Protein AF-A0ABD3MNB7-F1 (afdb_monomer_lite)

Foldseek 3Di:
DDDDDDDPDPDPDDDDPVVVVVVVVVVVVVVVVVVVVVVVVVVVVVVPDDLVLLVLLLVQVLLVVVVQLVVCVPRVVQFQPVLNVQLVVLVVVQQVDADPVRHRDPPSFSSSLSLFPLQLPQDQPDPSSPGGNCVPVALVSVVVVLVPQWDKDAAPDDDDDPDDDDPVPPDPCPPRIDIAGDDLCSLVSNVVLLQFQQQRHFAACPNDVRSVNNVVVSVVVSVVSLVVRLVVCVVRVHDPDDAFAAQAPVNLLVLLLCLQLDLAQVSLVLNLLLLCCLLLLEFSVVSQQFAPVQWFDAFQWIWGADAQDPLRNVRPARRVPIFTAHADLVRLSNGNLLSLLLQCLLPLVSLLTPDGSNDDPPVSVSSQVVSLCQCVPPVCQVVSVVSPGHSVSDTSNNSSSNSLCCQVPVDPPHADVLLVCVSNVHQDPDPCNVPPDDDQLRSLLSNLRSSPQPLVDLRSQKGQWAFAPQVDDPVVVVVVVVVLLVVQLLQHFPSNSPPVRSSNSNNSSLSNCLSCVVVCVVRHHLQALSCLRQSNQDDRPRSVRIDMDGPLPDGPRTGHTGNDDPVSVVVSVVVNVVVVVVVVVVVVVVVVVVVVVVVCVVVVVPPDPPCCPVVVVVVVVVVVVVCVVCVVDDDDDDDDDDDDDDDDDDDDDDDPDDDDDDDDDDDPPDDDPVVVVVVVVVVVVVVQVPDLAHWAADPNDTAQAHLPHDHRDPNDLLSLLSCQLQNRSVNRGGRLVVDDLVRCCSPPVRSVVVVVSVVVVVVLQVQCVVQVLDDPDSVPDHSSSSSVSCSSCVVVCVVVVDDPPDPDPDDPPDDDPRDPSSSCSSSNNNVSSHDVVPPDDDDDDDDDDDDDDDDDDDPPQDDDPPPPDDDDDPPDDPVVVVVVVVVVVVVVCVPHQFDWAADPNDTAQAHLPDDPDDQAFLLNLLCCQLANDVVNSGGHLVSDDLVRCCSPVVVCVVVVLSVLLVVVLQVQCVVQVLDDPDSVPDDPVSSVVSCVRCVVVLQVLVWDKDWDWDADPVGRVRTDTDIDTDRDDPRSHHSSSSSVSCVVVVNGPPPPPPPCDDD

pLDDT: mean 72.37, std 21.49, range [24.59, 98.25]

Radius of gyration: 41.71 Å; chains: 1; bounding box: 111×112×128 Å

Sequence (1063 aa):
MTTPLVDINDLDDPMDDEEEYDAFTAWLTLDEEAQRLDNDTAGVMEMRVAPSTRSGYLGRNITFMVWLFDRRLKYGAILEPTLLPKLEDAYNLDRTIRTKKGKPSKKREHLRNVCRESLVSIVQSEESTVPVKLERLSFEIFTRYLGSFKKTVKTKKPTPTDGEDADAAVTIAVQGEAEVRLAPSSYDGACSALAHLFIESFISRDENEVTKDLWTRLSRYKKGMRRKGAQQKGELGLSLAEGKKPLPFAAYKLLARILFESDKPEHVAAHTFLILEWNLIARAEFVVDVKIDAIYFQNDAIMIDMGKTKTDQDGTKNIDHPWHLYANNHCPYICPVLAIARLLINNPIILAGQCDLFEGSGQYDRLNKILGEVVSHDDHIESFAALGIPSTDFGTHSIRKGAVTHISTGTTSCPPISSICLRANWALPGVTGRYIKYENAGDQFVGRCVSGLPRLDKEFAASPAYFDFSSLSRSEREQKDHQINGWIKDRMPEEAQSNDKVFLLFKMCIASIGYHRQFLEENLHSMSNLRSSIFMLETMPLQDCVTVKYPWNSTVDTPDFTGIPADILIIAKFESVMQKMEEMEAKLCARFEDTLRRELDERKVGGNPSDNSHMADITNMWKSVMETLKSNNNNVNKSGSGDDDDDGGNYAVTELFHDESEDAIEIPDSIDDGTSDQLVRAHTKRQLKRRKFTVGFHHNKFNILPAMWRYPKGMTLIHLINLWLIGAVDDNVPPLGELEPLHFKHFDSGGRKYSQYMQVMTLVEKFGRERNVWLESSRNWDGKSVTVLWSAIWQDMYPYMRTKTTKEIADPNKSDNSHMADITNMWKSVMETLKSNNNNVNKSGSGDDDDDGGNYAVTELFHDESEDAIEIPDSIDDGTSDQLVRAHTKRQLKRRKFTVGFHHNKFNILPAMWRYPKGMTLIHLINLWLIGAVDDNVPPLGELEPLHFKHFDSGGRKYSQYMQVMTLVEKFGRERNVWLESSRNWDGKSVTVLWSAIWQDMYPYMRTKTTKEIADPNNPEQVVQSVSYRKSRSGQISARTVYNKLGEAGVLEGNKARKRQKR

Organism: NCBI:txid259834

Secondary structure (DSSP, 8-state):
---PPPPTTS------HHHHHHHHHHHHHHHHHHHHHHHHHHHHHHTTS-HHHHHHHHHHHHHHHHHHHTTHHHHGGGB-TTTHHHHHHHHHHHHH-B-TTSSBPSS-HHHHHHHTTTTTT--TT-GGG-SB-GGG--HHHHHHHHHT-EEEEEPPPPPPPTTS-GGGGTTS-STTEEEEEPPHHHHHHHHHHTTTGGGGT---TTSSHHHHHHHHHHHHHHHHHHHHHHHHHHHTT-----SPPPPPHHHHHHHHHHHHS-S-THHHHHHHHHHHHHHS---HHHHHS-BGGGEEEETTEEEE---S-SS-TTS-SSTT--EEE---TT-GGG-HHHHHHHHHHH-GGGGGSSSBSS-STTHHHHHHHHHHHHHT-HHHHHHHHHTT--GGG-SHHHHHHHHHHHHHHS-SSPPPHHHHHHHTT----TTHHHH----HHHHHHHHHHHTT--TTSGGGGPPPPEE--TTS-HHHHHHHHHHHHHHHHTTS-HHHHT-HHHHHHHHHHHHHHHHTHHHHHHHS-TT-GGGGSHHHHSPPTTGGGEE---TTS--TTSPPP-S--HHHHHHHHHHHHHHHHHHHHHHHHHHHHHHHHHHHHHTT----TT--HHHHHHHHHHHHHHHHHHTTS----------------------S---------PPPTTS-HHHHHHHHHHHHHHHHTT-SSPPEEETTEEESS-TT--PPTT--HHHHHHHHHT-BTTTTB--GGG--TTTTTTTSTTSHHHHHHHHHHHHHHHHHHHTT---S-GGG--HHHHHHHHHHHHHHHHHHHS---------SS-----SSTHHHHTTSSSSTTSSTT---------------------GGGS----S------TTS-HHHHHHHHHHHHHHHGGG-SSPPEEETTEEESS-TT--PPTT-BHHHHHHHHHT-BTTTTB--GGGS-GGGGTTTSTTSTTHHHHHHHHHHHHHHHHHTT---SSGGG--HHHHHHHHHHHHHHHHHHHSEEEEEEEEETTEEEEEEEEEEEEPPPSS-SBHHHHHHHHHHTT-STT---------

Structure (mmCIF, N/CA/C/O backbone):
data_AF-A0ABD3MNB7-F1
#
_entry.id   AF-A0ABD3MNB7-F1
#
loop_
_atom_site.group_PDB
_atom_site.id
_atom_site.type_symbol
_atom_site.label_atom_id
_atom_site.label_alt_id
_atom_site.label_comp_id
_atom_site.label_asym_id
_atom_site.label_entity_id
_atom_site.label_seq_id
_atom_site.pdbx_PDB_ins_code
_atom_site.Cartn_x
_atom_site.Cartn_y
_atom_site.Cartn_z
_atom_site.occupancy
_atom_site.B_iso_or_equiv
_atom_site.auth_seq_id
_atom_site.auth_comp_id
_atom_site.auth_asym_id
_atom_site.auth_atom_id
_atom_site.pdbx_PDB_model_num
ATOM 1 N N . MET A 1 1 ? 19.802 50.550 -29.009 1.00 34.59 1 MET A N 1
ATOM 2 C CA . MET A 1 1 ? 19.535 52.001 -29.163 1.00 34.59 1 MET A CA 1
ATOM 3 C C . MET A 1 1 ? 20.465 52.755 -28.221 1.00 34.59 1 MET A C 1
ATOM 5 O O . MET A 1 1 ? 21.147 52.103 -27.444 1.00 34.59 1 MET A O 1
ATOM 9 N N . THR A 1 2 ? 20.573 54.073 -28.355 1.00 44.47 2 THR A N 1
ATOM 10 C CA . THR A 1 2 ? 21.607 54.899 -27.709 1.00 44.47 2 THR A CA 1
ATOM 11 C C . THR A 1 2 ? 21.355 55.184 -26.229 1.00 44.47 2 THR A C 1
ATOM 13 O O . THR A 1 2 ? 20.282 55.667 -25.874 1.00 44.47 2 THR A O 1
ATOM 16 N N . THR A 1 3 ? 22.401 55.037 -25.422 1.00 32.81 3 THR A N 1
ATOM 17 C CA . THR A 1 3 ? 22.670 55.832 -24.211 1.00 32.81 3 THR A CA 1
ATOM 18 C C . THR A 1 3 ? 24.032 56.528 -24.388 1.00 32.81 3 THR A C 1
ATOM 20 O O . THR A 1 3 ? 24.847 56.041 -25.178 1.00 32.81 3 THR A O 1
ATOM 23 N N . PRO A 1 4 ? 24.258 57.707 -23.780 1.00 50.03 4 PRO A N 1
ATOM 24 C CA . PRO A 1 4 ? 25.402 58.557 -24.110 1.00 50.03 4 PRO A CA 1
ATOM 25 C C . PRO A 1 4 ? 26.691 58.154 -23.382 1.00 50.03 4 PRO A C 1
ATOM 27 O O . PRO A 1 4 ? 26.654 57.589 -22.291 1.00 50.03 4 PRO A O 1
ATOM 30 N N . LEU A 1 5 ? 27.828 58.532 -23.971 1.00 43.91 5 LEU A N 1
ATOM 31 C CA . LEU A 1 5 ? 29.084 58.699 -23.239 1.00 43.91 5 LEU A CA 1
ATOM 32 C C . LEU A 1 5 ? 28.933 59.875 -22.265 1.00 43.91 5 LEU A C 1
ATOM 34 O O . LEU A 1 5 ? 28.490 60.950 -22.672 1.00 43.91 5 LEU A O 1
ATOM 38 N N . VAL A 1 6 ? 29.318 59.666 -21.008 1.00 36.81 6 VAL A N 1
ATOM 39 C CA . VAL A 1 6 ? 29.594 60.740 -20.043 1.00 36.81 6 VAL A CA 1
ATOM 40 C C . VAL A 1 6 ? 31.102 60.983 -20.063 1.00 36.81 6 VAL A C 1
ATOM 42 O O . VAL A 1 6 ? 31.874 60.028 -20.156 1.00 36.81 6 VAL A O 1
ATOM 45 N N . ASP A 1 7 ? 31.510 62.248 -20.036 1.00 41.56 7 ASP A N 1
ATOM 46 C CA . ASP A 1 7 ? 32.919 62.644 -20.057 1.00 41.56 7 ASP A CA 1
ATOM 47 C C . ASP A 1 7 ? 33.514 62.524 -18.643 1.00 41.56 7 ASP A C 1
ATOM 49 O O . ASP A 1 7 ? 32.938 63.032 -17.681 1.00 41.56 7 ASP A O 1
ATOM 53 N N . ILE A 1 8 ? 34.632 61.810 -18.495 1.00 43.19 8 ILE A N 1
ATOM 54 C CA . ILE A 1 8 ? 35.207 61.444 -17.187 1.00 43.19 8 ILE A CA 1
ATOM 55 C C . ILE A 1 8 ? 36.346 62.418 -16.853 1.00 43.19 8 ILE A C 1
ATOM 57 O O . ILE A 1 8 ? 37.511 62.033 -16.810 1.00 43.19 8 ILE A O 1
ATOM 61 N N . ASN A 1 9 ? 36.000 63.701 -16.699 1.00 43.59 9 ASN A N 1
ATOM 62 C CA . ASN A 1 9 ? 36.959 64.788 -16.449 1.00 43.59 9 ASN A CA 1
ATOM 63 C C . ASN A 1 9 ? 36.483 65.864 -15.439 1.00 43.59 9 ASN A C 1
ATOM 65 O O . ASN A 1 9 ? 37.252 66.772 -15.151 1.00 43.59 9 ASN A O 1
ATOM 69 N N . ASP A 1 10 ? 35.263 65.772 -14.887 1.00 46.66 10 ASP A N 1
ATOM 70 C CA . ASP A 1 10 ? 34.660 66.785 -13.986 1.00 46.66 10 ASP A CA 1
ATOM 71 C C . ASP A 1 10 ? 34.239 66.200 -12.609 1.00 46.66 10 ASP A C 1
ATOM 73 O O . ASP A 1 10 ? 33.175 66.518 -12.077 1.00 46.66 10 ASP A O 1
ATOM 77 N N . LEU A 1 11 ? 35.057 65.314 -12.021 1.00 43.19 11 LEU A N 1
ATOM 78 C CA . LEU A 1 11 ? 34.882 64.800 -10.648 1.00 43.19 11 LEU A CA 1
ATOM 79 C C . LEU A 1 11 ? 36.220 64.773 -9.879 1.00 43.19 11 LEU A C 1
ATOM 81 O O . LEU A 1 11 ? 36.715 63.715 -9.498 1.00 43.19 11 LEU A O 1
ATOM 85 N N . ASP A 1 12 ? 36.792 65.958 -9.648 1.00 47.75 12 ASP A N 1
ATOM 86 C CA . ASP A 1 12 ? 37.865 66.174 -8.663 1.00 47.75 12 ASP A CA 1
ATOM 87 C C . ASP A 1 12 ? 37.271 66.217 -7.237 1.00 47.75 12 ASP A C 1
ATOM 89 O O . ASP A 1 12 ? 37.147 67.280 -6.628 1.00 47.75 12 ASP A O 1
ATOM 93 N N . ASP A 1 13 ? 36.894 65.055 -6.702 1.00 55.47 13 ASP A N 1
ATOM 94 C CA . ASP A 1 13 ? 36.658 64.860 -5.265 1.00 55.47 13 ASP A CA 1
ATOM 95 C C . ASP A 1 13 ? 37.159 63.449 -4.890 1.00 55.47 13 ASP A C 1
ATOM 97 O O . ASP A 1 13 ? 36.714 62.472 -5.503 1.00 55.47 13 ASP A O 1
ATOM 101 N N . PRO A 1 14 ? 38.131 63.295 -3.969 1.00 49.88 14 PRO A N 1
ATOM 102 C CA . PRO A 1 14 ? 38.629 61.980 -3.589 1.00 49.88 14 PRO A CA 1
ATOM 103 C C . PRO A 1 14 ? 37.577 61.263 -2.734 1.00 49.88 14 PRO A C 1
ATOM 105 O O . PRO A 1 14 ? 37.396 61.600 -1.564 1.00 49.88 14 PRO A O 1
ATOM 108 N N . MET A 1 15 ? 36.899 60.268 -3.316 1.00 50.41 15 MET A N 1
ATOM 109 C CA . MET A 1 15 ? 36.130 59.287 -2.539 1.00 50.41 15 MET A CA 1
ATOM 110 C C . MET A 1 15 ? 37.048 58.638 -1.500 1.00 50.41 15 MET A C 1
ATOM 112 O O . MET A 1 15 ? 38.225 58.397 -1.774 1.00 50.41 15 MET A O 1
ATOM 116 N N . ASP A 1 16 ? 36.511 58.401 -0.305 1.00 60.00 16 ASP A N 1
ATOM 117 C CA . ASP A 1 16 ? 37.287 57.890 0.824 1.00 60.00 16 ASP A CA 1
ATOM 118 C C . ASP A 1 16 ? 37.789 56.464 0.531 1.00 60.00 16 ASP A C 1
ATOM 120 O O . ASP A 1 16 ? 37.085 55.678 -0.112 1.00 60.00 16 ASP A O 1
ATOM 124 N N . ASP A 1 17 ? 38.975 56.096 1.031 1.00 58.22 17 ASP A N 1
ATOM 125 C CA . ASP A 1 17 ? 39.568 54.764 0.784 1.00 58.22 17 ASP A CA 1
ATOM 126 C C . ASP A 1 17 ? 38.644 53.628 1.301 1.00 58.22 17 ASP A C 1
ATOM 128 O O . ASP A 1 17 ? 38.694 52.495 0.814 1.00 58.22 17 ASP A O 1
ATOM 132 N N . GLU A 1 18 ? 37.767 53.930 2.272 1.00 55.44 18 GLU A N 1
ATOM 133 C CA . GLU A 1 18 ? 36.720 53.019 2.755 1.00 55.44 18 GLU A CA 1
ATOM 134 C C . GLU A 1 18 ? 35.567 52.830 1.746 1.00 55.44 18 GLU A C 1
ATOM 136 O O . GLU A 1 18 ? 35.074 51.709 1.625 1.00 55.44 18 GLU A O 1
ATOM 141 N N . GLU A 1 19 ? 35.159 53.847 0.970 1.00 55.75 19 GLU A N 1
ATOM 142 C CA . GLU A 1 19 ? 34.077 53.698 -0.024 1.00 55.75 19 GLU A CA 1
ATOM 143 C C . GLU A 1 19 ? 34.505 52.838 -1.224 1.00 55.75 19 GLU A C 1
ATOM 145 O O . GLU A 1 19 ? 33.710 52.020 -1.692 1.00 55.75 19 GLU A O 1
ATOM 150 N N . GLU A 1 20 ? 35.752 52.946 -1.705 1.00 55.88 20 GLU A N 1
ATOM 151 C CA . GLU A 1 20 ? 36.242 52.052 -2.770 1.00 55.88 20 GLU A CA 1
ATOM 152 C C . GLU A 1 20 ? 36.402 50.606 -2.257 1.00 55.88 20 GLU A C 1
ATOM 154 O O . GLU A 1 20 ? 36.060 49.652 -2.965 1.00 55.88 20 GLU A O 1
ATOM 159 N N . TYR A 1 21 ? 36.835 50.421 -1.003 1.00 60.91 21 TYR A N 1
ATOM 160 C CA . TYR A 1 21 ? 36.940 49.098 -0.380 1.00 60.91 21 TYR A CA 1
ATOM 161 C C . TYR A 1 21 ? 35.570 48.436 -0.146 1.00 60.91 21 TYR A C 1
ATOM 163 O O . TYR A 1 21 ? 35.398 47.251 -0.460 1.00 60.91 21 TYR A O 1
ATOM 171 N N . ASP A 1 22 ? 34.578 49.178 0.354 1.00 57.34 22 ASP A N 1
ATOM 172 C CA . ASP A 1 22 ? 33.216 48.668 0.539 1.00 57.34 22 ASP A CA 1
ATOM 173 C C . ASP A 1 22 ? 32.518 48.436 -0.808 1.00 57.34 22 ASP A C 1
ATOM 175 O O . ASP A 1 22 ? 31.841 47.420 -0.968 1.00 57.34 22 ASP A O 1
ATOM 179 N N . ALA A 1 23 ? 32.743 49.280 -1.823 1.00 58.19 23 ALA A N 1
ATOM 180 C CA . ALA A 1 23 ? 32.249 49.038 -3.180 1.00 58.19 23 ALA A CA 1
ATOM 181 C C . ALA A 1 23 ? 32.863 47.773 -3.807 1.00 58.19 23 ALA A C 1
ATOM 183 O O . ALA A 1 23 ? 32.147 46.975 -4.419 1.00 58.19 23 ALA A O 1
ATOM 184 N N . PHE A 1 24 ? 34.166 47.537 -3.619 1.00 59.97 24 PHE A N 1
ATOM 185 C CA . PHE A 1 24 ? 34.838 46.319 -4.079 1.00 59.97 24 PHE A CA 1
ATOM 186 C C . PHE A 1 24 ? 34.353 45.071 -3.324 1.00 59.97 24 PHE A C 1
ATOM 188 O O . PHE A 1 24 ? 34.126 44.025 -3.935 1.00 59.97 24 PHE A O 1
ATOM 195 N N . THR A 1 25 ? 34.114 45.184 -2.015 1.00 60.81 25 THR A N 1
ATOM 196 C CA . THR A 1 25 ? 33.586 44.095 -1.176 1.00 60.81 25 THR A CA 1
ATOM 197 C C . THR A 1 25 ? 32.117 43.785 -1.502 1.00 60.81 25 THR A C 1
ATOM 199 O O . THR A 1 25 ? 31.728 42.615 -1.582 1.00 60.81 25 THR A O 1
ATOM 202 N N . ALA A 1 26 ? 31.305 44.807 -1.779 1.00 58.28 26 ALA A N 1
ATOM 203 C CA . ALA A 1 26 ? 29.943 44.665 -2.290 1.00 58.28 26 ALA A CA 1
ATOM 204 C C . ALA A 1 26 ? 29.929 44.016 -3.684 1.00 58.28 26 ALA A C 1
ATOM 206 O O . ALA A 1 26 ? 29.110 43.140 -3.947 1.00 58.28 26 ALA A O 1
ATOM 207 N N . TRP A 1 27 ? 30.864 44.379 -4.568 1.00 63.03 27 TRP A N 1
ATOM 208 C CA . TRP A 1 27 ? 30.996 43.748 -5.882 1.00 63.03 27 TRP A CA 1
ATOM 209 C C . TRP A 1 27 ? 31.392 42.266 -5.781 1.00 63.03 27 TRP A C 1
ATOM 211 O O . TRP A 1 27 ? 30.767 41.425 -6.424 1.00 63.03 27 TRP A O 1
ATOM 221 N N . LEU A 1 28 ? 32.361 41.924 -4.925 1.00 56.31 28 LEU A N 1
ATOM 222 C CA . LEU A 1 28 ? 32.777 40.537 -4.675 1.00 56.31 28 LEU A CA 1
ATOM 223 C C . LEU A 1 28 ? 31.649 39.680 -4.088 1.00 56.31 28 LEU A C 1
ATOM 225 O O . LEU A 1 28 ? 31.445 38.551 -4.524 1.00 56.31 28 LEU A O 1
ATOM 229 N N . THR A 1 29 ? 30.890 40.216 -3.130 1.00 60.94 29 THR A N 1
ATOM 230 C CA . THR A 1 29 ? 29.742 39.503 -2.544 1.00 60.94 29 THR A CA 1
ATOM 231 C C . THR A 1 29 ? 28.570 39.369 -3.520 1.00 60.94 29 THR A C 1
ATOM 233 O O . THR A 1 29 ? 27.900 38.337 -3.507 1.00 60.94 29 THR A O 1
ATOM 236 N N . LEU A 1 30 ? 28.366 40.334 -4.425 1.00 62.56 30 LEU A N 1
ATOM 237 C CA . LEU A 1 30 ? 27.425 40.209 -5.544 1.00 62.56 30 LEU A CA 1
ATOM 238 C C . LEU A 1 30 ? 27.872 39.170 -6.585 1.00 62.56 30 LEU A C 1
ATOM 240 O O . LEU A 1 30 ? 27.015 38.470 -7.118 1.00 62.56 30 LEU A O 1
ATOM 244 N N . ASP A 1 31 ? 29.172 39.027 -6.866 1.00 66.19 31 ASP A N 1
ATOM 245 C CA . ASP A 1 31 ? 29.686 37.997 -7.786 1.00 66.19 31 ASP A CA 1
ATOM 246 C C . ASP A 1 31 ? 29.641 36.592 -7.150 1.00 66.19 31 ASP A C 1
ATOM 248 O O . ASP A 1 31 ? 29.249 35.627 -7.807 1.00 66.19 31 ASP A O 1
ATOM 252 N N . GLU A 1 32 ? 29.910 36.465 -5.842 1.00 65.94 32 GLU A N 1
ATOM 253 C CA . GLU A 1 32 ? 29.663 35.226 -5.087 1.00 65.94 32 GLU A CA 1
ATOM 254 C C . GLU A 1 32 ? 28.166 34.864 -5.036 1.00 65.94 32 GLU A C 1
ATOM 256 O O . GLU A 1 32 ? 27.808 33.693 -5.205 1.00 65.94 32 GLU A O 1
ATOM 261 N N . GLU A 1 33 ? 27.269 35.838 -4.840 1.00 66.19 33 GLU A N 1
ATOM 262 C CA . GLU A 1 33 ? 25.820 35.602 -4.848 1.00 66.19 33 GLU A CA 1
ATOM 263 C C . GLU A 1 33 ? 25.300 35.269 -6.254 1.00 66.19 33 GLU A C 1
ATOM 265 O O . GLU A 1 33 ? 24.517 34.328 -6.401 1.00 66.19 33 GLU A O 1
ATOM 270 N N . ALA A 1 34 ? 25.788 35.941 -7.300 1.00 66.12 34 ALA A N 1
ATOM 271 C CA . ALA A 1 34 ? 25.489 35.611 -8.692 1.00 66.12 34 ALA A CA 1
ATOM 272 C C . ALA A 1 34 ? 25.986 34.203 -9.052 1.00 66.12 34 ALA A C 1
ATOM 274 O O . ALA A 1 34 ? 25.219 33.389 -9.564 1.00 66.12 34 ALA A O 1
ATOM 275 N N . GLN A 1 35 ? 27.225 33.855 -8.695 1.00 65.88 35 GLN A N 1
ATOM 276 C CA . GLN A 1 35 ? 27.771 32.516 -8.907 1.00 65.88 35 GLN A CA 1
ATOM 277 C C . GLN A 1 35 ? 26.994 31.453 -8.112 1.00 65.88 35 GLN A C 1
ATOM 279 O O . GLN A 1 35 ? 26.804 30.332 -8.588 1.00 65.88 35 GLN A O 1
ATOM 284 N N . ARG A 1 36 ? 26.490 31.780 -6.917 1.00 69.31 36 ARG A N 1
ATOM 285 C CA . ARG A 1 36 ? 25.602 30.904 -6.139 1.00 69.31 36 ARG A CA 1
ATOM 286 C C . ARG A 1 36 ? 24.230 30.734 -6.802 1.00 69.31 36 ARG A C 1
ATOM 288 O O . ARG A 1 36 ? 23.734 29.609 -6.844 1.00 69.31 36 ARG A O 1
ATOM 295 N N . LEU A 1 37 ? 23.644 31.805 -7.339 1.00 67.19 37 LEU A N 1
ATOM 296 C CA . LEU A 1 37 ? 22.380 31.792 -8.085 1.00 67.19 37 LEU A CA 1
ATOM 297 C C . LEU A 1 37 ? 22.493 31.016 -9.404 1.00 67.19 37 LEU A C 1
ATOM 299 O O . LEU A 1 37 ? 21.582 30.258 -9.738 1.00 67.19 37 LEU A O 1
ATOM 303 N N . ASP A 1 38 ? 23.612 31.130 -10.118 1.00 67.56 38 ASP A N 1
ATOM 304 C CA . ASP A 1 38 ? 23.894 30.352 -11.328 1.00 67.56 38 ASP A CA 1
ATOM 305 C C . ASP A 1 38 ? 24.109 28.865 -11.010 1.00 67.56 38 ASP A C 1
ATOM 307 O O . ASP A 1 38 ? 23.589 28.000 -11.718 1.00 67.56 38 ASP A O 1
ATOM 311 N N . ASN A 1 39 ? 24.802 28.540 -9.912 1.00 63.81 39 ASN A N 1
ATOM 312 C CA . ASN A 1 39 ? 24.948 27.157 -9.445 1.00 63.81 39 ASN A CA 1
ATOM 313 C C . ASN A 1 39 ? 23.606 26.540 -9.006 1.00 63.81 39 ASN A C 1
ATOM 315 O O . ASN A 1 39 ? 23.332 25.383 -9.337 1.00 63.81 39 ASN A O 1
ATOM 319 N N . ASP A 1 40 ? 22.745 27.290 -8.308 1.00 66.75 40 ASP A N 1
ATOM 320 C CA . ASP A 1 40 ? 21.396 26.823 -7.954 1.00 66.75 40 ASP A CA 1
ATOM 321 C C . ASP A 1 40 ? 20.511 26.681 -9.203 1.00 66.75 40 ASP A C 1
ATOM 323 O O . ASP A 1 40 ? 19.873 25.647 -9.401 1.00 66.75 40 ASP A O 1
ATOM 327 N N . THR A 1 41 ? 20.569 27.644 -10.128 1.00 65.06 41 THR A N 1
ATOM 328 C CA . THR A 1 41 ? 19.885 27.582 -11.430 1.00 65.06 41 THR A CA 1
ATOM 329 C C . THR A 1 41 ? 20.328 26.359 -12.235 1.00 65.06 41 THR A C 1
ATOM 331 O O . THR A 1 41 ? 19.484 25.634 -12.768 1.00 65.06 41 THR A O 1
ATOM 334 N N . ALA A 1 42 ? 21.628 26.055 -12.275 1.00 60.22 42 ALA A N 1
ATOM 335 C CA . ALA A 1 42 ? 22.156 24.839 -12.886 1.00 60.22 42 ALA A CA 1
ATOM 336 C C . ALA A 1 42 ? 21.625 23.575 -12.185 1.00 60.22 42 ALA A C 1
ATOM 338 O O . ALA A 1 42 ? 21.161 22.653 -12.862 1.00 60.22 42 ALA A O 1
ATOM 339 N N . GLY A 1 43 ? 21.593 23.552 -10.848 1.00 62.78 43 GLY A N 1
ATOM 340 C CA . GLY A 1 43 ? 21.002 22.473 -10.048 1.00 62.78 43 GLY A CA 1
ATOM 341 C C . GLY A 1 43 ? 19.510 22.248 -10.335 1.00 62.78 43 GLY A C 1
ATOM 342 O O . GLY A 1 43 ? 19.074 21.113 -10.551 1.00 62.78 43 GLY A O 1
ATOM 343 N N . VAL A 1 44 ? 18.725 23.322 -10.434 1.00 65.62 44 VAL A N 1
ATOM 344 C CA . VAL A 1 44 ? 17.303 23.300 -10.812 1.00 65.62 44 VAL A CA 1
ATOM 345 C C . VAL A 1 44 ? 17.124 22.811 -12.254 1.00 65.62 44 VAL A C 1
ATOM 347 O O . VAL A 1 44 ? 16.285 21.943 -12.514 1.00 65.62 44 VAL A O 1
ATOM 350 N N . MET A 1 45 ? 17.951 23.274 -13.196 1.00 60.78 45 MET A N 1
ATOM 351 C CA . MET A 1 45 ? 17.965 22.764 -14.572 1.00 60.78 45 MET A CA 1
ATOM 352 C C . MET A 1 45 ? 18.413 21.295 -14.651 1.00 60.78 45 MET A C 1
ATOM 354 O O . MET A 1 45 ? 18.007 20.577 -15.571 1.00 60.78 45 MET A O 1
ATOM 358 N N . GLU A 1 46 ? 19.199 20.804 -13.697 1.00 63.19 46 GLU A N 1
ATOM 359 C CA . GLU A 1 46 ? 19.570 19.395 -13.561 1.00 63.19 46 GLU A CA 1
ATOM 360 C C . GLU A 1 46 ? 18.470 18.520 -12.930 1.00 63.19 46 GLU A C 1
ATOM 362 O O . GLU A 1 46 ? 18.455 17.311 -13.178 1.00 63.19 46 GLU A O 1
ATOM 367 N N . MET A 1 47 ? 17.516 19.087 -12.180 1.00 62.34 47 MET A N 1
ATOM 368 C CA . MET A 1 47 ? 16.415 18.345 -11.537 1.00 62.34 47 MET A CA 1
ATOM 369 C C . MET A 1 47 ? 15.333 17.820 -12.502 1.00 62.34 47 MET A C 1
ATOM 371 O O . MET A 1 47 ? 14.362 17.198 -12.063 1.00 62.34 47 MET A O 1
ATOM 375 N N . ARG A 1 48 ? 15.511 17.979 -13.824 1.00 65.31 48 ARG A N 1
ATOM 376 C CA . ARG A 1 48 ? 14.587 17.486 -14.868 1.00 65.31 48 ARG A CA 1
ATOM 377 C C . ARG A 1 48 ? 14.237 15.991 -14.754 1.00 65.31 48 ARG A C 1
ATOM 379 O O . ARG A 1 48 ? 13.182 15.597 -15.248 1.00 65.31 48 ARG A O 1
ATOM 386 N N . VAL A 1 49 ? 15.057 15.163 -14.091 1.00 68.31 49 VAL A N 1
ATOM 387 C CA . VAL A 1 49 ? 14.697 13.803 -13.634 1.00 68.31 49 VAL A CA 1
ATOM 388 C C . VAL A 1 49 ? 15.398 13.455 -12.316 1.00 68.31 49 VAL A C 1
ATOM 390 O O . VAL A 1 49 ? 16.561 13.777 -12.104 1.00 68.31 49 VAL A O 1
ATOM 393 N N . ALA A 1 50 ? 14.701 12.699 -11.460 1.00 66.88 50 ALA A N 1
ATOM 394 C CA . ALA A 1 50 ? 15.175 12.260 -10.147 1.00 66.88 50 ALA A CA 1
ATOM 395 C C . ALA A 1 50 ? 16.586 11.602 -10.150 1.00 66.88 50 ALA A C 1
ATOM 397 O O . ALA A 1 50 ? 16.814 10.675 -10.943 1.00 66.88 50 ALA A O 1
ATOM 398 N N . PRO A 1 51 ? 17.484 11.954 -9.199 1.00 71.81 51 PRO A N 1
ATOM 399 C CA . PRO A 1 51 ? 18.869 11.462 -9.117 1.00 71.81 51 PRO A CA 1
ATOM 400 C C . PRO A 1 51 ? 19.044 9.937 -9.193 1.00 71.81 51 PRO A C 1
ATOM 402 O O . PRO A 1 51 ? 19.964 9.440 -9.844 1.00 71.81 51 PRO A O 1
ATOM 405 N N . SER A 1 52 ? 18.132 9.164 -8.596 1.00 68.94 52 SER A N 1
ATOM 406 C CA . SER A 1 52 ? 18.152 7.692 -8.635 1.00 68.94 52 SER A CA 1
ATOM 407 C C . SER A 1 52 ? 17.841 7.122 -10.023 1.00 68.94 52 SER A C 1
ATOM 409 O O . SER A 1 52 ? 18.427 6.126 -10.442 1.00 68.94 52 SER A O 1
ATOM 411 N N . THR A 1 53 ? 16.960 7.776 -10.784 1.00 77.06 53 THR A N 1
ATOM 412 C CA . THR A 1 53 ? 16.720 7.441 -12.195 1.00 77.06 53 THR A CA 1
ATOM 413 C C . THR A 1 53 ? 17.897 7.902 -13.051 1.00 77.06 53 THR A C 1
ATOM 415 O O . THR A 1 53 ? 18.297 7.182 -13.966 1.00 77.06 53 THR A O 1
ATOM 418 N N . ARG A 1 54 ? 18.514 9.037 -12.699 1.00 80.44 54 ARG A N 1
ATOM 419 C CA . ARG A 1 54 ? 19.720 9.559 -13.343 1.00 80.44 54 ARG A CA 1
ATOM 420 C C . ARG A 1 54 ? 20.894 8.572 -13.245 1.00 80.44 54 ARG A C 1
ATOM 422 O O . ARG A 1 54 ? 21.346 8.075 -14.278 1.00 80.44 54 ARG A O 1
ATOM 429 N N . SER A 1 55 ? 21.258 8.172 -12.026 1.00 84.12 55 SER A N 1
ATOM 430 C CA . SER A 1 55 ? 22.252 7.127 -11.726 1.00 84.12 55 SER A CA 1
ATOM 431 C C . SER A 1 55 ? 21.815 5.712 -12.169 1.00 84.12 55 SER A C 1
ATOM 433 O O . SER A 1 55 ? 22.625 4.837 -12.479 1.00 84.12 55 SER A O 1
ATOM 435 N N . GLY A 1 56 ? 20.509 5.475 -12.297 1.00 85.62 56 GLY A N 1
ATOM 436 C CA . GLY A 1 56 ? 19.972 4.239 -12.858 1.00 85.62 56 GLY A CA 1
ATOM 437 C C . GLY A 1 56 ? 20.235 4.106 -14.359 1.00 85.62 56 GLY A C 1
ATOM 438 O O . GLY A 1 56 ? 20.644 3.040 -14.827 1.00 85.62 56 GLY A O 1
ATOM 439 N N . TYR A 1 57 ? 20.001 5.160 -15.141 1.00 90.06 57 TYR A N 1
ATOM 440 C CA . TYR A 1 57 ? 20.260 5.131 -16.578 1.00 90.06 57 TYR A CA 1
ATOM 441 C C . TYR A 1 57 ? 21.747 4.872 -16.855 1.00 90.06 57 TYR A C 1
ATOM 443 O O . TYR A 1 57 ? 22.071 3.926 -17.573 1.00 90.06 57 TYR A O 1
ATOM 451 N N . LEU A 1 58 ? 22.608 5.639 -16.189 1.00 88.94 58 LEU A N 1
ATOM 452 C CA . LEU A 1 58 ? 24.066 5.529 -16.074 1.00 88.94 58 LEU A CA 1
ATOM 453 C C . LEU A 1 58 ? 24.718 4.184 -16.381 1.00 88.94 58 LEU A C 1
ATOM 455 O O . LEU A 1 58 ? 25.458 4.036 -17.356 1.00 88.94 58 LEU A O 1
ATOM 459 N N . GLY A 1 59 ? 24.400 3.175 -15.562 1.00 90.88 59 GLY A N 1
ATOM 460 C CA . GLY A 1 59 ? 25.025 1.855 -15.608 1.00 90.88 59 GLY A CA 1
ATOM 461 C C . GLY A 1 59 ? 24.987 1.223 -17.000 1.00 90.88 59 GLY A C 1
ATOM 462 O O . GLY A 1 59 ? 25.810 0.367 -17.331 1.00 90.88 59 GLY A O 1
ATOM 463 N N . ARG A 1 60 ? 24.017 1.638 -17.820 1.00 93.00 60 ARG A N 1
ATOM 464 C CA . ARG A 1 60 ? 23.669 1.033 -19.099 1.00 93.00 60 ARG A CA 1
ATOM 465 C C . ARG A 1 60 ? 24.558 1.527 -20.234 1.00 93.00 60 ARG A C 1
ATOM 467 O O . ARG A 1 60 ? 25.038 0.673 -20.977 1.00 93.00 60 ARG A O 1
ATOM 474 N N . ASN A 1 61 ? 24.854 2.825 -20.346 1.00 93.00 61 ASN A N 1
ATOM 475 C CA . ASN A 1 61 ? 25.651 3.300 -21.483 1.00 93.00 61 ASN A CA 1
ATOM 476 C C . ASN A 1 61 ? 27.153 3.400 -21.190 1.00 93.00 61 ASN A C 1
ATOM 478 O O . ASN A 1 61 ? 27.924 3.257 -22.130 1.00 93.00 61 ASN A O 1
ATOM 482 N N . ILE A 1 62 ? 27.589 3.405 -19.924 1.00 94.19 62 ILE A N 1
ATOM 483 C CA . ILE A 1 62 ? 28.957 2.959 -19.578 1.00 94.19 62 ILE A CA 1
ATOM 484 C C . ILE A 1 62 ? 29.158 1.535 -20.123 1.00 94.19 62 ILE A C 1
ATOM 486 O O . ILE A 1 62 ? 30.119 1.233 -20.826 1.00 94.19 62 ILE A O 1
ATOM 490 N N . THR A 1 63 ? 28.179 0.652 -19.880 1.00 93.50 63 THR A N 1
ATOM 491 C CA . THR A 1 63 ? 28.177 -0.723 -20.405 1.00 93.50 63 THR A CA 1
ATOM 492 C C . THR A 1 63 ? 28.057 -0.767 -21.941 1.00 93.50 63 THR A C 1
ATOM 494 O O . THR A 1 63 ? 28.471 -1.751 -22.552 1.00 93.50 63 THR A O 1
ATOM 497 N N . PHE A 1 64 ? 27.550 0.287 -22.592 1.00 94.19 64 PHE A N 1
ATOM 498 C CA . PHE A 1 64 ? 27.547 0.435 -24.055 1.00 94.19 64 PHE A CA 1
ATOM 499 C C . PHE A 1 64 ? 28.911 0.901 -24.593 1.00 94.19 64 PHE A C 1
ATOM 501 O O . PHE A 1 64 ? 29.424 0.281 -25.521 1.00 94.19 64 PHE A O 1
ATOM 508 N N . MET A 1 65 ? 29.544 1.904 -23.978 1.00 94.06 65 MET A N 1
ATOM 509 C CA . MET A 1 65 ? 30.890 2.379 -24.327 1.00 94.06 65 MET A CA 1
ATOM 510 C C . MET A 1 65 ? 31.941 1.281 -24.139 1.00 94.06 65 MET A C 1
ATOM 512 O O . MET A 1 65 ? 32.713 1.012 -25.056 1.00 94.06 65 MET A O 1
ATOM 516 N N . VAL A 1 66 ? 31.894 0.541 -23.026 1.00 93.31 66 VAL A N 1
ATOM 517 C CA . VAL A 1 66 ? 32.738 -0.650 -22.815 1.00 93.31 66 VAL A CA 1
ATOM 518 C C . VAL A 1 66 ? 32.480 -1.715 -23.894 1.00 93.31 66 VAL A C 1
ATOM 520 O O . VAL A 1 66 ? 33.423 -2.313 -24.412 1.00 93.31 66 VAL A O 1
ATOM 523 N N . TRP A 1 67 ? 31.223 -1.926 -24.309 1.00 94.38 67 TRP A N 1
ATOM 524 C CA . TRP A 1 67 ? 30.883 -2.866 -25.387 1.00 94.38 67 TRP A CA 1
ATOM 525 C C . TRP A 1 67 ? 31.387 -2.416 -26.773 1.00 94.38 67 TRP A C 1
ATOM 527 O O . TRP A 1 67 ? 31.742 -3.278 -27.589 1.00 94.38 67 TRP A O 1
ATOM 537 N N . LEU A 1 68 ? 31.443 -1.102 -27.034 1.00 92.25 68 LEU A N 1
ATOM 538 C CA . LEU A 1 68 ? 32.058 -0.507 -28.227 1.00 92.25 68 LEU A CA 1
ATOM 539 C C . LEU A 1 68 ? 33.586 -0.653 -28.191 1.00 92.25 68 LEU A C 1
ATOM 541 O O . LEU A 1 68 ? 34.164 -1.132 -29.165 1.00 92.25 68 LEU A O 1
ATOM 545 N N . PHE A 1 69 ? 34.231 -0.327 -27.066 1.00 93.06 69 PHE A N 1
ATOM 546 C CA . PHE A 1 69 ? 35.683 -0.442 -26.873 1.00 93.06 69 PHE A CA 1
ATOM 547 C C . PHE A 1 69 ? 36.186 -1.890 -27.029 1.00 93.06 69 PHE A C 1
ATOM 549 O O . PHE A 1 69 ? 37.177 -2.151 -27.719 1.00 93.06 69 PHE A O 1
ATOM 556 N N . ASP A 1 70 ? 35.440 -2.865 -26.498 1.00 91.25 70 ASP A N 1
ATOM 557 C CA . ASP A 1 70 ? 35.688 -4.304 -26.701 1.00 91.25 70 ASP A CA 1
ATOM 558 C C . ASP A 1 70 ? 35.618 -4.738 -28.176 1.00 91.25 70 ASP A C 1
ATOM 560 O O . ASP A 1 70 ? 35.996 -5.855 -28.525 1.00 91.25 70 ASP A O 1
ATOM 564 N N . ARG A 1 71 ? 35.114 -3.864 -29.053 1.00 91.75 71 ARG A N 1
ATOM 565 C CA . ARG A 1 71 ? 34.957 -4.060 -30.499 1.00 91.75 71 ARG A CA 1
ATOM 566 C C . ARG A 1 71 ? 35.592 -2.914 -31.297 1.00 91.75 71 ARG A C 1
ATOM 568 O O . ARG A 1 71 ? 35.245 -2.730 -32.463 1.00 91.75 71 ARG A O 1
ATOM 575 N N . ARG A 1 72 ? 36.542 -2.168 -30.713 1.00 88.50 72 ARG A N 1
ATOM 576 C CA . ARG A 1 72 ? 37.169 -0.974 -31.322 1.00 88.50 72 ARG A CA 1
ATOM 577 C C . ARG A 1 72 ? 37.816 -1.218 -32.690 1.00 88.50 72 ARG A C 1
ATOM 579 O O . ARG A 1 72 ? 37.743 -0.345 -33.542 1.00 88.50 72 ARG A O 1
ATOM 586 N N . LEU A 1 73 ? 38.294 -2.434 -32.969 1.00 86.94 73 LEU A N 1
ATOM 587 C CA . LEU A 1 73 ? 38.764 -2.838 -34.308 1.00 86.94 73 LEU A CA 1
ATOM 588 C C . LEU A 1 73 ? 37.686 -2.744 -35.412 1.00 86.94 73 LEU A C 1
ATOM 590 O O . LEU A 1 73 ? 38.019 -2.727 -36.591 1.00 86.94 73 LEU A O 1
ATOM 594 N N . LYS A 1 74 ? 36.396 -2.700 -35.047 1.00 85.38 74 LYS A N 1
ATOM 595 C CA . LYS A 1 74 ? 35.256 -2.539 -35.967 1.00 85.38 74 LYS A CA 1
ATOM 596 C C . LYS A 1 74 ? 34.404 -1.294 -35.685 1.00 85.38 74 LYS A C 1
ATOM 598 O O . LYS A 1 74 ? 33.742 -0.804 -36.594 1.00 85.38 74 LYS A O 1
ATOM 603 N N . TYR A 1 75 ? 34.396 -0.795 -34.447 1.00 85.56 75 TYR A N 1
ATOM 604 C CA . TYR A 1 75 ? 33.546 0.319 -34.000 1.00 85.56 75 TYR A CA 1
ATOM 605 C C . TYR A 1 75 ? 34.324 1.491 -33.373 1.00 85.56 75 TYR A C 1
ATOM 607 O O . TYR A 1 75 ? 33.711 2.390 -32.807 1.00 85.56 75 TYR A O 1
ATOM 615 N N . GLY A 1 76 ? 35.657 1.515 -33.474 1.00 79.50 76 GLY A N 1
ATOM 616 C CA . GLY A 1 76 ? 36.504 2.553 -32.873 1.00 79.50 76 GLY A CA 1
ATOM 617 C C . GLY A 1 76 ? 36.179 3.960 -33.373 1.00 79.50 76 GLY A C 1
ATOM 618 O O . GLY A 1 76 ? 36.128 4.877 -32.571 1.00 79.50 76 GLY A O 1
ATOM 619 N N . ALA A 1 77 ? 35.819 4.112 -34.652 1.00 84.00 77 ALA A N 1
ATOM 620 C CA . ALA A 1 77 ? 35.400 5.386 -35.254 1.00 84.00 77 ALA A CA 1
ATOM 621 C C . ALA A 1 77 ? 34.030 5.929 -34.768 1.00 84.00 77 ALA A C 1
ATOM 623 O O . ALA A 1 77 ? 33.558 6.943 -35.291 1.00 84.00 77 ALA A O 1
ATOM 624 N N . ILE A 1 78 ? 33.384 5.237 -33.819 1.00 89.00 78 ILE A N 1
ATOM 625 C CA . ILE A 1 78 ? 32.177 5.668 -33.091 1.00 89.00 78 ILE A CA 1
ATOM 626 C C . ILE A 1 78 ? 32.546 6.185 -31.694 1.00 89.00 78 ILE A C 1
ATOM 628 O O . ILE A 1 78 ? 31.747 6.877 -31.081 1.00 89.00 78 ILE A O 1
ATOM 632 N N . LEU A 1 79 ? 33.736 5.876 -31.178 1.00 91.06 79 LEU A N 1
ATOM 633 C CA . LEU A 1 79 ? 34.294 6.561 -30.016 1.00 91.06 79 LEU A CA 1
ATOM 634 C C . LEU A 1 79 ? 35.091 7.778 -30.502 1.00 91.06 79 LEU A C 1
ATOM 636 O O . LEU A 1 79 ? 35.591 7.800 -31.629 1.00 91.06 79 LEU A O 1
ATOM 640 N N . GLU A 1 80 ? 35.193 8.794 -29.658 1.00 89.88 80 GLU A N 1
ATOM 641 C CA . GLU A 1 80 ? 36.032 9.965 -29.914 1.00 89.88 80 GLU A CA 1
ATOM 642 C C . GLU A 1 80 ? 37.526 9.554 -29.945 1.00 89.88 80 GLU A C 1
ATOM 644 O O . GLU A 1 80 ? 38.002 8.939 -28.984 1.00 89.88 80 GLU A O 1
ATOM 649 N N . PRO A 1 81 ? 38.289 9.822 -31.030 1.00 86.31 81 PRO A N 1
ATOM 650 C CA . PRO A 1 81 ? 39.687 9.403 -31.140 1.00 86.31 81 PRO A CA 1
ATOM 651 C C . PRO A 1 81 ? 40.603 9.839 -29.990 1.00 86.31 81 PRO A C 1
ATOM 653 O O . PRO A 1 81 ? 41.483 9.067 -29.618 1.00 86.31 81 PRO A O 1
ATOM 656 N N . THR A 1 82 ? 40.385 11.005 -29.376 1.00 87.69 82 THR A N 1
ATOM 657 C CA . THR A 1 82 ? 41.160 11.463 -28.202 1.00 87.69 82 THR A CA 1
ATOM 658 C C . THR A 1 82 ? 40.864 10.675 -26.914 1.00 87.69 82 THR A C 1
ATOM 660 O O . THR A 1 82 ? 41.663 10.696 -25.973 1.00 87.69 82 THR A O 1
ATOM 663 N N . LEU A 1 83 ? 39.756 9.928 -26.870 1.00 89.62 83 LEU A N 1
ATOM 664 C CA . LEU A 1 83 ? 39.387 9.043 -25.762 1.00 89.62 83 LEU A CA 1
ATOM 665 C C . LEU A 1 83 ? 39.948 7.618 -25.925 1.00 89.62 83 LEU A C 1
ATOM 667 O O . LEU A 1 83 ? 40.192 6.937 -24.928 1.00 89.62 83 LEU A O 1
ATOM 671 N N . LEU A 1 84 ? 40.177 7.154 -27.159 1.00 87.19 84 LEU A N 1
ATOM 672 C CA . LEU A 1 84 ? 40.647 5.786 -27.426 1.00 87.19 84 LEU A CA 1
ATOM 673 C C . LEU A 1 84 ? 41.966 5.414 -26.710 1.00 87.19 84 LEU A C 1
ATOM 675 O O . LEU A 1 84 ? 41.995 4.317 -26.147 1.00 87.19 84 LEU A O 1
ATOM 679 N N . PRO A 1 85 ? 43.012 6.271 -26.651 1.00 90.69 85 PRO A N 1
ATOM 680 C CA . PRO A 1 85 ? 44.219 5.991 -25.868 1.00 90.69 85 PRO A CA 1
ATOM 681 C C . PRO A 1 85 ? 43.915 5.829 -24.375 1.00 90.69 85 PRO A C 1
ATOM 683 O O . PRO A 1 85 ? 44.232 4.795 -23.795 1.00 90.69 85 PRO A O 1
ATOM 686 N N . LYS A 1 86 ? 43.173 6.782 -23.788 1.00 91.75 86 LYS A N 1
ATOM 687 C CA . LYS A 1 86 ? 42.795 6.782 -22.362 1.00 91.75 86 LYS A CA 1
ATOM 688 C C . LYS A 1 86 ? 42.059 5.494 -21.962 1.00 91.75 86 LYS A C 1
ATOM 690 O O . LYS A 1 86 ? 42.278 4.959 -20.877 1.00 91.75 86 LYS A O 1
ATOM 695 N N . LEU A 1 87 ? 41.206 4.970 -22.847 1.00 90.62 87 LEU A N 1
ATOM 696 C CA . LEU A 1 87 ? 40.509 3.695 -22.643 1.00 90.62 87 LEU A CA 1
ATOM 697 C C . LEU A 1 87 ? 41.434 2.472 -22.783 1.00 90.62 87 LEU A C 1
ATOM 699 O O . LEU A 1 87 ? 41.232 1.485 -22.078 1.00 90.62 87 LEU A O 1
ATOM 703 N N . GLU A 1 88 ? 42.439 2.504 -23.661 1.00 91.19 88 GLU A N 1
ATOM 704 C CA . GLU A 1 88 ? 43.434 1.427 -23.776 1.00 91.19 88 GLU A CA 1
ATOM 705 C C . GLU A 1 88 ? 44.349 1.377 -22.543 1.00 91.19 88 GLU A C 1
ATOM 707 O O . GLU A 1 88 ? 44.574 0.297 -21.994 1.00 91.19 88 GLU A O 1
ATOM 712 N N . ASP A 1 89 ? 44.793 2.530 -22.042 1.00 91.94 89 ASP A N 1
ATOM 713 C CA . ASP A 1 89 ? 45.603 2.640 -20.825 1.00 91.94 89 ASP A CA 1
ATOM 714 C C . ASP A 1 89 ? 44.828 2.142 -19.595 1.00 91.94 89 ASP A C 1
ATOM 716 O O . ASP A 1 89 ? 45.287 1.248 -18.877 1.00 91.94 89 ASP A O 1
ATOM 720 N N . ALA A 1 90 ? 43.591 2.616 -19.412 1.00 90.62 90 ALA A N 1
ATOM 721 C CA . ALA A 1 90 ? 42.700 2.153 -18.349 1.00 90.62 90 ALA A CA 1
ATOM 722 C C . ALA A 1 90 ? 42.370 0.650 -18.457 1.00 90.62 90 ALA A C 1
ATOM 724 O O . ALA A 1 90 ? 42.304 -0.056 -17.447 1.00 90.62 90 ALA A O 1
ATOM 725 N N . TYR A 1 91 ? 42.219 0.121 -19.677 1.00 90.38 91 TYR A N 1
ATOM 726 C CA . TYR A 1 91 ? 42.050 -1.314 -19.907 1.00 90.38 91 TYR A CA 1
ATOM 727 C C . TYR A 1 91 ? 43.308 -2.119 -19.551 1.00 90.38 91 TYR A C 1
ATOM 729 O O . TYR A 1 91 ? 43.194 -3.212 -18.988 1.00 90.38 91 TYR A O 1
ATOM 737 N N . ASN A 1 92 ? 44.503 -1.600 -19.836 1.00 89.44 92 ASN A N 1
ATOM 738 C CA . ASN A 1 92 ? 45.757 -2.248 -19.466 1.00 89.44 92 ASN A CA 1
ATOM 739 C C . ASN A 1 92 ? 45.976 -2.244 -17.945 1.00 89.44 92 ASN A C 1
ATOM 741 O O . ASN A 1 92 ? 46.358 -3.284 -17.404 1.00 89.44 92 ASN A O 1
ATOM 745 N N . LEU A 1 93 ? 45.615 -1.163 -17.242 1.00 87.94 93 LEU A N 1
ATOM 746 C CA . LEU A 1 93 ? 45.554 -1.140 -15.775 1.00 87.94 93 LEU A CA 1
ATOM 747 C C . LEU A 1 93 ? 44.592 -2.214 -15.240 1.00 87.94 93 LEU A C 1
ATOM 749 O O . LEU A 1 93 ? 45.006 -3.076 -14.463 1.00 87.94 93 LEU A O 1
ATOM 753 N N . ASP A 1 94 ? 43.349 -2.266 -15.730 1.00 87.25 94 ASP A N 1
ATOM 754 C CA . ASP A 1 94 ? 42.361 -3.288 -15.345 1.00 87.25 94 ASP A CA 1
ATOM 755 C C . ASP A 1 94 ? 42.841 -4.737 -15.582 1.00 87.25 94 ASP A C 1
ATOM 757 O O . ASP A 1 94 ? 42.492 -5.650 -14.825 1.00 87.25 94 ASP A O 1
ATOM 761 N N . ARG A 1 95 ? 43.670 -4.973 -16.611 1.00 85.31 95 ARG A N 1
ATOM 762 C CA . ARG A 1 95 ? 44.282 -6.287 -16.892 1.00 85.31 95 ARG A CA 1
ATOM 763 C C . ARG A 1 95 ? 45.333 -6.703 -15.862 1.00 85.31 95 ARG A C 1
ATOM 765 O O . ARG A 1 95 ? 45.593 -7.908 -15.750 1.00 85.31 95 ARG A O 1
ATOM 772 N N . THR A 1 96 ? 45.910 -5.779 -15.094 1.00 85.25 96 THR A N 1
ATOM 773 C CA . THR A 1 96 ? 46.803 -6.116 -13.968 1.00 85.25 96 THR A CA 1
ATOM 774 C C . THR A 1 96 ? 46.020 -6.638 -12.760 1.00 85.25 96 THR A C 1
ATOM 776 O O . THR A 1 96 ? 46.453 -7.592 -12.113 1.00 85.25 96 THR A O 1
ATOM 779 N N . ILE A 1 97 ? 44.816 -6.106 -12.511 1.00 84.19 97 ILE A N 1
ATOM 780 C CA . ILE A 1 97 ? 44.049 -6.360 -11.285 1.00 84.19 97 ILE A CA 1
ATOM 781 C C . ILE A 1 97 ? 43.656 -7.839 -11.158 1.00 84.19 97 ILE A C 1
ATOM 783 O O . ILE A 1 97 ? 43.156 -8.482 -12.091 1.00 84.19 97 ILE A O 1
ATOM 787 N N . ARG A 1 98 ? 43.854 -8.394 -9.959 1.00 80.75 98 ARG A N 1
ATOM 788 C CA . ARG A 1 98 ? 43.479 -9.765 -9.590 1.00 80.75 98 ARG A CA 1
ATOM 789 C C . ARG A 1 98 ? 42.450 -9.749 -8.463 1.00 80.75 98 ARG A C 1
ATOM 791 O O . ARG A 1 98 ? 42.517 -8.954 -7.534 1.00 80.75 98 ARG A O 1
ATOM 798 N N . THR A 1 99 ? 41.485 -10.654 -8.546 1.00 79.31 99 THR A N 1
ATOM 799 C CA . THR A 1 99 ? 40.532 -10.935 -7.462 1.00 79.31 99 THR A CA 1
ATOM 800 C C . THR A 1 99 ? 41.216 -11.686 -6.313 1.00 79.31 99 THR A C 1
ATOM 802 O O . THR A 1 99 ? 42.234 -12.342 -6.528 1.00 79.31 99 THR A O 1
ATOM 805 N N . LYS A 1 100 ? 40.592 -11.729 -5.121 1.00 76.25 100 LYS A N 1
ATOM 806 C CA . LYS A 1 100 ? 41.033 -12.565 -3.975 1.00 76.25 100 LYS A CA 1
ATOM 807 C C . LYS A 1 100 ? 41.175 -14.076 -4.286 1.00 76.25 100 LYS A C 1
ATOM 809 O O . LYS A 1 100 ? 41.638 -14.825 -3.439 1.00 76.25 100 LYS A O 1
ATOM 814 N N . LYS A 1 101 ? 40.770 -14.541 -5.479 1.00 77.88 101 LYS A N 1
ATOM 815 C CA . LYS A 1 101 ? 40.944 -15.922 -5.978 1.00 77.88 101 LYS A CA 1
ATOM 816 C C . LYS A 1 101 ? 41.868 -16.002 -7.209 1.00 77.88 101 LYS A C 1
ATOM 818 O O . LYS A 1 101 ? 41.680 -16.870 -8.057 1.00 77.88 101 LYS A O 1
ATOM 823 N N . GLY A 1 102 ? 42.794 -15.053 -7.373 1.00 74.06 102 GLY A N 1
ATOM 824 C CA . GLY A 1 102 ? 43.832 -15.045 -8.419 1.00 74.06 102 GLY A CA 1
ATOM 825 C C . GLY A 1 102 ? 43.354 -14.800 -9.859 1.00 74.06 102 GLY A C 1
ATOM 826 O O . GLY A 1 102 ? 44.173 -14.638 -10.757 1.00 74.06 102 GLY A O 1
ATOM 827 N N . LYS A 1 103 ? 42.042 -14.740 -10.118 1.00 78.62 103 LYS A N 1
ATOM 828 C CA . LYS A 1 103 ? 41.487 -14.516 -11.466 1.00 78.62 103 LYS A CA 1
ATOM 829 C C . LYS A 1 103 ? 41.453 -13.018 -11.810 1.00 78.62 103 LYS A C 1
ATOM 831 O O . LYS A 1 103 ? 41.196 -12.231 -10.892 1.00 78.62 103 LYS A O 1
ATOM 836 N N . PRO A 1 104 ? 41.653 -12.609 -13.081 1.00 75.25 104 PRO A N 1
ATOM 837 C CA . PRO A 1 104 ? 41.519 -11.215 -13.512 1.00 75.25 104 PRO A CA 1
ATOM 838 C C . PRO A 1 104 ? 40.174 -10.591 -13.119 1.00 75.25 104 PRO A C 1
ATOM 840 O O . PRO A 1 104 ? 39.147 -11.280 -13.095 1.00 75.25 104 PRO A O 1
ATOM 843 N N . SER A 1 105 ? 40.170 -9.293 -12.803 1.00 76.81 105 SER A N 1
ATOM 844 C CA . SER A 1 105 ? 38.946 -8.594 -12.397 1.00 76.81 105 SER A CA 1
ATOM 845 C C . SER A 1 105 ? 37.938 -8.487 -13.545 1.00 76.81 105 SER A C 1
ATOM 847 O O . SER A 1 105 ? 38.248 -7.989 -14.623 1.00 76.81 105 SER A O 1
ATOM 849 N N . LYS A 1 106 ? 36.692 -8.912 -13.299 1.00 78.69 106 LYS A N 1
ATOM 850 C CA . LYS A 1 106 ? 35.568 -8.702 -14.232 1.00 78.69 106 LYS A CA 1
ATOM 851 C C . LYS A 1 106 ? 34.858 -7.357 -14.046 1.00 78.69 106 LYS A C 1
ATOM 853 O O . LYS A 1 106 ? 33.978 -7.047 -14.844 1.00 78.69 106 LYS A O 1
ATOM 858 N N . LYS A 1 107 ? 35.204 -6.573 -13.014 1.00 81.00 107 LYS A N 1
ATOM 859 C CA . LYS A 1 107 ? 34.598 -5.250 -12.795 1.00 81.00 107 LYS A CA 1
ATOM 860 C C . LYS A 1 107 ? 34.954 -4.279 -13.924 1.00 81.00 107 LYS A C 1
ATOM 862 O O . LYS A 1 107 ? 34.049 -3.643 -14.458 1.00 81.00 107 LYS A O 1
ATOM 867 N N . ARG A 1 108 ? 36.244 -4.243 -14.289 1.00 86.31 108 ARG A N 1
ATOM 868 C CA . ARG A 1 108 ? 36.877 -3.242 -15.164 1.00 86.31 108 ARG A CA 1
ATOM 869 C C . ARG A 1 108 ? 36.642 -1.830 -14.627 1.00 86.31 108 ARG A C 1
ATOM 871 O O . ARG A 1 108 ? 35.765 -1.119 -15.102 1.00 86.31 108 ARG A O 1
ATOM 878 N N . GLU A 1 109 ? 37.300 -1.536 -13.512 1.00 88.19 109 GLU A N 1
ATOM 879 C CA . GLU A 1 109 ? 37.016 -0.382 -12.658 1.00 88.19 109 GLU A CA 1
ATOM 880 C C . GLU A 1 109 ? 37.614 0.884 -13.286 1.00 88.19 109 GLU A C 1
ATOM 882 O O . GLU A 1 109 ? 36.860 1.810 -13.563 1.00 88.19 109 GLU A O 1
ATOM 887 N N . HIS A 1 110 ? 38.891 0.876 -13.687 1.00 89.06 110 HIS A N 1
ATOM 888 C CA . HIS A 1 110 ? 39.508 2.029 -14.360 1.00 89.06 110 HIS A CA 1
ATOM 889 C C . HIS A 1 110 ? 38.878 2.315 -15.730 1.00 89.06 110 HIS A C 1
ATOM 891 O O . HIS A 1 110 ? 38.581 3.466 -16.038 1.00 89.06 110 HIS A O 1
ATOM 897 N N . LEU A 1 111 ? 38.592 1.290 -16.544 1.00 90.44 111 LEU A N 1
ATOM 898 C CA . LEU A 1 111 ? 37.919 1.496 -17.832 1.00 90.44 111 LEU A CA 1
ATOM 899 C C . LEU A 1 111 ? 36.513 2.081 -17.647 1.00 90.44 111 LEU A C 1
ATOM 901 O O . LEU A 1 111 ? 36.090 2.932 -18.426 1.00 90.44 111 LEU A O 1
ATOM 905 N N . ARG A 1 112 ? 35.786 1.651 -16.605 1.00 92.94 112 ARG A N 1
ATOM 906 C CA . ARG A 1 112 ? 34.512 2.280 -16.239 1.00 92.94 112 ARG A CA 1
ATOM 907 C C . ARG A 1 112 ? 34.714 3.717 -15.790 1.00 92.94 112 ARG A C 1
ATOM 909 O O . ARG A 1 112 ? 33.892 4.520 -16.193 1.00 92.94 112 ARG A O 1
ATOM 916 N N . ASN A 1 113 ? 35.769 4.029 -15.035 1.00 92.12 113 ASN A N 1
ATOM 917 C CA . ASN A 1 113 ? 36.084 5.377 -14.546 1.00 92.12 113 ASN A CA 1
ATOM 918 C C . ASN A 1 113 ? 36.430 6.366 -15.685 1.00 92.12 113 ASN A C 1
ATOM 920 O O . ASN A 1 113 ? 36.059 7.528 -15.597 1.00 92.12 113 ASN A O 1
ATOM 924 N N . VAL A 1 114 ? 36.993 5.888 -16.802 1.00 91.62 114 VAL A N 1
ATOM 925 C CA . VAL A 1 114 ? 37.228 6.702 -18.017 1.00 91.62 114 VAL A CA 1
ATOM 926 C C . VAL A 1 114 ? 36.014 6.761 -18.967 1.00 91.62 114 VAL A C 1
ATOM 928 O O . VAL A 1 114 ? 35.875 7.725 -19.712 1.00 91.62 114 VAL A O 1
ATOM 931 N N . CYS A 1 115 ? 35.122 5.756 -18.971 1.00 91.44 115 CYS A N 1
ATOM 932 C CA . CYS A 1 115 ? 33.809 5.837 -19.654 1.00 91.44 115 CYS A CA 1
ATOM 933 C C . CYS A 1 115 ? 32.767 6.667 -18.879 1.00 91.44 115 CYS A C 1
ATOM 935 O O . CYS A 1 115 ? 31.797 7.144 -19.460 1.00 91.44 115 CYS A O 1
ATOM 937 N N . ARG A 1 116 ? 32.986 6.780 -17.570 1.00 92.25 116 ARG A N 1
ATOM 938 C CA . ARG A 1 116 ? 32.680 7.902 -16.677 1.00 92.25 116 ARG A CA 1
ATOM 939 C C . ARG A 1 116 ? 33.549 9.106 -17.105 1.00 92.25 116 ARG A C 1
ATOM 941 O O . ARG A 1 116 ? 33.945 9.157 -18.260 1.00 92.25 116 ARG A O 1
ATOM 948 N N . GLU A 1 117 ? 33.820 10.082 -16.236 1.00 89.75 117 GLU A N 1
ATOM 949 C CA . GLU A 1 117 ? 34.647 11.284 -16.472 1.00 89.75 117 GLU A CA 1
ATOM 950 C C . GLU A 1 117 ? 34.305 12.037 -17.770 1.00 89.75 117 GLU A C 1
ATOM 952 O O . GLU A 1 117 ? 33.510 12.971 -17.702 1.00 89.75 117 GLU A O 1
ATOM 957 N N . SER A 1 118 ? 34.813 11.580 -18.919 1.00 87.94 118 SER A N 1
ATOM 958 C CA . SER A 1 118 ? 34.499 12.009 -20.291 1.00 87.94 118 SER A CA 1
ATOM 959 C C . SER A 1 118 ? 33.130 12.674 -20.507 1.00 87.94 118 SER A C 1
ATOM 961 O O . SER A 1 118 ? 33.089 13.819 -20.945 1.00 87.94 118 SER A O 1
ATOM 963 N N . LEU A 1 119 ? 32.013 12.013 -20.186 1.00 87.88 119 LEU A N 1
ATOM 964 C CA . LEU A 1 119 ? 30.683 12.557 -20.459 1.00 87.88 119 LEU A CA 1
ATOM 965 C C . LEU A 1 119 ? 30.245 13.666 -19.466 1.00 87.88 119 LEU A C 1
ATOM 967 O O . LEU A 1 119 ? 29.363 14.434 -19.818 1.00 87.88 119 LEU A O 1
ATOM 971 N N . VAL A 1 120 ? 30.781 13.777 -18.232 1.00 85.25 120 VAL A N 1
ATOM 972 C CA . VAL A 1 120 ? 30.430 14.867 -17.262 1.00 85.25 120 VAL A CA 1
ATOM 973 C C . VAL A 1 120 ? 30.870 16.171 -17.872 1.00 85.25 120 VAL A C 1
ATOM 975 O O . VAL A 1 120 ? 30.111 17.137 -17.946 1.00 85.25 120 VAL A O 1
ATOM 978 N N . SER A 1 121 ? 32.106 16.111 -18.349 1.00 83.88 121 SER A N 1
ATOM 979 C CA . SER A 1 121 ? 32.824 17.151 -19.036 1.00 83.88 121 SER A CA 1
ATOM 980 C C . SER A 1 121 ? 32.272 17.418 -20.432 1.00 83.88 121 SER A C 1
ATOM 982 O O . SER A 1 121 ? 32.912 18.176 -21.149 1.00 83.88 121 SER A O 1
ATOM 984 N N . ILE A 1 122 ? 31.110 16.867 -20.831 1.00 82.88 122 ILE A N 1
ATOM 985 C CA . ILE A 1 122 ? 30.428 17.409 -22.005 1.00 82.88 122 ILE A CA 1
ATOM 986 C C . ILE A 1 122 ? 29.819 18.767 -21.689 1.00 82.88 122 ILE A C 1
ATOM 988 O O . ILE A 1 122 ? 28.980 18.924 -20.794 1.00 82.88 122 ILE A O 1
ATOM 992 N N . VAL A 1 123 ? 30.262 19.735 -22.482 1.00 78.50 123 VAL A N 1
ATOM 993 C CA . VAL A 1 123 ? 29.854 21.132 -22.470 1.00 78.50 123 VAL A CA 1
ATOM 994 C C . VAL A 1 123 ? 29.133 21.426 -23.784 1.00 78.50 123 VAL A C 1
ATOM 996 O O . VAL A 1 123 ? 29.533 20.948 -24.843 1.00 78.50 123 VAL A O 1
ATOM 999 N N . GLN A 1 124 ? 28.070 22.232 -23.731 1.00 73.56 124 GLN A N 1
ATOM 1000 C CA . GLN A 1 124 ? 27.224 22.555 -24.889 1.00 73.56 124 GLN A CA 1
ATOM 1001 C C . GLN A 1 124 ? 27.981 23.207 -26.068 1.00 73.56 124 GLN A C 1
ATOM 1003 O O . GLN A 1 124 ? 27.486 23.188 -27.193 1.00 73.56 124 GLN A O 1
ATOM 1008 N N . SER A 1 125 ? 29.155 23.788 -25.818 1.00 70.44 125 SER A N 1
ATOM 1009 C CA . SER A 1 125 ? 29.979 24.511 -26.791 1.00 70.44 125 SER A CA 1
ATOM 1010 C C . SER A 1 125 ? 31.091 23.683 -27.453 1.00 70.44 125 SER A C 1
ATOM 1012 O O . SER A 1 125 ? 31.745 24.204 -28.352 1.00 70.44 125 SER A O 1
ATOM 1014 N N . GLU A 1 126 ? 31.337 22.430 -27.045 1.00 78.81 126 GLU A N 1
ATOM 1015 C CA . GLU A 1 126 ? 32.539 21.681 -27.458 1.00 78.81 126 GLU A CA 1
ATOM 1016 C C . GLU A 1 126 ? 32.251 20.243 -27.930 1.00 78.81 126 GLU A C 1
ATOM 1018 O O . GLU A 1 126 ? 32.203 19.311 -27.127 1.00 78.81 126 GLU A O 1
ATOM 1023 N N . GLU A 1 127 ? 32.160 20.018 -29.249 1.00 76.62 127 GLU A N 1
ATOM 1024 C CA . GLU A 1 127 ? 31.968 18.673 -29.845 1.00 76.62 127 GLU A CA 1
ATOM 1025 C C . GLU A 1 127 ? 33.054 17.666 -29.409 1.00 76.62 127 GLU A C 1
ATOM 1027 O O . GLU A 1 127 ? 32.781 16.481 -29.216 1.00 76.62 127 GLU A O 1
ATOM 1032 N N . SER A 1 128 ? 34.288 18.136 -29.196 1.00 77.94 128 SER A N 1
ATOM 1033 C CA . SER A 1 128 ? 35.436 17.340 -28.735 1.00 77.94 128 SER A CA 1
ATOM 1034 C C . SER A 1 128 ? 35.236 16.679 -27.373 1.00 77.94 128 SER A C 1
ATOM 1036 O O . SER A 1 128 ? 35.934 15.717 -27.053 1.00 77.94 128 SER A O 1
ATOM 1038 N N . THR A 1 129 ? 34.293 17.169 -26.569 1.00 83.81 129 THR A N 1
ATOM 1039 C CA . THR A 1 129 ? 33.954 16.548 -25.288 1.00 83.81 129 THR A CA 1
ATOM 1040 C C . THR A 1 129 ? 33.083 15.300 -25.461 1.00 83.81 129 THR A C 1
ATOM 1042 O O . THR A 1 129 ? 33.088 14.437 -24.583 1.00 83.81 129 THR A O 1
ATOM 1045 N N . VAL A 1 130 ? 32.368 15.154 -26.589 1.00 86.81 130 VAL A N 1
ATOM 1046 C CA . VAL A 1 130 ? 31.367 14.097 -26.802 1.00 86.81 130 VAL A CA 1
ATOM 1047 C C . VAL A 1 130 ? 32.039 12.754 -27.128 1.00 86.81 130 VAL A C 1
ATOM 1049 O O . VAL A 1 130 ? 32.545 12.553 -28.233 1.00 86.81 130 VAL A O 1
ATOM 1052 N N . PRO A 1 131 ? 32.028 11.765 -26.211 1.00 89.00 131 PRO A N 1
ATOM 1053 C CA . PRO A 1 131 ? 32.909 10.602 -26.291 1.00 89.00 131 PRO A CA 1
ATOM 1054 C C . PRO A 1 131 ? 32.383 9.478 -27.190 1.00 89.00 131 PRO A C 1
ATOM 1056 O O . PRO A 1 131 ? 33.092 8.499 -27.446 1.00 89.00 131 PRO A O 1
ATOM 1059 N N . VAL A 1 132 ? 31.142 9.597 -27.666 1.00 91.19 132 VAL A N 1
ATOM 1060 C CA . VAL A 1 132 ? 30.527 8.695 -28.641 1.00 91.19 132 VAL A CA 1
ATOM 1061 C C . VAL A 1 132 ? 30.043 9.557 -29.805 1.00 91.19 132 VAL A C 1
ATOM 1063 O O . VAL A 1 132 ? 29.219 10.433 -29.610 1.00 91.19 132 VAL A O 1
ATOM 1066 N N . LYS A 1 133 ? 30.509 9.322 -31.031 1.00 90.12 133 LYS A N 1
ATOM 1067 C CA . LYS A 1 133 ? 30.061 10.048 -32.230 1.00 90.12 133 LYS A CA 1
ATOM 1068 C C . LYS A 1 133 ? 28.762 9.440 -32.752 1.00 90.12 133 LYS A C 1
ATOM 1070 O O . LYS A 1 133 ? 28.757 8.587 -33.642 1.00 90.12 133 LYS A O 1
ATOM 1075 N N . LEU A 1 134 ? 27.651 9.813 -32.127 1.00 90.31 134 LEU A N 1
ATOM 1076 C CA . LEU A 1 134 ? 26.385 9.076 -32.222 1.00 90.31 134 LEU A CA 1
ATOM 1077 C C . LEU A 1 134 ? 25.614 9.321 -33.524 1.00 90.31 134 LEU A C 1
ATOM 1079 O O . LEU A 1 134 ? 24.793 8.496 -33.917 1.00 90.31 134 LEU A O 1
ATOM 1083 N N . GLU A 1 135 ? 25.966 10.365 -34.267 1.00 86.50 135 GLU A N 1
ATOM 1084 C CA . GLU A 1 135 ? 25.655 10.517 -35.693 1.00 86.50 135 GLU A CA 1
ATOM 1085 C C . GLU A 1 135 ? 26.021 9.274 -36.523 1.00 86.50 135 GLU A C 1
ATOM 1087 O O . GLU A 1 135 ? 25.392 8.989 -37.541 1.00 86.50 135 GLU A O 1
ATOM 1092 N N . ARG A 1 136 ? 27.036 8.517 -36.081 1.00 89.00 136 ARG A N 1
ATOM 1093 C CA . ARG A 1 136 ? 27.535 7.284 -36.710 1.00 89.00 136 ARG A CA 1
ATOM 1094 C C . ARG A 1 136 ? 26.894 6.019 -36.116 1.00 89.00 136 ARG A C 1
ATOM 1096 O O . ARG A 1 136 ? 27.192 4.905 -36.557 1.00 89.00 136 ARG A O 1
ATOM 1103 N N . LEU A 1 137 ? 26.014 6.150 -35.116 1.00 92.19 137 LEU A N 1
ATOM 1104 C CA . LEU A 1 137 ? 25.384 5.029 -34.415 1.00 92.19 137 LEU A CA 1
ATOM 1105 C C . LEU A 1 137 ? 24.168 4.495 -35.184 1.00 92.19 137 LEU A C 1
ATOM 1107 O O . LEU A 1 137 ? 23.021 4.850 -34.926 1.00 92.19 137 LEU A O 1
ATOM 1111 N N . SER A 1 138 ? 24.409 3.573 -36.114 1.00 90.12 138 SER A N 1
ATOM 1112 C CA . SER A 1 138 ? 23.324 2.931 -36.863 1.00 90.12 138 SER A CA 1
ATOM 1113 C C . SER A 1 138 ? 22.482 1.965 -36.019 1.00 90.12 138 SER A C 1
ATOM 1115 O O . SER A 1 138 ? 22.939 1.375 -35.030 1.00 90.12 138 SER A O 1
ATOM 1117 N N . PHE A 1 139 ? 21.252 1.713 -36.486 1.00 91.81 139 PHE A N 1
ATOM 1118 C CA . PHE A 1 139 ? 20.363 0.674 -35.955 1.00 91.81 139 PHE A CA 1
ATOM 1119 C C . PHE A 1 139 ? 21.066 -0.678 -35.756 1.00 91.81 139 PHE A C 1
ATOM 1121 O O . PHE A 1 139 ? 20.837 -1.363 -34.758 1.00 91.81 139 PHE A O 1
ATOM 1128 N N . GLU A 1 140 ? 21.910 -1.084 -36.705 1.00 91.31 140 GLU A N 1
ATOM 1129 C CA . GLU A 1 140 ? 22.601 -2.376 -36.696 1.00 91.31 140 GLU A CA 1
ATOM 1130 C C . GLU A 1 140 ? 23.604 -2.482 -35.540 1.00 91.31 140 GLU A C 1
ATOM 1132 O O . GLU A 1 140 ? 23.730 -3.531 -34.908 1.00 91.31 140 GLU A O 1
ATOM 1137 N N . ILE A 1 141 ? 24.285 -1.383 -35.222 1.00 90.50 141 ILE A N 1
ATOM 1138 C CA . ILE A 1 141 ? 25.303 -1.325 -34.171 1.00 90.50 141 ILE A CA 1
ATOM 1139 C C . ILE A 1 141 ? 24.619 -1.360 -32.800 1.00 90.50 141 ILE A C 1
ATOM 1141 O O . ILE A 1 141 ? 24.938 -2.223 -31.977 1.00 90.50 141 ILE A O 1
ATOM 1145 N N . PHE A 1 142 ? 23.600 -0.520 -32.578 1.00 92.50 142 PHE A N 1
ATOM 1146 C CA . PHE A 1 142 ? 22.879 -0.519 -31.302 1.00 92.50 142 PHE A CA 1
ATOM 1147 C C . PHE A 1 142 ? 22.057 -1.801 -31.081 1.00 92.50 142 PHE A C 1
ATOM 1149 O O . PHE A 1 142 ? 22.012 -2.329 -29.969 1.00 92.50 142 PHE A O 1
ATOM 1156 N N . THR A 1 143 ? 21.460 -2.390 -32.125 1.00 90.50 143 THR A N 1
ATOM 1157 C CA . THR A 1 143 ? 20.761 -3.680 -31.966 1.00 90.50 143 THR A CA 1
ATOM 1158 C C . THR A 1 143 ? 21.695 -4.877 -31.818 1.00 90.50 143 THR A C 1
ATOM 1160 O O . THR A 1 143 ? 21.285 -5.853 -31.192 1.00 90.50 143 THR A O 1
ATOM 1163 N N . ARG A 1 144 ? 22.961 -4.804 -32.258 1.00 91.19 144 ARG A N 1
ATOM 1164 C CA . ARG A 1 144 ? 23.998 -5.774 -31.856 1.00 91.19 144 ARG A CA 1
ATOM 1165 C C . ARG A 1 144 ? 24.351 -5.662 -30.371 1.00 91.19 144 ARG A C 1
ATOM 1167 O O . ARG A 1 144 ? 24.495 -6.702 -29.729 1.00 91.19 144 ARG A O 1
ATOM 1174 N N . TYR A 1 145 ? 24.417 -4.453 -29.808 1.00 92.25 145 TYR A N 1
ATOM 1175 C CA . TYR A 1 145 ? 24.558 -4.261 -28.357 1.00 92.25 145 TYR A CA 1
ATOM 1176 C C . TYR A 1 145 ? 23.365 -4.867 -27.604 1.00 92.25 145 TYR A C 1
ATOM 1178 O O . TYR A 1 145 ? 23.552 -5.766 -26.783 1.00 92.25 145 TYR A O 1
ATOM 1186 N N . LEU A 1 146 ? 22.130 -4.514 -27.974 1.00 89.31 146 LEU A N 1
ATOM 1187 C CA . LEU A 1 146 ? 20.921 -5.136 -27.410 1.00 89.31 146 LEU A CA 1
ATOM 1188 C C . LEU A 1 146 ? 20.847 -6.654 -27.686 1.00 89.31 146 LEU A C 1
ATOM 1190 O O . LEU A 1 146 ? 20.232 -7.400 -26.929 1.00 89.31 146 LEU A O 1
ATOM 1194 N N . GLY A 1 147 ? 21.485 -7.153 -28.745 1.00 85.75 147 GLY A N 1
ATOM 1195 C CA . GLY A 1 147 ? 21.607 -8.582 -29.043 1.00 85.75 147 GLY A CA 1
ATOM 1196 C C . GLY A 1 147 ? 22.399 -9.369 -27.992 1.00 85.75 147 GLY A C 1
ATOM 1197 O O . GLY A 1 147 ? 22.209 -10.581 -27.880 1.00 85.75 147 GLY A O 1
ATOM 1198 N N . SER A 1 148 ? 23.222 -8.689 -27.185 1.00 87.81 148 SER A N 1
ATOM 1199 C CA . SER A 1 148 ? 23.926 -9.282 -26.040 1.00 87.81 148 SER A CA 1
ATOM 1200 C C . SER A 1 148 ? 23.055 -9.443 -24.786 1.00 87.81 148 SER A C 1
ATOM 1202 O O . SER A 1 148 ? 23.481 -10.090 -23.834 1.00 87.81 148 SER A O 1
ATOM 1204 N N . PHE A 1 149 ? 21.827 -8.903 -24.771 1.00 88.50 149 PHE A N 1
ATOM 1205 C CA . PHE A 1 149 ? 20.940 -8.923 -23.601 1.00 88.50 149 PHE A CA 1
ATOM 1206 C C . PHE A 1 149 ? 20.261 -10.288 -23.447 1.00 88.50 149 PHE A C 1
ATOM 1208 O O . PHE A 1 149 ? 19.059 -10.461 -23.665 1.00 88.50 149 PHE A O 1
ATOM 1215 N N . LYS A 1 150 ? 21.056 -11.278 -23.062 1.00 86.44 150 LYS A N 1
ATOM 1216 C CA . LYS A 1 150 ? 20.647 -12.654 -22.805 1.00 86.44 150 LYS A CA 1
ATOM 1217 C C . LYS A 1 150 ? 21.018 -13.045 -21.376 1.00 86.44 150 LYS A C 1
ATOM 1219 O O . LYS A 1 150 ? 21.862 -12.415 -20.743 1.00 86.44 150 LYS A O 1
ATOM 1224 N N . LYS A 1 151 ? 20.405 -14.116 -20.887 1.00 85.25 151 LYS A N 1
ATOM 1225 C CA . LYS A 1 151 ? 20.833 -14.865 -19.707 1.00 85.25 151 LYS A CA 1
ATOM 1226 C C . LYS A 1 151 ? 20.811 -16.353 -20.023 1.00 85.25 151 LYS A C 1
ATOM 1228 O O . LYS A 1 151 ? 19.934 -16.818 -20.751 1.00 85.25 151 LYS A O 1
ATOM 1233 N N . THR A 1 152 ? 21.732 -17.095 -19.434 1.00 84.12 152 THR A N 1
ATOM 1234 C CA . THR A 1 152 ? 21.692 -18.555 -19.450 1.00 84.12 152 THR A CA 1
ATOM 1235 C C . THR A 1 152 ? 20.612 -19.048 -18.486 1.00 84.12 152 THR A C 1
ATOM 1237 O O . THR A 1 152 ? 20.450 -18.500 -17.393 1.00 84.12 152 THR A O 1
ATOM 1240 N N . VAL A 1 153 ? 19.838 -20.052 -18.893 1.00 78.75 153 VAL A N 1
ATOM 1241 C CA . VAL A 1 153 ? 18.787 -20.682 -18.086 1.00 78.75 153 VAL A CA 1
ATOM 1242 C C . VAL A 1 153 ? 18.953 -22.194 -18.168 1.00 78.75 153 VAL A C 1
ATOM 1244 O O . VAL A 1 153 ? 19.044 -22.746 -19.263 1.00 78.75 153 VAL A O 1
ATOM 1247 N N . LYS A 1 154 ? 18.967 -22.869 -17.015 1.00 76.31 154 LYS A N 1
ATOM 1248 C CA . LYS A 1 154 ? 18.982 -24.334 -16.958 1.00 76.31 154 LYS A CA 1
ATOM 1249 C C . LYS A 1 154 ? 17.668 -24.885 -17.499 1.00 76.31 154 LYS A C 1
ATOM 1251 O O . LYS A 1 154 ? 16.594 -24.535 -17.014 1.00 76.31 154 LYS A O 1
ATOM 1256 N N . THR A 1 155 ? 17.774 -25.744 -18.501 1.00 62.50 155 THR A N 1
ATOM 1257 C CA . THR A 1 155 ? 16.662 -26.520 -19.054 1.00 62.50 155 THR A CA 1
ATOM 1258 C C . THR A 1 155 ? 16.613 -27.885 -18.374 1.00 62.50 155 THR A C 1
ATOM 1260 O O . THR A 1 155 ? 17.635 -28.387 -17.900 1.00 62.50 155 THR A O 1
ATOM 1263 N N . LYS A 1 156 ? 15.433 -28.510 -18.302 1.00 56.75 156 LYS A N 1
ATOM 1264 C CA . LYS A 1 156 ? 15.375 -29.936 -17.955 1.00 56.75 156 LYS A CA 1
ATOM 1265 C C . LYS A 1 156 ? 16.082 -30.716 -19.068 1.00 56.75 156 LYS A C 1
ATOM 1267 O O . LYS A 1 156 ? 15.871 -30.407 -20.239 1.00 56.75 156 LYS A O 1
ATOM 1272 N N . LYS A 1 157 ? 16.887 -31.728 -18.715 1.00 46.81 157 LYS A N 1
ATOM 1273 C CA . LYS A 1 157 ? 17.334 -32.720 -19.707 1.00 46.81 157 LYS A CA 1
ATOM 1274 C C . LYS A 1 157 ? 16.089 -33.284 -20.411 1.00 46.81 157 LYS A C 1
ATOM 1276 O O . LYS A 1 157 ? 15.102 -33.524 -19.709 1.00 46.81 157 LYS A O 1
ATOM 1281 N N . PRO A 1 158 ? 16.115 -33.509 -21.736 1.00 41.91 158 PRO A N 1
ATOM 1282 C CA . PRO A 1 158 ? 15.051 -34.263 -22.380 1.00 41.91 158 PRO A CA 1
ATOM 1283 C C . PRO A 1 158 ? 14.979 -35.644 -21.725 1.00 41.91 158 PRO A C 1
ATOM 1285 O O . PRO A 1 158 ? 15.998 -36.320 -21.570 1.00 41.91 158 PRO A O 1
ATOM 1288 N N . THR A 1 159 ? 13.783 -36.040 -21.299 1.00 36.84 159 THR A N 1
ATOM 1289 C CA . THR A 1 159 ? 13.511 -37.437 -20.964 1.00 36.84 159 THR A CA 1
ATOM 1290 C C . THR A 1 159 ? 13.587 -38.220 -22.274 1.00 36.84 159 THR A C 1
ATOM 1292 O O . THR A 1 159 ? 12.917 -37.804 -23.221 1.00 36.84 159 THR A O 1
ATOM 1295 N N . PRO A 1 160 ? 14.393 -39.291 -22.380 1.00 34.38 160 PRO A N 1
ATOM 1296 C CA . PRO A 1 160 ? 14.359 -40.127 -23.568 1.00 34.38 160 PRO A CA 1
ATOM 1297 C C . PRO A 1 160 ? 12.958 -40.733 -23.690 1.00 34.38 160 PRO A C 1
ATOM 1299 O O . PRO A 1 160 ? 12.462 -41.358 -22.755 1.00 34.38 160 PRO A O 1
ATOM 1302 N N . THR A 1 161 ? 12.310 -40.493 -24.823 1.00 38.88 161 THR A N 1
ATOM 1303 C CA . THR A 1 161 ? 11.167 -41.280 -25.281 1.00 38.88 161 THR A CA 1
ATOM 1304 C C . THR A 1 161 ? 11.716 -42.398 -26.146 1.00 38.88 161 THR A C 1
ATOM 1306 O O . THR A 1 161 ? 12.397 -42.123 -27.134 1.00 38.88 161 THR A O 1
ATOM 1309 N N . ASP A 1 162 ? 11.457 -43.644 -25.763 1.00 39.72 162 ASP A N 1
ATOM 1310 C CA . ASP A 1 162 ? 11.962 -44.807 -26.485 1.00 39.72 162 ASP A CA 1
ATOM 1311 C C . ASP A 1 162 ? 11.348 -44.878 -27.896 1.00 39.72 162 ASP A C 1
ATOM 1313 O O . ASP A 1 162 ? 10.129 -44.984 -28.031 1.00 39.72 162 ASP A O 1
ATOM 1317 N N . GLY A 1 163 ? 12.186 -44.847 -28.944 1.00 50.47 163 GLY A N 1
ATOM 1318 C CA . GLY A 1 163 ? 11.781 -45.254 -30.300 1.00 50.47 163 GLY A CA 1
ATOM 1319 C C . GLY A 1 163 ? 11.876 -44.247 -31.459 1.00 50.47 163 GLY A C 1
ATOM 1320 O O . GLY A 1 163 ? 11.268 -44.525 -32.487 1.00 50.47 163 GLY A O 1
ATOM 1321 N N . GLU A 1 164 ? 12.619 -43.135 -31.363 1.00 37.66 164 GLU A N 1
ATOM 1322 C CA . GLU A 1 164 ? 12.946 -42.288 -32.537 1.00 37.66 164 GLU A CA 1
ATOM 1323 C C . GLU A 1 1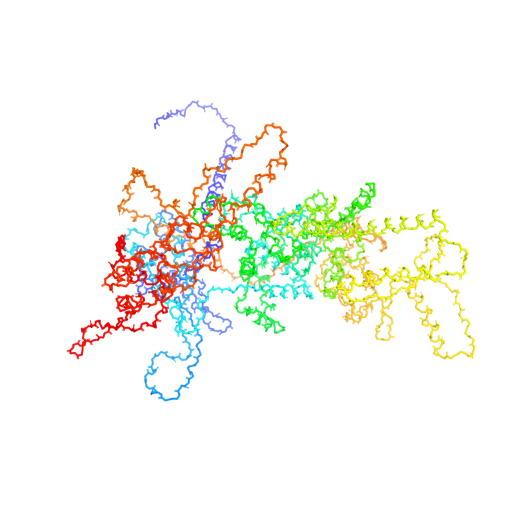64 ? 14.468 -42.061 -32.687 1.00 37.66 164 GLU A C 1
ATOM 1325 O O . GLU A 1 164 ? 15.204 -42.035 -31.698 1.00 37.66 164 GLU A O 1
ATOM 1330 N N . ASP A 1 165 ? 14.943 -41.947 -33.935 1.00 38.28 165 ASP A N 1
ATOM 1331 C CA . ASP A 1 165 ? 16.360 -42.093 -34.308 1.00 38.28 165 ASP A CA 1
ATOM 1332 C C . ASP A 1 165 ? 17.302 -40.990 -33.783 1.00 38.28 165 ASP A C 1
ATOM 1334 O O . ASP A 1 165 ? 17.023 -39.790 -33.839 1.00 38.28 165 ASP A O 1
ATOM 1338 N N . ALA A 1 166 ? 18.486 -41.409 -33.322 1.00 40.22 166 ALA A N 1
ATOM 1339 C CA . ALA A 1 166 ? 19.387 -40.582 -32.514 1.00 40.22 166 ALA A CA 1
ATOM 1340 C C . ALA A 1 166 ? 20.103 -39.431 -33.259 1.00 40.22 166 ALA A C 1
ATOM 1342 O O . ALA A 1 166 ? 20.520 -38.462 -32.617 1.00 40.22 166 ALA A O 1
ATOM 1343 N N . ASP A 1 167 ? 20.249 -39.498 -34.587 1.00 38.03 167 ASP A N 1
ATOM 1344 C CA . ASP A 1 167 ? 21.121 -38.579 -35.343 1.00 38.03 167 ASP A CA 1
ATOM 1345 C C . ASP A 1 167 ? 20.495 -37.207 -35.666 1.00 38.03 167 ASP A C 1
ATOM 1347 O O . ASP A 1 167 ? 21.211 -36.250 -35.966 1.00 38.03 167 ASP A O 1
ATOM 1351 N N . ALA A 1 168 ? 19.172 -37.045 -35.551 1.00 36.91 168 ALA A N 1
ATOM 1352 C CA . ALA A 1 168 ? 18.502 -35.778 -35.881 1.00 36.91 168 ALA A CA 1
ATOM 1353 C C . ALA A 1 168 ? 18.624 -34.688 -34.789 1.00 36.91 168 ALA A C 1
ATOM 1355 O O . ALA A 1 168 ? 18.339 -33.516 -35.044 1.00 36.91 168 ALA A O 1
ATOM 1356 N N . ALA A 1 169 ? 19.039 -35.043 -33.567 1.00 34.09 169 ALA A N 1
ATOM 1357 C CA . ALA A 1 169 ? 19.053 -34.134 -32.412 1.00 34.09 169 ALA A CA 1
ATOM 1358 C C . ALA A 1 169 ? 20.356 -33.312 -32.252 1.00 34.09 169 ALA A C 1
ATOM 1360 O O . ALA A 1 169 ? 20.452 -32.434 -31.383 1.00 34.09 169 ALA A O 1
ATOM 1361 N N . VAL A 1 170 ? 21.382 -33.579 -33.065 1.00 39.00 170 VAL A N 1
ATOM 1362 C CA . VAL A 1 170 ? 22.758 -33.111 -32.830 1.00 39.00 170 VAL A CA 1
ATOM 1363 C C . VAL A 1 170 ? 23.023 -31.725 -33.442 1.00 39.00 170 VAL A C 1
ATOM 1365 O O . VAL A 1 170 ? 23.762 -31.585 -34.414 1.00 39.00 170 VAL A O 1
ATOM 1368 N N . THR A 1 171 ? 22.458 -30.653 -32.865 1.00 35.16 171 THR A N 1
ATOM 1369 C CA . THR A 1 171 ? 23.037 -29.293 -33.061 1.00 35.16 171 THR A CA 1
ATOM 1370 C C . THR A 1 171 ? 22.705 -28.208 -32.024 1.00 35.16 171 THR A C 1
ATOM 1372 O O . THR A 1 171 ? 23.444 -27.228 -31.962 1.00 35.16 171 THR A O 1
ATOM 1375 N N . ILE A 1 172 ? 21.652 -28.317 -31.196 1.00 40.53 172 ILE A N 1
ATOM 1376 C CA . ILE A 1 172 ? 21.276 -27.237 -30.242 1.00 40.53 172 ILE A CA 1
ATOM 1377 C C . ILE A 1 172 ? 20.975 -27.762 -28.823 1.00 40.53 172 ILE A C 1
ATOM 1379 O O . ILE A 1 172 ? 19.949 -27.443 -28.227 1.00 40.53 172 ILE A O 1
ATOM 1383 N N . ALA A 1 173 ? 21.883 -28.566 -28.257 1.00 37.97 173 ALA A N 1
ATOM 1384 C CA . ALA A 1 173 ? 21.748 -29.089 -26.889 1.00 37.97 173 ALA A CA 1
ATOM 1385 C C . ALA A 1 173 ? 23.089 -29.259 -26.139 1.00 37.97 173 ALA A C 1
ATOM 1387 O O . ALA A 1 173 ? 23.280 -30.223 -25.396 1.00 37.97 173 ALA A O 1
ATOM 1388 N N . VAL A 1 174 ? 24.035 -28.324 -26.294 1.00 36.28 174 VAL A N 1
ATOM 1389 C CA . VAL A 1 174 ? 25.286 -28.355 -25.512 1.00 36.28 174 VAL A CA 1
ATOM 1390 C C . VAL A 1 174 ? 24.982 -28.085 -24.029 1.00 36.28 174 VAL A C 1
ATOM 1392 O O . VAL A 1 174 ? 24.766 -26.951 -23.616 1.00 36.28 174 VAL A O 1
ATOM 1395 N N . GLN A 1 175 ? 24.992 -29.155 -23.228 1.00 44.91 175 GLN A N 1
ATOM 1396 C CA . GLN A 1 175 ? 25.025 -29.149 -21.756 1.00 44.91 175 GLN A CA 1
ATOM 1397 C C . GLN A 1 175 ? 23.807 -28.556 -21.011 1.00 44.91 175 GLN A C 1
ATOM 1399 O O . GLN A 1 175 ? 23.945 -28.043 -19.904 1.00 44.91 175 GLN A O 1
ATOM 1404 N N . GLY A 1 176 ? 22.589 -28.709 -21.544 1.00 57.56 176 GLY A N 1
ATOM 1405 C CA . GLY A 1 176 ? 21.350 -28.508 -20.763 1.00 57.56 176 GLY A CA 1
ATOM 1406 C C . GLY A 1 176 ? 21.081 -27.066 -20.306 1.00 57.56 176 GLY A C 1
ATOM 1407 O O . GLY A 1 176 ? 20.225 -26.832 -19.450 1.00 57.56 176 GLY A O 1
ATOM 1408 N N . GLU A 1 177 ? 21.774 -26.093 -20.887 1.00 70.44 177 GLU A N 1
ATOM 1409 C CA . GLU A 1 177 ? 21.628 -24.670 -20.607 1.00 70.44 177 GLU A CA 1
ATOM 1410 C C . GLU A 1 177 ? 21.287 -23.911 -21.898 1.00 70.44 177 GLU A C 1
ATOM 1412 O O . GLU A 1 177 ? 21.934 -24.083 -22.927 1.00 70.44 177 GLU A O 1
ATOM 1417 N N . ALA A 1 178 ? 20.253 -23.066 -21.850 1.00 76.62 178 ALA A N 1
ATOM 1418 C CA . ALA A 1 178 ? 19.755 -22.313 -22.999 1.00 76.62 178 ALA A CA 1
ATOM 1419 C C . ALA A 1 178 ? 19.904 -20.799 -22.792 1.00 76.62 178 ALA A C 1
ATOM 1421 O O . ALA A 1 178 ? 19.597 -20.264 -21.724 1.00 76.62 178 ALA A O 1
ATOM 1422 N N . GLU A 1 179 ? 20.328 -20.082 -23.834 1.00 79.94 179 GLU A N 1
ATOM 1423 C CA . GLU A 1 179 ? 20.346 -18.618 -23.835 1.00 79.94 179 GLU A CA 1
ATOM 1424 C C . GLU A 1 179 ? 18.949 -18.030 -24.100 1.00 79.94 179 GLU A C 1
ATOM 1426 O O . GLU A 1 179 ? 18.417 -18.081 -25.214 1.00 79.94 179 GLU A O 1
ATOM 1431 N N . VAL A 1 180 ? 18.383 -17.373 -23.090 1.00 82.75 180 VAL A N 1
ATOM 1432 C CA . VAL A 1 180 ? 17.079 -16.702 -23.163 1.00 82.75 180 VAL A CA 1
ATOM 1433 C C . VAL A 1 180 ? 17.275 -15.189 -23.126 1.00 82.75 180 VAL A C 1
ATOM 1435 O O . VAL A 1 180 ? 18.098 -14.676 -22.370 1.00 82.75 180 VAL A O 1
ATOM 1438 N N . ARG A 1 181 ? 16.510 -14.445 -23.932 1.00 83.31 181 ARG A N 1
ATOM 1439 C CA . ARG A 1 181 ? 16.503 -12.970 -23.903 1.00 83.31 181 ARG A CA 1
ATOM 1440 C C . ARG A 1 181 ? 16.134 -12.445 -22.507 1.00 83.31 181 ARG A C 1
ATOM 1442 O O . ARG A 1 181 ? 15.313 -13.044 -21.810 1.00 83.31 181 ARG A O 1
ATOM 1449 N N . LEU A 1 182 ? 16.724 -11.315 -22.110 1.00 83.56 182 LEU A N 1
ATOM 1450 C CA . LEU A 1 182 ? 16.338 -10.607 -20.884 1.00 83.56 182 LEU A CA 1
ATOM 1451 C C . LEU A 1 182 ? 14.894 -10.073 -20.965 1.00 83.56 182 LEU A C 1
ATOM 1453 O O . LEU A 1 182 ? 14.257 -10.085 -22.020 1.00 83.56 182 LEU A O 1
ATOM 1457 N N . ALA A 1 183 ? 14.368 -9.603 -19.832 1.00 80.06 183 ALA A N 1
ATOM 1458 C CA . ALA A 1 183 ? 13.031 -9.019 -19.772 1.00 80.06 183 ALA A CA 1
ATOM 1459 C C . ALA A 1 183 ? 12.928 -7.755 -20.658 1.00 80.06 183 ALA A C 1
ATOM 1461 O O . ALA A 1 183 ? 13.917 -7.026 -20.803 1.00 80.06 183 ALA A O 1
ATOM 1462 N N . PRO A 1 184 ? 11.742 -7.427 -21.206 1.00 80.94 184 PRO A N 1
ATOM 1463 C CA . PRO A 1 184 ? 11.503 -6.195 -21.955 1.00 80.94 184 PRO A CA 1
ATOM 1464 C C . PRO A 1 184 ? 11.986 -4.935 -21.234 1.00 80.94 184 PRO A C 1
ATOM 1466 O O . PRO A 1 184 ? 12.542 -4.059 -21.881 1.00 80.94 184 PRO A O 1
ATOM 1469 N N . SER A 1 185 ? 11.869 -4.871 -19.905 1.00 81.06 185 SER A N 1
ATOM 1470 C CA . SER A 1 185 ? 12.357 -3.759 -19.078 1.00 81.06 185 SER A CA 1
ATOM 1471 C C . SER A 1 185 ? 13.875 -3.540 -19.143 1.00 81.06 185 SER A C 1
ATOM 1473 O O . SER A 1 185 ? 14.325 -2.409 -18.969 1.00 81.06 185 SER A O 1
ATOM 1475 N N . SER A 1 186 ? 14.681 -4.563 -19.446 1.00 85.00 186 SER A N 1
ATOM 1476 C CA . SER A 1 186 ? 16.117 -4.398 -19.714 1.00 85.00 186 SER A CA 1
ATOM 1477 C C . SER A 1 186 ? 16.340 -3.678 -21.046 1.00 85.00 186 SER A C 1
ATOM 1479 O O . SER A 1 186 ? 17.099 -2.713 -21.103 1.00 85.00 186 SER A O 1
ATOM 1481 N N . TYR A 1 187 ? 15.633 -4.101 -22.098 1.00 87.00 187 TYR A N 1
ATOM 1482 C CA . TYR A 1 187 ? 15.688 -3.479 -23.424 1.00 87.00 187 TYR A CA 1
ATOM 1483 C C . TYR A 1 187 ? 15.123 -2.068 -23.419 1.00 87.00 187 TYR A C 1
ATOM 1485 O O . TYR A 1 187 ? 15.763 -1.158 -23.929 1.00 87.00 187 TYR A O 1
ATOM 1493 N N . ASP A 1 188 ? 13.945 -1.873 -22.832 1.00 86.12 188 ASP A N 1
ATOM 1494 C CA . ASP A 1 188 ? 13.348 -0.559 -22.656 1.00 86.12 188 ASP A CA 1
ATOM 1495 C C . ASP A 1 188 ? 14.239 0.310 -21.780 1.00 86.12 188 ASP A C 1
ATOM 1497 O O . ASP A 1 188 ? 14.517 1.421 -22.188 1.00 86.12 188 ASP A O 1
ATOM 1501 N N . GLY A 1 189 ? 14.802 -0.209 -20.687 1.00 87.25 189 GLY A N 1
ATOM 1502 C CA . GLY A 1 189 ? 15.760 0.512 -19.851 1.00 87.25 189 GLY A CA 1
ATOM 1503 C C . GLY A 1 189 ? 17.031 0.940 -20.589 1.00 87.25 189 GLY A C 1
ATOM 1504 O O . GLY A 1 189 ? 17.487 2.049 -20.364 1.00 87.25 189 GLY A O 1
ATOM 1505 N N . ALA A 1 190 ? 17.595 0.126 -21.487 1.00 88.75 190 ALA A N 1
ATOM 1506 C CA . ALA A 1 190 ? 18.760 0.515 -22.294 1.00 88.75 190 ALA A CA 1
ATOM 1507 C C . ALA A 1 190 ? 18.397 1.415 -23.482 1.00 88.75 190 ALA A C 1
ATOM 1509 O O . ALA A 1 190 ? 19.127 2.343 -23.794 1.00 88.75 190 ALA A O 1
ATOM 1510 N N . CYS A 1 191 ? 17.235 1.215 -24.103 1.00 89.94 191 CYS A N 1
ATOM 1511 C CA . CYS A 1 191 ? 16.684 2.151 -25.084 1.00 89.94 191 CYS A CA 1
ATOM 1512 C C . CYS A 1 191 ? 16.155 3.436 -24.439 1.00 89.94 191 CYS A C 1
ATOM 1514 O O . CYS A 1 191 ? 15.836 4.359 -25.171 1.00 89.94 191 CYS A O 1
ATOM 1516 N N . SER A 1 192 ? 15.985 3.461 -23.115 1.00 90.25 192 SER A N 1
ATOM 1517 C CA . SER A 1 192 ? 15.655 4.627 -22.301 1.00 90.25 192 SER A CA 1
ATOM 1518 C C . SER A 1 192 ? 16.879 5.201 -21.624 1.00 90.25 192 SER A C 1
ATOM 1520 O O . SER A 1 192 ? 16.825 6.362 -21.312 1.00 90.25 192 SER A O 1
ATOM 1522 N N . ALA A 1 193 ? 17.993 4.482 -21.496 1.00 91.44 193 ALA A N 1
ATOM 1523 C CA . ALA A 1 193 ? 19.309 5.065 -21.265 1.00 91.44 193 ALA A CA 1
ATOM 1524 C C . ALA A 1 193 ? 19.792 5.746 -22.548 1.00 91.44 193 ALA A C 1
ATOM 1526 O O . ALA A 1 193 ? 20.194 6.898 -22.505 1.00 91.44 193 ALA A O 1
ATOM 1527 N N . LEU A 1 194 ? 19.624 5.094 -23.705 1.00 92.50 194 LEU A N 1
ATOM 1528 C CA . LEU A 1 194 ? 19.697 5.713 -25.030 1.00 92.50 194 LEU A CA 1
ATOM 1529 C C . LEU A 1 194 ? 18.405 6.473 -25.422 1.00 92.50 194 LEU A C 1
ATOM 1531 O O . LEU A 1 194 ? 18.369 7.022 -26.508 1.00 92.50 194 LEU A O 1
ATOM 1535 N N . ALA A 1 195 ? 17.402 6.651 -24.541 1.00 89.38 195 ALA A N 1
ATOM 1536 C CA . ALA A 1 195 ? 16.411 7.754 -24.638 1.00 89.38 195 ALA A CA 1
ATOM 1537 C C . ALA A 1 195 ? 16.376 8.690 -23.406 1.00 89.38 195 ALA A C 1
ATOM 1539 O O . ALA A 1 195 ? 15.438 9.472 -23.273 1.00 89.38 195 ALA A O 1
ATOM 1540 N N . HIS A 1 196 ? 17.435 8.665 -22.588 1.00 89.00 196 HIS A N 1
ATOM 1541 C CA . HIS A 1 196 ? 17.843 9.642 -21.592 1.00 89.00 196 HIS A CA 1
ATOM 1542 C C . HIS A 1 196 ? 19.202 10.378 -21.886 1.00 89.00 196 HIS A C 1
ATOM 1544 O O . HIS A 1 196 ? 19.175 11.583 -22.074 1.00 89.00 196 HIS A O 1
ATOM 1550 N N . LEU A 1 197 ? 20.359 9.703 -21.944 1.00 89.81 197 LEU A N 1
ATOM 1551 C CA . LEU A 1 197 ? 21.716 10.260 -22.195 1.00 89.81 197 LEU A CA 1
ATOM 1552 C C . LEU A 1 197 ? 21.800 11.648 -22.949 1.00 89.81 197 LEU A C 1
ATOM 1554 O O . LEU A 1 197 ? 22.241 12.562 -22.340 1.00 89.81 197 LEU A O 1
ATOM 1558 N N . PHE A 1 198 ? 21.338 11.969 -24.166 1.00 88.81 198 PHE A N 1
ATOM 1559 C CA . PHE A 1 198 ? 21.780 13.033 -25.223 1.00 88.81 198 PHE A CA 1
ATOM 1560 C C . PHE A 1 198 ? 21.328 14.399 -24.647 1.00 88.81 198 PHE A C 1
ATOM 1562 O O . PHE A 1 198 ? 21.535 15.441 -25.253 1.00 88.81 198 PHE A O 1
ATOM 1569 N N . ILE A 1 199 ? 20.569 14.346 -23.531 1.00 85.81 199 ILE A N 1
ATOM 1570 C CA . ILE A 1 199 ? 19.751 15.402 -22.957 1.00 85.81 199 ILE A CA 1
ATOM 1571 C C . ILE A 1 199 ? 20.585 16.660 -22.722 1.00 85.81 199 ILE A C 1
ATOM 1573 O O . ILE A 1 199 ? 20.064 17.756 -22.918 1.00 85.81 199 ILE A O 1
ATOM 1577 N N . GLU A 1 200 ? 21.886 16.486 -22.484 1.00 84.56 200 GLU A N 1
ATOM 1578 C CA . GLU A 1 200 ? 22.836 17.557 -22.200 1.00 84.56 200 GLU A CA 1
ATOM 1579 C C . GLU A 1 200 ? 24.038 17.630 -23.196 1.00 84.56 200 GLU A C 1
ATOM 1581 O O . GLU A 1 200 ? 25.115 18.059 -22.795 1.00 84.56 200 GLU A O 1
ATOM 1586 N N . SER A 1 201 ? 23.869 17.284 -24.495 1.00 84.69 201 SER A N 1
ATOM 1587 C CA . SER A 1 201 ? 24.852 17.607 -25.583 1.00 84.69 201 SER A CA 1
ATOM 1588 C C . SER A 1 201 ? 24.317 18.384 -26.827 1.00 84.69 201 SER A C 1
ATOM 1590 O O . SER A 1 201 ? 25.096 18.813 -27.664 1.00 84.69 201 SER A O 1
ATOM 1592 N N . PHE A 1 202 ? 23.001 18.649 -26.942 1.00 82.62 202 PHE A N 1
ATOM 1593 C CA . PHE A 1 202 ? 22.314 19.649 -27.809 1.00 82.62 202 PHE A CA 1
ATOM 1594 C C . PHE A 1 202 ? 22.102 19.562 -29.376 1.00 82.62 202 PHE A C 1
ATOM 1596 O O . PHE A 1 202 ? 21.396 20.439 -29.875 1.00 82.62 202 PHE A O 1
ATOM 1603 N N . ILE A 1 203 ? 22.501 18.541 -30.158 1.00 82.94 203 ILE A N 1
ATOM 1604 C CA . ILE A 1 203 ? 22.085 18.233 -31.586 1.00 82.94 203 ILE A CA 1
ATOM 1605 C C . ILE A 1 203 ? 20.669 17.499 -31.795 1.00 82.94 203 ILE A C 1
ATOM 1607 O O . ILE A 1 203 ? 19.715 17.937 -31.144 1.00 82.94 203 ILE A O 1
ATOM 1611 N N . SER A 1 204 ? 20.422 16.435 -32.634 1.00 84.38 204 SER A N 1
ATOM 1612 C CA . SER A 1 204 ? 19.086 15.759 -32.894 1.00 84.38 204 SER A CA 1
ATOM 1613 C C . SER A 1 204 ? 18.867 14.198 -33.140 1.00 84.38 204 SER A C 1
ATOM 1615 O O . SER A 1 204 ? 19.775 13.507 -33.597 1.00 84.38 204 SER A O 1
ATOM 1617 N N . ARG A 1 205 ? 17.609 13.629 -32.972 1.00 85.25 205 ARG A N 1
ATOM 1618 C CA . ARG A 1 205 ? 17.107 12.171 -33.037 1.00 85.25 205 ARG A CA 1
ATOM 1619 C C . ARG A 1 205 ? 17.312 11.519 -34.387 1.00 85.25 205 ARG A C 1
ATOM 1621 O O . ARG A 1 205 ? 16.892 10.398 -34.666 1.00 85.25 205 ARG A O 1
ATOM 1628 N N . ASP A 1 206 ? 17.847 12.342 -35.236 1.00 85.62 206 ASP A N 1
ATOM 1629 C CA . ASP A 1 206 ? 17.359 12.569 -36.547 1.00 85.62 206 ASP A CA 1
ATOM 1630 C C . ASP A 1 206 ? 18.280 13.542 -37.301 1.00 85.62 206 ASP A C 1
ATOM 1632 O O . ASP A 1 206 ? 17.986 13.847 -38.451 1.00 85.62 206 ASP A O 1
ATOM 1636 N N . GLU A 1 207 ? 19.414 13.944 -36.706 1.00 83.56 207 GLU A N 1
ATOM 1637 C CA . GLU A 1 207 ? 20.373 14.881 -37.297 1.00 83.56 207 GLU A CA 1
ATOM 1638 C C . GLU A 1 207 ? 20.831 14.436 -38.685 1.00 83.56 207 GLU A C 1
ATOM 1640 O O . GLU A 1 207 ? 21.148 15.233 -39.562 1.00 83.56 207 GLU A O 1
ATOM 1645 N N . ASN A 1 208 ? 20.807 13.124 -38.905 1.00 86.62 208 ASN A N 1
ATOM 1646 C CA . ASN A 1 208 ? 20.997 12.522 -40.201 1.00 86.62 208 ASN A CA 1
ATOM 1647 C C . ASN A 1 208 ? 20.073 11.300 -40.368 1.00 86.62 208 ASN A C 1
ATOM 1649 O O . ASN A 1 208 ? 19.375 10.848 -39.453 1.00 86.62 208 ASN A O 1
ATOM 1653 N N . GLU A 1 209 ? 20.086 10.712 -41.563 1.00 86.62 209 GLU A N 1
ATOM 1654 C CA . GLU A 1 209 ? 19.288 9.519 -41.865 1.00 86.62 209 GLU A CA 1
ATOM 1655 C C . GLU A 1 209 ? 19.705 8.278 -41.041 1.00 86.62 209 GLU A C 1
ATOM 1657 O O . GLU A 1 209 ? 18.890 7.378 -40.836 1.00 86.62 209 GLU A O 1
ATOM 1662 N N . VAL A 1 210 ? 20.931 8.222 -40.501 1.00 86.81 210 VAL A N 1
ATOM 1663 C CA . VAL A 1 210 ? 21.408 7.104 -39.661 1.00 86.81 210 VAL A CA 1
ATOM 1664 C C . VAL A 1 210 ? 20.725 7.121 -38.291 1.00 86.81 210 VAL A C 1
ATOM 1666 O O . VAL A 1 210 ? 20.245 6.079 -37.830 1.00 86.81 210 VAL A O 1
ATOM 1669 N N . THR A 1 211 ? 20.619 8.293 -37.658 1.00 87.38 211 THR A N 1
ATOM 1670 C CA . THR A 1 211 ? 19.911 8.465 -36.380 1.00 87.38 211 THR A CA 1
ATOM 1671 C C . THR A 1 211 ? 18.392 8.342 -36.567 1.00 87.38 211 THR A C 1
ATOM 1673 O O . THR A 1 211 ? 17.736 7.608 -35.819 1.00 87.38 211 THR A O 1
ATOM 1676 N N . LYS A 1 212 ? 17.835 8.905 -37.648 1.00 87.44 212 LYS A N 1
ATOM 1677 C CA . LYS A 1 212 ? 16.423 8.728 -38.053 1.00 87.44 212 LYS A CA 1
ATOM 1678 C C . LYS A 1 212 ? 16.025 7.255 -38.202 1.00 87.44 212 LYS A C 1
ATOM 1680 O O . LYS A 1 212 ? 14.973 6.822 -37.705 1.00 87.44 212 LYS A O 1
ATOM 1685 N N . ASP A 1 213 ? 16.865 6.472 -38.879 1.00 89.00 213 ASP A N 1
ATOM 1686 C CA . ASP A 1 213 ? 16.646 5.048 -39.121 1.00 89.00 213 ASP A CA 1
ATOM 1687 C C . ASP A 1 213 ? 16.810 4.217 -37.839 1.00 89.00 213 ASP A C 1
ATOM 1689 O O . ASP A 1 213 ? 15.958 3.364 -37.554 1.00 89.00 213 ASP A O 1
ATOM 1693 N N . LEU A 1 214 ? 17.825 4.528 -37.012 1.00 90.69 214 LEU A N 1
ATOM 1694 C CA . LEU A 1 214 ? 17.982 3.993 -35.654 1.00 90.69 214 LEU A CA 1
ATOM 1695 C C . LEU A 1 214 ? 16.662 4.095 -34.887 1.00 90.69 214 LEU A C 1
ATOM 1697 O O . LEU A 1 214 ? 16.113 3.065 -34.495 1.00 90.69 214 LEU A O 1
ATOM 1701 N N . TRP A 1 215 ? 16.108 5.295 -34.716 1.00 90.69 215 TRP A N 1
ATOM 1702 C CA . TRP A 1 215 ? 14.913 5.496 -33.892 1.00 90.69 215 TRP A CA 1
ATOM 1703 C C . TRP A 1 215 ? 13.644 4.898 -34.496 1.00 90.69 215 TRP A C 1
ATOM 1705 O O . TRP A 1 215 ? 12.870 4.226 -33.796 1.00 90.69 215 TRP A O 1
ATOM 1715 N N . THR A 1 216 ? 13.468 5.039 -35.811 1.00 88.12 216 THR A N 1
ATOM 1716 C CA . THR A 1 216 ? 12.337 4.458 -36.546 1.00 88.12 216 THR A CA 1
ATOM 1717 C C . THR A 1 216 ? 12.306 2.932 -36.431 1.00 88.12 216 THR A C 1
ATOM 1719 O O . THR A 1 216 ? 11.249 2.342 -36.166 1.00 88.12 216 THR A O 1
ATOM 1722 N N . ARG A 1 217 ? 13.453 2.261 -36.603 1.00 90.94 217 ARG A N 1
ATOM 1723 C CA . ARG A 1 217 ? 13.547 0.797 -36.513 1.00 90.94 217 ARG A CA 1
ATOM 1724 C C . ARG A 1 217 ? 13.594 0.308 -35.070 1.00 90.94 217 ARG A C 1
ATOM 1726 O O . ARG A 1 217 ? 13.027 -0.752 -34.804 1.00 90.94 217 ARG A O 1
ATOM 1733 N N . LEU A 1 218 ? 14.170 1.055 -34.124 1.00 88.06 218 LEU A N 1
ATOM 1734 C CA . LEU A 1 218 ? 14.242 0.671 -32.707 1.00 88.06 218 LEU A CA 1
ATOM 1735 C C . LEU A 1 218 ? 12.846 0.512 -32.085 1.00 88.06 218 LEU A C 1
ATOM 1737 O O . LEU A 1 218 ? 12.602 -0.452 -31.357 1.00 88.06 218 LEU A O 1
ATOM 1741 N N . SER A 1 219 ? 11.894 1.374 -32.453 1.00 82.06 219 SER A N 1
ATOM 1742 C CA . SER A 1 219 ? 10.482 1.238 -32.061 1.00 82.06 219 SER A CA 1
ATOM 1743 C C . SER A 1 219 ? 9.859 -0.087 -32.547 1.00 82.06 219 SER A C 1
ATOM 1745 O O . SER A 1 219 ? 9.254 -0.832 -31.765 1.00 82.06 219 SER A O 1
ATOM 1747 N N . ARG A 1 220 ? 10.087 -0.465 -33.817 1.00 85.25 220 ARG A N 1
ATOM 1748 C CA . ARG A 1 220 ? 9.652 -1.773 -34.352 1.00 85.25 220 ARG A CA 1
ATOM 1749 C C . ARG A 1 220 ? 10.397 -2.939 -33.691 1.00 85.25 220 ARG A C 1
ATOM 1751 O O . ARG A 1 220 ? 9.782 -3.962 -33.387 1.00 85.25 220 ARG A O 1
ATOM 1758 N N . TYR A 1 221 ? 11.694 -2.782 -33.428 1.00 85.25 221 TYR A N 1
ATOM 1759 C CA . TYR A 1 221 ? 12.545 -3.791 -32.797 1.00 85.25 221 TYR A CA 1
ATOM 1760 C C . TYR A 1 221 ? 12.077 -4.119 -31.378 1.00 85.25 221 TYR A C 1
ATOM 1762 O O . TYR A 1 221 ? 11.886 -5.295 -31.083 1.00 85.25 221 TYR A O 1
ATOM 1770 N N . LYS A 1 222 ? 11.763 -3.119 -30.539 1.00 81.31 222 LYS A N 1
ATOM 1771 C CA . LYS A 1 222 ? 11.138 -3.328 -29.216 1.00 81.31 222 LYS A CA 1
ATOM 1772 C C . LYS A 1 222 ? 9.883 -4.210 -29.312 1.00 81.31 222 LYS A C 1
ATOM 1774 O O . LYS A 1 222 ? 9.746 -5.198 -28.589 1.00 81.31 222 LYS A O 1
ATOM 1779 N N . LYS A 1 223 ? 8.984 -3.893 -30.252 1.00 81.50 223 LYS A N 1
ATOM 1780 C CA . LYS A 1 223 ? 7.720 -4.616 -30.500 1.00 81.50 223 LYS A CA 1
ATOM 1781 C C . LYS A 1 223 ? 7.949 -6.056 -30.990 1.00 81.50 223 LYS A C 1
ATOM 1783 O O . LYS A 1 223 ? 7.227 -6.961 -30.575 1.00 81.50 223 LYS A O 1
ATOM 1788 N N . GLY A 1 224 ? 8.959 -6.281 -31.834 1.00 84.69 224 GLY A N 1
ATOM 1789 C CA . GLY A 1 224 ? 9.372 -7.612 -32.295 1.00 84.69 224 GLY A CA 1
ATOM 1790 C C . GLY A 1 224 ? 10.065 -8.445 -31.210 1.00 84.69 224 GLY A C 1
ATOM 1791 O O . GLY A 1 224 ? 9.745 -9.619 -31.034 1.00 84.69 224 GLY A O 1
ATOM 1792 N N . MET A 1 225 ? 10.954 -7.833 -30.428 1.00 82.50 225 MET A N 1
ATOM 1793 C CA . MET A 1 225 ? 11.708 -8.488 -29.355 1.00 82.50 225 MET A CA 1
ATOM 1794 C C . MET A 1 225 ? 10.814 -8.943 -28.205 1.00 82.50 225 MET A C 1
ATOM 1796 O O . MET A 1 225 ? 10.976 -10.070 -27.744 1.00 82.50 225 MET A O 1
ATOM 1800 N N . ARG A 1 226 ? 9.814 -8.142 -27.807 1.00 81.06 226 ARG A N 1
ATOM 1801 C CA . ARG A 1 226 ? 8.787 -8.566 -26.834 1.00 81.06 226 ARG A CA 1
ATOM 1802 C C . ARG A 1 226 ? 8.071 -9.850 -27.283 1.00 81.06 226 ARG A C 1
ATOM 1804 O O . ARG A 1 226 ? 7.894 -10.762 -26.483 1.00 81.06 226 ARG A O 1
ATOM 1811 N N . ARG A 1 227 ? 7.726 -9.961 -28.575 1.00 82.94 227 ARG A N 1
ATOM 1812 C CA . ARG A 1 227 ? 7.108 -11.171 -29.152 1.00 82.94 227 ARG A CA 1
ATOM 1813 C C . ARG A 1 227 ? 8.072 -12.357 -29.180 1.00 82.94 227 ARG A C 1
ATOM 1815 O O . ARG A 1 227 ? 7.703 -13.429 -28.719 1.00 82.94 227 ARG A O 1
ATOM 1822 N N . LYS A 1 228 ? 9.305 -12.167 -29.668 1.00 83.44 228 LYS A N 1
ATOM 1823 C CA . LYS A 1 228 ? 10.301 -13.250 -29.758 1.00 83.44 228 LYS A CA 1
ATOM 1824 C C . LYS A 1 228 ? 10.747 -13.753 -28.378 1.00 83.44 228 LYS A C 1
ATOM 1826 O O . LYS A 1 228 ? 10.970 -14.945 -28.221 1.00 83.44 228 LYS A O 1
ATOM 1831 N N . GLY A 1 229 ? 10.819 -12.879 -27.373 1.00 79.31 229 GLY A N 1
ATOM 1832 C CA . GLY A 1 229 ? 11.070 -13.264 -25.982 1.00 79.31 229 GLY A CA 1
ATOM 1833 C C . GLY A 1 229 ? 9.930 -14.092 -25.377 1.00 79.31 229 GLY A C 1
ATOM 1834 O O . GLY A 1 229 ? 10.194 -15.112 -24.749 1.00 79.31 229 GLY A O 1
ATOM 1835 N N . ALA A 1 230 ? 8.671 -13.707 -25.616 1.00 78.88 230 ALA A N 1
ATOM 1836 C CA . ALA A 1 230 ? 7.510 -14.496 -25.192 1.00 78.88 230 ALA A CA 1
ATOM 1837 C C . ALA A 1 230 ? 7.444 -15.863 -25.902 1.00 78.88 230 ALA A C 1
ATOM 1839 O O . ALA A 1 230 ? 7.197 -16.873 -25.250 1.00 78.88 230 ALA A O 1
ATOM 1840 N N . GLN A 1 231 ? 7.734 -15.906 -27.207 1.00 82.06 231 GLN A N 1
ATOM 1841 C CA . GLN A 1 231 ? 7.831 -17.149 -27.975 1.00 82.06 231 GLN A CA 1
ATOM 1842 C C . GLN A 1 231 ? 8.893 -18.094 -27.386 1.00 82.06 231 GLN A C 1
ATOM 1844 O O . GLN A 1 231 ? 8.546 -19.204 -26.999 1.00 82.06 231 GLN A O 1
ATOM 1849 N N . GLN A 1 232 ? 10.138 -17.631 -27.212 1.00 80.19 232 GLN A N 1
ATOM 1850 C CA . GLN A 1 232 ? 11.217 -18.451 -26.640 1.00 80.19 232 GLN A CA 1
ATOM 1851 C C . GLN A 1 232 ? 10.912 -18.952 -25.224 1.00 80.19 232 GLN A C 1
ATOM 1853 O O . GLN A 1 232 ? 11.288 -20.065 -24.869 1.00 80.19 232 GLN A O 1
ATOM 1858 N N . LYS A 1 233 ? 10.240 -18.142 -24.396 1.00 78.50 233 LYS A N 1
ATOM 1859 C CA . LYS A 1 233 ? 9.785 -18.586 -23.073 1.00 78.50 233 LYS A CA 1
ATOM 1860 C C . LYS A 1 233 ? 8.777 -19.732 -23.190 1.00 78.50 233 LYS A C 1
ATOM 1862 O O . LYS A 1 233 ? 8.941 -20.726 -22.495 1.00 78.50 233 LYS A O 1
ATOM 1867 N N . GLY A 1 234 ? 7.793 -19.617 -24.085 1.00 76.62 234 GLY A N 1
ATOM 1868 C CA . GLY A 1 234 ? 6.810 -20.674 -24.342 1.00 76.62 234 GLY A CA 1
ATOM 1869 C C . GLY A 1 234 ? 7.439 -21.962 -24.884 1.00 76.62 234 GLY A C 1
ATOM 1870 O O . GLY A 1 234 ? 7.152 -23.035 -24.367 1.00 76.62 234 GLY A O 1
ATOM 1871 N N . GLU A 1 235 ? 8.347 -21.848 -25.858 1.00 80.12 235 GLU A N 1
ATOM 1872 C CA . GLU A 1 235 ? 9.103 -22.972 -26.443 1.00 80.12 235 GLU A CA 1
ATOM 1873 C C . GLU A 1 235 ? 9.940 -23.729 -25.396 1.00 80.12 235 GLU A C 1
ATOM 1875 O O . GLU A 1 235 ? 10.062 -24.946 -25.467 1.00 80.12 235 GLU A O 1
ATOM 1880 N N . LEU A 1 236 ? 10.476 -23.022 -24.394 1.00 78.69 236 LEU A N 1
ATOM 1881 C CA . LEU A 1 236 ? 11.278 -23.594 -23.304 1.00 78.69 236 LEU A CA 1
ATOM 1882 C C . LEU A 1 236 ? 10.463 -23.944 -22.041 1.00 78.69 236 LEU A C 1
ATOM 1884 O O . LEU A 1 236 ? 11.051 -24.271 -21.010 1.00 78.69 236 LEU A O 1
ATOM 1888 N N . GLY A 1 237 ? 9.128 -23.832 -22.071 1.00 72.31 237 GLY A N 1
ATOM 1889 C CA . GLY A 1 237 ? 8.262 -24.077 -20.906 1.00 72.31 237 GLY A CA 1
ATOM 1890 C C . GLY A 1 237 ? 8.481 -23.114 -19.725 1.00 72.31 237 GLY A C 1
ATOM 1891 O O . GLY A 1 237 ? 8.121 -23.424 -18.591 1.00 72.31 237 GLY A O 1
ATOM 1892 N N . LEU A 1 238 ? 9.096 -21.953 -19.966 1.00 75.62 238 LEU A N 1
ATOM 1893 C CA . LEU A 1 238 ? 9.433 -20.954 -18.952 1.00 75.62 238 LEU A CA 1
ATOM 1894 C C . LEU A 1 238 ? 8.263 -20.000 -18.688 1.00 75.62 238 LEU A C 1
ATOM 1896 O O . LEU A 1 238 ? 7.513 -19.639 -19.595 1.00 75.62 238 LEU A O 1
ATOM 1900 N N . SER A 1 239 ? 8.160 -19.512 -17.447 1.00 68.38 239 SER A N 1
ATOM 1901 C CA . SER A 1 239 ? 7.088 -18.595 -17.044 1.00 68.38 239 SER A CA 1
ATOM 1902 C C . SER A 1 239 ? 7.004 -17.349 -17.938 1.00 68.38 239 SER A C 1
ATOM 1904 O O . SER A 1 239 ? 7.959 -16.576 -18.090 1.00 68.38 239 SER A O 1
ATOM 1906 N N . LEU A 1 240 ? 5.813 -17.149 -18.508 1.00 66.12 240 LEU A N 1
ATOM 1907 C CA . LEU A 1 240 ? 5.438 -15.954 -19.261 1.00 66.12 240 LEU A CA 1
ATOM 1908 C C . LEU A 1 240 ? 5.073 -14.776 -18.346 1.00 66.12 240 LEU A C 1
ATOM 1910 O O . LEU A 1 240 ? 5.111 -13.635 -18.801 1.00 66.12 240 LEU A O 1
ATOM 1914 N N . ALA A 1 241 ? 4.752 -15.033 -17.073 1.00 61.84 241 ALA A N 1
ATOM 1915 C CA . ALA A 1 241 ? 4.522 -13.982 -16.089 1.00 61.84 241 ALA A CA 1
ATOM 1916 C C . ALA A 1 241 ? 5.846 -13.274 -15.750 1.00 61.84 241 ALA A C 1
ATOM 1918 O O . ALA A 1 241 ? 6.884 -13.917 -15.580 1.00 61.84 241 ALA A O 1
ATOM 1919 N N . GLU A 1 242 ? 5.818 -11.943 -15.663 1.00 61.78 242 GLU A N 1
ATOM 1920 C CA . GLU A 1 242 ? 6.998 -11.131 -15.353 1.00 61.78 242 GLU A CA 1
ATOM 1921 C C . GLU A 1 242 ? 6.803 -10.332 -14.058 1.00 61.78 242 GLU A C 1
ATOM 1923 O O . GLU A 1 242 ? 5.776 -9.685 -13.842 1.00 61.78 242 GLU A O 1
ATOM 1928 N N . GLY A 1 243 ? 7.827 -10.369 -13.202 1.00 67.38 243 GLY A N 1
ATOM 1929 C CA . GLY A 1 243 ? 7.794 -9.792 -11.860 1.00 67.38 243 GLY A CA 1
ATOM 1930 C C . GLY A 1 243 ? 7.156 -10.712 -10.813 1.00 67.38 243 GLY A C 1
ATOM 1931 O O . GLY A 1 243 ? 6.663 -11.792 -11.121 1.00 67.38 243 GLY A O 1
ATOM 1932 N N . LYS A 1 244 ? 7.189 -10.255 -9.559 1.00 85.00 244 LYS A N 1
ATOM 1933 C CA . LYS A 1 244 ? 6.706 -10.979 -8.373 1.00 85.00 244 LYS A CA 1
ATOM 1934 C C . LYS A 1 244 ? 5.185 -11.218 -8.403 1.00 85.00 244 LYS A C 1
ATOM 1936 O O . LYS A 1 244 ? 4.459 -10.433 -9.029 1.00 85.00 244 LYS A O 1
ATOM 1941 N N . LYS A 1 245 ? 4.702 -12.292 -7.770 1.00 89.69 245 LYS A N 1
ATOM 1942 C CA . LYS A 1 245 ? 3.266 -12.659 -7.700 1.00 89.69 245 LYS A CA 1
ATOM 1943 C C . LYS A 1 245 ? 2.489 -11.723 -6.755 1.00 89.69 245 LYS A C 1
ATOM 1945 O O . LYS A 1 245 ? 3.118 -11.051 -5.949 1.00 89.69 245 LYS A O 1
ATOM 1950 N N . PRO A 1 246 ? 1.147 -11.631 -6.826 1.00 92.88 246 PRO A N 1
ATOM 1951 C CA . PRO A 1 246 ? 0.368 -11.058 -5.725 1.00 92.88 246 PRO A CA 1
ATOM 1952 C C . PRO A 1 246 ? 0.536 -11.910 -4.460 1.00 92.88 246 PRO A C 1
ATOM 1954 O O . PRO A 1 246 ? 0.490 -13.134 -4.549 1.00 92.88 246 PRO A O 1
ATOM 1957 N N . LEU A 1 247 ? 0.708 -11.271 -3.301 1.00 95.94 247 LEU A N 1
ATOM 1958 C CA . LEU A 1 247 ? 0.678 -11.924 -1.991 1.00 95.94 247 LEU A CA 1
ATOM 1959 C C . LEU A 1 247 ? -0.783 -12.253 -1.622 1.00 95.94 247 LEU A C 1
ATOM 1961 O O . LEU A 1 247 ? -1.580 -11.325 -1.477 1.00 95.94 247 LEU A O 1
ATOM 1965 N N . PRO A 1 248 ? -1.183 -13.528 -1.476 1.00 96.00 248 PRO A N 1
ATOM 1966 C CA . PRO A 1 248 ? -2.563 -13.865 -1.127 1.00 96.00 248 PRO A CA 1
ATOM 1967 C C . PRO A 1 248 ? -2.891 -13.453 0.313 1.00 96.00 248 PRO A C 1
ATOM 1969 O O . PRO A 1 248 ? -2.031 -13.530 1.186 1.00 96.00 248 PRO A O 1
ATOM 1972 N N . PHE A 1 249 ? -4.134 -13.048 0.591 1.00 96.12 249 PHE A N 1
ATOM 1973 C CA . PHE A 1 249 ? -4.511 -12.482 1.899 1.00 96.12 249 PHE A CA 1
ATOM 1974 C C . PHE A 1 249 ? -4.249 -13.434 3.084 1.00 96.12 249 PHE A C 1
ATOM 1976 O O . PHE A 1 249 ? -3.820 -12.998 4.147 1.00 96.12 249 PHE A O 1
ATOM 1983 N N . ALA A 1 250 ? -4.408 -14.748 2.890 1.00 96.38 250 ALA A N 1
ATOM 1984 C CA . ALA A 1 250 ? -4.035 -15.747 3.894 1.00 96.38 250 ALA A CA 1
ATOM 1985 C C . ALA A 1 250 ? -2.519 -15.765 4.187 1.00 96.38 250 ALA A C 1
ATOM 1987 O O . ALA A 1 250 ? -2.121 -15.846 5.346 1.00 96.38 250 ALA A O 1
ATOM 1988 N N . ALA A 1 251 ? -1.675 -15.614 3.160 1.00 97.00 251 ALA A N 1
ATOM 1989 C CA . ALA A 1 251 ? -0.224 -15.516 3.317 1.00 97.00 251 ALA A CA 1
ATOM 1990 C C . ALA A 1 251 ? 0.210 -14.167 3.915 1.00 97.00 251 ALA A C 1
ATOM 1992 O O . ALA A 1 251 ? 1.168 -14.126 4.677 1.00 97.00 251 ALA A O 1
ATOM 1993 N N . TYR A 1 252 ? -0.511 -13.079 3.629 1.00 97.94 252 TYR A N 1
ATOM 1994 C CA . TYR A 1 252 ? -0.335 -11.796 4.317 1.00 97.94 252 TYR A CA 1
ATOM 1995 C C . TYR A 1 252 ? -0.615 -11.925 5.821 1.00 97.94 252 TYR A C 1
ATOM 1997 O O . TYR A 1 252 ? 0.242 -11.553 6.618 1.00 97.94 252 TYR A O 1
ATOM 2005 N N . LYS A 1 253 ? -1.742 -12.542 6.217 1.00 97.94 253 LYS A N 1
ATOM 2006 C CA . LYS A 1 253 ? -2.041 -12.818 7.635 1.00 97.94 253 LYS A CA 1
ATOM 2007 C C . LYS A 1 253 ? -0.994 -13.724 8.294 1.00 97.94 253 LYS A C 1
ATOM 2009 O O . LYS A 1 253 ? -0.590 -13.440 9.416 1.00 97.94 253 LYS A O 1
ATOM 2014 N N . LEU A 1 254 ? -0.521 -14.767 7.604 1.00 97.69 254 LEU A N 1
ATOM 2015 C CA . LEU A 1 254 ? 0.537 -15.653 8.109 1.00 97.69 254 LEU A CA 1
ATOM 2016 C C . LEU A 1 254 ? 1.865 -14.904 8.317 1.00 97.69 254 LEU A C 1
ATOM 2018 O O . LEU A 1 254 ? 2.453 -14.991 9.389 1.00 97.69 254 LEU A O 1
ATOM 2022 N N . LEU A 1 255 ? 2.314 -14.133 7.323 1.00 97.94 255 LEU A N 1
ATOM 2023 C CA . LEU A 1 255 ? 3.549 -13.348 7.405 1.00 97.94 255 LEU A CA 1
ATOM 2024 C C . LEU A 1 255 ? 3.469 -12.281 8.505 1.00 97.94 255 LEU A C 1
ATOM 2026 O O . LEU A 1 255 ? 4.420 -12.109 9.264 1.00 97.94 255 LEU A O 1
ATOM 2030 N N . ALA A 1 256 ? 2.324 -11.608 8.631 1.00 98.25 256 ALA A N 1
ATOM 2031 C CA . ALA A 1 256 ? 2.078 -10.653 9.701 1.00 98.25 256 ALA A CA 1
ATOM 2032 C C . ALA A 1 256 ? 2.112 -11.323 11.085 1.00 98.25 256 ALA A C 1
ATOM 2034 O O . ALA A 1 256 ? 2.785 -10.811 11.976 1.00 98.25 256 ALA A O 1
ATOM 2035 N N . ARG A 1 257 ? 1.476 -12.494 11.246 1.00 98.06 257 ARG A N 1
ATOM 2036 C CA . ARG A 1 257 ? 1.528 -13.303 12.474 1.00 98.06 257 ARG A CA 1
ATOM 2037 C C . ARG A 1 257 ? 2.964 -13.677 12.859 1.00 98.06 257 ARG A C 1
ATOM 2039 O O . ARG A 1 257 ? 3.375 -13.371 13.971 1.00 98.06 257 ARG A O 1
ATOM 2046 N N . ILE A 1 258 ? 3.747 -14.248 11.939 1.00 97.38 258 ILE A N 1
ATOM 2047 C CA . ILE A 1 258 ? 5.137 -14.671 12.210 1.00 97.38 258 ILE A CA 1
ATOM 2048 C C . ILE A 1 258 ? 6.017 -13.491 12.658 1.00 97.38 258 ILE A C 1
ATOM 2050 O O . ILE A 1 258 ? 6.863 -13.637 13.537 1.00 97.38 258 ILE A O 1
ATOM 2054 N N . LEU A 1 259 ? 5.825 -12.300 12.081 1.00 97.31 259 LEU A N 1
ATOM 2055 C CA . LEU A 1 259 ? 6.543 -11.093 12.507 1.00 97.31 259 LEU A CA 1
ATOM 2056 C C . LEU A 1 259 ? 6.034 -10.556 13.857 1.00 97.31 259 LEU A C 1
ATOM 2058 O O . LEU A 1 259 ? 6.821 -10.020 14.634 1.00 97.31 259 LEU A O 1
ATOM 2062 N N . PHE A 1 260 ? 4.737 -10.694 14.143 1.00 96.69 260 PHE A N 1
ATOM 2063 C CA . PHE A 1 260 ? 4.111 -10.239 15.386 1.00 96.69 260 PHE A CA 1
ATOM 2064 C C . PHE A 1 260 ? 4.558 -11.069 16.596 1.00 96.69 260 PHE A C 1
ATOM 2066 O O . PHE A 1 260 ? 4.925 -10.487 17.614 1.00 96.69 260 PHE A O 1
ATOM 2073 N N . GLU A 1 261 ? 4.555 -12.396 16.458 1.00 95.19 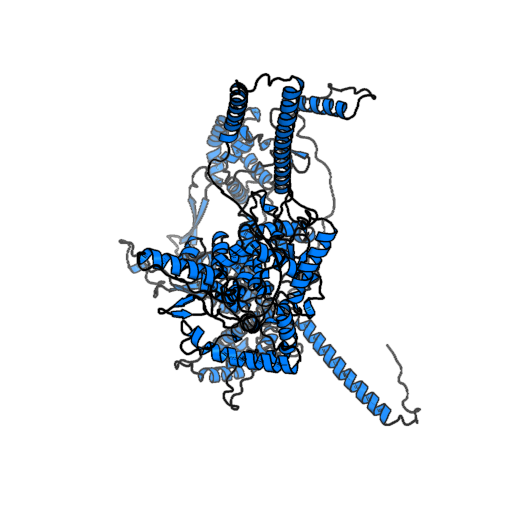261 GLU A N 1
ATOM 2074 C CA . GLU A 1 261 ? 4.880 -13.389 17.499 1.00 95.19 261 GLU A CA 1
ATOM 2075 C C . GLU A 1 261 ? 6.395 -13.628 17.657 1.00 95.19 261 GLU A C 1
ATOM 2077 O O . GLU A 1 261 ? 6.821 -14.494 18.417 1.00 95.19 261 GLU A O 1
ATOM 2082 N N . SER A 1 262 ? 7.224 -12.878 16.926 1.00 92.69 262 SER A N 1
ATOM 2083 C CA . SER A 1 262 ? 8.675 -13.065 16.884 1.00 92.69 262 SER A CA 1
ATOM 2084 C C . SER A 1 262 ? 9.392 -12.604 18.155 1.00 92.69 262 SER A C 1
ATOM 2086 O O . SER A 1 262 ? 9.025 -11.624 18.804 1.00 92.69 262 SER A O 1
ATOM 2088 N N . ASP A 1 263 ? 10.513 -13.260 18.437 1.00 88.00 263 ASP A N 1
ATOM 2089 C CA . ASP A 1 263 ? 11.496 -12.873 19.442 1.00 88.00 263 ASP A CA 1
ATOM 2090 C C . ASP A 1 263 ? 12.446 -11.750 18.977 1.00 88.00 263 ASP A C 1
ATOM 2092 O O . ASP A 1 263 ? 13.234 -11.245 19.781 1.00 88.00 263 ASP A O 1
ATOM 2096 N N . LYS A 1 264 ? 12.416 -11.378 17.689 1.00 90.88 264 LYS A N 1
ATOM 2097 C CA . LYS A 1 264 ? 13.352 -10.414 17.090 1.00 90.88 264 LYS A CA 1
ATOM 2098 C C . LYS A 1 264 ? 12.836 -8.962 17.117 1.00 90.88 264 LYS A C 1
ATOM 2100 O O . LYS A 1 264 ? 11.797 -8.691 16.514 1.00 90.88 264 LYS A O 1
ATOM 2105 N N . PRO A 1 265 ? 13.590 -8.004 17.688 1.00 87.88 265 PRO A N 1
ATOM 2106 C CA . PRO A 1 265 ? 13.245 -6.573 17.727 1.00 87.88 265 PRO A CA 1
ATOM 2107 C C . PRO A 1 265 ? 12.919 -5.977 16.356 1.00 87.88 265 PRO A C 1
ATOM 2109 O O . PRO A 1 265 ? 11.932 -5.266 16.177 1.00 87.88 265 PRO A O 1
ATOM 2112 N N . GLU A 1 266 ? 13.743 -6.290 15.357 1.00 89.81 266 GLU A N 1
ATOM 2113 C CA . GLU A 1 266 ? 13.628 -5.769 13.999 1.00 89.81 266 GLU A CA 1
ATOM 2114 C C . GLU A 1 266 ? 12.361 -6.259 13.274 1.00 89.81 266 GLU A C 1
ATOM 2116 O O . GLU A 1 266 ? 11.931 -5.638 12.299 1.00 89.81 266 GLU A O 1
ATOM 2121 N N . HIS A 1 267 ? 11.710 -7.317 13.777 1.00 94.25 267 HIS A N 1
ATOM 2122 C CA . HIS A 1 267 ? 10.420 -7.765 13.260 1.00 94.25 267 HIS A CA 1
ATOM 2123 C C . HIS A 1 267 ? 9.260 -6.839 13.672 1.00 94.25 267 HIS A C 1
ATOM 2125 O O . HIS A 1 267 ? 8.258 -6.834 12.967 1.00 94.25 267 HIS A O 1
ATOM 2131 N N . VAL A 1 268 ? 9.385 -5.987 14.704 1.00 94.12 268 VAL A N 1
ATOM 2132 C CA . VAL A 1 268 ? 8.370 -4.950 15.012 1.00 94.12 268 VAL A CA 1
ATOM 2133 C C . VAL A 1 268 ? 8.302 -3.914 13.882 1.00 94.12 268 VAL A C 1
ATOM 2135 O O . VAL A 1 268 ? 7.227 -3.613 13.358 1.00 94.12 268 VAL A O 1
ATOM 2138 N N . ALA A 1 269 ? 9.463 -3.428 13.432 1.00 94.75 269 ALA A N 1
ATOM 2139 C CA . ALA A 1 269 ? 9.552 -2.517 12.292 1.00 94.75 269 ALA A CA 1
ATOM 2140 C C . ALA A 1 269 ? 9.131 -3.204 10.980 1.00 94.75 269 ALA A C 1
ATOM 2142 O O . ALA A 1 269 ? 8.360 -2.631 10.213 1.00 94.75 269 ALA A O 1
ATOM 2143 N N . ALA A 1 270 ? 9.565 -4.448 10.735 1.00 96.56 270 ALA A N 1
ATOM 2144 C CA . ALA A 1 270 ? 9.169 -5.196 9.537 1.00 96.56 270 ALA A CA 1
ATOM 2145 C C . ALA A 1 270 ? 7.671 -5.560 9.510 1.00 96.56 270 ALA A C 1
ATOM 2147 O O . ALA A 1 270 ? 7.075 -5.574 8.433 1.00 96.56 270 ALA A O 1
ATOM 2148 N N . HIS A 1 271 ? 7.050 -5.803 10.672 1.00 97.88 271 HIS A N 1
ATOM 2149 C CA . HIS A 1 271 ? 5.600 -5.963 10.817 1.00 97.88 271 HIS A CA 1
ATOM 2150 C C . HIS A 1 271 ? 4.885 -4.676 10.415 1.00 97.88 271 HIS A C 1
ATOM 2152 O O . HIS A 1 271 ? 4.109 -4.686 9.464 1.00 97.88 271 HIS A O 1
ATOM 2158 N N . THR A 1 272 ? 5.215 -3.551 11.050 1.00 97.56 272 THR A N 1
ATOM 2159 C CA . THR A 1 272 ? 4.572 -2.256 10.770 1.00 97.56 272 THR A CA 1
ATOM 2160 C C . THR A 1 272 ? 4.738 -1.843 9.306 1.00 97.56 272 THR A C 1
ATOM 2162 O O . THR A 1 272 ? 3.763 -1.478 8.653 1.00 97.56 272 THR A O 1
ATOM 2165 N N . PHE A 1 273 ? 5.938 -2.011 8.742 1.00 97.50 273 PHE A N 1
ATOM 2166 C CA . PHE A 1 273 ? 6.212 -1.795 7.320 1.00 97.50 273 PHE A CA 1
ATOM 2167 C C . PHE A 1 273 ? 5.346 -2.679 6.400 1.00 97.50 273 PHE A C 1
ATOM 2169 O O . PHE A 1 273 ? 4.776 -2.178 5.431 1.00 97.50 273 PHE A O 1
ATOM 2176 N N . LEU A 1 274 ? 5.193 -3.976 6.704 1.00 98.19 274 LEU A N 1
ATOM 2177 C CA . LEU A 1 274 ? 4.326 -4.894 5.951 1.00 98.19 274 LEU A CA 1
ATOM 2178 C C . LEU A 1 274 ? 2.851 -4.472 6.015 1.00 98.19 274 LEU A C 1
ATOM 2180 O O . LEU A 1 274 ? 2.152 -4.520 4.997 1.00 98.19 274 LEU A O 1
ATOM 2184 N N . ILE A 1 275 ? 2.367 -4.067 7.194 1.00 98.25 275 ILE A N 1
ATOM 2185 C CA . ILE A 1 275 ? 0.987 -3.604 7.359 1.00 98.25 275 ILE A CA 1
ATOM 2186 C C . ILE A 1 275 ? 0.768 -2.296 6.583 1.00 98.25 275 ILE A C 1
ATOM 2188 O O . ILE A 1 275 ? -0.244 -2.185 5.888 1.00 98.25 275 ILE A O 1
ATOM 2192 N N . LEU A 1 276 ? 1.726 -1.363 6.600 1.00 97.38 276 LEU A N 1
ATOM 2193 C CA . LEU A 1 276 ? 1.664 -0.112 5.839 1.00 97.38 276 LEU A CA 1
ATOM 2194 C C . LEU A 1 276 ? 1.773 -0.313 4.315 1.00 97.38 276 LEU A C 1
ATOM 2196 O O . LEU A 1 276 ? 0.937 0.228 3.596 1.00 97.38 276 LEU A O 1
ATOM 2200 N N . GLU A 1 277 ? 2.711 -1.110 3.777 1.00 96.00 277 GLU A N 1
ATOM 2201 C CA . GLU A 1 277 ? 2.788 -1.337 2.314 1.00 96.00 277 GLU A CA 1
ATOM 2202 C C . GLU A 1 277 ? 1.513 -2.016 1.774 1.00 96.00 277 GLU A C 1
ATOM 2204 O O . GLU A 1 277 ? 1.073 -1.712 0.660 1.00 96.00 277 GLU A O 1
ATOM 2209 N N . TRP A 1 278 ? 0.872 -2.876 2.576 1.00 97.88 278 TRP A N 1
ATOM 2210 C CA . TRP A 1 278 ? -0.434 -3.450 2.245 1.00 97.88 278 TRP A CA 1
ATOM 2211 C C . TRP A 1 278 ? -1.554 -2.402 2.292 1.00 97.88 278 TRP A C 1
ATOM 2213 O O . TRP A 1 278 ? -2.252 -2.207 1.296 1.00 97.88 278 TRP A O 1
ATOM 2223 N N . ASN A 1 279 ? -1.715 -1.699 3.418 1.00 97.50 279 ASN A N 1
ATOM 2224 C CA . ASN A 1 279 ? -2.838 -0.782 3.629 1.00 97.50 279 ASN A CA 1
ATOM 2225 C C . ASN A 1 279 ? -2.752 0.477 2.762 1.00 97.50 279 ASN A C 1
ATOM 2227 O O . ASN A 1 279 ? -3.764 0.950 2.257 1.00 97.50 279 ASN A O 1
ATOM 2231 N N . LEU A 1 280 ? -1.567 1.027 2.532 1.00 94.25 280 LEU A N 1
ATOM 2232 C CA . LEU A 1 280 ? -1.416 2.215 1.692 1.00 94.25 280 LEU A CA 1
ATOM 2233 C C . LEU A 1 280 ? -1.449 1.883 0.194 1.00 94.25 280 LEU A C 1
ATOM 2235 O O . LEU A 1 280 ? -1.580 2.775 -0.636 1.00 94.25 280 LEU A O 1
ATOM 2239 N N . ILE A 1 281 ? -1.306 0.604 -0.187 1.00 94.62 281 ILE A N 1
ATOM 2240 C CA . ILE A 1 281 ? -1.092 0.184 -1.587 1.00 94.62 281 ILE A CA 1
ATOM 2241 C C . ILE A 1 281 ? 0.109 0.940 -2.218 1.00 94.62 281 ILE A C 1
ATOM 2243 O O . ILE A 1 281 ? 0.212 1.163 -3.434 1.00 94.62 281 ILE A O 1
ATOM 2247 N N . ALA A 1 282 ? 1.041 1.347 -1.356 1.00 88.94 282 ALA A N 1
ATOM 2248 C CA . ALA A 1 282 ? 2.135 2.249 -1.655 1.00 88.94 282 ALA A CA 1
ATOM 2249 C C . ALA A 1 282 ? 3.271 1.527 -2.393 1.00 88.94 282 ALA A C 1
ATOM 2251 O O . ALA A 1 282 ? 3.124 0.420 -2.921 1.00 88.94 282 ALA A O 1
ATOM 2252 N N . ARG A 1 283 ? 4.407 2.202 -2.539 1.00 87.25 283 ARG A N 1
ATOM 2253 C CA . ARG A 1 283 ? 5.677 1.534 -2.840 1.00 87.25 283 ARG A CA 1
ATOM 2254 C C . ARG A 1 283 ? 6.462 1.480 -1.540 1.00 87.25 283 ARG A C 1
ATOM 2256 O O . ARG A 1 283 ? 6.425 2.468 -0.815 1.00 87.25 283 ARG A O 1
ATOM 2263 N N . ALA A 1 284 ? 7.168 0.386 -1.287 1.00 89.69 284 ALA A N 1
ATOM 2264 C CA . ALA A 1 284 ? 8.121 0.262 -0.190 1.00 89.69 284 ALA A CA 1
ATOM 2265 C C . ALA A 1 284 ? 8.986 1.516 0.037 1.00 89.69 284 ALA A C 1
ATOM 2267 O O . ALA A 1 284 ? 9.151 1.915 1.181 1.00 89.69 284 ALA A O 1
ATOM 2268 N N . GLU A 1 285 ? 9.473 2.164 -1.030 1.00 86.19 285 GLU A N 1
ATOM 2269 C CA . GLU A 1 285 ? 10.215 3.429 -0.933 1.00 86.19 285 GLU A CA 1
ATOM 2270 C C . GLU A 1 285 ? 9.395 4.526 -0.227 1.00 86.19 285 GLU A C 1
ATOM 2272 O O . GLU A 1 285 ? 9.842 5.066 0.772 1.00 86.19 285 GLU A O 1
ATOM 2277 N N . PHE A 1 286 ? 8.144 4.769 -0.645 1.00 87.12 286 PHE A N 1
ATOM 2278 C CA . PHE A 1 286 ? 7.269 5.742 0.028 1.00 87.12 286 PHE A CA 1
ATOM 2279 C C . PHE A 1 286 ? 7.037 5.378 1.499 1.00 87.12 286 PHE A C 1
ATOM 2281 O O . PHE A 1 286 ? 7.073 6.258 2.338 1.00 87.12 286 PHE A O 1
ATOM 2288 N N . VAL A 1 287 ? 6.804 4.098 1.819 1.00 91.12 287 VAL A N 1
ATOM 2289 C CA . VAL A 1 287 ? 6.532 3.656 3.203 1.00 91.12 287 VAL A CA 1
ATOM 2290 C C . VAL A 1 287 ? 7.743 3.865 4.116 1.00 91.12 287 VAL A C 1
ATOM 2292 O O . VAL A 1 287 ? 7.568 4.173 5.289 1.00 91.12 287 VAL A O 1
ATOM 2295 N N . VAL A 1 288 ? 8.954 3.703 3.581 1.00 90.81 288 VAL A N 1
ATOM 2296 C CA . VAL A 1 288 ? 10.211 4.014 4.275 1.00 90.81 288 VAL A CA 1
ATOM 2297 C C . VAL A 1 288 ? 10.374 5.520 4.481 1.00 90.81 288 VAL A C 1
ATOM 2299 O O . VAL A 1 288 ? 10.748 5.934 5.573 1.00 90.81 288 VAL A O 1
ATOM 2302 N N . ASP A 1 289 ? 10.062 6.313 3.455 1.00 87.38 289 ASP A N 1
ATOM 2303 C CA . ASP A 1 289 ? 10.261 7.766 3.423 1.00 87.38 289 ASP A CA 1
ATOM 2304 C C . ASP A 1 289 ? 9.120 8.562 4.123 1.00 87.38 289 ASP A C 1
ATOM 2306 O O . ASP A 1 289 ? 9.100 9.793 4.062 1.00 87.38 289 ASP A O 1
ATOM 2310 N N . VAL A 1 290 ? 8.147 7.898 4.773 1.00 88.81 290 VAL A N 1
ATOM 2311 C CA . VAL A 1 290 ? 7.093 8.566 5.569 1.00 88.81 290 VAL A CA 1
ATOM 2312 C C . VAL A 1 290 ? 7.695 9.167 6.839 1.00 88.81 290 VAL A C 1
ATOM 2314 O O . VAL A 1 290 ? 8.280 8.459 7.660 1.00 88.81 290 VAL A O 1
ATOM 2317 N N . LYS A 1 291 ? 7.461 10.465 7.046 1.00 90.12 291 LYS A N 1
ATOM 2318 C CA . LYS A 1 291 ? 7.724 11.157 8.313 1.00 90.12 291 LYS A CA 1
ATOM 2319 C C . LYS A 1 291 ? 6.572 11.008 9.292 1.00 90.12 291 LYS A C 1
ATOM 2321 O O . LYS A 1 291 ? 5.415 10.961 8.879 1.00 90.12 291 LYS A O 1
ATOM 2326 N N . ILE A 1 292 ? 6.892 10.992 10.584 1.00 90.56 292 ILE A N 1
ATOM 2327 C CA . ILE A 1 292 ? 5.888 10.974 11.657 1.00 90.56 292 ILE A CA 1
ATOM 2328 C C . ILE A 1 292 ? 4.959 12.196 11.597 1.00 90.56 292 ILE A C 1
ATOM 2330 O O . ILE A 1 292 ? 3.763 12.061 11.827 1.00 90.56 292 ILE A O 1
ATOM 2334 N N . ASP A 1 293 ? 5.482 13.361 11.201 1.00 89.69 293 ASP A N 1
ATOM 2335 C CA . ASP A 1 293 ? 4.749 14.636 11.151 1.00 89.69 293 ASP A CA 1
ATOM 2336 C C . ASP A 1 293 ? 3.594 14.633 10.131 1.00 89.69 293 ASP A C 1
ATOM 2338 O O . ASP A 1 293 ? 2.683 15.454 10.217 1.00 89.69 293 ASP A O 1
ATOM 2342 N N . ALA A 1 294 ? 3.628 13.703 9.169 1.00 90.38 294 ALA A N 1
ATOM 2343 C CA . ALA A 1 294 ? 2.581 13.494 8.171 1.00 90.38 294 ALA A CA 1
ATOM 2344 C C . ALA A 1 294 ? 1.478 12.524 8.641 1.00 90.38 294 ALA A C 1
ATOM 2346 O O . ALA A 1 294 ? 0.564 12.240 7.868 1.00 90.38 294 ALA A O 1
ATOM 2347 N N . ILE A 1 295 ? 1.568 11.987 9.866 1.00 94.12 295 ILE A N 1
ATOM 2348 C CA . ILE A 1 295 ? 0.633 11.009 10.436 1.00 94.12 295 ILE A CA 1
ATOM 2349 C C . ILE A 1 295 ? -0.172 11.659 11.564 1.00 94.12 295 ILE A C 1
ATOM 2351 O O . ILE A 1 295 ? 0.381 12.248 12.489 1.00 94.12 295 ILE A O 1
ATOM 2355 N N . TYR A 1 296 ? -1.494 11.522 11.517 1.00 94.62 296 TYR A N 1
ATOM 2356 C CA . TYR A 1 296 ? -2.408 12.009 12.555 1.00 94.62 296 TYR A CA 1
ATOM 2357 C C . TYR A 1 296 ? -3.659 11.130 12.619 1.00 94.62 296 TYR A C 1
ATOM 2359 O O . TYR A 1 296 ? -3.799 10.170 11.862 1.00 94.62 296 TYR A O 1
ATOM 2367 N N . PHE A 1 297 ? -4.565 11.426 13.547 1.00 95.88 297 PHE A N 1
ATOM 2368 C CA . PHE A 1 297 ? -5.855 10.749 13.661 1.00 95.88 297 PHE A CA 1
ATOM 2369 C C . PHE A 1 297 ? -6.984 11.729 13.347 1.00 95.88 297 PHE A C 1
ATOM 2371 O O . PHE A 1 297 ? -6.941 12.876 13.793 1.00 95.88 297 PHE A O 1
ATOM 2378 N N . GLN A 1 298 ? -7.991 11.288 12.597 1.00 93.94 298 GLN A N 1
ATOM 2379 C CA . GLN A 1 298 ? -9.209 12.058 12.358 1.00 93.94 298 GLN A CA 1
ATOM 2380 C C . GLN A 1 298 ? -10.406 11.115 12.230 1.00 93.94 298 GLN A C 1
ATOM 2382 O O . GLN A 1 298 ? -10.317 10.071 11.585 1.00 93.94 298 GLN A O 1
ATOM 2387 N N . ASN A 1 299 ? -11.535 11.510 12.824 1.00 93.62 299 ASN A N 1
ATOM 2388 C CA . ASN A 1 299 ? -12.766 10.725 12.871 1.00 93.62 299 ASN A CA 1
ATOM 2389 C C . ASN A 1 299 ? -12.471 9.314 13.416 1.00 93.62 299 ASN A C 1
ATOM 2391 O O . ASN A 1 299 ? -12.044 9.194 14.558 1.00 93.62 299 ASN A O 1
ATOM 2395 N N . ASP A 1 300 ? -12.629 8.263 12.615 1.00 95.94 300 ASP A N 1
ATOM 2396 C CA . ASP A 1 300 ? -12.398 6.858 12.963 1.00 95.94 300 ASP A CA 1
ATOM 2397 C C . ASP A 1 300 ? -11.106 6.246 12.366 1.00 95.94 300 ASP A C 1
ATOM 2399 O O . ASP A 1 300 ? -10.912 5.027 12.445 1.00 95.94 300 ASP A O 1
ATOM 2403 N N . ALA A 1 301 ? -10.214 7.057 11.780 1.00 97.12 301 ALA A N 1
ATOM 2404 C CA . ALA A 1 301 ? -9.050 6.590 11.021 1.00 97.12 301 ALA A CA 1
ATOM 2405 C C . ALA A 1 301 ? -7.725 7.292 11.380 1.00 97.12 301 ALA A C 1
ATOM 2407 O O . ALA A 1 301 ? -7.678 8.473 11.731 1.00 97.12 301 ALA A O 1
ATOM 2408 N N . ILE A 1 302 ? -6.614 6.572 11.184 1.00 97.50 302 ILE A N 1
ATOM 2409 C CA . ILE A 1 302 ? -5.293 7.195 11.015 1.00 97.50 302 ILE A CA 1
ATOM 2410 C C . ILE A 1 302 ? -5.217 7.761 9.596 1.00 97.50 302 ILE A C 1
ATOM 2412 O O . ILE A 1 302 ? -5.566 7.085 8.629 1.00 97.50 302 ILE A O 1
ATOM 2416 N N . MET A 1 303 ? -4.729 8.988 9.485 1.00 94.62 303 MET A N 1
ATOM 2417 C CA . MET A 1 303 ? -4.514 9.737 8.253 1.00 94.62 303 MET A CA 1
ATOM 2418 C C . MET A 1 303 ? -3.012 9.794 7.965 1.00 94.62 303 MET A C 1
ATOM 2420 O O . MET A 1 303 ? -2.221 9.958 8.895 1.00 94.62 303 MET A O 1
ATOM 2424 N N . ILE A 1 304 ? -2.616 9.679 6.695 1.00 93.06 304 ILE A N 1
ATOM 2425 C CA . ILE A 1 304 ? -1.246 9.966 6.241 1.00 93.06 304 ILE A CA 1
ATOM 2426 C C . ILE A 1 304 ? -1.297 10.914 5.041 1.00 93.06 304 ILE A C 1
ATOM 2428 O O . ILE A 1 304 ? -1.847 10.544 4.001 1.00 93.06 304 ILE A O 1
ATOM 2432 N N . ASP A 1 305 ? -0.719 12.108 5.175 1.00 87.75 305 ASP A N 1
ATOM 2433 C CA . ASP A 1 305 ? -0.698 13.125 4.113 1.00 87.75 305 ASP A CA 1
ATOM 2434 C C . ASP A 1 305 ? 0.235 12.733 2.951 1.00 87.75 305 ASP A C 1
ATOM 2436 O O . ASP A 1 305 ? 1.319 12.168 3.139 1.00 87.75 305 ASP A O 1
ATOM 2440 N N . MET A 1 306 ? -0.164 13.054 1.714 1.00 74.75 306 MET A N 1
ATOM 2441 C CA . MET A 1 306 ? 0.638 12.770 0.520 1.00 74.75 306 MET A CA 1
ATOM 2442 C C . MET A 1 306 ? 1.565 13.934 0.144 1.00 74.75 306 MET A C 1
ATOM 2444 O O . MET A 1 306 ? 1.190 14.856 -0.577 1.00 74.75 306 MET A O 1
ATOM 2448 N N . GLY A 1 307 ? 2.838 13.811 0.529 1.00 69.19 307 GLY A N 1
ATOM 2449 C CA . GLY A 1 307 ? 3.931 14.588 -0.065 1.00 69.19 307 GLY A CA 1
ATOM 2450 C C . GLY A 1 307 ? 4.214 14.222 -1.536 1.00 69.19 307 GLY A C 1
ATOM 2451 O O . GLY A 1 307 ? 3.441 13.536 -2.204 1.00 69.19 307 GLY A O 1
ATOM 2452 N N . LYS A 1 308 ? 5.372 14.641 -2.065 1.00 70.06 308 LYS A N 1
ATOM 2453 C CA . LYS A 1 308 ? 5.812 14.367 -3.451 1.00 70.06 308 LYS A CA 1
ATOM 2454 C C . LYS A 1 308 ? 5.722 12.877 -3.810 1.00 70.06 308 LYS A C 1
ATOM 2456 O O . LYS A 1 308 ? 6.363 12.034 -3.187 1.00 70.06 308 LYS A O 1
ATOM 2461 N N . THR A 1 309 ? 5.001 12.535 -4.883 1.00 69.38 309 THR A N 1
ATOM 2462 C CA . THR A 1 309 ? 4.768 11.129 -5.272 1.00 69.38 309 THR A CA 1
ATOM 2463 C C . THR A 1 309 ? 5.290 10.791 -6.670 1.00 69.38 309 THR A C 1
ATOM 2465 O O . THR A 1 309 ? 5.593 11.669 -7.471 1.00 69.38 309 THR A O 1
ATOM 2468 N N . LYS A 1 310 ? 5.388 9.499 -7.030 1.00 67.56 310 LYS A N 1
ATOM 2469 C CA . LYS A 1 310 ? 5.943 9.086 -8.341 1.00 67.56 310 LYS A CA 1
ATOM 2470 C C . LYS A 1 310 ? 5.175 9.643 -9.553 1.00 67.56 310 LYS A C 1
ATOM 2472 O O . LYS A 1 310 ? 5.764 9.813 -10.617 1.00 67.56 310 LYS A O 1
ATOM 2477 N N . THR A 1 311 ? 3.875 9.859 -9.400 1.00 65.94 311 THR A N 1
ATOM 2478 C CA . THR A 1 311 ? 2.953 10.324 -10.452 1.00 65.94 311 THR A CA 1
ATOM 2479 C C . THR A 1 311 ? 2.659 11.819 -10.341 1.00 65.94 311 THR A C 1
ATOM 2481 O O . THR A 1 311 ? 2.165 12.409 -11.295 1.00 65.94 311 THR A O 1
ATOM 2484 N N . ASP A 1 312 ? 3.024 12.421 -9.209 1.00 70.31 312 ASP A N 1
ATOM 2485 C CA . ASP A 1 312 ? 3.023 13.857 -8.961 1.00 70.31 312 ASP A CA 1
ATOM 2486 C C . ASP A 1 312 ? 4.395 14.268 -8.405 1.00 70.31 312 ASP A C 1
ATOM 2488 O O . ASP A 1 312 ? 4.585 14.451 -7.202 1.00 70.31 312 ASP A O 1
ATOM 2492 N N . GLN A 1 313 ? 5.389 14.318 -9.300 1.00 67.12 313 GLN A N 1
ATOM 2493 C CA . GLN A 1 313 ? 6.772 14.677 -8.958 1.00 67.12 313 GLN A CA 1
ATOM 2494 C C . GLN A 1 313 ? 6.933 16.162 -8.620 1.00 67.12 313 GLN A C 1
ATOM 2496 O O . GLN A 1 313 ? 7.948 16.543 -8.039 1.00 67.12 313 GLN A O 1
ATOM 2501 N N . ASP A 1 314 ? 5.931 16.967 -8.949 1.00 64.94 314 ASP A N 1
ATOM 2502 C CA . ASP A 1 314 ? 5.884 18.398 -8.667 1.00 64.94 314 ASP A CA 1
ATOM 2503 C C . ASP A 1 314 ? 5.289 18.659 -7.269 1.00 64.94 314 ASP A C 1
ATOM 2505 O O . ASP A 1 314 ? 5.508 19.723 -6.708 1.00 64.94 314 ASP A O 1
ATOM 2509 N N . GLY A 1 315 ? 4.560 17.686 -6.699 1.00 65.56 315 GLY A N 1
ATOM 2510 C CA . GLY A 1 315 ? 3.902 17.800 -5.391 1.00 65.56 315 GLY A CA 1
ATOM 2511 C C . GLY A 1 315 ? 2.699 18.750 -5.370 1.00 65.56 315 GLY A C 1
ATOM 2512 O O . GLY A 1 315 ? 2.359 19.262 -4.314 1.00 65.56 315 GLY A O 1
ATOM 2513 N N . THR A 1 316 ? 2.078 19.020 -6.523 1.00 66.06 316 THR A N 1
ATOM 2514 C CA . THR A 1 316 ? 1.069 20.085 -6.711 1.00 66.06 316 THR A CA 1
ATOM 2515 C C . THR A 1 316 ? -0.363 19.592 -6.926 1.00 66.06 316 THR A C 1
ATOM 2517 O O . THR A 1 316 ? -1.262 20.403 -7.129 1.00 66.06 316 THR A O 1
ATOM 2520 N N . LYS A 1 317 ? -0.599 18.275 -6.962 1.00 62.00 317 LYS A N 1
ATOM 2521 C CA . LYS A 1 317 ? -1.873 17.674 -7.417 1.00 62.00 317 LYS A CA 1
ATOM 2522 C C . LYS A 1 317 ? -2.531 16.766 -6.381 1.00 62.00 317 LYS A C 1
ATOM 2524 O O . LYS A 1 317 ? -3.661 16.343 -6.612 1.00 62.00 317 LYS A O 1
ATOM 2529 N N . ASN A 1 318 ? -1.816 16.437 -5.303 1.00 66.12 318 ASN A N 1
ATOM 2530 C CA . ASN A 1 318 ? -2.242 15.502 -4.259 1.00 66.12 318 ASN A CA 1
ATOM 2531 C C . ASN A 1 318 ? -2.064 16.032 -2.821 1.00 66.12 318 ASN A C 1
ATOM 2533 O O . ASN A 1 318 ? -2.118 15.230 -1.896 1.00 66.12 318 ASN A O 1
ATOM 2537 N N . ILE A 1 319 ? -1.844 17.340 -2.635 1.00 60.84 319 ILE A N 1
ATOM 2538 C CA . ILE A 1 319 ? -1.545 17.940 -1.321 1.00 60.84 319 ILE A CA 1
ATOM 2539 C C . ILE A 1 319 ? -2.643 17.590 -0.303 1.00 60.84 319 ILE A C 1
ATOM 2541 O O . ILE A 1 319 ? -2.355 17.017 0.742 1.00 60.84 319 ILE A O 1
ATOM 2545 N N . ASP A 1 320 ? -3.905 17.822 -0.667 1.00 66.00 320 ASP A N 1
ATOM 2546 C CA . ASP A 1 320 ? -5.073 17.613 0.199 1.00 66.00 320 ASP A CA 1
ATOM 2547 C C . ASP A 1 320 ? -5.672 16.191 0.085 1.00 66.00 320 ASP A C 1
ATOM 2549 O O . ASP A 1 320 ? -6.865 15.989 0.308 1.00 66.00 320 ASP A O 1
ATOM 2553 N N . HIS A 1 321 ? -4.879 15.196 -0.336 1.00 80.81 321 HIS A N 1
ATOM 2554 C CA . HIS A 1 321 ? -5.334 13.817 -0.579 1.00 80.81 321 HIS A CA 1
ATOM 2555 C C . HIS A 1 321 ? -4.703 12.823 0.426 1.00 80.81 321 HIS A C 1
ATOM 2557 O O . HIS A 1 321 ? -3.775 12.093 0.059 1.00 80.81 321 HIS A O 1
ATOM 2563 N N . PRO A 1 322 ? -5.181 12.752 1.682 1.00 88.88 322 PRO A N 1
ATOM 2564 C CA . PRO A 1 322 ? -4.659 11.825 2.686 1.00 88.88 322 PRO A CA 1
ATOM 2565 C C . PRO A 1 322 ? -5.030 10.360 2.390 1.00 88.88 322 PRO A C 1
ATOM 2567 O O . PRO A 1 322 ? -5.996 10.059 1.680 1.00 88.88 322 PRO A O 1
ATOM 2570 N N . TRP A 1 323 ? -4.285 9.419 2.970 1.00 91.81 323 TRP A N 1
ATOM 2571 C CA . TRP A 1 323 ? -4.635 7.995 2.981 1.00 91.81 323 TRP A CA 1
ATOM 2572 C C . TRP A 1 323 ? -5.158 7.555 4.348 1.00 91.81 323 TRP A C 1
ATOM 2574 O O . TRP A 1 323 ? -4.450 7.655 5.346 1.00 91.81 323 TRP A O 1
ATOM 2584 N N . HIS A 1 324 ? -6.378 7.012 4.371 1.00 96.25 324 HIS A N 1
ATOM 2585 C CA . HIS A 1 324 ? -7.076 6.587 5.589 1.00 96.25 324 HIS A CA 1
ATOM 2586 C C . HIS A 1 324 ? -6.758 5.123 5.942 1.00 96.25 324 HIS A C 1
ATOM 2588 O O . HIS A 1 324 ? -6.927 4.236 5.096 1.00 96.25 324 HIS A O 1
ATOM 2594 N N . LEU A 1 325 ? -6.341 4.833 7.177 1.00 97.19 325 LEU A N 1
ATOM 2595 C CA . LEU A 1 325 ? -6.107 3.485 7.713 1.00 97.19 325 LEU A CA 1
ATOM 2596 C C . LEU A 1 325 ? -7.026 3.229 8.914 1.00 97.19 325 LEU A C 1
ATOM 2598 O O . LEU A 1 325 ? -7.064 4.024 9.850 1.00 97.19 325 LEU A O 1
ATOM 2602 N N . TYR A 1 326 ? -7.717 2.090 8.914 1.00 98.06 326 TYR A N 1
ATOM 2603 C CA . TYR A 1 326 ? -8.719 1.742 9.925 1.00 98.06 326 TYR A CA 1
ATOM 2604 C C . TYR A 1 326 ? -8.205 0.646 10.844 1.00 98.06 326 TYR A C 1
ATOM 2606 O O . TYR A 1 326 ? -7.406 -0.188 10.424 1.00 98.06 326 TYR A O 1
ATOM 2614 N N . ALA A 1 327 ? -8.685 0.599 12.085 1.00 97.62 327 ALA A N 1
ATOM 2615 C CA . ALA A 1 327 ? -8.438 -0.544 12.959 1.00 97.62 327 ALA A CA 1
ATOM 2616 C C . ALA A 1 327 ? -9.062 -1.833 12.385 1.00 97.62 327 ALA A C 1
ATOM 2618 O O . ALA A 1 327 ? -10.076 -1.795 11.691 1.00 97.62 327 ALA A O 1
ATOM 2619 N N . ASN A 1 328 ? -8.482 -2.988 12.720 1.00 96.75 328 ASN A N 1
ATOM 2620 C CA . ASN A 1 328 ? -9.106 -4.295 12.508 1.00 96.75 328 ASN A CA 1
ATOM 2621 C C . ASN A 1 328 ? -9.068 -5.094 13.811 1.00 96.75 328 ASN A C 1
ATOM 2623 O O . ASN A 1 328 ? -8.162 -5.893 14.052 1.00 96.75 328 ASN A O 1
ATOM 2627 N N . ASN A 1 329 ? -10.061 -4.853 14.663 1.00 93.06 329 ASN A N 1
ATOM 2628 C CA . ASN A 1 329 ? -10.111 -5.438 16.001 1.00 93.06 329 ASN A CA 1
ATOM 2629 C C . ASN A 1 329 ? -10.412 -6.950 15.982 1.00 93.06 329 ASN A C 1
ATOM 2631 O O . ASN A 1 329 ? -10.030 -7.656 16.907 1.00 93.06 329 ASN A O 1
ATOM 2635 N N . HIS A 1 330 ? -10.986 -7.462 14.888 1.00 90.88 330 HIS A N 1
ATOM 2636 C CA . HIS A 1 330 ? -11.263 -8.887 14.659 1.00 90.88 330 HIS A CA 1
ATOM 2637 C C . HIS A 1 330 ? -10.000 -9.682 14.267 1.00 90.88 330 HIS A C 1
ATOM 2639 O O . HIS A 1 330 ? -10.006 -10.913 14.272 1.00 90.88 330 HIS A O 1
ATOM 2645 N N . CYS A 1 331 ? -8.908 -9.009 13.877 1.00 95.44 331 CYS A N 1
ATOM 2646 C CA . CYS A 1 331 ? -7.650 -9.665 13.519 1.00 95.44 331 CYS A CA 1
ATOM 2647 C C . CYS A 1 331 ? -6.432 -8.796 13.902 1.00 95.44 331 CYS A C 1
ATOM 2649 O O . CYS A 1 331 ? -5.828 -8.157 13.031 1.00 95.44 331 CYS A O 1
ATOM 2651 N N . PRO A 1 332 ? -6.028 -8.788 15.189 1.00 96.81 332 PRO A N 1
ATOM 2652 C CA . PRO A 1 332 ? -5.027 -7.848 15.706 1.00 96.81 332 PRO A CA 1
ATOM 2653 C C . PRO A 1 332 ? -3.670 -7.946 14.992 1.00 96.81 332 PRO A C 1
ATOM 2655 O O . PRO A 1 332 ? -3.024 -6.926 14.755 1.00 96.81 332 PRO A O 1
ATOM 2658 N N . TYR A 1 333 ? -3.283 -9.147 14.538 1.00 98.25 333 TYR A N 1
ATOM 2659 C CA . TYR A 1 333 ? -2.074 -9.378 13.735 1.00 98.25 333 TYR A CA 1
ATOM 2660 C C . TYR A 1 333 ? -1.965 -8.500 12.476 1.00 98.25 333 TYR A C 1
ATOM 2662 O O . TYR A 1 333 ? -0.849 -8.269 12.016 1.00 98.25 333 TYR A O 1
ATOM 2670 N N . ILE A 1 334 ? -3.080 -8.036 11.895 1.00 98.06 334 ILE A N 1
ATOM 2671 C CA . ILE A 1 334 ? -3.089 -7.159 10.708 1.00 98.06 334 ILE A CA 1
ATOM 2672 C C . ILE A 1 334 ? -3.682 -5.769 10.967 1.00 98.06 334 ILE A C 1
ATOM 2674 O O . ILE A 1 334 ? -3.812 -4.990 10.026 1.00 98.06 334 ILE A O 1
ATOM 2678 N N . CYS A 1 335 ? -4.024 -5.442 12.216 1.00 98.19 335 CYS A N 1
ATOM 2679 C CA . CYS A 1 335 ? -4.591 -4.149 12.590 1.00 98.19 335 CYS A CA 1
ATOM 2680 C C . CYS A 1 335 ? -3.558 -3.014 12.380 1.00 98.19 335 CYS A C 1
ATOM 2682 O O . CYS A 1 335 ? -2.535 -3.003 13.067 1.00 98.19 335 CYS A O 1
ATOM 2684 N N . PRO A 1 336 ? -3.803 -2.040 11.479 1.00 97.69 336 PRO A N 1
ATOM 2685 C CA . PRO A 1 336 ? -2.906 -0.906 11.230 1.00 97.69 336 PRO A CA 1
ATOM 2686 C C . PRO A 1 336 ? -2.658 -0.034 12.458 1.00 97.69 336 PRO A C 1
ATOM 2688 O O . PRO A 1 336 ? -1.510 0.301 12.734 1.00 97.69 336 PRO A O 1
ATOM 2691 N N . VAL A 1 337 ? -3.714 0.287 13.216 1.00 97.88 337 VAL A N 1
ATOM 2692 C CA . VAL A 1 337 ? -3.612 1.109 14.434 1.00 97.88 337 VAL A CA 1
ATOM 2693 C C . VAL A 1 337 ? -2.733 0.411 15.472 1.00 97.88 337 VAL A C 1
ATOM 2695 O O . VAL A 1 337 ? -1.798 1.018 15.981 1.00 97.88 337 VAL A O 1
ATOM 2698 N N . LEU A 1 338 ? -2.943 -0.891 15.705 1.00 97.69 338 LEU A N 1
ATOM 2699 C CA . LEU A 1 338 ? -2.107 -1.670 16.619 1.00 97.69 338 LEU A CA 1
ATOM 2700 C C . LEU A 1 338 ? -0.666 -1.817 16.103 1.00 97.69 338 LEU A C 1
ATOM 2702 O O . LEU A 1 338 ? 0.271 -1.739 16.890 1.00 97.69 338 LEU A O 1
ATOM 2706 N N . ALA A 1 339 ? -0.457 -2.009 14.798 1.00 97.69 339 ALA A N 1
ATOM 2707 C CA . ALA A 1 339 ? 0.884 -2.099 14.218 1.00 97.69 339 ALA A CA 1
ATOM 2708 C C . ALA A 1 339 ? 1.679 -0.792 14.407 1.00 97.69 339 ALA A C 1
ATOM 2710 O O . ALA A 1 339 ? 2.836 -0.835 14.817 1.00 97.69 339 ALA A O 1
ATOM 2711 N N . ILE A 1 340 ? 1.041 0.364 14.195 1.00 97.12 340 ILE A N 1
ATOM 2712 C CA . ILE A 1 340 ? 1.637 1.683 14.456 1.00 97.12 340 ILE A CA 1
ATOM 2713 C C . ILE A 1 340 ? 1.872 1.881 15.962 1.00 97.12 340 ILE A C 1
ATOM 2715 O O . ILE A 1 340 ? 2.978 2.252 16.355 1.00 97.12 340 ILE A O 1
ATOM 2719 N N . ALA A 1 341 ? 0.896 1.546 16.814 1.00 96.62 341 ALA A N 1
ATOM 2720 C CA . ALA A 1 341 ? 1.029 1.629 18.270 1.00 96.62 341 ALA A CA 1
ATOM 2721 C C . ALA A 1 341 ? 2.243 0.836 18.784 1.00 96.62 341 ALA A C 1
ATOM 2723 O O . ALA A 1 341 ? 3.064 1.381 19.518 1.00 96.62 341 ALA A O 1
ATOM 2724 N N . ARG A 1 342 ? 2.419 -0.417 18.333 1.00 95.25 342 ARG A N 1
ATOM 2725 C CA . ARG A 1 342 ? 3.575 -1.269 18.679 1.00 95.25 342 ARG A CA 1
ATOM 2726 C C . ARG A 1 342 ? 4.917 -0.648 18.276 1.00 95.25 342 ARG A C 1
ATOM 2728 O O . ARG A 1 342 ? 5.899 -0.846 18.986 1.00 95.25 342 ARG A O 1
ATOM 2735 N N . LEU A 1 343 ? 4.980 0.088 17.162 1.00 94.69 343 LEU A N 1
ATOM 2736 C CA . LEU A 1 343 ? 6.206 0.756 16.711 1.00 94.69 343 LEU A CA 1
ATOM 2737 C C . LEU A 1 343 ? 6.526 2.006 17.541 1.00 94.69 343 LEU A C 1
ATOM 2739 O O . LEU A 1 343 ? 7.673 2.168 17.964 1.00 94.69 343 LEU A O 1
ATOM 2743 N N . LEU A 1 344 ? 5.523 2.856 17.788 1.00 93.31 344 LEU A N 1
ATOM 2744 C CA . LEU A 1 344 ? 5.675 4.107 18.539 1.00 93.31 344 LEU A CA 1
ATOM 2745 C C . LEU A 1 344 ? 5.969 3.842 20.022 1.00 93.31 344 LEU A C 1
ATOM 2747 O O . LEU A 1 344 ? 6.889 4.425 20.576 1.00 93.31 344 LEU A O 1
ATOM 2751 N N . ILE A 1 345 ? 5.274 2.893 20.651 1.00 90.44 345 ILE A N 1
ATOM 2752 C CA . ILE A 1 345 ? 5.465 2.528 22.069 1.00 90.44 345 ILE A CA 1
ATOM 2753 C C . ILE A 1 345 ? 6.822 1.856 22.324 1.00 90.44 345 ILE A C 1
ATOM 2755 O O . ILE A 1 345 ? 7.355 1.931 23.431 1.00 90.44 345 ILE A O 1
ATOM 2759 N N . ASN A 1 346 ? 7.410 1.230 21.302 1.00 87.94 346 ASN A N 1
ATOM 2760 C CA . ASN A 1 346 ? 8.768 0.693 21.359 1.00 87.94 346 ASN A CA 1
ATOM 2761 C C . ASN A 1 346 ? 9.848 1.773 21.127 1.00 87.94 346 ASN A C 1
ATOM 2763 O O . ASN A 1 346 ? 11.000 1.580 21.514 1.00 87.94 346 ASN A O 1
ATOM 2767 N N . ASN A 1 347 ? 9.510 2.887 20.469 1.00 85.31 347 ASN A N 1
ATOM 2768 C CA . ASN A 1 347 ? 10.441 3.964 20.114 1.00 85.31 347 ASN A CA 1
ATOM 2769 C C . ASN A 1 347 ? 9.776 5.347 20.320 1.00 85.31 347 ASN A C 1
ATOM 2771 O O . ASN A 1 347 ? 9.601 6.089 19.352 1.00 85.31 347 ASN A O 1
ATOM 2775 N N . PRO A 1 348 ? 9.389 5.721 21.559 1.00 82.75 348 PRO A N 1
ATOM 2776 C CA . PRO A 1 348 ? 8.528 6.887 21.807 1.00 82.75 348 PRO A CA 1
ATOM 2777 C C . PRO A 1 348 ? 9.160 8.227 21.409 1.00 82.75 348 PRO A C 1
ATOM 2779 O O . PRO A 1 348 ? 8.443 9.195 21.190 1.00 82.75 348 PRO A O 1
ATOM 2782 N N . ILE A 1 349 ? 10.484 8.274 21.241 1.00 83.06 349 ILE A N 1
ATOM 2783 C CA . ILE A 1 349 ? 11.248 9.438 20.759 1.00 83.06 349 ILE A CA 1
ATOM 2784 C C . ILE A 1 349 ? 10.770 9.895 19.371 1.00 83.06 349 ILE A C 1
ATOM 2786 O O . ILE A 1 349 ? 10.793 11.088 19.089 1.00 83.06 349 ILE A O 1
ATOM 2790 N N . ILE A 1 350 ? 10.251 8.980 18.539 1.00 87.81 350 ILE A N 1
ATOM 2791 C CA . ILE A 1 350 ? 9.676 9.307 17.223 1.00 87.81 350 ILE A CA 1
ATOM 2792 C C . ILE A 1 350 ? 8.525 10.327 17.354 1.00 87.81 350 ILE A C 1
ATOM 2794 O O . ILE A 1 350 ? 8.312 11.133 16.455 1.00 87.81 350 ILE A O 1
ATOM 2798 N N . LEU A 1 351 ? 7.818 10.373 18.490 1.00 88.88 351 LEU A N 1
ATOM 2799 C CA . LEU A 1 351 ? 6.740 11.341 18.732 1.00 88.88 351 LEU A CA 1
ATOM 2800 C C . LEU A 1 351 ? 7.227 12.803 18.800 1.00 88.88 351 LEU A C 1
ATOM 2802 O O . LEU A 1 351 ? 6.411 13.703 18.629 1.00 88.88 351 LEU A O 1
ATOM 2806 N N . ALA A 1 352 ? 8.525 13.056 19.011 1.00 87.00 352 ALA A N 1
ATOM 2807 C CA . ALA A 1 352 ? 9.097 14.409 19.037 1.00 87.00 352 ALA A CA 1
ATOM 2808 C C . ALA A 1 352 ? 9.138 15.097 17.651 1.00 87.00 352 ALA A C 1
ATOM 2810 O O . ALA A 1 352 ? 9.433 16.288 17.564 1.00 87.00 352 ALA A O 1
ATOM 2811 N N . GLY A 1 353 ? 8.814 14.375 16.570 1.00 86.94 353 GLY A N 1
ATOM 2812 C CA . GLY A 1 353 ? 8.690 14.938 15.223 1.00 86.94 353 GLY A CA 1
ATOM 2813 C C . GLY A 1 353 ? 9.984 14.945 14.407 1.00 86.94 353 GLY A C 1
ATOM 2814 O O . GLY A 1 353 ? 11.011 14.395 14.807 1.00 86.94 353 GLY A O 1
ATOM 2815 N N . GLN A 1 354 ? 9.911 15.551 13.220 1.00 84.25 354 GLN A N 1
ATOM 2816 C CA . GLN A 1 354 ? 10.982 15.815 12.239 1.00 84.25 354 GLN A CA 1
ATOM 2817 C C . GLN A 1 354 ? 11.718 14.579 11.661 1.00 84.25 354 GLN A C 1
ATOM 2819 O O . GLN A 1 354 ? 12.447 14.681 10.662 1.00 84.25 354 GLN A O 1
ATOM 2824 N N . CYS A 1 355 ? 11.499 13.394 12.226 1.00 86.88 355 CYS A N 1
ATOM 2825 C CA . CYS A 1 355 ? 12.134 12.128 11.876 1.00 86.88 355 CYS A CA 1
ATOM 2826 C C . CYS A 1 355 ? 11.300 11.269 10.907 1.00 86.88 355 CYS A C 1
ATOM 2828 O O . CYS A 1 355 ? 10.099 11.464 10.702 1.00 86.88 355 CYS A O 1
ATOM 2830 N N . ASP A 1 356 ? 11.972 10.304 10.279 1.00 89.06 356 ASP A N 1
ATOM 2831 C CA . ASP A 1 356 ? 11.334 9.291 9.435 1.00 89.06 356 ASP A CA 1
ATOM 2832 C C . ASP A 1 356 ? 10.805 8.156 10.328 1.00 89.06 356 ASP A C 1
ATOM 2834 O O . ASP A 1 356 ? 11.489 7.734 11.262 1.00 89.06 356 ASP A O 1
ATOM 2838 N N . LEU A 1 357 ? 9.620 7.612 10.027 1.00 91.31 357 LEU A N 1
ATOM 2839 C CA . LEU A 1 357 ? 8.955 6.572 10.834 1.00 91.31 357 LEU A CA 1
ATOM 2840 C C . LEU A 1 357 ? 9.817 5.303 11.017 1.00 91.31 357 LEU A C 1
ATOM 2842 O O . LEU A 1 357 ? 9.629 4.538 11.963 1.00 91.31 357 LEU A O 1
ATOM 2846 N N . PHE A 1 358 ? 10.773 5.077 10.113 1.00 91.62 358 PHE A N 1
ATOM 2847 C CA . PHE A 1 358 ? 11.715 3.962 10.138 1.00 91.62 358 PHE A CA 1
ATOM 2848 C C . PHE A 1 358 ? 13.164 4.468 10.229 1.00 91.62 358 PHE A C 1
ATOM 2850 O O . PHE A 1 358 ? 13.916 4.407 9.261 1.00 91.62 358 PHE A O 1
ATOM 2857 N N . GLU A 1 359 ? 13.586 4.945 11.401 1.00 80.56 359 GLU A N 1
ATOM 2858 C CA . GLU A 1 359 ? 14.912 5.551 11.593 1.00 80.56 359 GLU A CA 1
ATOM 2859 C C . GLU A 1 359 ? 16.109 4.670 11.167 1.00 80.56 359 GLU A C 1
ATOM 2861 O O . GLU A 1 359 ? 16.188 3.468 11.467 1.00 80.56 359 GLU A O 1
ATOM 2866 N N . GLY A 1 360 ? 17.093 5.307 10.515 1.00 77.38 360 GLY A N 1
ATOM 2867 C CA . GLY A 1 360 ? 18.390 4.738 10.119 1.00 77.38 360 GLY A CA 1
ATOM 2868 C C . GLY A 1 360 ? 18.565 4.564 8.603 1.00 77.38 360 GLY A C 1
ATOM 2869 O O . GLY A 1 360 ? 17.601 4.578 7.842 1.00 77.38 360 GLY A O 1
ATOM 2870 N N . SER A 1 361 ? 19.798 4.368 8.130 1.00 76.88 361 SER A N 1
ATOM 2871 C CA . SER A 1 361 ? 20.074 4.218 6.694 1.00 76.88 361 SER A CA 1
ATOM 2872 C C . SER A 1 361 ? 19.772 2.807 6.160 1.00 76.88 361 SER A C 1
ATOM 2874 O O . SER A 1 361 ? 19.921 1.803 6.854 1.00 76.88 361 SER A O 1
ATOM 2876 N N . GLY A 1 362 ? 19.361 2.716 4.888 1.00 83.75 362 GLY A N 1
ATOM 2877 C CA . GLY A 1 362 ? 19.185 1.434 4.186 1.00 83.75 362 GLY A CA 1
ATOM 2878 C C . GLY A 1 362 ? 17.914 0.645 4.535 1.00 83.75 362 GLY A C 1
ATOM 2879 O O . GLY A 1 362 ? 17.867 -0.561 4.285 1.00 83.75 362 GLY A O 1
ATOM 2880 N N . GLN A 1 363 ? 16.880 1.293 5.085 1.00 88.38 363 GLN A N 1
ATOM 2881 C CA . GLN A 1 363 ? 15.631 0.643 5.520 1.00 88.38 363 GLN A CA 1
ATOM 2882 C C . GLN A 1 363 ? 14.992 -0.266 4.479 1.00 88.38 363 GLN A C 1
ATOM 2884 O O . GLN A 1 363 ? 14.628 -1.392 4.802 1.00 88.38 363 GLN A O 1
ATOM 2889 N N . TYR A 1 364 ? 14.873 0.211 3.237 1.00 89.00 364 TYR A N 1
ATOM 2890 C CA . TYR A 1 364 ? 14.266 -0.548 2.147 1.00 89.00 364 TYR A CA 1
ATOM 2891 C C . TYR A 1 364 ? 14.919 -1.932 2.008 1.00 89.00 364 TYR A C 1
ATOM 2893 O O . TYR A 1 364 ? 14.219 -2.943 1.994 1.00 89.00 364 TYR A O 1
ATOM 2901 N N . ASP A 1 365 ? 16.254 -1.993 1.990 1.00 90.75 365 ASP A N 1
ATOM 2902 C CA . ASP A 1 365 ? 16.984 -3.257 1.894 1.00 90.75 365 ASP A CA 1
ATOM 2903 C C . ASP A 1 365 ? 16.917 -4.056 3.204 1.00 90.75 365 ASP A C 1
ATOM 2905 O O . ASP A 1 365 ? 16.747 -5.273 3.153 1.00 90.75 365 ASP A O 1
ATOM 2909 N N . ARG A 1 366 ? 16.974 -3.399 4.375 1.00 92.00 366 ARG A N 1
ATOM 2910 C CA . ARG A 1 366 ? 16.835 -4.038 5.701 1.00 92.00 366 ARG A CA 1
ATOM 2911 C C . ARG A 1 366 ? 15.502 -4.780 5.841 1.00 92.00 366 ARG A C 1
ATOM 2913 O O . ARG A 1 366 ? 15.484 -5.967 6.161 1.00 92.00 366 ARG A O 1
ATOM 2920 N N . LEU A 1 367 ? 14.395 -4.091 5.583 1.00 92.88 367 LEU A N 1
ATOM 2921 C CA . LEU A 1 367 ? 13.035 -4.589 5.787 1.00 92.88 367 LEU A CA 1
ATOM 2922 C C . LEU A 1 367 ? 12.659 -5.612 4.702 1.00 92.88 367 LEU A C 1
ATOM 2924 O O . LEU A 1 367 ? 12.181 -6.699 5.021 1.00 92.88 367 LEU A O 1
ATOM 2928 N N . ASN A 1 368 ? 12.974 -5.341 3.429 1.00 91.31 368 ASN A N 1
ATOM 2929 C CA . ASN A 1 368 ? 12.776 -6.296 2.331 1.00 91.31 368 ASN A CA 1
ATOM 2930 C C . ASN A 1 368 ? 13.613 -7.579 2.519 1.00 91.31 368 ASN A C 1
ATOM 2932 O O . ASN A 1 368 ? 13.134 -8.668 2.200 1.00 91.31 368 ASN A O 1
ATOM 2936 N N . LYS A 1 369 ? 14.828 -7.478 3.085 1.00 93.94 369 LYS A N 1
ATOM 2937 C CA . LYS A 1 369 ? 15.630 -8.646 3.476 1.00 93.94 369 LYS A CA 1
ATOM 2938 C C . LYS A 1 369 ? 14.924 -9.469 4.557 1.00 93.94 369 LYS A C 1
ATOM 2940 O O . LYS A 1 369 ? 14.758 -10.664 4.346 1.00 93.94 369 LYS A O 1
ATOM 2945 N N . ILE A 1 370 ? 14.472 -8.853 5.655 1.00 95.62 370 ILE A N 1
ATOM 2946 C CA . ILE A 1 370 ? 13.763 -9.551 6.748 1.00 95.62 370 ILE A CA 1
ATOM 2947 C C . ILE A 1 370 ? 12.535 -10.302 6.212 1.00 95.62 370 ILE A C 1
ATOM 2949 O O . ILE A 1 370 ? 12.380 -11.497 6.459 1.00 95.62 370 ILE A O 1
ATOM 2953 N N . LEU A 1 371 ? 11.693 -9.636 5.415 1.00 96.19 371 LEU A N 1
ATOM 2954 C CA . LEU A 1 371 ? 10.516 -10.268 4.809 1.00 96.19 371 LEU A CA 1
ATOM 2955 C C . LEU A 1 371 ? 10.904 -11.414 3.857 1.00 96.19 371 LEU A C 1
ATOM 2957 O O . LEU A 1 371 ? 10.239 -12.448 3.826 1.00 96.19 371 LEU A O 1
ATOM 2961 N N . GLY A 1 372 ? 11.984 -11.246 3.089 1.00 93.88 372 GLY A N 1
ATOM 2962 C CA . GLY A 1 372 ? 12.529 -12.285 2.218 1.00 93.88 372 GLY A CA 1
ATOM 2963 C C . GLY A 1 372 ? 13.072 -13.495 2.982 1.00 93.88 372 GLY A C 1
ATOM 2964 O O . GLY A 1 372 ? 12.856 -14.622 2.542 1.00 93.88 372 GLY A O 1
ATOM 2965 N N . GLU A 1 373 ? 13.728 -13.281 4.124 1.00 95.19 373 GLU A N 1
ATOM 2966 C CA . GLU A 1 373 ? 14.231 -14.340 5.007 1.00 95.19 373 GLU A CA 1
ATOM 2967 C C . GLU A 1 373 ? 13.076 -15.115 5.655 1.00 95.19 373 GLU A C 1
ATOM 2969 O O . GLU A 1 373 ? 13.071 -16.339 5.575 1.00 95.19 373 GLU A O 1
ATOM 2974 N N . VAL A 1 374 ? 12.047 -14.441 6.187 1.00 95.38 374 VAL A N 1
ATOM 2975 C CA . VAL A 1 374 ? 10.876 -15.111 6.796 1.00 95.38 374 VAL A CA 1
ATOM 2976 C C . VAL A 1 374 ? 10.099 -15.963 5.783 1.00 95.38 374 VAL A C 1
ATOM 2978 O O . VAL A 1 374 ? 9.738 -17.097 6.088 1.00 95.38 374 VAL A O 1
ATOM 2981 N N . VAL A 1 375 ? 9.882 -15.471 4.557 1.00 94.44 375 VAL A N 1
ATOM 2982 C CA . VAL A 1 375 ? 9.190 -16.243 3.500 1.00 94.44 375 VAL A CA 1
ATOM 2983 C C . VAL A 1 375 ? 10.073 -17.361 2.911 1.00 94.44 375 VAL A C 1
ATOM 2985 O O . VAL A 1 375 ? 9.569 -18.265 2.244 1.00 94.44 375 VAL A O 1
ATOM 2988 N N . SER A 1 376 ? 11.385 -17.333 3.167 1.00 94.38 376 SER A N 1
ATOM 2989 C CA . SER A 1 376 ? 12.341 -18.366 2.736 1.00 94.38 376 SER A CA 1
ATOM 2990 C C . SER A 1 376 ? 12.789 -19.308 3.860 1.00 94.38 376 SER A C 1
ATOM 2992 O O . SER A 1 376 ? 13.629 -20.162 3.593 1.00 94.38 376 SER A O 1
ATOM 2994 N N . HIS A 1 377 ? 12.282 -19.152 5.088 1.00 94.56 377 HIS A N 1
ATOM 2995 C CA . HIS A 1 377 ? 12.681 -19.972 6.234 1.00 94.56 377 HIS A CA 1
ATOM 2996 C C . HIS A 1 377 ? 12.110 -21.387 6.116 1.00 94.56 377 HIS A C 1
ATOM 2998 O O . HIS A 1 377 ? 10.948 -21.542 5.733 1.00 94.56 377 HIS A O 1
ATOM 3004 N N . ASP A 1 378 ? 12.892 -22.408 6.470 1.00 92.56 378 ASP A N 1
ATOM 3005 C CA . ASP A 1 378 ? 12.510 -23.813 6.265 1.00 92.56 378 ASP A CA 1
ATOM 3006 C C . ASP A 1 378 ? 11.193 -24.172 6.987 1.00 92.56 378 ASP A C 1
ATOM 3008 O O . ASP A 1 378 ? 10.337 -24.836 6.408 1.00 92.56 378 ASP A O 1
ATOM 3012 N N . ASP A 1 379 ? 10.953 -23.613 8.181 1.00 92.06 379 ASP A N 1
ATOM 3013 C CA . ASP A 1 379 ? 9.714 -23.800 8.964 1.00 92.06 379 ASP A CA 1
ATOM 3014 C C . ASP A 1 379 ? 8.437 -23.251 8.290 1.00 92.06 379 ASP A C 1
ATOM 3016 O O . ASP A 1 379 ? 7.320 -23.492 8.759 1.00 92.06 379 ASP A O 1
ATOM 3020 N N . HIS A 1 380 ? 8.571 -22.419 7.251 1.00 92.25 380 HIS A N 1
ATOM 3021 C CA . HIS A 1 380 ? 7.468 -21.628 6.688 1.00 92.25 380 HIS A CA 1
ATOM 3022 C C . HIS A 1 380 ? 7.381 -21.672 5.156 1.00 92.25 380 HIS A C 1
ATOM 3024 O O . HIS A 1 380 ? 6.321 -21.376 4.597 1.00 92.25 380 HIS A O 1
ATOM 3030 N N . ILE A 1 381 ? 8.462 -22.036 4.460 1.00 93.38 381 ILE A N 1
ATOM 3031 C CA . ILE A 1 381 ? 8.554 -21.997 2.995 1.00 93.38 381 ILE A CA 1
ATOM 3032 C C . ILE A 1 381 ? 7.497 -22.880 2.314 1.00 93.38 381 ILE A C 1
ATOM 3034 O O . ILE A 1 381 ? 6.914 -22.468 1.307 1.00 93.38 381 ILE A O 1
ATOM 3038 N N . GLU A 1 382 ? 7.183 -24.047 2.886 1.00 93.69 382 GLU A N 1
ATOM 3039 C CA . GLU A 1 382 ? 6.118 -24.926 2.385 1.00 93.69 382 GLU A CA 1
ATOM 3040 C C . GLU A 1 382 ? 4.728 -24.315 2.591 1.00 93.69 382 GLU A C 1
ATOM 3042 O O . GLU A 1 382 ? 3.924 -24.304 1.659 1.00 93.69 382 GLU A O 1
ATOM 3047 N N . SER A 1 383 ? 4.465 -23.710 3.753 1.00 94.88 383 SER A N 1
ATOM 3048 C CA . SER A 1 383 ? 3.212 -22.996 4.040 1.00 94.88 383 SER A CA 1
ATOM 3049 C C . SER A 1 383 ? 2.988 -21.828 3.075 1.00 94.88 383 SER A C 1
ATOM 3051 O O . SER A 1 383 ? 1.898 -21.676 2.520 1.00 94.88 383 SER A O 1
ATOM 3053 N N . PHE A 1 384 ? 4.021 -21.028 2.790 1.00 95.56 384 PHE A N 1
ATOM 3054 C CA . PHE A 1 384 ? 3.934 -19.953 1.797 1.00 95.56 384 PHE A CA 1
ATOM 3055 C C . PHE A 1 384 ? 3.754 -20.482 0.365 1.00 95.56 384 PHE A C 1
ATOM 3057 O O . PHE A 1 384 ? 2.956 -19.929 -0.399 1.00 95.56 384 PHE A O 1
ATOM 3064 N N . ALA A 1 385 ? 4.420 -21.583 0.000 1.00 92.81 385 ALA A N 1
ATOM 3065 C CA . ALA A 1 385 ? 4.233 -22.233 -1.295 1.00 92.81 385 ALA A CA 1
ATOM 3066 C C . ALA A 1 385 ? 2.812 -22.804 -1.466 1.00 92.81 385 ALA A C 1
ATOM 3068 O O . ALA A 1 385 ? 2.195 -22.575 -2.510 1.00 92.81 385 ALA A O 1
ATOM 3069 N N . ALA A 1 386 ? 2.266 -23.470 -0.442 1.00 94.19 386 ALA A N 1
ATOM 3070 C CA . ALA A 1 386 ? 0.907 -24.016 -0.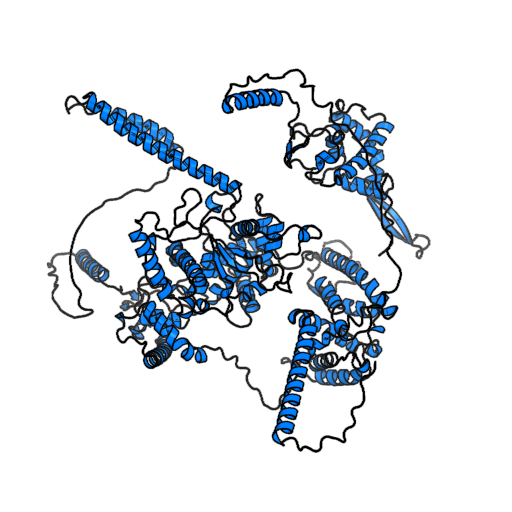415 1.00 94.19 386 ALA A CA 1
ATOM 3071 C C . ALA A 1 386 ? -0.164 -22.915 -0.497 1.00 94.19 386 ALA A C 1
ATOM 3073 O O . ALA A 1 386 ? -1.154 -23.063 -1.212 1.00 94.19 386 ALA A O 1
ATOM 3074 N N . LEU A 1 387 ? 0.075 -21.766 0.145 1.00 94.44 387 LEU A N 1
ATOM 3075 C CA . LEU A 1 387 ? -0.760 -20.568 0.007 1.00 94.44 387 LEU A CA 1
ATOM 3076 C C . LEU A 1 387 ? -0.582 -19.842 -1.344 1.00 94.44 387 LEU A C 1
ATOM 3078 O O . LEU A 1 387 ? -1.252 -18.840 -1.581 1.00 94.44 387 LEU A O 1
ATOM 3082 N N . GLY A 1 388 ? 0.277 -20.335 -2.246 1.00 89.06 388 GLY A N 1
ATOM 3083 C CA . GLY A 1 388 ? 0.415 -19.872 -3.633 1.00 89.06 388 GLY A CA 1
ATOM 3084 C C . GLY A 1 388 ? 1.568 -18.896 -3.908 1.00 89.06 388 GLY A C 1
ATOM 3085 O O . GLY A 1 388 ? 1.725 -18.447 -5.052 1.00 89.06 388 GLY A O 1
ATOM 3086 N N . ILE A 1 389 ? 2.398 -18.587 -2.907 1.00 90.88 389 ILE A N 1
ATOM 3087 C CA . ILE A 1 389 ? 3.478 -17.589 -2.973 1.00 90.88 389 ILE A CA 1
ATOM 3088 C C . ILE A 1 389 ? 4.857 -18.197 -2.624 1.00 90.88 389 ILE A C 1
ATOM 3090 O O . ILE A 1 389 ? 5.384 -17.983 -1.537 1.00 90.88 389 ILE A O 1
ATOM 3094 N N . PRO A 1 390 ? 5.496 -18.942 -3.552 1.00 89.81 390 PRO A N 1
ATOM 3095 C CA . PRO A 1 390 ? 6.871 -19.408 -3.369 1.00 89.81 390 PRO A CA 1
ATOM 3096 C C . PRO A 1 390 ? 7.839 -18.246 -3.106 1.00 89.81 390 PRO A C 1
ATOM 3098 O O . PRO A 1 390 ? 7.718 -17.190 -3.730 1.00 89.81 390 PRO A O 1
ATOM 3101 N N . SER A 1 391 ? 8.856 -18.457 -2.268 1.00 88.88 391 SER A N 1
ATOM 3102 C CA . SER A 1 391 ? 9.857 -17.438 -1.899 1.00 88.88 391 SER A CA 1
ATOM 3103 C C . SER A 1 391 ? 10.522 -16.747 -3.099 1.00 88.88 391 SER A C 1
ATOM 3105 O O . SER A 1 391 ? 10.683 -15.525 -3.132 1.00 88.88 391 SER A O 1
ATOM 3107 N N . THR A 1 392 ? 10.819 -17.502 -4.158 1.00 87.25 392 THR A N 1
ATOM 3108 C CA . THR A 1 392 ? 11.365 -16.970 -5.420 1.00 87.25 392 THR A CA 1
ATOM 3109 C C . THR A 1 392 ? 10.435 -15.965 -6.119 1.00 87.25 392 THR A C 1
ATOM 3111 O O . THR A 1 392 ? 10.920 -15.031 -6.770 1.00 87.25 392 THR A O 1
ATOM 3114 N N . ASP A 1 393 ? 9.120 -16.081 -5.922 1.00 87.69 393 ASP A N 1
ATOM 3115 C CA . ASP A 1 393 ? 8.077 -15.194 -6.446 1.00 87.69 393 ASP A CA 1
ATOM 3116 C C . ASP A 1 393 ? 7.673 -14.064 -5.473 1.00 87.69 393 ASP A C 1
ATOM 3118 O O . ASP A 1 393 ? 6.875 -13.212 -5.872 1.00 87.69 393 ASP A O 1
ATOM 3122 N N . PHE A 1 394 ? 8.242 -14.004 -4.257 1.00 92.56 394 PHE A N 1
ATOM 3123 C CA . PHE A 1 394 ? 7.948 -13.012 -3.202 1.00 92.56 394 PHE A CA 1
ATOM 3124 C C . PHE A 1 394 ? 8.907 -11.793 -3.162 1.00 92.56 394 PHE A C 1
ATOM 3126 O O . PHE A 1 394 ? 10.016 -11.831 -3.694 1.00 92.56 394 PHE A O 1
ATOM 3133 N N . GLY A 1 395 ? 8.479 -10.693 -2.537 1.00 91.06 395 GLY A N 1
ATOM 3134 C CA . GLY A 1 395 ? 9.201 -9.425 -2.317 1.00 91.06 395 GLY A CA 1
ATOM 3135 C C . GLY A 1 395 ? 8.211 -8.255 -2.212 1.00 91.06 395 GLY A C 1
ATOM 3136 O O . GLY A 1 395 ? 7.052 -8.449 -2.568 1.00 91.06 395 GLY A O 1
ATOM 3137 N N . THR A 1 396 ? 8.633 -7.059 -1.789 1.00 89.19 396 THR A N 1
ATOM 3138 C CA . THR A 1 396 ? 7.777 -5.857 -1.555 1.00 89.19 396 THR A CA 1
ATOM 3139 C C . THR A 1 396 ? 6.590 -5.687 -2.517 1.00 89.19 396 THR A C 1
ATOM 3141 O O . THR A 1 396 ? 5.427 -5.764 -2.127 1.00 89.19 396 THR A O 1
ATOM 3144 N N . HIS A 1 397 ? 6.851 -5.621 -3.827 1.00 89.38 397 HIS A N 1
ATOM 3145 C CA . HIS A 1 397 ? 5.812 -5.438 -4.852 1.00 89.38 397 HIS A CA 1
ATOM 3146 C C . HIS A 1 397 ? 4.713 -6.534 -4.879 1.00 89.38 397 HIS A C 1
ATOM 3148 O O . HIS A 1 397 ? 3.655 -6.334 -5.481 1.00 89.38 397 HIS A O 1
ATOM 3154 N N . SER A 1 398 ? 4.933 -7.676 -4.221 1.00 94.69 398 SER A N 1
ATOM 3155 C CA . SER A 1 398 ? 3.930 -8.728 -3.996 1.00 94.69 398 SER A CA 1
ATOM 3156 C C . SER A 1 398 ? 2.841 -8.285 -3.027 1.00 94.69 398 SER A C 1
ATOM 3158 O O . SER A 1 398 ? 1.672 -8.565 -3.276 1.00 94.69 398 SER A O 1
ATOM 3160 N N . ILE A 1 399 ? 3.214 -7.574 -1.958 1.00 96.12 399 ILE A N 1
ATOM 3161 C CA . ILE A 1 399 ? 2.327 -7.076 -0.897 1.00 96.12 399 ILE A CA 1
ATOM 3162 C C . ILE A 1 399 ? 1.298 -6.136 -1.526 1.00 96.12 399 ILE A C 1
ATOM 3164 O O . ILE A 1 399 ? 0.103 -6.422 -1.532 1.00 96.12 399 ILE A O 1
ATOM 3168 N N . ARG A 1 400 ? 1.786 -5.098 -2.213 1.00 93.38 400 ARG A N 1
ATOM 3169 C CA . ARG A 1 400 ? 0.979 -4.150 -2.988 1.00 93.38 400 ARG A CA 1
ATOM 3170 C C . ARG A 1 400 ? 0.073 -4.825 -4.030 1.00 93.38 400 ARG A C 1
ATOM 3172 O O . ARG A 1 400 ? -1.095 -4.466 -4.166 1.00 93.38 400 ARG A O 1
ATOM 3179 N N . LYS A 1 401 ? 0.594 -5.797 -4.796 1.00 93.25 401 LYS A N 1
ATOM 3180 C CA . LYS A 1 401 ? -0.220 -6.576 -5.753 1.00 93.25 401 LYS A CA 1
ATOM 3181 C C . LYS A 1 401 ? -1.304 -7.392 -5.040 1.00 93.25 401 LYS A C 1
ATOM 3183 O O . LYS A 1 401 ? -2.407 -7.513 -5.569 1.00 93.25 401 LYS A O 1
ATOM 3188 N N . GLY A 1 402 ? -0.988 -7.942 -3.871 1.00 95.56 402 GLY A N 1
ATOM 3189 C CA . GLY A 1 402 ? -1.899 -8.672 -2.998 1.00 95.56 402 GLY A CA 1
ATOM 3190 C C . GLY A 1 402 ? -3.068 -7.808 -2.544 1.00 95.56 402 GLY A C 1
ATOM 3191 O O . GLY A 1 402 ? -4.209 -8.156 -2.838 1.00 95.56 402 GLY A O 1
ATOM 3192 N N . ALA A 1 403 ? -2.777 -6.646 -1.953 1.00 96.50 403 ALA A N 1
ATOM 3193 C CA . ALA A 1 403 ? -3.772 -5.685 -1.478 1.00 96.50 403 ALA A CA 1
ATOM 3194 C C . ALA A 1 403 ? -4.784 -5.303 -2.572 1.00 96.50 403 ALA A C 1
ATOM 3196 O O . ALA A 1 403 ? -5.989 -5.469 -2.385 1.00 96.50 403 ALA A O 1
ATOM 3197 N N . VAL A 1 404 ? -4.309 -4.902 -3.763 1.00 95.19 404 VAL A N 1
ATOM 3198 C CA . VAL A 1 404 ? -5.200 -4.597 -4.902 1.00 95.19 404 VAL A CA 1
ATOM 3199 C C . VAL A 1 404 ? -6.021 -5.816 -5.314 1.00 95.19 404 VAL A C 1
ATOM 3201 O O . VAL A 1 404 ? -7.224 -5.692 -5.534 1.00 95.19 404 VAL A O 1
ATOM 3204 N N . THR A 1 405 ? -5.406 -6.997 -5.428 1.00 94.00 405 THR A N 1
ATOM 3205 C CA . THR A 1 405 ? -6.110 -8.220 -5.857 1.00 94.00 405 THR A CA 1
ATOM 3206 C C . THR A 1 405 ? -7.213 -8.594 -4.863 1.00 94.00 405 THR A C 1
ATOM 3208 O O . THR A 1 405 ? -8.333 -8.900 -5.275 1.00 94.00 405 THR A O 1
ATOM 3211 N N . HIS A 1 406 ? -6.927 -8.500 -3.562 1.00 94.06 406 HIS A N 1
ATOM 3212 C CA . HIS A 1 406 ? -7.869 -8.766 -2.480 1.00 94.06 406 HIS A CA 1
ATOM 3213 C C . HIS A 1 406 ? -9.089 -7.837 -2.550 1.00 94.06 406 HIS A C 1
ATOM 3215 O O . HIS A 1 406 ? -10.210 -8.323 -2.681 1.00 94.06 406 HIS A O 1
ATOM 3221 N N . ILE A 1 407 ? -8.888 -6.517 -2.565 1.00 94.25 407 ILE A N 1
ATOM 3222 C CA . ILE A 1 407 ? -10.007 -5.562 -2.492 1.00 94.25 407 ILE A CA 1
ATOM 3223 C C . ILE A 1 407 ? -10.768 -5.384 -3.813 1.00 94.25 407 ILE A C 1
ATOM 3225 O O . ILE A 1 407 ? -11.946 -5.050 -3.778 1.00 94.25 407 ILE A O 1
ATOM 3229 N N . SER A 1 408 ? -10.129 -5.600 -4.973 1.00 91.38 408 SER A N 1
ATOM 3230 C CA . SER A 1 408 ? -10.768 -5.419 -6.294 1.00 91.38 408 SER A CA 1
ATOM 3231 C C . SER A 1 408 ? -11.358 -6.696 -6.896 1.00 91.38 408 SER A C 1
ATOM 3233 O O . SER A 1 408 ? -12.227 -6.609 -7.760 1.00 91.38 408 SER A O 1
ATOM 3235 N N . THR A 1 409 ? -10.877 -7.877 -6.486 1.00 84.75 409 THR A N 1
ATOM 3236 C CA . THR A 1 409 ? -11.301 -9.169 -7.066 1.00 84.75 409 THR A CA 1
ATOM 3237 C C . THR A 1 409 ? -11.515 -10.293 -6.048 1.00 84.75 409 THR A C 1
ATOM 3239 O O . THR A 1 409 ? -11.963 -11.369 -6.434 1.00 84.75 409 THR A O 1
ATOM 3242 N N . GLY A 1 410 ? -11.240 -10.066 -4.758 1.00 80.12 410 GLY A N 1
ATOM 3243 C CA . GLY A 1 410 ? -11.546 -11.002 -3.668 1.00 80.12 410 GLY A CA 1
ATOM 3244 C C . GLY A 1 410 ? -12.955 -10.858 -3.080 1.00 80.12 410 GLY A C 1
ATOM 3245 O O . GLY A 1 410 ? -13.329 -11.645 -2.219 1.00 80.12 410 GLY A O 1
ATOM 3246 N N . THR A 1 411 ? -13.741 -9.878 -3.535 1.00 77.94 411 THR A N 1
ATOM 3247 C CA . THR A 1 411 ? -15.151 -9.677 -3.164 1.00 77.94 411 THR A CA 1
ATOM 3248 C C . THR A 1 411 ? -15.944 -9.139 -4.356 1.00 77.94 411 THR A C 1
ATOM 3250 O O . THR A 1 411 ? -15.390 -8.459 -5.220 1.00 77.94 411 THR A O 1
ATOM 3253 N N . THR A 1 412 ? -17.245 -9.431 -4.408 1.00 82.19 412 THR A N 1
ATOM 3254 C CA . THR A 1 412 ? -18.189 -8.839 -5.371 1.00 82.19 412 THR A CA 1
ATOM 3255 C C . THR A 1 412 ? -18.571 -7.401 -5.020 1.00 82.19 412 THR A C 1
ATOM 3257 O O . THR A 1 412 ? -18.983 -6.654 -5.904 1.00 82.19 412 THR A O 1
ATOM 3260 N N . SER A 1 413 ? -18.419 -7.007 -3.754 1.00 83.62 413 SER A N 1
ATOM 3261 C CA . SER A 1 413 ? -18.830 -5.700 -3.220 1.00 83.62 413 SER A CA 1
ATOM 3262 C C . SER A 1 413 ? -17.621 -4.772 -3.028 1.00 83.62 413 SER A C 1
ATOM 3264 O O . SER A 1 413 ? -17.430 -4.165 -1.971 1.00 83.62 413 SER A O 1
ATOM 3266 N N . CYS A 1 414 ? -16.752 -4.733 -4.041 1.00 89.56 414 CYS A N 1
ATOM 3267 C CA . CYS A 1 414 ? -15.464 -4.039 -4.030 1.00 89.56 414 CYS A CA 1
ATOM 3268 C C . CYS A 1 414 ? -15.588 -2.500 -4.105 1.00 89.56 414 CYS A C 1
ATOM 3270 O O . CYS A 1 414 ? -16.534 -1.991 -4.714 1.00 89.56 414 CYS A O 1
ATOM 3272 N N . PRO A 1 415 ? -14.600 -1.741 -3.589 1.00 93.38 415 PRO A N 1
ATOM 3273 C CA . PRO A 1 415 ? -14.507 -0.299 -3.812 1.00 93.38 415 PRO A CA 1
ATOM 3274 C C . PRO A 1 415 ? -14.385 0.092 -5.296 1.00 93.38 415 PRO A C 1
ATOM 3276 O O . PRO A 1 415 ? -13.933 -0.716 -6.117 1.00 93.38 415 PRO A O 1
ATOM 3279 N N . PRO A 1 416 ? -14.727 1.343 -5.668 1.00 91.88 416 PRO A N 1
ATOM 3280 C CA . PRO A 1 416 ? -14.585 1.822 -7.038 1.00 91.88 416 PRO A CA 1
ATOM 3281 C C . PRO A 1 416 ? -13.147 1.686 -7.550 1.00 91.88 416 PRO A C 1
ATOM 3283 O O . PRO A 1 416 ? -12.190 2.115 -6.902 1.00 91.88 416 PRO A O 1
ATOM 3286 N N . ILE A 1 417 ? -12.983 1.142 -8.760 1.00 91.38 417 ILE A N 1
ATOM 3287 C CA . ILE A 1 417 ? -11.653 0.946 -9.361 1.00 91.38 417 ILE A CA 1
ATOM 3288 C C . ILE A 1 417 ? -10.895 2.269 -9.562 1.00 91.38 417 ILE A C 1
ATOM 3290 O O . ILE A 1 417 ? -9.670 2.277 -9.545 1.00 91.38 417 ILE A O 1
ATOM 3294 N N . SER A 1 418 ? -11.607 3.394 -9.687 1.00 91.06 418 SER A N 1
ATOM 3295 C CA . SER A 1 418 ? -11.034 4.742 -9.643 1.00 91.06 418 SER A CA 1
ATOM 3296 C C . SER A 1 418 ? -10.327 5.014 -8.317 1.00 91.06 418 SER A C 1
ATOM 3298 O O . SER A 1 418 ? -9.134 5.298 -8.327 1.00 91.06 418 SER A O 1
ATOM 3300 N N . SER A 1 419 ? -11.028 4.866 -7.191 1.00 92.94 419 SER A N 1
ATOM 3301 C CA . SER A 1 419 ? -10.493 5.063 -5.839 1.00 92.94 419 SER A CA 1
ATOM 3302 C C . SER A 1 419 ? -9.326 4.116 -5.553 1.00 92.94 419 SER A C 1
ATOM 3304 O O . SER A 1 419 ? -8.287 4.548 -5.064 1.00 92.94 419 SER A O 1
ATOM 3306 N N . ILE A 1 420 ? -9.433 2.849 -5.972 1.00 93.44 420 ILE A N 1
ATOM 3307 C CA . ILE A 1 420 ? -8.336 1.872 -5.873 1.00 93.44 420 ILE A CA 1
ATOM 3308 C C . ILE A 1 420 ? -7.119 2.319 -6.701 1.00 93.44 420 ILE A C 1
ATOM 3310 O O . ILE A 1 420 ? -5.994 2.232 -6.218 1.00 93.44 420 ILE A O 1
ATOM 3314 N N . CYS A 1 421 ? -7.306 2.820 -7.928 1.00 91.12 421 CYS A N 1
ATOM 3315 C CA . CYS A 1 421 ? -6.210 3.368 -8.734 1.00 91.12 421 CYS A CA 1
ATOM 3316 C C . CYS A 1 421 ? -5.607 4.647 -8.136 1.00 91.12 421 CYS A C 1
ATOM 3318 O O . CYS A 1 421 ? -4.401 4.844 -8.265 1.00 91.12 421 CYS A O 1
ATOM 3320 N N . LEU A 1 422 ? -6.411 5.499 -7.498 1.00 88.69 422 LEU A N 1
ATOM 3321 C CA . LEU A 1 422 ? -5.968 6.756 -6.890 1.00 88.69 422 LEU A CA 1
ATOM 3322 C C . LEU A 1 422 ? -5.167 6.506 -5.605 1.00 88.69 422 LEU A C 1
ATOM 3324 O O . LEU A 1 422 ? -4.050 7.008 -5.503 1.00 88.69 422 LEU A O 1
ATOM 3328 N N . ARG A 1 423 ? -5.639 5.631 -4.703 1.00 90.25 423 ARG A N 1
ATOM 3329 C CA . ARG A 1 423 ? -4.868 5.170 -3.531 1.00 90.25 423 ARG A CA 1
ATOM 3330 C C . ARG A 1 423 ? -3.618 4.394 -3.940 1.00 90.25 423 ARG A C 1
ATOM 3332 O O . ARG A 1 423 ? -2.522 4.684 -3.486 1.00 90.25 423 ARG A O 1
ATOM 3339 N N . ALA A 1 424 ? -3.724 3.495 -4.921 1.00 89.94 424 ALA A N 1
ATOM 3340 C CA . ALA A 1 424 ? -2.543 2.883 -5.532 1.00 89.94 424 ALA A CA 1
ATOM 3341 C C . ALA A 1 424 ? -1.657 3.900 -6.284 1.00 89.94 424 ALA A C 1
ATOM 3343 O O . ALA A 1 424 ? -0.578 3.536 -6.750 1.00 89.94 424 ALA A O 1
ATOM 3344 N N . ASN A 1 425 ? -2.064 5.159 -6.436 1.00 86.31 425 ASN A N 1
ATOM 3345 C CA . ASN A 1 425 ? -1.332 6.204 -7.137 1.00 86.31 425 ASN A CA 1
ATOM 3346 C C . ASN A 1 425 ? -0.852 5.740 -8.532 1.00 86.31 425 ASN A C 1
ATOM 3348 O O . ASN A 1 425 ? 0.343 5.607 -8.841 1.00 86.31 425 ASN A O 1
ATOM 3352 N N . TRP A 1 426 ? -1.846 5.382 -9.344 1.00 86.00 426 TRP A N 1
ATOM 3353 C CA . TRP A 1 426 ? -1.754 4.941 -10.730 1.00 86.00 426 TRP A CA 1
ATOM 3354 C C . TRP A 1 426 ? -2.470 5.938 -11.646 1.00 86.00 426 TRP A C 1
ATOM 3356 O O . TRP A 1 426 ? -3.576 6.388 -11.357 1.00 86.00 426 TRP A O 1
ATOM 3366 N N . ALA A 1 427 ? -1.863 6.245 -12.794 1.00 80.19 427 ALA A N 1
ATOM 3367 C CA . ALA A 1 427 ? -2.447 7.166 -13.763 1.00 80.19 427 ALA A CA 1
ATOM 3368 C C . ALA A 1 427 ? -3.745 6.597 -14.370 1.00 80.19 427 ALA A C 1
ATOM 3370 O O . ALA A 1 427 ? -3.721 5.586 -15.079 1.00 80.19 427 ALA A O 1
ATOM 3371 N N . LEU A 1 428 ? -4.871 7.272 -14.121 1.00 83.19 428 LEU A N 1
ATOM 3372 C CA . LEU A 1 428 ? -6.167 6.940 -14.713 1.00 83.19 428 LEU A CA 1
ATOM 3373 C C . LEU A 1 428 ? -6.146 7.175 -16.244 1.00 83.19 428 LEU A C 1
ATOM 3375 O O . LEU A 1 428 ? -5.659 8.212 -16.703 1.00 83.19 428 LEU A O 1
ATOM 3379 N N . PRO A 1 429 ? -6.647 6.232 -17.067 1.00 77.81 429 PRO A N 1
ATOM 3380 C CA . PRO A 1 429 ? -6.397 6.235 -18.508 1.00 77.81 429 PRO A CA 1
ATOM 3381 C C . PRO A 1 429 ? -7.201 7.289 -19.291 1.00 77.81 429 PRO A C 1
ATOM 3383 O O . PRO A 1 429 ? -8.397 7.145 -19.547 1.00 77.81 429 PRO A O 1
ATOM 3386 N N . GLY A 1 430 ? -6.497 8.303 -19.800 1.00 82.69 430 GLY A N 1
ATOM 3387 C CA . GLY A 1 430 ? -7.024 9.245 -20.790 1.00 82.69 430 GLY A CA 1
ATOM 3388 C C . GLY A 1 430 ? -8.072 10.191 -20.204 1.00 82.69 430 GLY A C 1
ATOM 3389 O O . GLY A 1 430 ? -7.748 11.041 -19.380 1.00 82.69 430 GLY A O 1
ATOM 3390 N N . VAL A 1 431 ? -9.325 10.064 -20.650 1.00 83.25 431 VAL A N 1
ATOM 3391 C CA . VAL A 1 431 ? -10.437 10.925 -20.210 1.00 83.25 431 VAL A CA 1
ATOM 3392 C C . VAL A 1 431 ? -10.678 10.807 -18.702 1.00 83.25 431 VAL A C 1
ATOM 3394 O O . VAL A 1 431 ? -10.902 11.820 -18.045 1.00 83.25 431 VAL A O 1
ATOM 3397 N N . THR A 1 432 ? -10.577 9.608 -18.120 1.00 82.25 432 THR A N 1
ATOM 3398 C CA . THR A 1 432 ? -10.931 9.399 -16.705 1.00 82.25 432 THR A CA 1
ATOM 3399 C C . THR A 1 432 ? -10.031 10.166 -15.738 1.00 82.25 432 THR A C 1
ATOM 3401 O O . THR A 1 432 ? -10.547 10.680 -14.757 1.00 82.25 432 THR A O 1
ATOM 3404 N N . GLY A 1 433 ? -8.737 10.349 -16.027 1.00 80.50 433 GLY A N 1
ATOM 3405 C CA . GLY A 1 433 ? -7.840 11.156 -15.181 1.00 80.50 433 GLY A CA 1
ATOM 3406 C C . GLY A 1 433 ? -8.104 12.669 -15.216 1.00 80.50 433 GLY A C 1
ATOM 3407 O O . GLY A 1 433 ? -7.642 13.407 -14.341 1.00 80.50 433 GLY A O 1
ATOM 3408 N N . ARG A 1 434 ? -8.868 13.154 -16.205 1.00 80.44 434 ARG A N 1
ATOM 3409 C CA . ARG A 1 434 ? -9.302 14.558 -16.254 1.00 80.44 434 ARG A CA 1
ATOM 3410 C C . ARG A 1 434 ? -10.474 14.810 -15.310 1.00 80.44 434 ARG A C 1
ATOM 3412 O O . ARG A 1 434 ? -10.402 15.763 -14.544 1.00 80.44 434 ARG A O 1
ATOM 3419 N N . TYR A 1 435 ? -11.489 13.945 -15.345 1.00 83.19 435 TYR A N 1
ATOM 3420 C CA . TYR A 1 435 ? -12.775 14.163 -14.668 1.00 83.19 435 TYR A CA 1
ATOM 3421 C C . TYR A 1 435 ? -12.942 13.416 -13.340 1.00 83.19 435 TYR A C 1
ATOM 3423 O O . TYR A 1 435 ? -13.675 13.888 -12.482 1.00 83.19 435 TYR A O 1
ATOM 3431 N N . ILE A 1 436 ? -12.281 12.271 -13.148 1.00 85.06 436 ILE A N 1
ATOM 3432 C CA . ILE A 1 436 ? -12.341 11.517 -11.892 1.00 85.06 436 ILE A CA 1
ATOM 3433 C C . ILE A 1 436 ? -11.125 11.897 -11.049 1.00 85.06 436 ILE A C 1
ATOM 3435 O O . ILE A 1 436 ? -9.982 11.717 -11.481 1.00 85.06 436 ILE A O 1
ATOM 3439 N N . LYS A 1 437 ? -11.386 12.442 -9.862 1.00 84.12 437 LYS A N 1
ATOM 3440 C CA . LYS A 1 437 ? -10.388 12.869 -8.877 1.00 84.12 437 LYS A CA 1
ATOM 3441 C C . LYS A 1 437 ? -10.430 11.978 -7.640 1.00 84.12 437 LYS A C 1
ATOM 3443 O O . LYS A 1 437 ? -11.256 11.069 -7.551 1.00 84.12 437 LYS A O 1
ATOM 3448 N N . TYR A 1 438 ? -9.488 12.221 -6.736 1.00 86.75 438 TYR A N 1
ATOM 3449 C CA . TYR A 1 438 ? -9.587 11.764 -5.358 1.00 86.75 438 TYR A CA 1
ATOM 3450 C C . TYR A 1 438 ? -10.843 12.357 -4.703 1.00 86.75 438 TYR A C 1
ATOM 3452 O O . TYR A 1 438 ? -11.288 13.436 -5.085 1.00 86.75 438 TYR A O 1
ATOM 3460 N N . GLU A 1 439 ? -11.403 11.620 -3.751 1.00 89.44 439 GLU A N 1
ATOM 3461 C CA . GLU A 1 439 ? -12.447 12.068 -2.832 1.00 89.44 439 GLU A CA 1
ATOM 3462 C C . GLU A 1 439 ? -12.352 11.182 -1.582 1.00 89.44 439 GLU A C 1
ATOM 3464 O O . GLU A 1 439 ? -12.189 9.959 -1.712 1.00 89.44 439 GLU A O 1
ATOM 3469 N N . ASN A 1 440 ? -12.459 11.785 -0.395 1.00 92.00 440 ASN A N 1
ATOM 3470 C CA . ASN A 1 440 ? -12.295 11.131 0.903 1.00 92.00 440 ASN A CA 1
ATOM 3471 C C . ASN A 1 440 ? -13.165 9.876 1.012 1.00 92.00 440 ASN A C 1
ATOM 3473 O O . ASN A 1 440 ? -12.633 8.789 1.220 1.00 92.00 440 ASN A O 1
ATOM 3477 N N . ALA A 1 441 ? -14.473 9.975 0.751 1.00 92.94 441 ALA A N 1
ATOM 3478 C CA . ALA A 1 441 ? -15.391 8.829 0.834 1.00 92.94 441 ALA A CA 1
ATOM 3479 C C . ALA A 1 441 ? -14.961 7.628 -0.043 1.00 92.94 441 ALA A C 1
ATOM 3481 O O . ALA A 1 441 ? -15.229 6.467 0.281 1.00 92.94 441 ALA A O 1
ATOM 3482 N N . GLY A 1 442 ? -14.262 7.900 -1.151 1.00 93.75 442 GLY A N 1
ATOM 3483 C CA . GLY A 1 442 ? -13.694 6.884 -2.028 1.00 93.75 442 GLY A CA 1
ATOM 3484 C C . GLY A 1 442 ? -12.464 6.195 -1.436 1.00 93.75 442 GLY A C 1
ATOM 3485 O O . GLY A 1 442 ? -12.370 4.971 -1.516 1.00 93.75 442 GLY A O 1
ATOM 3486 N N . ASP A 1 443 ? -11.526 6.948 -0.859 1.00 94.94 443 ASP A N 1
ATOM 3487 C CA . ASP A 1 443 ? -10.336 6.378 -0.210 1.00 94.94 443 ASP A CA 1
ATOM 3488 C C . ASP A 1 443 ? -10.674 5.679 1.113 1.00 94.94 443 ASP A C 1
ATOM 3490 O O . ASP A 1 443 ? -10.191 4.579 1.363 1.00 94.94 443 ASP A O 1
ATOM 3494 N N . GLN A 1 444 ? -11.575 6.252 1.907 1.00 96.62 444 GLN A N 1
ATOM 3495 C CA . GLN A 1 444 ? -12.074 5.708 3.171 1.00 96.62 444 GLN A CA 1
ATOM 3496 C C . GLN A 1 444 ? -12.637 4.284 3.009 1.00 96.62 444 GLN A C 1
ATOM 3498 O O . GLN A 1 444 ? -12.238 3.354 3.715 1.00 96.62 444 GLN A O 1
ATOM 3503 N N . PHE A 1 445 ? -13.495 4.064 2.004 1.00 96.19 445 PHE A N 1
ATOM 3504 C CA . PHE A 1 445 ? -14.030 2.729 1.709 1.00 96.19 445 PHE A CA 1
ATOM 3505 C C . PHE A 1 445 ? -12.948 1.754 1.200 1.00 96.19 445 PHE A C 1
ATOM 3507 O O . PHE A 1 445 ? -12.980 0.560 1.521 1.00 96.19 445 PHE A O 1
ATOM 3514 N N . VAL A 1 446 ? -11.944 2.241 0.455 1.00 96.62 446 VAL A N 1
ATOM 3515 C CA . VAL A 1 446 ? -10.762 1.436 0.095 1.00 96.62 446 VAL A CA 1
ATOM 3516 C C . VAL A 1 446 ? -9.967 1.061 1.351 1.00 96.62 446 VAL A C 1
ATOM 3518 O O . VAL A 1 446 ? -9.602 -0.106 1.488 1.00 96.62 446 VAL A O 1
ATOM 3521 N N . GLY A 1 447 ? -9.769 2.008 2.272 1.00 96.75 447 GLY A N 1
ATOM 3522 C CA . GLY A 1 447 ? -9.092 1.865 3.560 1.00 96.75 447 GLY A CA 1
ATOM 3523 C C . GLY A 1 447 ? -9.683 0.748 4.417 1.00 96.75 447 GLY A C 1
ATOM 3524 O O . GLY A 1 447 ? -8.976 -0.207 4.739 1.00 96.75 447 GLY A O 1
ATOM 3525 N N . ARG A 1 448 ? -10.992 0.793 4.704 1.00 96.38 448 ARG A N 1
ATOM 3526 C CA . ARG A 1 448 ? -11.671 -0.276 5.465 1.00 96.38 448 ARG A CA 1
ATOM 3527 C C . ARG A 1 448 ? -11.487 -1.658 4.818 1.00 96.38 448 ARG A C 1
ATOM 3529 O O . ARG A 1 448 ? -11.277 -2.649 5.518 1.00 96.38 448 ARG A O 1
ATOM 3536 N N . CYS A 1 449 ? -11.495 -1.736 3.483 1.00 95.94 449 CYS A N 1
ATOM 3537 C CA . CYS A 1 449 ? -11.273 -2.993 2.762 1.00 95.94 449 CYS A CA 1
ATOM 3538 C C . CYS A 1 449 ? -9.823 -3.506 2.852 1.00 95.94 449 CYS A C 1
ATOM 3540 O O . CYS A 1 449 ? -9.623 -4.707 3.024 1.00 95.94 449 CYS A O 1
ATOM 3542 N N . VAL A 1 450 ? -8.800 -2.647 2.740 1.00 96.25 450 VAL A N 1
ATOM 3543 C CA . VAL A 1 450 ? -7.389 -3.086 2.841 1.00 96.25 450 VAL A CA 1
ATOM 3544 C C . VAL A 1 450 ? -6.978 -3.445 4.264 1.00 96.25 450 VAL A C 1
ATOM 3546 O O . VAL A 1 450 ? -6.179 -4.368 4.424 1.00 96.25 450 VAL A O 1
ATOM 3549 N N . SER A 1 451 ? -7.576 -2.814 5.280 1.00 96.69 451 SER A N 1
ATOM 3550 C CA . SER A 1 451 ? -7.404 -3.203 6.688 1.00 96.69 451 SER A CA 1
ATOM 3551 C C . SER A 1 451 ? -7.964 -4.598 6.993 1.00 96.69 451 SER A C 1
ATOM 3553 O O . SER A 1 451 ? -7.663 -5.165 8.041 1.00 96.69 451 SER A O 1
ATOM 3555 N N . GLY A 1 452 ? -8.721 -5.200 6.067 1.00 94.88 452 GLY A N 1
ATOM 3556 C CA . GLY A 1 452 ? -9.212 -6.573 6.172 1.00 94.88 452 GLY A CA 1
ATOM 3557 C C . GLY A 1 452 ? -10.444 -6.722 7.064 1.00 94.88 452 GLY A C 1
ATOM 3558 O O . GLY A 1 452 ? -10.652 -7.804 7.615 1.00 94.88 452 GLY A O 1
ATOM 3559 N N . LEU A 1 453 ? -11.228 -5.651 7.232 1.00 94.38 453 LEU A N 1
ATOM 3560 C CA . LEU A 1 453 ? -12.520 -5.694 7.920 1.00 94.38 453 LEU A CA 1
ATOM 3561 C C . LEU A 1 453 ? -13.516 -6.597 7.160 1.00 94.38 453 LEU A C 1
ATOM 3563 O O . LEU A 1 453 ? -13.431 -6.713 5.929 1.00 94.38 453 LEU A O 1
ATOM 3567 N N . PRO A 1 454 ? -14.469 -7.249 7.853 1.00 90.31 454 PRO A N 1
ATOM 3568 C CA . PRO A 1 454 ? -15.301 -8.304 7.271 1.00 90.31 454 PRO A CA 1
ATOM 3569 C C . PRO A 1 454 ? -16.375 -7.740 6.325 1.00 90.31 454 PRO A C 1
ATOM 3571 O O . PRO A 1 454 ? -17.525 -7.558 6.696 1.00 90.31 454 PRO A O 1
ATOM 3574 N N . ARG A 1 455 ? -16.015 -7.481 5.059 1.00 89.50 455 ARG A N 1
ATOM 3575 C CA . ARG A 1 455 ? -16.847 -6.778 4.051 1.00 89.50 455 ARG A CA 1
ATOM 3576 C C . ARG A 1 455 ? -18.239 -7.374 3.764 1.00 89.50 455 ARG A C 1
ATOM 3578 O O . ARG A 1 455 ? -19.023 -6.724 3.079 1.00 89.50 455 ARG A O 1
ATOM 3585 N N . LEU A 1 456 ? -18.555 -8.574 4.243 1.00 87.31 456 LEU A N 1
ATOM 3586 C CA . LEU A 1 456 ? -19.876 -9.204 4.091 1.00 87.31 456 LEU A CA 1
ATOM 3587 C C . LEU A 1 456 ? -20.696 -9.214 5.397 1.00 87.31 456 LEU A C 1
ATOM 3589 O O . LEU A 1 456 ? -21.748 -9.841 5.435 1.00 87.31 456 LEU A O 1
ATOM 3593 N N . ASP A 1 457 ? -20.224 -8.524 6.437 1.00 89.19 457 ASP A N 1
ATOM 3594 C CA . ASP A 1 457 ? -20.789 -8.521 7.786 1.00 89.19 457 ASP A CA 1
ATOM 3595 C C . ASP A 1 457 ? -21.083 -7.087 8.274 1.00 89.19 457 ASP A C 1
ATOM 3597 O O . ASP A 1 457 ? -20.415 -6.132 7.864 1.00 89.19 457 ASP A O 1
ATOM 3601 N N . LYS A 1 458 ? -22.048 -6.935 9.191 1.00 89.06 458 LYS A N 1
ATOM 3602 C CA . LYS A 1 458 ? -22.320 -5.683 9.921 1.00 89.06 458 LYS A CA 1
ATOM 3603 C C . LYS A 1 458 ? -21.069 -5.156 10.633 1.00 89.06 458 LYS A C 1
ATOM 3605 O O . LYS A 1 458 ? -20.865 -3.944 10.702 1.00 89.06 458 LYS A O 1
ATOM 3610 N N . GLU A 1 459 ? -20.188 -6.056 11.069 1.00 92.31 459 GLU A N 1
ATOM 3611 C CA . GLU A 1 459 ? -18.904 -5.739 11.699 1.00 92.31 459 GLU A CA 1
ATOM 3612 C C . GLU A 1 459 ? -17.931 -4.942 10.803 1.00 92.31 459 GLU A C 1
ATOM 3614 O O . GLU A 1 459 ? -17.016 -4.299 11.316 1.00 92.31 459 GLU A O 1
ATOM 3619 N N . PHE A 1 460 ? -18.143 -4.862 9.478 1.00 94.69 460 PHE A N 1
ATOM 3620 C CA . PHE A 1 460 ? -17.356 -3.971 8.605 1.00 94.69 460 PHE A CA 1
ATOM 3621 C C . PHE A 1 460 ? -17.399 -2.496 9.047 1.00 94.69 460 PHE A C 1
ATOM 3623 O O . PHE A 1 460 ? -16.496 -1.721 8.723 1.00 94.69 460 PHE A O 1
ATOM 3630 N N . ALA A 1 461 ? -18.443 -2.112 9.783 1.00 94.44 461 ALA A N 1
ATOM 3631 C CA . ALA A 1 461 ? -18.649 -0.780 10.332 1.00 94.44 461 ALA A CA 1
ATOM 3632 C C . ALA A 1 461 ? -17.991 -0.539 11.709 1.00 94.44 461 ALA A C 1
ATOM 3634 O O . ALA A 1 461 ? -18.300 0.468 12.334 1.00 94.44 461 ALA A O 1
ATOM 3635 N N . ALA A 1 462 ? -17.104 -1.419 12.192 1.00 95.38 462 ALA A N 1
ATOM 3636 C CA . ALA A 1 462 ? -16.408 -1.244 13.474 1.00 95.38 462 ALA A CA 1
ATOM 3637 C C . ALA A 1 462 ? -15.716 0.128 13.614 1.00 95.38 462 ALA A C 1
ATOM 3639 O O . ALA A 1 462 ? -15.147 0.651 12.645 1.00 95.38 462 ALA A O 1
ATOM 3640 N N . SER A 1 463 ? -15.725 0.679 14.829 1.00 96.62 463 SER A N 1
ATOM 3641 C CA . SER A 1 463 ? -14.893 1.816 15.233 1.00 96.62 463 SER A CA 1
ATOM 3642 C C . SER A 1 463 ? -13.433 1.380 15.485 1.00 96.62 463 SER A C 1
ATOM 3644 O O . SER A 1 463 ? -13.153 0.186 15.656 1.00 96.62 463 SER A O 1
ATOM 3646 N N . PRO A 1 464 ? -12.475 2.320 15.588 1.00 97.12 464 PRO A N 1
ATOM 3647 C CA . PRO A 1 464 ? -11.255 2.088 16.362 1.00 97.12 464 PRO A CA 1
ATOM 3648 C C . PRO A 1 464 ? -11.590 1.733 17.821 1.00 97.12 464 PRO A C 1
ATOM 3650 O O . PRO A 1 464 ? -12.707 1.969 18.285 1.00 97.12 464 PRO A O 1
ATOM 3653 N N . ALA A 1 465 ? -10.615 1.199 18.556 1.00 97.38 465 ALA A N 1
ATOM 3654 C CA . ALA A 1 465 ? -10.690 1.191 20.014 1.00 97.38 465 ALA A CA 1
ATOM 3655 C C . ALA A 1 465 ? -10.544 2.630 20.538 1.00 97.38 465 ALA A C 1
ATOM 3657 O O . ALA A 1 465 ? -9.649 3.350 20.091 1.00 97.38 465 ALA A O 1
ATOM 3658 N N . TYR A 1 466 ? -11.415 3.049 21.455 1.00 96.81 466 TYR A N 1
ATOM 3659 C CA . TYR A 1 466 ? -11.427 4.398 22.034 1.00 96.81 466 TYR A CA 1
ATOM 3660 C C . TYR A 1 466 ? -11.902 4.362 23.498 1.00 96.81 466 TYR A C 1
ATOM 3662 O O . TYR A 1 466 ? -12.463 3.360 23.937 1.00 96.81 466 TYR A O 1
ATOM 3670 N N . PHE A 1 467 ? -11.669 5.441 24.251 1.00 96.00 467 PHE A N 1
ATOM 3671 C CA . PHE A 1 467 ? -12.167 5.600 25.625 1.00 96.00 467 PHE A CA 1
ATOM 3672 C C . PHE A 1 467 ? -13.601 6.150 25.606 1.00 96.00 467 PHE A C 1
ATOM 3674 O O . PHE A 1 467 ? -13.821 7.253 25.113 1.00 96.00 467 PHE A O 1
ATOM 3681 N N . ASP A 1 468 ? -14.562 5.397 26.136 1.00 95.19 468 ASP A N 1
ATOM 3682 C CA . ASP A 1 468 ? -15.975 5.775 26.212 1.00 95.19 468 ASP A CA 1
ATOM 3683 C C . ASP A 1 468 ? -16.351 6.159 27.648 1.00 95.19 468 ASP A C 1
ATOM 3685 O O . ASP A 1 468 ? -16.170 5.380 28.586 1.00 95.19 468 ASP A O 1
ATOM 3689 N N . PHE A 1 469 ? -16.886 7.366 27.818 1.00 94.56 469 PHE A N 1
ATOM 3690 C CA . PHE A 1 469 ? -17.308 7.914 29.105 1.00 94.56 469 PHE A CA 1
ATOM 3691 C C . PHE A 1 469 ? -18.799 8.298 29.100 1.00 94.56 469 PHE A C 1
ATOM 3693 O O . PHE A 1 469 ? -19.280 8.952 30.026 1.00 94.56 469 PHE A O 1
ATOM 3700 N N . SER A 1 470 ? -19.548 7.883 28.075 1.00 90.50 470 SER A N 1
ATOM 3701 C CA . SER A 1 470 ? -20.931 8.304 27.820 1.00 90.50 470 SER A CA 1
ATOM 3702 C C . SER A 1 470 ? -21.953 7.811 28.848 1.00 90.50 470 SER A C 1
ATOM 3704 O O . SER A 1 470 ? -23.041 8.375 28.947 1.00 90.50 470 SER A O 1
ATOM 3706 N N . SER A 1 471 ? -21.610 6.778 29.622 1.00 88.19 471 SER A N 1
ATOM 3707 C CA . SER A 1 471 ? -22.425 6.240 30.717 1.00 88.19 471 SER A CA 1
ATOM 3708 C C . SER A 1 471 ? -22.233 6.971 32.052 1.00 88.19 471 SER A C 1
ATOM 3710 O O . SER A 1 471 ? -22.806 6.550 33.054 1.00 88.19 471 SER A O 1
ATOM 3712 N N . LEU A 1 472 ? -21.395 8.010 32.097 1.00 90.56 472 LEU A N 1
ATOM 3713 C CA . LEU A 1 472 ? -21.010 8.728 33.314 1.00 90.56 472 LEU A CA 1
ATOM 3714 C C . LEU A 1 472 ? -21.630 10.128 33.361 1.00 90.56 472 LEU A C 1
ATOM 3716 O O . LEU A 1 472 ? -22.023 10.688 32.334 1.00 90.56 472 LEU A O 1
ATOM 3720 N N . SER A 1 473 ? -21.679 10.741 34.546 1.00 89.81 473 SER A N 1
ATOM 3721 C CA . SER A 1 473 ? -22.054 12.152 34.636 1.00 89.81 473 SER A CA 1
ATOM 3722 C C . SER A 1 473 ? -21.000 13.048 33.977 1.00 89.81 473 SER A C 1
ATOM 3724 O O . SER A 1 473 ? -19.822 12.702 33.855 1.00 89.81 473 SER A O 1
ATOM 3726 N N . ARG A 1 474 ? -21.413 14.258 33.582 1.00 87.44 474 ARG A N 1
ATOM 3727 C CA . ARG A 1 474 ? -20.529 15.231 32.927 1.00 87.44 474 ARG A CA 1
ATOM 3728 C C . ARG A 1 474 ? -19.257 15.520 33.738 1.00 87.44 474 ARG A C 1
ATOM 3730 O O . ARG A 1 474 ? -18.179 15.574 33.156 1.00 87.44 474 ARG A O 1
ATOM 3737 N N . SER A 1 475 ? -19.381 15.664 35.059 1.00 88.44 475 SER A N 1
ATOM 3738 C CA . SER A 1 475 ? -18.241 15.950 35.941 1.00 88.44 475 SER A CA 1
ATOM 3739 C C . SER A 1 475 ? -17.256 14.780 36.011 1.00 88.44 475 SER A C 1
ATOM 3741 O O . SER A 1 475 ? -16.048 14.998 36.017 1.00 88.44 475 SER A O 1
ATOM 3743 N N . GLU A 1 476 ? -17.751 13.540 36.031 1.00 90.12 476 GLU A N 1
ATOM 3744 C CA . GLU A 1 476 ? -16.905 12.340 36.016 1.00 90.12 476 GLU A CA 1
ATOM 3745 C C . GLU A 1 476 ? -16.215 12.144 34.664 1.00 90.12 476 GLU A C 1
ATOM 3747 O O . GLU A 1 476 ? -15.054 11.746 34.634 1.00 90.12 476 GLU A O 1
ATOM 3752 N N . ARG A 1 477 ? -16.900 12.438 33.549 1.00 89.69 477 ARG A N 1
ATOM 3753 C CA . ARG A 1 477 ? -16.324 12.398 32.193 1.00 89.69 477 ARG A CA 1
ATOM 3754 C C . ARG A 1 477 ? -15.201 13.424 32.035 1.00 89.69 477 ARG A C 1
ATOM 3756 O O . ARG A 1 477 ? -14.124 13.063 31.574 1.00 89.69 477 ARG A O 1
ATOM 3763 N N . GLU A 1 478 ? -15.414 14.664 32.478 1.00 89.50 478 GLU A N 1
ATOM 3764 C CA . GLU A 1 478 ? -14.381 15.712 32.468 1.00 89.50 478 GLU A CA 1
ATOM 3765 C C . GLU A 1 478 ? -13.185 15.342 33.377 1.00 89.50 478 GLU A C 1
ATOM 3767 O O . GLU A 1 478 ? -12.032 15.484 32.965 1.00 89.50 478 GLU A O 1
ATOM 3772 N N . GLN A 1 479 ? -13.430 14.775 34.567 1.00 91.75 479 GLN A N 1
ATOM 3773 C CA . GLN A 1 479 ? -12.374 14.302 35.477 1.00 91.75 479 GLN A CA 1
ATOM 3774 C C . GLN A 1 479 ? -11.578 13.111 34.912 1.00 91.75 479 GLN A C 1
ATOM 3776 O O . GLN A 1 479 ? -10.346 13.110 34.967 1.00 91.75 479 GLN A O 1
ATOM 3781 N N . LYS A 1 480 ? -12.260 12.093 34.373 1.00 91.56 480 LYS A N 1
ATOM 3782 C CA . LYS A 1 480 ? -11.631 10.876 33.837 1.00 91.56 480 LYS A CA 1
ATOM 3783 C C . LYS A 1 480 ? -10.868 11.133 32.544 1.00 91.56 480 LYS A C 1
ATOM 3785 O O . LYS A 1 480 ? -9.773 10.593 32.393 1.00 91.56 480 LYS A O 1
ATOM 3790 N N . ASP A 1 481 ? -11.379 11.986 31.654 1.00 91.06 481 ASP A N 1
ATOM 3791 C CA . ASP A 1 481 ? -10.629 12.363 30.455 1.00 91.06 481 ASP A CA 1
ATOM 3792 C C . ASP A 1 481 ? -9.352 13.134 30.827 1.00 91.06 481 ASP A C 1
ATOM 3794 O O . ASP A 1 481 ? -8.276 12.835 30.310 1.00 91.06 481 ASP A O 1
ATOM 3798 N N . HIS A 1 482 ? -9.419 14.040 31.811 1.00 92.44 482 HIS A N 1
ATOM 3799 C CA . HIS A 1 482 ? -8.226 14.710 32.333 1.00 92.44 482 HIS A CA 1
ATOM 3800 C C . HIS A 1 482 ? -7.222 13.720 32.958 1.00 92.44 482 HIS A C 1
ATOM 3802 O O . HIS A 1 482 ? -6.021 13.834 32.710 1.00 92.44 482 HIS A O 1
ATOM 3808 N N . GLN A 1 483 ? -7.699 12.712 33.701 1.00 93.81 483 GLN A N 1
ATOM 3809 C CA . GLN A 1 483 ? -6.862 11.662 34.296 1.00 93.81 483 GLN A CA 1
ATOM 3810 C C . GLN A 1 483 ? -6.091 10.855 33.236 1.00 93.81 483 GLN A C 1
ATOM 3812 O O . GLN A 1 483 ? -4.870 10.723 33.346 1.00 93.81 483 GLN A O 1
ATOM 3817 N N . ILE A 1 484 ? -6.770 10.331 32.205 1.00 93.81 484 ILE A N 1
ATOM 3818 C CA . ILE A 1 484 ? -6.094 9.562 31.146 1.00 93.81 484 ILE A CA 1
ATOM 3819 C C . ILE A 1 484 ? -5.195 10.459 30.288 1.00 93.81 484 ILE A C 1
ATOM 3821 O O . ILE A 1 484 ? -4.080 10.060 29.956 1.00 93.81 484 ILE A O 1
ATOM 3825 N N . ASN A 1 485 ? -5.617 11.692 29.984 1.00 94.50 485 ASN A N 1
ATOM 3826 C CA . ASN A 1 485 ? -4.801 12.627 29.209 1.00 94.50 485 ASN A CA 1
ATOM 3827 C C . ASN A 1 485 ? -3.495 12.971 29.936 1.00 94.50 485 ASN A C 1
ATOM 3829 O O . ASN A 1 485 ? -2.436 12.953 29.310 1.00 94.50 485 ASN A O 1
ATOM 3833 N N . GLY A 1 486 ? -3.558 13.233 31.246 1.00 93.38 486 GLY A N 1
ATOM 3834 C CA . GLY A 1 486 ? -2.380 13.461 32.082 1.00 93.38 486 GLY A CA 1
ATOM 3835 C C . GLY A 1 486 ? -1.447 12.250 32.105 1.00 93.38 486 GLY A C 1
ATOM 3836 O O . GLY A 1 486 ? -0.267 12.388 31.793 1.00 93.38 486 GLY A O 1
ATOM 3837 N N . TRP A 1 487 ? -1.979 11.049 32.373 1.00 93.62 487 TRP A N 1
ATOM 3838 C CA . TRP A 1 487 ? -1.178 9.815 32.413 1.00 93.62 487 TRP A CA 1
ATOM 3839 C C . TRP A 1 487 ? -0.455 9.527 31.087 1.00 93.62 487 TRP A C 1
ATOM 3841 O O . TRP A 1 487 ? 0.713 9.130 31.112 1.00 93.62 487 TRP A O 1
ATOM 3851 N N . ILE A 1 488 ? -1.114 9.772 29.944 1.00 93.31 488 ILE A N 1
ATOM 3852 C CA . ILE A 1 488 ? -0.516 9.617 28.608 1.00 93.31 488 ILE A CA 1
ATOM 3853 C C . ILE A 1 488 ? 0.546 10.694 28.343 1.00 93.31 488 ILE A C 1
ATOM 3855 O O . ILE A 1 488 ? 1.653 10.338 27.940 1.00 93.31 488 ILE A O 1
ATOM 3859 N N . LYS A 1 489 ? 0.253 11.988 28.572 1.00 92.31 489 LYS A N 1
ATOM 3860 C CA . LYS A 1 489 ? 1.228 13.074 28.329 1.00 92.31 489 LYS A CA 1
ATOM 3861 C C . LYS A 1 489 ? 2.483 12.903 29.187 1.00 92.31 489 LYS A C 1
ATOM 3863 O O . LYS A 1 489 ? 3.584 13.024 28.662 1.00 92.31 489 LYS A O 1
ATOM 3868 N N . ASP A 1 490 ? 2.331 12.478 30.439 1.00 90.38 490 ASP A N 1
ATOM 3869 C CA . ASP A 1 490 ? 3.437 12.167 31.356 1.00 90.38 490 ASP A CA 1
ATOM 3870 C C . ASP A 1 490 ? 4.410 11.083 30.854 1.00 90.38 490 ASP A C 1
ATOM 3872 O O . ASP A 1 490 ? 5.502 10.949 31.402 1.00 90.38 490 ASP A O 1
ATOM 3876 N N . ARG A 1 491 ? 4.035 10.304 29.830 1.00 88.69 491 ARG A N 1
ATOM 3877 C CA . ARG A 1 491 ? 4.841 9.220 29.234 1.00 88.69 491 ARG A CA 1
ATOM 3878 C C . ARG A 1 491 ? 5.209 9.489 27.765 1.00 88.69 491 ARG A C 1
ATOM 3880 O O . ARG A 1 491 ? 5.618 8.577 27.047 1.00 88.69 491 ARG A O 1
ATOM 3887 N N . MET A 1 492 ? 5.058 10.734 27.306 1.00 89.44 492 MET A N 1
ATOM 3888 C CA . MET A 1 492 ? 5.475 11.213 25.980 1.00 89.44 492 MET A CA 1
ATOM 3889 C C . MET A 1 492 ? 6.693 12.151 26.086 1.00 89.44 492 MET A C 1
ATOM 3891 O O . MET A 1 492 ? 6.822 12.843 27.098 1.00 89.44 492 MET A O 1
ATOM 3895 N N . PRO A 1 493 ? 7.548 12.250 25.043 1.00 88.31 493 PRO A N 1
ATOM 3896 C CA . PRO A 1 493 ? 8.584 13.284 24.968 1.00 88.31 493 PRO A CA 1
ATOM 3897 C C . PRO A 1 493 ? 7.995 14.684 25.174 1.00 88.31 493 PRO A C 1
ATOM 3899 O O . PRO A 1 493 ? 6.901 14.966 24.682 1.00 88.31 493 PRO A O 1
ATOM 3902 N N . GLU A 1 494 ? 8.711 15.556 25.881 1.00 86.12 494 GLU A N 1
ATOM 3903 C CA . GLU A 1 494 ? 8.264 16.910 26.243 1.00 86.12 494 GLU A CA 1
ATOM 3904 C C . GLU A 1 494 ? 7.841 17.731 25.011 1.00 86.12 494 GLU A C 1
ATOM 3906 O O . GLU A 1 494 ? 6.790 18.376 25.004 1.00 86.12 494 GLU A O 1
ATOM 3911 N N . GLU A 1 495 ? 8.588 17.595 23.914 1.00 84.75 495 GLU A N 1
ATOM 3912 C CA . GLU A 1 495 ? 8.321 18.216 22.615 1.00 84.75 495 GLU A CA 1
ATOM 3913 C C . GLU A 1 495 ? 6.975 17.771 22.010 1.00 84.75 495 GLU A C 1
ATOM 3915 O O . GLU A 1 495 ? 6.319 18.531 21.298 1.00 84.75 495 GLU A O 1
ATOM 3920 N N . ALA A 1 496 ? 6.536 16.547 22.317 1.00 87.62 496 ALA A N 1
ATOM 3921 C CA . ALA A 1 496 ? 5.308 15.945 21.806 1.00 87.62 496 ALA A CA 1
ATOM 3922 C C . ALA A 1 496 ? 4.072 16.247 22.675 1.00 87.62 496 ALA A C 1
ATOM 3924 O O . ALA A 1 496 ? 2.947 16.212 22.174 1.00 87.62 496 ALA A O 1
ATOM 3925 N N . GLN A 1 497 ? 4.249 16.553 23.967 1.00 88.12 497 GLN A N 1
ATOM 3926 C CA . GLN A 1 497 ? 3.143 16.765 24.919 1.00 88.12 497 GLN A CA 1
ATOM 3927 C C . GLN A 1 497 ? 2.262 17.977 24.572 1.00 88.12 497 GLN A C 1
ATOM 3929 O O . GLN A 1 497 ? 1.072 17.998 24.906 1.00 88.12 497 GLN A O 1
ATOM 3934 N N . SER A 1 498 ? 2.828 18.979 23.896 1.00 85.94 498 SER A N 1
ATOM 3935 C CA . SER A 1 498 ? 2.131 20.198 23.459 1.00 85.94 498 SER A CA 1
ATOM 3936 C C . SER A 1 498 ? 1.449 20.072 22.087 1.00 85.94 498 SER A C 1
ATOM 3938 O O . SER A 1 498 ? 0.655 20.935 21.719 1.00 85.94 498 SER A O 1
ATOM 3940 N N . ASN A 1 499 ? 1.722 19.006 21.328 1.00 89.44 499 ASN A N 1
ATOM 3941 C CA . ASN A 1 499 ? 1.214 18.824 19.971 1.00 89.44 499 ASN A CA 1
ATOM 3942 C C . ASN A 1 499 ? -0.065 17.973 19.972 1.00 89.44 499 ASN A C 1
ATOM 3944 O O . ASN A 1 499 ? -0.007 16.743 19.972 1.00 89.44 499 ASN A O 1
ATOM 3948 N N . ASP A 1 500 ? -1.230 18.623 19.922 1.00 90.06 500 ASP A N 1
ATOM 3949 C CA . ASP A 1 500 ? -2.527 17.939 20.012 1.00 90.06 500 ASP A CA 1
ATOM 3950 C C . ASP A 1 500 ? -2.784 16.915 18.887 1.00 90.06 500 ASP A C 1
ATOM 3952 O O . ASP A 1 500 ? -3.471 15.921 19.125 1.00 90.06 500 ASP A O 1
ATOM 3956 N N . LYS A 1 501 ? -2.195 17.077 17.688 1.00 90.50 501 LYS A N 1
ATOM 3957 C CA . LYS A 1 501 ? -2.301 16.068 16.612 1.00 90.50 501 LYS A CA 1
ATOM 3958 C C . LYS A 1 501 ? -1.560 14.778 16.973 1.00 90.50 501 LYS A C 1
ATOM 3960 O O . LYS A 1 501 ? -2.111 13.687 16.818 1.00 90.50 501 LYS A O 1
ATOM 3965 N N . VAL A 1 502 ? -0.323 14.908 17.457 1.00 92.12 502 VAL A N 1
ATOM 3966 C CA . VAL A 1 502 ? 0.514 13.773 17.882 1.00 92.12 502 VAL A CA 1
ATOM 3967 C C . VAL A 1 502 ? -0.063 13.134 19.143 1.00 92.12 502 VAL A C 1
ATOM 3969 O O . VAL A 1 502 ? -0.159 11.911 19.222 1.00 92.12 502 VAL A O 1
ATOM 3972 N N . PHE A 1 503 ? -0.529 13.947 20.093 1.00 93.62 503 PHE A N 1
ATOM 3973 C CA . PHE A 1 503 ? -1.211 13.475 21.292 1.00 93.62 503 PHE A CA 1
ATOM 3974 C C . PHE A 1 503 ? -2.491 12.691 20.964 1.00 93.62 503 PHE A C 1
ATOM 3976 O O . PHE A 1 503 ? -2.676 11.605 21.508 1.00 93.62 503 PHE A O 1
ATOM 3983 N N . LEU A 1 504 ? -3.343 13.166 20.046 1.00 94.62 504 LEU A N 1
ATOM 3984 C CA . LEU A 1 504 ? -4.552 12.438 19.644 1.00 94.62 504 LEU A CA 1
ATOM 3985 C C . LEU A 1 504 ? -4.213 11.110 18.948 1.00 94.62 504 LEU A C 1
ATOM 3987 O O . LEU A 1 504 ? -4.775 10.073 19.304 1.00 94.62 504 LEU A O 1
ATOM 3991 N N . LEU A 1 505 ? -3.252 11.113 18.014 1.00 95.44 505 LEU A N 1
ATOM 3992 C CA . LEU A 1 505 ? -2.743 9.888 17.383 1.00 95.44 505 LEU A CA 1
ATOM 3993 C C . LEU A 1 505 ? -2.247 8.881 18.427 1.00 95.44 505 LEU A C 1
ATOM 3995 O O . LEU A 1 505 ? -2.575 7.694 18.354 1.00 95.44 505 LEU A O 1
ATOM 3999 N N . PHE A 1 506 ? -1.487 9.352 19.414 1.00 95.50 506 PHE A N 1
ATOM 4000 C CA . PHE A 1 506 ? -0.935 8.492 20.448 1.00 95.50 506 PHE A CA 1
ATOM 4001 C C . PHE A 1 506 ? -2.006 8.015 21.442 1.00 95.50 506 PHE A C 1
ATOM 4003 O O . PHE A 1 506 ? -2.024 6.832 21.766 1.00 95.50 506 PHE A O 1
ATOM 4010 N N . LYS A 1 507 ? -2.982 8.851 21.828 1.00 95.69 507 LYS A N 1
ATOM 4011 C CA . LYS A 1 507 ? -4.143 8.453 22.651 1.00 95.69 507 LYS A CA 1
ATOM 4012 C C . LYS A 1 507 ? -4.935 7.310 22.009 1.00 95.69 507 LYS A C 1
ATOM 4014 O O . LYS A 1 507 ? -5.292 6.354 22.697 1.00 95.69 507 LYS A O 1
ATOM 4019 N N . MET A 1 508 ? -5.127 7.347 20.690 1.00 96.69 508 MET A N 1
ATOM 4020 C CA . MET A 1 508 ? -5.772 6.258 19.941 1.00 96.69 508 MET A CA 1
ATOM 4021 C C . MET A 1 508 ? -4.883 5.008 19.815 1.00 96.69 508 MET A C 1
ATOM 4023 O O . MET A 1 508 ? -5.390 3.884 19.815 1.00 96.69 508 MET A O 1
ATOM 4027 N N . CYS A 1 509 ? -3.556 5.168 19.787 1.00 96.44 509 CYS A N 1
ATOM 4028 C CA . CYS A 1 509 ? -2.618 4.047 19.895 1.00 96.44 509 CYS A CA 1
ATOM 4029 C C . CYS A 1 509 ? -2.673 3.382 21.284 1.00 96.44 509 CYS A C 1
ATOM 4031 O O . CYS A 1 509 ? -2.710 2.155 21.359 1.00 96.44 509 CYS A O 1
ATOM 4033 N N . ILE A 1 510 ? -2.745 4.163 22.370 1.00 96.06 510 ILE A N 1
ATOM 4034 C CA . ILE A 1 510 ? -2.907 3.659 23.745 1.00 96.06 510 ILE A CA 1
ATOM 4035 C C . ILE A 1 510 ? -4.251 2.939 23.914 1.00 96.06 510 ILE A C 1
ATOM 4037 O O . ILE A 1 510 ? -4.268 1.809 24.401 1.00 96.06 510 ILE A O 1
ATOM 4041 N N . ALA A 1 511 ? -5.359 3.505 23.423 1.00 97.06 511 ALA A N 1
ATOM 4042 C CA . ALA A 1 511 ? -6.658 2.822 23.418 1.00 97.06 511 ALA A CA 1
ATOM 4043 C C . ALA A 1 511 ? -6.598 1.479 22.660 1.00 97.06 511 ALA A C 1
ATOM 4045 O O . ALA A 1 511 ? -7.086 0.458 23.146 1.00 97.06 511 ALA A O 1
ATOM 4046 N N . SER A 1 512 ? -5.915 1.432 21.510 1.00 97.31 512 SER A N 1
ATOM 4047 C CA . SER A 1 512 ? -5.681 0.178 20.784 1.00 97.31 512 SER A CA 1
ATOM 4048 C C . SER A 1 512 ? -4.815 -0.832 21.549 1.00 97.31 512 SER A C 1
ATOM 4050 O O . SER A 1 512 ? -4.906 -2.019 21.254 1.00 97.31 512 SER A O 1
ATOM 4052 N N . ILE A 1 513 ? -3.972 -0.419 22.493 1.00 95.31 513 ILE A N 1
ATOM 4053 C CA . ILE A 1 513 ? -3.167 -1.340 23.310 1.00 95.31 513 ILE A CA 1
ATOM 4054 C C . ILE A 1 513 ? -3.979 -1.847 24.500 1.00 95.31 513 ILE A C 1
ATOM 4056 O O . ILE A 1 513 ? -3.981 -3.049 24.740 1.00 95.31 513 ILE A O 1
ATOM 4060 N N . GLY A 1 514 ? -4.732 -0.973 25.176 1.00 94.50 514 GLY A N 1
ATOM 4061 C CA . GLY A 1 514 ? -5.632 -1.355 26.269 1.00 94.50 514 GLY A CA 1
ATOM 4062 C C . GLY A 1 514 ? -6.706 -2.355 25.834 1.00 94.50 514 GLY A C 1
ATOM 4063 O O . GLY A 1 514 ? -6.907 -3.368 26.500 1.00 94.50 514 GLY A O 1
ATOM 4064 N N . TYR A 1 515 ? -7.331 -2.135 24.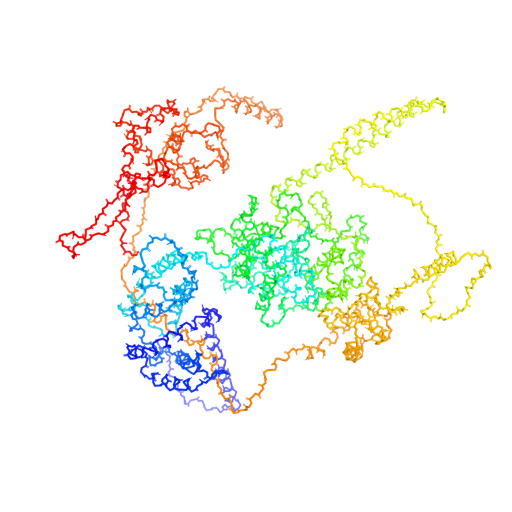671 1.00 96.69 515 TYR A N 1
ATOM 4065 C CA . TYR A 1 515 ? -8.317 -3.070 24.110 1.00 96.69 515 TYR A CA 1
ATOM 4066 C C . TYR A 1 515 ? -7.704 -4.433 23.747 1.00 96.69 515 TYR A C 1
ATOM 4068 O O . TYR A 1 515 ? -8.311 -5.476 23.975 1.00 96.69 515 TYR A O 1
ATOM 4076 N N . HIS A 1 516 ? -6.485 -4.444 23.196 1.00 95.62 516 HIS A N 1
ATOM 4077 C CA . HIS A 1 516 ? -5.792 -5.671 22.777 1.00 95.62 516 HIS A CA 1
ATOM 4078 C C . HIS A 1 516 ? -4.855 -6.246 23.862 1.00 95.62 516 HIS A C 1
ATOM 4080 O O . HIS A 1 516 ? -4.063 -7.135 23.555 1.00 95.62 516 HIS A O 1
ATOM 4086 N N . ARG A 1 517 ? -4.929 -5.781 25.123 1.00 92.62 517 ARG A N 1
ATOM 4087 C CA . ARG A 1 517 ? -3.967 -6.099 26.203 1.00 92.62 517 ARG A CA 1
ATOM 4088 C C . ARG A 1 517 ? -3.823 -7.605 26.450 1.00 92.62 517 ARG A C 1
ATOM 4090 O O . ARG A 1 517 ? -2.716 -8.119 26.317 1.00 92.62 517 ARG A O 1
ATOM 4097 N N . GLN A 1 518 ? -4.926 -8.319 26.695 1.00 92.12 518 GLN A N 1
ATOM 4098 C CA . GLN A 1 518 ? -4.906 -9.779 26.892 1.00 92.12 518 GLN A CA 1
ATOM 4099 C C . GLN A 1 518 ? -4.318 -10.504 25.668 1.00 92.12 518 GLN A C 1
ATOM 4101 O O . GLN A 1 518 ? -3.453 -11.367 25.796 1.00 92.12 518 GLN A O 1
ATOM 4106 N N . PHE A 1 519 ? -4.728 -10.114 24.455 1.00 94.81 519 PHE A N 1
ATOM 4107 C CA . PHE A 1 519 ? -4.203 -10.704 23.221 1.00 94.81 519 PHE A CA 1
ATOM 4108 C C . PHE A 1 519 ? -2.684 -10.491 23.084 1.00 94.81 519 PHE A C 1
ATOM 4110 O O . PHE A 1 519 ? -1.971 -11.393 22.638 1.00 94.81 519 PHE A O 1
ATOM 4117 N N . LEU A 1 520 ? -2.172 -9.319 23.474 1.00 93.75 520 LEU A N 1
ATOM 4118 C CA . LEU A 1 520 ? -0.739 -9.017 23.493 1.00 93.75 520 LEU A CA 1
ATOM 4119 C C . LEU A 1 520 ? -0.002 -9.877 24.531 1.00 93.75 520 LEU A C 1
ATOM 4121 O O . LEU A 1 520 ? 1.061 -10.412 24.227 1.00 93.75 520 LEU A O 1
ATOM 4125 N N . GLU A 1 521 ? -0.564 -10.064 25.722 1.00 89.31 521 GLU A N 1
ATOM 4126 C CA . GLU A 1 521 ? 0.020 -10.907 26.774 1.00 89.31 521 GLU A CA 1
ATOM 4127 C C . GLU A 1 521 ? 0.077 -12.390 26.386 1.00 89.31 521 GLU A C 1
ATOM 4129 O O . GLU A 1 521 ? 1.073 -13.054 26.680 1.00 89.31 521 GLU A O 1
ATOM 4134 N N . GLU A 1 522 ? -0.933 -12.887 25.670 1.00 91.69 522 GLU A N 1
ATOM 4135 C CA . GLU A 1 522 ? -0.997 -14.261 25.160 1.00 91.69 522 GLU A CA 1
ATOM 4136 C C . GLU A 1 522 ? -0.086 -14.505 23.939 1.00 91.69 522 GLU A C 1
ATOM 4138 O O . GLU A 1 522 ? 0.506 -15.578 23.823 1.00 91.69 522 GLU A O 1
ATOM 4143 N N . ASN A 1 523 ? 0.036 -13.534 23.019 1.00 93.44 523 ASN A N 1
ATOM 4144 C CA . ASN A 1 523 ? 0.632 -13.755 21.688 1.00 93.44 523 ASN A CA 1
ATOM 4145 C C . ASN A 1 523 ? 1.984 -13.047 21.451 1.00 93.44 523 ASN A C 1
ATOM 4147 O O . ASN A 1 523 ? 2.668 -13.352 20.472 1.00 93.44 523 ASN A O 1
ATOM 4151 N N . LEU A 1 524 ? 2.422 -12.112 22.305 1.00 90.94 524 LEU A N 1
ATOM 4152 C CA . LEU A 1 524 ? 3.791 -11.579 22.228 1.00 90.94 524 LEU A CA 1
ATOM 4153 C C . LEU A 1 524 ? 4.787 -12.573 22.827 1.00 90.94 524 LEU A C 1
ATOM 4155 O O . LEU A 1 524 ? 4.636 -12.996 23.975 1.00 90.94 524 LEU A O 1
ATOM 4159 N N . HIS A 1 525 ? 5.877 -12.849 22.106 1.00 89.38 525 HIS A N 1
ATOM 4160 C CA . HIS A 1 525 ? 6.986 -13.653 22.619 1.00 89.38 525 HIS A CA 1
ATOM 4161 C C . HIS A 1 525 ? 7.477 -13.145 23.989 1.00 89.38 525 HIS A C 1
ATOM 4163 O O . HIS A 1 525 ? 7.567 -11.937 24.222 1.00 89.38 525 HIS A O 1
ATOM 4169 N N . SER A 1 526 ? 7.850 -14.056 24.892 1.00 81.62 526 SER A N 1
ATOM 4170 C CA . SER A 1 526 ? 8.278 -13.723 26.265 1.00 81.62 526 SER A CA 1
ATOM 4171 C C . SER A 1 526 ? 9.504 -12.804 26.324 1.00 81.62 526 SER A C 1
ATOM 4173 O O . SER A 1 526 ? 9.650 -12.018 27.250 1.00 81.62 526 SER A O 1
ATOM 4175 N N . MET A 1 527 ? 10.370 -12.864 25.308 1.00 78.81 527 MET A N 1
ATOM 4176 C CA . MET A 1 527 ? 11.539 -11.983 25.166 1.00 78.81 527 MET A CA 1
ATOM 4177 C C . MET A 1 527 ? 11.281 -10.732 24.301 1.00 78.81 527 MET A C 1
ATOM 4179 O O . MET A 1 527 ? 12.246 -10.093 23.882 1.00 78.81 527 MET A O 1
ATOM 4183 N N . SER A 1 528 ? 10.026 -10.401 23.978 1.00 85.12 528 SER A N 1
ATOM 4184 C CA . SER A 1 528 ? 9.690 -9.201 23.199 1.00 85.12 528 SER A CA 1
ATOM 4185 C C . SER A 1 528 ? 9.985 -7.930 24.001 1.00 85.12 528 SER A C 1
ATOM 4187 O O . SER A 1 528 ? 9.524 -7.778 25.130 1.00 85.12 528 SER A O 1
ATOM 4189 N N . ASN A 1 529 ? 10.723 -6.993 23.406 1.00 83.31 529 ASN A N 1
ATOM 4190 C CA . ASN A 1 529 ? 11.032 -5.688 23.998 1.00 83.31 529 ASN A CA 1
ATOM 4191 C C . ASN A 1 529 ? 9.789 -4.819 24.257 1.00 83.31 529 ASN A C 1
ATOM 4193 O O . ASN A 1 529 ? 9.811 -4.010 25.182 1.00 83.31 529 ASN A O 1
ATOM 4197 N N . LEU A 1 530 ? 8.682 -5.043 23.543 1.00 85.12 530 LEU A N 1
ATOM 4198 C CA . LEU A 1 530 ? 7.421 -4.348 23.809 1.00 85.12 530 LEU A CA 1
ATOM 4199 C C . LEU A 1 530 ? 6.905 -4.593 25.243 1.00 85.12 530 LEU A C 1
ATOM 4201 O O . LEU A 1 530 ? 6.368 -3.669 25.845 1.00 85.12 530 LEU A O 1
ATOM 4205 N N . ARG A 1 531 ? 7.150 -5.780 25.831 1.00 85.44 531 ARG A N 1
ATOM 4206 C CA . ARG A 1 531 ? 6.816 -6.081 27.243 1.00 85.44 531 ARG A CA 1
ATOM 4207 C C . ARG A 1 531 ? 7.565 -5.190 28.244 1.00 85.44 531 ARG A C 1
ATOM 4209 O O . ARG A 1 531 ? 7.083 -4.992 29.346 1.00 85.44 531 ARG A O 1
ATOM 4216 N N . SER A 1 532 ? 8.718 -4.634 27.859 1.00 82.25 532 SER A N 1
ATOM 4217 C CA . SER A 1 532 ? 9.513 -3.705 28.682 1.00 82.25 532 SER A CA 1
ATOM 4218 C C . SER A 1 532 ? 9.191 -2.218 28.468 1.00 82.25 532 SER A C 1
ATOM 4220 O O . SER A 1 532 ? 9.861 -1.354 29.040 1.00 82.25 532 SER A O 1
ATOM 4222 N N . SER A 1 533 ? 8.193 -1.886 27.641 1.00 84.81 533 SER A N 1
ATOM 4223 C CA . SER A 1 533 ? 7.720 -0.503 27.505 1.00 84.81 533 SER A CA 1
ATOM 4224 C C . SER A 1 533 ? 6.810 -0.122 28.671 1.00 84.81 533 SER A C 1
ATOM 4226 O O . SER A 1 533 ? 6.050 -0.950 29.167 1.00 84.81 533 SER A O 1
ATOM 4228 N N . ILE A 1 534 ? 6.861 1.140 29.100 1.00 82.19 534 ILE A N 1
ATOM 4229 C CA . ILE A 1 534 ? 6.155 1.625 30.295 1.00 82.19 534 ILE A CA 1
ATOM 4230 C C . ILE A 1 534 ? 4.640 1.362 30.240 1.00 82.19 534 ILE A C 1
ATOM 4232 O O . ILE A 1 534 ? 4.041 0.965 31.233 1.00 82.19 534 ILE A O 1
ATOM 4236 N N . PHE A 1 535 ? 4.053 1.452 29.044 1.00 83.81 535 PHE A N 1
ATOM 4237 C CA . PHE A 1 535 ? 2.637 1.185 28.762 1.00 83.81 535 PHE A CA 1
ATOM 4238 C C . PHE A 1 535 ? 2.235 -0.303 28.858 1.00 83.81 535 PHE A C 1
ATOM 4240 O O . PHE A 1 535 ? 1.051 -0.623 28.778 1.00 83.81 535 PHE A O 1
ATOM 4247 N N . MET A 1 536 ? 3.207 -1.211 29.003 1.00 83.75 536 MET A N 1
ATOM 4248 C CA . MET A 1 536 ? 2.991 -2.624 29.336 1.00 83.75 536 MET A CA 1
ATOM 4249 C C . MET A 1 536 ? 3.361 -2.940 30.795 1.00 83.75 536 MET A C 1
ATOM 4251 O O . MET A 1 536 ? 2.742 -3.817 31.385 1.00 83.75 536 MET A O 1
ATOM 4255 N N . LEU A 1 537 ? 4.341 -2.235 31.374 1.00 81.38 537 LEU A N 1
ATOM 4256 C CA . LEU A 1 537 ? 4.841 -2.465 32.739 1.00 81.38 537 LEU A CA 1
ATOM 4257 C C . LEU A 1 537 ? 3.938 -1.892 33.844 1.00 81.38 537 LEU A C 1
ATOM 4259 O O . LEU A 1 537 ? 3.914 -2.430 34.950 1.00 81.38 537 LEU A O 1
ATOM 4263 N N . GLU A 1 538 ? 3.234 -0.795 33.560 1.00 83.44 538 GLU A N 1
ATOM 4264 C CA . GLU A 1 538 ? 2.232 -0.202 34.450 1.00 83.44 538 GLU A CA 1
ATOM 4265 C C . GLU A 1 538 ? 0.811 -0.668 34.086 1.00 83.44 538 GLU A C 1
ATOM 4267 O O . GLU A 1 538 ? 0.480 -0.868 32.913 1.00 83.44 538 GLU A O 1
ATOM 4272 N N . THR A 1 539 ? -0.067 -0.761 35.089 1.00 82.50 539 THR A N 1
ATOM 4273 C CA . THR A 1 539 ? -1.511 -0.922 34.877 1.00 82.50 539 THR A CA 1
ATOM 4274 C C . THR A 1 539 ? -2.079 0.344 34.232 1.00 82.50 539 THR A C 1
ATOM 4276 O O . THR A 1 539 ? -2.002 1.428 34.813 1.00 82.50 539 THR A O 1
ATOM 4279 N N . MET A 1 540 ? -2.666 0.227 33.038 1.00 86.31 540 MET A N 1
ATOM 4280 C CA . MET A 1 540 ? -3.236 1.381 32.341 1.00 86.31 540 MET A CA 1
ATOM 4281 C C . MET A 1 540 ? -4.512 1.867 33.059 1.00 86.31 540 MET A C 1
ATOM 4283 O O . MET A 1 540 ? -5.441 1.074 33.246 1.00 86.31 540 MET A O 1
ATOM 4287 N N . PRO A 1 541 ? -4.619 3.153 33.442 1.00 89.00 541 PRO A N 1
ATOM 4288 C CA . PRO A 1 541 ? -5.827 3.664 34.076 1.00 89.00 541 PRO A CA 1
ATOM 4289 C C . PRO A 1 541 ? -7.013 3.636 33.104 1.00 89.00 541 PRO A C 1
ATOM 4291 O O . PRO A 1 541 ? -6.865 3.886 31.909 1.00 89.00 541 PRO A O 1
ATOM 4294 N N . LEU A 1 542 ? -8.207 3.374 33.645 1.00 89.69 542 LEU A N 1
ATOM 4295 C CA . LEU A 1 542 ? -9.480 3.384 32.911 1.00 89.69 542 LEU A CA 1
ATOM 4296 C C . LEU A 1 542 ? -9.542 2.398 31.725 1.00 89.69 542 LEU A C 1
ATOM 4298 O O . LEU A 1 542 ? -10.285 2.629 30.771 1.00 89.69 542 LEU A O 1
ATOM 4302 N N . GLN A 1 543 ? -8.806 1.283 31.788 1.00 89.06 543 GLN A N 1
ATOM 4303 C CA . GLN A 1 543 ? -8.830 0.246 30.751 1.00 89.06 543 GLN A CA 1
ATOM 4304 C C . GLN A 1 543 ? -10.238 -0.321 30.504 1.00 89.06 543 GLN A C 1
ATOM 4306 O O . GLN A 1 543 ? -10.605 -0.527 29.351 1.00 89.06 543 GLN A O 1
ATOM 4311 N N . ASP A 1 544 ? -11.062 -0.466 31.546 1.00 90.75 544 ASP A N 1
ATOM 4312 C CA . ASP A 1 544 ? -12.456 -0.933 31.435 1.00 90.75 544 ASP A CA 1
ATOM 4313 C C . ASP A 1 544 ? -13.382 0.057 30.701 1.00 90.75 544 ASP A C 1
ATOM 4315 O O . ASP A 1 544 ? -14.484 -0.298 30.288 1.00 90.75 544 ASP A O 1
ATOM 4319 N N . CYS A 1 545 ? -12.943 1.310 30.523 1.00 93.44 545 CYS A N 1
ATOM 4320 C CA . CYS A 1 545 ? -13.637 2.313 29.711 1.00 93.44 545 CYS A CA 1
ATOM 4321 C C . CYS A 1 545 ? -13.225 2.250 28.227 1.00 93.44 545 CYS A C 1
ATOM 4323 O O . CYS A 1 545 ? -13.769 2.994 27.413 1.00 93.44 545 CYS A O 1
ATOM 4325 N N . VAL A 1 546 ? -12.265 1.398 27.842 1.00 96.19 546 VAL A N 1
ATOM 4326 C CA . VAL A 1 546 ? -11.864 1.234 26.439 1.00 96.19 546 VAL A CA 1
ATOM 4327 C C . VAL A 1 546 ? -12.804 0.267 25.729 1.00 96.19 546 VAL A C 1
ATOM 4329 O O . VAL A 1 546 ? -13.017 -0.862 26.163 1.00 96.19 546 VAL A O 1
ATOM 4332 N N . THR A 1 547 ? -13.355 0.691 24.595 1.00 96.06 547 THR A N 1
ATOM 4333 C CA . THR A 1 547 ? -14.383 -0.069 23.881 1.00 96.06 547 THR A CA 1
ATOM 4334 C C . THR A 1 547 ? -14.268 0.061 22.361 1.00 96.06 547 THR A C 1
ATOM 4336 O O . THR A 1 547 ? -13.512 0.877 21.833 1.00 96.06 547 THR A O 1
ATOM 4339 N N . VAL A 1 548 ? -15.048 -0.760 21.658 1.00 97.00 548 VAL A N 1
ATOM 4340 C CA . VAL A 1 548 ? -15.278 -0.705 20.210 1.00 97.00 548 VAL A CA 1
ATOM 4341 C C . VAL A 1 548 ? -16.789 -0.722 19.994 1.00 97.00 548 VAL A C 1
ATOM 4343 O O . VAL A 1 548 ? -17.493 -1.552 20.572 1.00 97.00 548 VAL A O 1
ATOM 4346 N N . LYS A 1 549 ? -17.294 0.194 19.168 1.00 95.44 549 LYS A N 1
ATOM 4347 C CA . LYS A 1 549 ? -18.718 0.318 18.833 1.00 95.44 549 LYS A CA 1
ATOM 4348 C C . LYS A 1 549 ? -18.948 0.188 17.333 1.00 95.44 549 LYS A C 1
ATOM 4350 O O . LYS A 1 549 ? -18.023 0.152 16.521 1.00 95.44 549 LYS A O 1
ATOM 4355 N N . TYR A 1 550 ? -20.224 0.154 16.990 1.00 95.25 550 TYR A N 1
ATOM 4356 C CA . TYR A 1 550 ? -20.758 0.071 15.645 1.00 95.25 550 TYR A CA 1
ATOM 4357 C C . TYR A 1 550 ? -21.924 1.072 15.498 1.00 95.25 550 TYR A C 1
ATOM 4359 O O . TYR A 1 550 ? -22.455 1.537 16.510 1.00 95.25 550 TYR A O 1
ATOM 4367 N N . PRO A 1 551 ? -22.402 1.388 14.279 1.00 94.31 551 PRO A N 1
ATOM 4368 C CA . PRO A 1 551 ? -23.417 2.431 14.069 1.00 94.31 551 PRO A CA 1
ATOM 4369 C C . PRO A 1 551 ? -24.801 2.175 14.694 1.00 94.31 551 PRO A C 1
ATOM 4371 O O . PRO A 1 551 ? -25.675 3.033 14.598 1.00 94.31 551 PRO A O 1
ATOM 4374 N N . TRP A 1 552 ? -25.038 0.999 15.287 1.00 92.62 552 TRP A N 1
ATOM 4375 C CA . TRP A 1 552 ? -26.275 0.674 16.008 1.00 92.62 552 TRP A CA 1
ATOM 4376 C C . TRP A 1 552 ? -26.177 0.864 17.528 1.00 92.62 552 TRP A C 1
ATOM 4378 O O . TRP A 1 552 ? -27.218 1.035 18.159 1.00 92.62 552 TRP A O 1
ATOM 4388 N N . ASN A 1 553 ? -24.966 0.866 18.103 1.00 92.75 553 ASN A N 1
ATOM 4389 C CA . ASN A 1 553 ? -24.708 1.021 19.544 1.00 92.75 553 ASN A CA 1
ATOM 4390 C C . ASN A 1 553 ? -23.709 2.155 19.869 1.00 92.75 553 ASN A C 1
ATOM 4392 O O . ASN A 1 553 ? -23.076 2.153 20.928 1.00 92.75 553 ASN A O 1
ATOM 4396 N N . SER A 1 554 ? -23.573 3.110 18.948 1.00 92.62 554 SER A N 1
ATOM 4397 C CA . SER A 1 554 ? -22.744 4.310 19.066 1.00 92.62 554 SER A CA 1
ATOM 4398 C C . SER A 1 554 ? -23.196 5.238 20.194 1.00 92.62 554 SER A C 1
ATOM 4400 O O . SER A 1 554 ? -24.393 5.424 20.418 1.00 92.62 554 SER A O 1
ATOM 4402 N N . THR A 1 555 ? -22.231 5.876 20.846 1.00 93.62 555 THR A N 1
ATOM 4403 C CA . THR A 1 555 ? -22.397 6.782 21.985 1.00 93.62 555 THR A CA 1
ATOM 4404 C C . THR A 1 555 ? -21.882 8.189 21.653 1.00 93.62 555 THR A C 1
ATOM 4406 O O . THR A 1 555 ? -21.357 8.424 20.567 1.00 93.62 555 THR A O 1
ATOM 4409 N N . VAL A 1 556 ? -22.000 9.138 22.591 1.00 90.69 556 VAL A N 1
ATOM 4410 C CA . VAL A 1 556 ? -21.480 10.516 22.429 1.00 90.69 556 VAL A CA 1
ATOM 4411 C C . VAL A 1 556 ? -19.948 10.632 22.497 1.00 90.69 556 VAL A C 1
ATOM 4413 O O . VAL A 1 556 ? -19.422 11.731 22.331 1.00 90.69 556 VAL A O 1
ATOM 4416 N N . ASP A 1 557 ? -19.245 9.528 22.763 1.00 92.81 557 ASP A N 1
ATOM 4417 C CA . ASP A 1 557 ? -17.782 9.417 22.673 1.00 92.81 557 ASP A CA 1
ATOM 4418 C C . ASP A 1 557 ? -17.333 8.587 21.452 1.00 92.81 557 ASP A C 1
ATOM 4420 O O . ASP A 1 557 ? -16.144 8.561 21.139 1.00 92.81 557 ASP A O 1
ATOM 4424 N N . THR A 1 558 ? -18.248 7.906 20.742 1.00 94.75 558 THR A N 1
ATOM 4425 C CA . THR A 1 558 ? -17.889 7.116 19.554 1.00 94.75 558 THR A CA 1
ATOM 4426 C C . THR A 1 558 ? -17.388 8.028 18.428 1.00 94.75 558 THR A C 1
ATOM 4428 O O . THR A 1 558 ? -18.127 8.925 18.021 1.00 94.75 558 THR A O 1
ATOM 4431 N N . PRO A 1 559 ? -16.187 7.792 17.865 1.00 94.69 559 PRO A N 1
ATOM 4432 C CA . PRO A 1 559 ? -15.686 8.602 16.760 1.00 94.69 559 PRO A CA 1
ATOM 4433 C C . PRO A 1 559 ? -16.517 8.427 15.480 1.00 94.69 559 PRO A C 1
ATOM 4435 O O . PRO A 1 559 ? -16.965 7.319 15.176 1.00 94.69 559 PRO A O 1
ATOM 4438 N N . ASP A 1 560 ? -16.693 9.512 14.718 1.00 95.31 560 ASP A N 1
ATOM 4439 C CA . ASP A 1 560 ? -17.534 9.538 13.514 1.00 95.31 560 ASP A CA 1
ATOM 4440 C C . ASP A 1 560 ? -17.137 8.465 12.490 1.00 95.31 560 ASP A C 1
ATOM 4442 O O . ASP A 1 560 ? -16.011 8.434 11.991 1.00 95.31 560 ASP A O 1
ATOM 4446 N N . PHE A 1 561 ? -18.086 7.598 12.131 1.00 95.50 561 PHE A N 1
ATOM 4447 C CA . PHE A 1 561 ? -17.832 6.496 11.207 1.00 95.50 561 PHE A CA 1
ATOM 4448 C C . PHE A 1 561 ? -17.708 6.974 9.753 1.00 95.50 561 PHE A C 1
ATOM 4450 O O . PHE A 1 561 ? -18.672 7.463 9.159 1.00 95.50 561 PHE A O 1
ATOM 4457 N N . THR A 1 562 ? -16.559 6.727 9.127 1.00 96.12 562 THR A N 1
ATOM 4458 C CA . THR A 1 562 ? -16.288 7.069 7.725 1.00 96.12 562 THR A CA 1
ATOM 4459 C C . THR A 1 562 ? -16.167 5.824 6.835 1.00 96.12 562 THR A C 1
ATOM 4461 O O . THR A 1 562 ? -16.001 4.697 7.308 1.00 96.12 562 THR A O 1
ATOM 4464 N N . GLY A 1 563 ? -16.286 5.988 5.512 1.00 94.56 563 GLY A N 1
ATOM 4465 C CA . GLY A 1 563 ? -16.034 4.909 4.540 1.00 94.56 563 GLY A CA 1
ATOM 4466 C C . GLY A 1 563 ? -17.001 3.715 4.535 1.00 94.56 563 GLY A C 1
ATOM 4467 O O . GLY A 1 563 ? -16.719 2.725 3.856 1.00 94.56 563 GLY A O 1
ATOM 4468 N N . ILE A 1 564 ? -18.121 3.761 5.267 1.00 95.00 564 ILE A N 1
ATOM 4469 C CA . ILE A 1 564 ? -19.104 2.666 5.280 1.00 95.00 564 ILE A CA 1
ATOM 4470 C C . ILE A 1 564 ? -19.978 2.726 4.008 1.00 95.00 564 ILE A C 1
ATOM 4472 O O . ILE A 1 564 ? -20.633 3.740 3.764 1.00 95.00 564 ILE A O 1
ATOM 4476 N N . PRO A 1 565 ? -20.048 1.653 3.196 1.00 93.00 565 PRO A N 1
ATOM 4477 C CA . PRO A 1 565 ? -20.900 1.606 2.014 1.00 93.00 565 PRO A CA 1
ATOM 4478 C C . PRO A 1 565 ? -22.378 1.381 2.381 1.00 93.00 565 PRO A C 1
ATOM 4480 O O . PRO A 1 565 ? -22.712 0.828 3.431 1.00 93.00 565 PRO A O 1
ATOM 4483 N N . ALA A 1 566 ? -23.278 1.787 1.482 1.00 91.25 566 ALA A N 1
ATOM 4484 C CA . ALA A 1 566 ? -24.720 1.828 1.735 1.00 91.25 566 ALA A CA 1
ATOM 4485 C C . ALA A 1 566 ? -25.346 0.475 2.129 1.00 91.25 566 ALA A C 1
ATOM 4487 O O . ALA A 1 566 ? -26.289 0.455 2.914 1.00 91.25 566 ALA A O 1
ATOM 4488 N N . ASP A 1 567 ? -24.825 -0.649 1.633 1.00 90.56 567 ASP A N 1
ATOM 4489 C CA . ASP A 1 567 ? -25.298 -1.987 2.001 1.00 90.56 567 ASP A CA 1
ATOM 4490 C C . ASP A 1 567 ? -24.978 -2.336 3.463 1.00 90.56 567 ASP A C 1
ATOM 4492 O O . ASP A 1 567 ? -25.851 -2.823 4.178 1.00 90.56 567 ASP A O 1
ATOM 4496 N N . ILE A 1 568 ? -23.784 -1.989 3.953 1.00 93.12 568 ILE A N 1
ATOM 4497 C CA . ILE A 1 568 ? -23.428 -2.167 5.369 1.00 93.12 568 ILE A CA 1
ATOM 4498 C C . ILE A 1 568 ? -24.224 -1.202 6.260 1.00 93.12 568 ILE A C 1
ATOM 4500 O O . ILE A 1 568 ? -24.703 -1.613 7.315 1.00 93.12 568 ILE A O 1
ATOM 4504 N N . LEU A 1 569 ? -24.458 0.044 5.824 1.00 91.06 569 LEU A N 1
ATOM 4505 C CA . LEU A 1 569 ? -25.334 0.985 6.543 1.00 91.06 569 LEU A CA 1
ATOM 4506 C C . LEU A 1 569 ? -26.785 0.484 6.653 1.00 91.06 569 LEU A C 1
ATOM 4508 O O . LEU A 1 569 ? -27.460 0.774 7.640 1.00 91.06 569 LEU A O 1
ATOM 4512 N N . ILE A 1 570 ? -27.277 -0.268 5.663 1.00 89.69 570 ILE A N 1
ATOM 4513 C CA . ILE A 1 570 ? -28.604 -0.897 5.712 1.00 89.69 570 ILE A CA 1
ATOM 4514 C C . ILE A 1 570 ? -28.618 -2.052 6.722 1.00 89.69 570 ILE A C 1
ATOM 4516 O O . ILE A 1 570 ? -29.522 -2.103 7.554 1.00 89.69 570 ILE A O 1
ATOM 4520 N N . ILE A 1 571 ? -27.610 -2.932 6.717 1.00 89.50 571 ILE A N 1
ATOM 4521 C CA . ILE A 1 571 ? -27.519 -4.041 7.687 1.00 89.50 571 ILE A CA 1
ATOM 4522 C C . ILE A 1 571 ? -27.378 -3.496 9.121 1.00 89.50 571 ILE A C 1
ATOM 4524 O O . ILE A 1 571 ? -28.091 -3.940 10.016 1.00 89.50 571 ILE A O 1
ATOM 4528 N N . ALA A 1 572 ? -26.554 -2.465 9.334 1.00 90.00 572 ALA A N 1
ATOM 4529 C CA . ALA A 1 572 ? -26.424 -1.775 10.620 1.00 90.00 572 ALA A CA 1
ATOM 4530 C C . ALA A 1 572 ? -27.754 -1.164 11.114 1.00 90.00 572 ALA A C 1
ATOM 4532 O O . ALA A 1 572 ? -28.042 -1.168 12.311 1.00 90.00 572 ALA A O 1
ATOM 4533 N N . LYS A 1 573 ? -28.605 -0.670 10.204 1.00 87.75 573 LYS A N 1
ATOM 4534 C CA . LYS A 1 573 ? -29.954 -0.199 10.554 1.00 87.75 573 LYS A CA 1
ATOM 4535 C C . LYS A 1 573 ? -30.907 -1.344 10.897 1.00 87.75 573 LYS A C 1
ATOM 4537 O O . LYS A 1 573 ? -31.693 -1.180 11.826 1.00 87.75 573 LYS A O 1
ATOM 4542 N N . PHE A 1 574 ? -30.826 -2.488 10.214 1.00 88.25 574 PHE A N 1
ATOM 4543 C CA . PHE A 1 574 ? -31.587 -3.684 10.595 1.00 88.25 574 PHE A CA 1
ATOM 4544 C C . PHE A 1 574 ? -31.191 -4.195 11.986 1.00 88.25 574 PHE A C 1
ATOM 4546 O O . PHE A 1 574 ? -32.077 -4.473 12.787 1.00 88.25 574 PHE A O 1
ATOM 4553 N N . GLU A 1 575 ? -29.899 -4.210 12.318 1.00 90.06 575 GLU A N 1
ATOM 4554 C CA . GLU A 1 575 ? -29.414 -4.550 13.663 1.00 90.06 575 GLU A CA 1
ATOM 4555 C C . GLU A 1 575 ? -30.005 -3.619 14.738 1.00 90.06 575 GLU A C 1
ATOM 4557 O O . GLU A 1 575 ? -30.550 -4.083 15.738 1.00 90.06 575 GLU A O 1
ATOM 4562 N N . SER A 1 576 ? -29.992 -2.299 14.503 1.00 88.06 576 SER A N 1
ATOM 4563 C CA . SER A 1 576 ? -30.603 -1.325 15.425 1.00 88.06 576 SER A CA 1
ATOM 4564 C C . SER A 1 576 ? -32.123 -1.498 15.567 1.00 88.06 576 SER A C 1
ATOM 4566 O O . SER A 1 576 ? -32.687 -1.125 16.594 1.00 88.06 576 SER A O 1
ATOM 4568 N N . VAL A 1 577 ? -32.807 -2.048 14.555 1.00 82.06 577 VAL A N 1
ATOM 4569 C CA . VAL A 1 577 ? -34.232 -2.411 14.644 1.00 82.06 577 VAL A CA 1
ATOM 4570 C C . VAL A 1 577 ? -34.418 -3.705 15.437 1.00 82.06 577 VAL A C 1
ATOM 4572 O O . VAL A 1 577 ? -35.304 -3.744 16.285 1.00 82.06 577 VAL A O 1
ATOM 4575 N N . MET A 1 578 ? -33.576 -4.724 15.233 1.00 85.50 578 MET A N 1
ATOM 4576 C CA . MET A 1 578 ? -33.626 -5.978 15.996 1.00 85.50 578 MET A CA 1
ATOM 4577 C C . MET A 1 578 ? -33.423 -5.737 17.495 1.00 85.50 578 MET A C 1
ATOM 4579 O O . MET A 1 578 ? -34.276 -6.132 18.283 1.00 85.50 578 MET A O 1
ATOM 4583 N N . GLN A 1 579 ? -32.397 -4.974 17.884 1.00 86.19 579 GLN A N 1
ATOM 4584 C CA . GLN A 1 579 ? -32.161 -4.626 19.293 1.00 86.19 579 GLN A CA 1
ATOM 4585 C C . GLN A 1 579 ? -33.345 -3.861 19.911 1.00 86.19 579 GLN A C 1
ATOM 4587 O O . GLN A 1 579 ? -33.733 -4.117 21.046 1.00 86.19 579 GLN A O 1
ATOM 4592 N N . LYS A 1 580 ? -34.004 -2.980 19.143 1.00 85.25 580 LYS A N 1
ATOM 4593 C CA . LYS A 1 580 ? -35.226 -2.285 19.593 1.00 85.25 580 LYS A CA 1
ATOM 4594 C C . LYS A 1 580 ? -36.444 -3.204 19.694 1.00 85.25 580 LYS A C 1
ATOM 4596 O O . LYS A 1 580 ? -37.327 -2.929 20.504 1.00 85.25 580 LYS A O 1
ATOM 4601 N N . MET A 1 581 ? -36.510 -4.277 18.905 1.00 79.94 581 MET A N 1
ATOM 4602 C CA . MET A 1 581 ? -37.540 -5.310 19.038 1.00 79.94 581 MET A CA 1
ATOM 4603 C C . MET A 1 581 ? -37.299 -6.179 20.278 1.00 79.94 581 MET A C 1
ATOM 4605 O O . MET A 1 581 ? -38.245 -6.408 21.022 1.00 79.94 581 MET A O 1
ATOM 4609 N N . GLU A 1 582 ? -36.053 -6.566 20.557 1.00 83.88 582 GLU A N 1
ATOM 4610 C CA . GLU A 1 582 ? -35.656 -7.288 21.778 1.00 83.88 582 GLU A CA 1
ATOM 4611 C C . GLU A 1 582 ? -35.916 -6.442 23.041 1.00 83.88 582 GLU A C 1
ATOM 4613 O O . GLU A 1 582 ? -36.547 -6.906 23.992 1.00 83.88 582 GLU A O 1
ATOM 4618 N N . GLU A 1 583 ? -35.542 -5.156 23.029 1.00 86.44 583 GLU A N 1
ATOM 4619 C CA . GLU A 1 583 ? -35.901 -4.198 24.085 1.00 86.44 583 GLU A CA 1
ATOM 4620 C C . GLU A 1 583 ? -37.420 -4.065 24.267 1.00 86.44 583 GLU A C 1
ATOM 4622 O O . GLU A 1 583 ? -37.901 -3.920 25.393 1.00 86.44 583 GLU A O 1
ATOM 4627 N N . MET A 1 584 ? -38.187 -4.055 23.172 1.00 78.94 584 MET A N 1
ATOM 4628 C CA . MET A 1 584 ? -39.645 -3.957 23.217 1.00 78.94 584 MET A CA 1
ATOM 4629 C C . MET A 1 584 ? -40.271 -5.235 23.780 1.00 78.94 584 MET A C 1
ATOM 4631 O O . MET A 1 584 ? -41.177 -5.134 24.603 1.00 78.94 584 MET A O 1
ATOM 4635 N N . GLU A 1 585 ? -39.776 -6.415 23.404 1.00 78.44 585 GLU A N 1
ATOM 4636 C CA . GLU A 1 585 ? -40.198 -7.703 23.961 1.00 78.44 585 GLU A CA 1
ATOM 4637 C C . GLU A 1 585 ? -39.931 -7.761 25.471 1.00 78.44 585 GLU A C 1
ATOM 4639 O O . GLU A 1 585 ? -40.845 -8.059 26.240 1.00 78.44 585 GLU A O 1
ATOM 4644 N N . ALA A 1 586 ? -38.733 -7.368 25.917 1.00 82.44 586 ALA A N 1
ATOM 4645 C CA . ALA A 1 586 ? -38.389 -7.303 27.338 1.00 82.44 586 ALA A CA 1
ATOM 4646 C C . ALA A 1 586 ? -39.299 -6.330 28.117 1.00 82.44 586 ALA A C 1
ATOM 4648 O O . ALA A 1 586 ? -39.826 -6.675 29.177 1.00 82.44 586 ALA A O 1
ATOM 4649 N N . LYS A 1 587 ? -39.552 -5.131 27.571 1.00 84.12 587 LYS A N 1
ATOM 4650 C CA . LYS A 1 587 ? -40.445 -4.124 28.180 1.00 84.12 587 LYS A CA 1
ATOM 4651 C C . LYS A 1 587 ? -41.915 -4.556 28.177 1.00 84.12 587 LYS A C 1
ATOM 4653 O O . LYS A 1 587 ? -42.651 -4.180 29.089 1.00 84.12 587 LYS A O 1
ATOM 4658 N N . LEU A 1 588 ? -42.351 -5.334 27.185 1.00 76.12 588 LEU A N 1
ATOM 4659 C CA . LEU A 1 588 ? -43.687 -5.935 27.144 1.00 76.12 588 LEU A CA 1
ATOM 4660 C C . LEU A 1 588 ? -43.823 -7.067 28.166 1.00 76.12 588 LEU A C 1
ATOM 4662 O O . LEU A 1 588 ? -44.823 -7.089 28.877 1.00 76.12 588 LEU A O 1
ATOM 4666 N N . CYS A 1 589 ? -42.821 -7.943 28.300 1.00 75.12 589 CYS A N 1
ATOM 4667 C CA . CYS A 1 589 ? -42.805 -8.996 29.319 1.00 75.12 589 CYS A CA 1
ATOM 4668 C C . CYS A 1 589 ? -42.874 -8.400 30.731 1.00 75.12 589 CYS A C 1
ATOM 4670 O O . CYS A 1 589 ? -43.771 -8.757 31.490 1.00 75.12 589 CYS A O 1
ATOM 4672 N N . ALA A 1 590 ? -42.016 -7.423 31.049 1.00 78.31 590 ALA A N 1
ATOM 4673 C CA . ALA A 1 590 ? -42.024 -6.746 32.348 1.00 78.31 590 ALA A CA 1
ATOM 4674 C C . ALA A 1 590 ? -43.378 -6.074 32.649 1.00 78.31 590 ALA A C 1
ATOM 4676 O O . ALA A 1 590 ? -43.979 -6.324 33.691 1.00 78.31 590 ALA A O 1
ATOM 4677 N N . ARG A 1 591 ? -43.930 -5.300 31.699 1.00 76.25 591 ARG A N 1
ATOM 4678 C CA . ARG A 1 591 ? -45.263 -4.688 31.858 1.00 76.25 591 ARG A CA 1
ATOM 4679 C C . ARG A 1 591 ? -46.386 -5.713 31.994 1.00 76.25 591 ARG A C 1
ATOM 4681 O O . ARG A 1 591 ? -47.380 -5.419 32.657 1.00 76.25 591 ARG A O 1
ATOM 4688 N N . PHE A 1 592 ? -46.273 -6.871 31.347 1.00 75.00 592 PHE A N 1
ATOM 4689 C CA . PHE A 1 592 ? -47.257 -7.942 31.462 1.00 75.00 592 PHE A CA 1
ATOM 4690 C C . PHE A 1 592 ? -47.181 -8.612 32.836 1.00 75.00 592 PHE A C 1
ATOM 4692 O O . PHE A 1 592 ? -48.225 -8.798 33.451 1.00 75.00 592 PHE A O 1
ATOM 4699 N N . GLU A 1 593 ? -45.980 -8.878 33.363 1.00 74.19 593 GLU A N 1
ATOM 4700 C CA . GLU A 1 593 ? -45.800 -9.338 34.746 1.00 74.19 593 GLU A CA 1
ATOM 4701 C C . GLU A 1 593 ? -46.375 -8.341 35.761 1.00 74.19 593 GLU A C 1
ATOM 4703 O O . GLU A 1 593 ? -47.178 -8.741 36.601 1.00 74.19 593 GLU A O 1
ATOM 4708 N N . ASP A 1 594 ? -46.044 -7.050 35.656 1.00 75.69 594 ASP A N 1
ATOM 4709 C CA . ASP A 1 594 ? -46.575 -6.008 36.550 1.00 75.69 594 ASP A CA 1
ATOM 4710 C C . ASP A 1 594 ? -48.109 -5.917 36.481 1.00 75.69 594 ASP A C 1
ATOM 4712 O O . ASP A 1 594 ? -48.790 -5.845 37.506 1.00 75.69 594 ASP A O 1
ATOM 4716 N N . THR A 1 595 ? -48.672 -5.959 35.268 1.00 74.62 595 THR A N 1
ATOM 4717 C CA . THR A 1 595 ? -50.128 -5.905 35.058 1.00 74.62 595 THR A CA 1
ATOM 4718 C C . THR A 1 595 ? -50.819 -7.148 35.614 1.00 74.62 595 THR A C 1
ATOM 4720 O O . THR A 1 595 ? -51.879 -7.030 36.225 1.00 74.62 595 THR A O 1
ATOM 4723 N N . LEU A 1 596 ? -50.230 -8.332 35.429 1.00 70.81 596 LEU A N 1
ATOM 4724 C CA . LEU A 1 596 ? -50.809 -9.604 35.854 1.00 70.81 596 LEU A CA 1
ATOM 4725 C C . LEU A 1 596 ? -50.697 -9.803 37.372 1.00 70.81 596 LEU A C 1
ATOM 4727 O O . LEU A 1 596 ? -51.652 -10.285 37.975 1.00 70.81 596 LEU A O 1
ATOM 4731 N N . ARG A 1 597 ? -49.603 -9.352 38.006 1.00 70.50 597 ARG A N 1
ATOM 4732 C CA . ARG A 1 597 ? -49.496 -9.247 39.475 1.00 70.50 597 ARG A CA 1
ATOM 4733 C C . ARG A 1 597 ? -50.600 -8.342 40.026 1.00 70.50 597 ARG A C 1
ATOM 4735 O O . ARG A 1 597 ? -51.417 -8.799 40.819 1.00 70.50 597 ARG A O 1
ATOM 4742 N N . ARG A 1 598 ? -50.713 -7.112 39.505 1.00 73.62 598 ARG A N 1
ATOM 4743 C CA . ARG A 1 598 ? -51.746 -6.151 39.925 1.00 73.62 598 ARG A CA 1
ATOM 4744 C C . ARG A 1 598 ? -53.169 -6.698 39.762 1.00 73.62 598 ARG A C 1
ATOM 4746 O O . ARG A 1 598 ? -53.980 -6.541 40.664 1.00 73.62 598 ARG A O 1
ATOM 4753 N N . GLU A 1 599 ? -53.485 -7.351 38.645 1.00 72.00 599 GLU A N 1
ATOM 4754 C CA . GLU A 1 599 ? -54.812 -7.945 38.412 1.00 72.00 599 GLU A CA 1
ATOM 4755 C C . GLU A 1 599 ? -55.112 -9.131 39.349 1.00 72.00 599 GLU A C 1
ATOM 4757 O O . GLU A 1 599 ? -56.267 -9.322 39.729 1.00 72.00 599 GLU A O 1
ATOM 4762 N N . LEU A 1 600 ? -54.109 -9.915 39.764 1.00 62.22 600 LEU A N 1
ATOM 4763 C CA . LEU A 1 600 ? -54.283 -10.959 40.785 1.00 62.22 600 LEU A CA 1
ATOM 4764 C C . LEU A 1 600 ? -54.533 -10.354 42.177 1.00 62.22 600 LEU A C 1
ATOM 4766 O O . LEU A 1 600 ? -55.447 -10.804 42.880 1.00 62.22 600 LEU A O 1
ATOM 4770 N N . ASP A 1 601 ? -53.779 -9.310 42.536 1.00 65.81 601 ASP A N 1
ATOM 4771 C CA . ASP A 1 601 ? -53.901 -8.581 43.804 1.00 65.81 601 ASP A CA 1
ATOM 4772 C C . ASP A 1 601 ? -55.258 -7.859 43.921 1.00 65.81 601 ASP A C 1
ATOM 4774 O O . ASP A 1 601 ? -55.988 -8.048 44.899 1.00 65.81 601 ASP A O 1
ATOM 4778 N N . GLU A 1 602 ? -55.650 -7.085 42.900 1.00 66.88 602 GLU A N 1
ATOM 4779 C CA . GLU A 1 602 ? -56.924 -6.347 42.853 1.00 66.88 602 GLU A CA 1
ATOM 4780 C C . GLU A 1 602 ? -58.139 -7.286 42.936 1.00 66.88 602 GLU A C 1
ATOM 4782 O O . GLU A 1 602 ? -59.127 -6.978 43.610 1.00 66.88 602 GLU A O 1
ATOM 4787 N N . ARG A 1 603 ? -58.059 -8.466 42.305 1.00 62.69 603 ARG A N 1
ATOM 4788 C CA . ARG A 1 603 ? -59.120 -9.487 42.329 1.00 62.69 603 ARG A CA 1
ATOM 4789 C C . ARG A 1 603 ? -59.072 -10.395 43.565 1.00 62.69 603 ARG A C 1
ATOM 4791 O O . ARG A 1 603 ? -59.966 -11.225 43.726 1.00 62.69 603 ARG A O 1
ATOM 4798 N N . LYS A 1 604 ? -58.064 -10.249 44.435 1.00 56.44 604 LYS A N 1
ATOM 4799 C CA . LYS A 1 604 ? -57.820 -11.084 45.629 1.00 56.44 604 LYS A CA 1
ATOM 4800 C C . LYS A 1 604 ? -57.770 -12.588 45.329 1.00 56.44 604 LYS A C 1
ATOM 4802 O O . LYS A 1 604 ? -58.242 -13.402 46.127 1.00 56.44 604 LYS A O 1
ATOM 4807 N N . VAL A 1 605 ? -57.184 -12.977 44.194 1.00 54.50 605 VAL A N 1
ATOM 4808 C CA . VAL A 1 605 ? -57.039 -14.392 43.791 1.00 54.50 605 VAL A CA 1
ATOM 4809 C C . VAL A 1 605 ? -55.832 -15.010 44.514 1.00 54.50 605 VAL A C 1
ATOM 4811 O O . VAL A 1 605 ? -54.824 -15.371 43.921 1.00 54.50 605 VAL A O 1
ATOM 4814 N N . GLY A 1 606 ? -55.954 -15.083 45.841 1.00 48.94 606 GLY A N 1
ATOM 4815 C CA . GLY A 1 606 ? -54.940 -15.547 46.794 1.00 48.94 606 GLY A CA 1
ATOM 4816 C C . GLY A 1 606 ? -55.562 -15.958 48.135 1.00 48.94 606 GLY A C 1
ATOM 4817 O O . GLY A 1 606 ? -54.989 -15.734 49.199 1.00 48.94 606 GLY A O 1
ATOM 4818 N N . GLY A 1 607 ? -56.792 -16.483 48.100 1.00 44.69 607 GLY A N 1
ATOM 4819 C CA . GLY A 1 607 ? -57.536 -16.896 49.289 1.00 44.69 607 GLY A CA 1
ATOM 4820 C C . GLY A 1 607 ? -57.018 -18.212 49.877 1.00 44.69 607 GLY A C 1
ATOM 4821 O O . GLY A 1 607 ? -57.209 -19.260 49.272 1.00 44.69 607 GLY A O 1
ATOM 4822 N N . ASN A 1 608 ? -56.470 -18.134 51.094 1.00 47.88 608 ASN A N 1
ATOM 4823 C CA . ASN A 1 608 ? -55.844 -19.197 51.903 1.00 47.88 608 ASN A CA 1
ATOM 4824 C C . ASN A 1 608 ? -54.460 -19.700 51.409 1.00 47.88 608 ASN A C 1
ATOM 4826 O O . ASN A 1 608 ? -54.350 -20.193 50.290 1.00 47.88 608 ASN A O 1
ATOM 4830 N N . PRO A 1 609 ? -53.406 -19.688 52.262 1.00 46.84 609 PRO A N 1
ATOM 4831 C CA . PRO A 1 609 ? -52.043 -20.108 51.882 1.00 46.84 609 PRO A CA 1
ATOM 4832 C C . PRO A 1 609 ? -51.812 -21.610 51.606 1.00 46.84 609 PRO A C 1
ATOM 4834 O O . PRO A 1 609 ? -50.661 -22.037 51.560 1.00 46.84 609 PRO A O 1
ATOM 4837 N N . SER A 1 610 ? -52.858 -22.437 51.509 1.00 44.88 610 SER A N 1
ATOM 4838 C CA . SER A 1 610 ? -52.743 -23.904 51.571 1.00 44.88 610 SER A CA 1
ATOM 4839 C C . SER A 1 610 ? -52.695 -24.631 50.222 1.00 44.88 610 SER A C 1
ATOM 4841 O O . SER A 1 610 ? -52.291 -25.788 50.203 1.00 44.88 610 SER A O 1
ATOM 4843 N N . ASP A 1 611 ? -53.073 -23.987 49.112 1.00 48.88 611 ASP A N 1
ATOM 4844 C CA . ASP A 1 611 ? -53.182 -24.624 47.784 1.00 48.88 611 ASP A CA 1
ATOM 4845 C C . ASP A 1 611 ? -52.374 -23.869 46.712 1.00 48.88 611 ASP A C 1
ATOM 4847 O O . ASP A 1 611 ? -52.893 -23.257 45.781 1.00 48.88 611 ASP A O 1
ATOM 4851 N N . ASN A 1 612 ? -51.047 -23.901 46.849 1.00 49.66 612 ASN A N 1
ATOM 4852 C CA . ASN A 1 612 ? -50.126 -23.121 46.011 1.00 49.66 612 ASN A CA 1
ATOM 4853 C C . ASN A 1 612 ? -49.796 -23.782 44.644 1.00 49.66 612 ASN A C 1
ATOM 4855 O O . ASN A 1 612 ? -48.784 -23.465 44.021 1.00 49.66 612 ASN A O 1
ATOM 4859 N N . SER A 1 613 ? -50.620 -24.734 44.186 1.00 52.47 613 SER A N 1
ATOM 4860 C CA . SER A 1 613 ? -50.382 -25.545 42.976 1.00 52.47 613 SER A CA 1
ATOM 4861 C C . SER A 1 613 ? -50.623 -24.772 41.675 1.00 52.47 613 SER A C 1
ATOM 4863 O O . SER A 1 613 ? -49.750 -24.710 40.812 1.00 52.47 613 SER A O 1
ATOM 4865 N N . HIS A 1 614 ? -51.773 -24.104 41.556 1.00 50.41 614 HIS A N 1
ATOM 4866 C CA . HIS A 1 614 ? -52.214 -23.491 40.296 1.00 50.41 614 HIS A CA 1
ATOM 4867 C C . HIS A 1 614 ? -51.296 -22.354 39.812 1.00 50.41 614 HIS A C 1
ATOM 4869 O O . HIS A 1 614 ? -51.142 -22.153 38.607 1.00 50.41 614 HIS A O 1
ATOM 4875 N N . MET A 1 615 ? -50.639 -21.636 40.731 1.00 47.78 615 MET A N 1
ATOM 4876 C CA . MET A 1 615 ? -49.636 -20.621 40.379 1.00 47.78 615 MET A CA 1
ATOM 4877 C C . MET A 1 615 ? -48.379 -21.247 39.761 1.00 47.78 615 MET A C 1
ATOM 4879 O O . MET A 1 615 ? -47.806 -20.677 38.828 1.00 47.78 615 MET A O 1
ATOM 4883 N N . ALA A 1 616 ? -47.971 -22.434 40.222 1.00 51.12 616 ALA A N 1
ATOM 4884 C CA . ALA A 1 616 ? -46.881 -23.181 39.606 1.00 51.12 616 ALA A CA 1
ATOM 4885 C C . ALA A 1 616 ? -47.278 -23.666 38.204 1.00 51.12 616 ALA A C 1
ATOM 4887 O O . ALA A 1 616 ? -46.514 -23.465 37.263 1.00 51.12 616 ALA A O 1
ATOM 4888 N N . ASP A 1 617 ? -48.483 -24.216 38.033 1.00 53.56 617 ASP A N 1
ATOM 4889 C CA . ASP A 1 617 ? -48.952 -24.748 36.746 1.00 53.56 617 ASP A CA 1
ATOM 4890 C C . ASP A 1 617 ? -49.065 -23.670 35.656 1.00 53.56 617 ASP A C 1
ATOM 4892 O O . ASP A 1 617 ? -48.570 -23.864 34.544 1.00 53.56 617 ASP A O 1
ATOM 4896 N N . ILE A 1 618 ? -49.624 -22.495 35.974 1.00 55.38 618 ILE A N 1
ATOM 4897 C CA . ILE A 1 618 ? -49.691 -21.361 35.033 1.00 55.38 618 ILE A CA 1
ATOM 4898 C C . ILE A 1 618 ? -48.279 -20.873 34.671 1.00 55.38 618 ILE A C 1
ATOM 4900 O O . ILE A 1 618 ? -47.978 -20.660 33.493 1.00 55.38 618 ILE A O 1
ATOM 4904 N N . THR A 1 619 ? -47.385 -20.759 35.659 1.00 52.41 619 THR A N 1
ATOM 4905 C CA . THR A 1 619 ? -45.988 -20.347 35.439 1.00 52.41 619 THR A CA 1
ATOM 4906 C C . THR A 1 619 ? -45.223 -21.366 34.588 1.00 52.41 619 THR A C 1
ATOM 4908 O O . THR A 1 619 ? -44.453 -20.986 33.706 1.00 52.41 619 THR A O 1
ATOM 4911 N N . ASN A 1 620 ? -45.449 -22.663 34.802 1.00 56.62 620 ASN A N 1
ATOM 4912 C CA . ASN A 1 620 ? -44.818 -23.747 34.051 1.00 56.62 620 ASN A CA 1
ATOM 4913 C C . ASN A 1 620 ? -45.355 -23.838 32.615 1.00 56.62 620 ASN A C 1
ATOM 4915 O O . ASN A 1 620 ? -44.576 -24.042 31.685 1.00 56.62 620 ASN A O 1
ATOM 4919 N N . MET A 1 621 ? -46.654 -23.608 32.402 1.00 54.66 621 MET A N 1
ATOM 4920 C CA . MET A 1 621 ? -47.236 -23.522 31.060 1.00 54.66 621 MET A CA 1
ATOM 4921 C C . MET A 1 621 ? -46.664 -22.328 30.276 1.00 54.66 621 MET A C 1
ATOM 4923 O O . MET A 1 621 ? -46.324 -22.471 29.102 1.00 54.66 621 MET A O 1
ATOM 4927 N N . TRP A 1 622 ? -46.480 -21.170 30.923 1.00 48.78 622 TRP A N 1
ATOM 4928 C CA . TRP A 1 622 ? -45.869 -19.996 30.287 1.00 48.78 622 TRP A CA 1
ATOM 4929 C C . TRP A 1 622 ? -44.373 -20.203 29.993 1.00 48.78 622 TRP A C 1
ATOM 4931 O O . TRP A 1 622 ? -43.911 -19.873 28.899 1.00 48.78 622 TRP A O 1
ATOM 4941 N N . LYS A 1 623 ? -43.630 -20.842 30.913 1.00 52.78 623 LYS A N 1
ATOM 4942 C CA . LYS A 1 623 ? -42.253 -21.309 30.667 1.00 52.78 623 LYS A CA 1
ATOM 4943 C C . LYS A 1 623 ? -42.182 -22.242 29.461 1.00 52.78 623 LYS A C 1
ATOM 4945 O O . LYS A 1 623 ? -41.369 -21.989 28.586 1.00 52.78 623 LYS A O 1
ATOM 4950 N N . SER A 1 624 ? -43.069 -23.231 29.353 1.00 49.91 624 SER A N 1
ATOM 4951 C CA . SER A 1 624 ? -43.086 -24.179 28.231 1.00 49.91 624 SER A CA 1
ATOM 4952 C C . SER A 1 624 ? -43.306 -23.493 26.872 1.00 49.91 624 SER A C 1
ATOM 4954 O O . SER A 1 624 ? -42.629 -23.821 25.894 1.00 49.91 624 SER A O 1
ATOM 4956 N N . VAL A 1 625 ? -44.179 -22.479 26.799 1.00 50.25 625 VAL A N 1
ATOM 4957 C CA . VAL A 1 625 ? -44.358 -21.659 25.582 1.00 50.25 625 VAL A CA 1
ATOM 4958 C C . VAL A 1 625 ? -43.087 -20.861 25.255 1.00 50.25 625 VAL A C 1
ATOM 4960 O O . VAL A 1 625 ? -42.635 -20.862 24.108 1.00 50.25 625 VAL A O 1
ATOM 4963 N N . MET A 1 626 ? -42.464 -20.236 26.259 1.00 44.47 626 MET A N 1
ATOM 4964 C CA . MET A 1 626 ? -41.192 -19.515 26.113 1.00 44.47 626 MET A CA 1
ATOM 4965 C C . MET A 1 626 ? -40.023 -20.429 25.706 1.00 44.47 626 MET A C 1
ATOM 4967 O O . MET A 1 626 ? -39.219 -20.058 24.854 1.00 44.47 626 MET A O 1
ATOM 4971 N N . GLU A 1 627 ? -39.926 -21.631 26.270 1.00 48.19 627 GLU A N 1
ATOM 4972 C CA . GLU A 1 627 ? -38.922 -22.643 25.924 1.00 48.19 627 GLU A CA 1
ATOM 4973 C C . GLU A 1 627 ? -39.135 -23.174 24.504 1.00 48.19 627 GLU A C 1
ATOM 4975 O O . GLU A 1 627 ? -38.163 -23.359 23.774 1.00 48.19 627 GLU A O 1
ATOM 4980 N N . THR A 1 628 ? -40.386 -23.334 24.062 1.00 42.53 628 THR A N 1
ATOM 4981 C CA . THR A 1 628 ? -40.712 -23.738 22.682 1.00 42.53 628 THR A CA 1
ATOM 4982 C C . THR A 1 628 ? -40.245 -22.696 21.656 1.00 42.53 628 THR A C 1
ATOM 4984 O O . THR A 1 628 ? -39.793 -23.064 20.573 1.00 42.53 628 THR A O 1
ATOM 4987 N N . LEU A 1 629 ? -40.285 -21.403 21.998 1.00 38.47 629 LEU A N 1
ATOM 4988 C CA . LEU A 1 629 ? -39.729 -20.328 21.164 1.00 38.47 629 LEU A CA 1
ATOM 4989 C C . LEU A 1 629 ? -38.192 -20.264 21.236 1.00 38.47 629 LEU A C 1
ATOM 4991 O O . LEU A 1 629 ? -37.530 -20.129 20.206 1.00 38.47 629 LEU A O 1
ATOM 4995 N N . LYS A 1 630 ? -37.611 -20.402 22.434 1.00 40.41 630 LYS A N 1
ATOM 4996 C CA . LYS A 1 630 ? -36.158 -20.283 22.670 1.00 40.41 630 LYS A CA 1
ATOM 4997 C C . LYS A 1 630 ? -35.347 -21.490 22.183 1.00 40.41 630 LYS A C 1
ATOM 4999 O O . LYS A 1 630 ? -34.201 -21.320 21.778 1.00 40.41 630 LYS A O 1
ATOM 5004 N N . SER A 1 631 ? -35.940 -22.686 22.126 1.00 39.16 631 SER A N 1
ATOM 5005 C CA . SER A 1 631 ? -35.262 -23.934 21.719 1.00 39.16 631 SER A CA 1
ATOM 5006 C C . SER A 1 631 ? -34.713 -23.934 20.284 1.00 39.16 631 SER A C 1
ATOM 5008 O O . SER A 1 631 ? -33.907 -24.797 19.945 1.00 39.16 631 SER A O 1
ATOM 5010 N N . ASN A 1 632 ? -35.106 -22.970 19.444 1.00 37.53 632 ASN A N 1
ATOM 5011 C CA . ASN A 1 632 ? -34.570 -22.809 18.090 1.00 37.53 632 ASN A CA 1
ATOM 5012 C C . ASN A 1 632 ? -33.270 -21.985 18.010 1.00 37.53 632 ASN A C 1
ATOM 5014 O O . ASN A 1 632 ? -32.688 -21.934 16.927 1.00 37.53 632 ASN A O 1
ATOM 5018 N N . ASN A 1 633 ? -32.811 -21.320 19.082 1.00 38.12 633 ASN A N 1
ATOM 5019 C CA . ASN A 1 633 ? -31.695 -20.371 18.980 1.00 38.12 633 ASN A CA 1
ATOM 5020 C C . ASN A 1 633 ? -30.707 -20.443 20.165 1.00 38.12 633 ASN A C 1
ATOM 5022 O O . ASN A 1 633 ? -30.827 -19.714 21.145 1.00 38.12 633 ASN A O 1
ATOM 5026 N N . ASN A 1 634 ? -29.675 -21.277 19.987 1.00 30.59 634 ASN A N 1
ATOM 5027 C CA . ASN A 1 634 ? -28.482 -21.462 20.832 1.00 30.59 634 ASN A CA 1
ATOM 5028 C C . ASN A 1 634 ? -28.646 -22.289 22.115 1.00 30.59 634 ASN A C 1
ATOM 5030 O O . ASN A 1 634 ? -28.877 -21.788 23.211 1.00 30.59 634 ASN A O 1
ATOM 5034 N N . ASN A 1 635 ? -28.340 -23.577 21.972 1.00 27.12 635 ASN A N 1
ATOM 5035 C CA . ASN A 1 635 ? -27.916 -24.430 23.072 1.00 27.12 635 ASN A CA 1
ATOM 5036 C C . ASN A 1 635 ? -26.372 -24.465 23.090 1.00 27.12 635 ASN A C 1
ATOM 5038 O O . ASN A 1 635 ? -25.792 -24.863 22.082 1.00 27.12 635 ASN A O 1
ATOM 5042 N N . VAL A 1 636 ? -25.732 -24.018 24.184 1.00 28.98 636 VAL A N 1
ATOM 5043 C CA . VAL A 1 636 ? -24.473 -24.534 24.793 1.00 28.98 636 VAL A CA 1
ATOM 5044 C C . VAL A 1 636 ? -23.982 -23.575 25.900 1.00 28.98 636 VAL A C 1
ATOM 5046 O O . VAL A 1 636 ? -23.228 -22.633 25.688 1.00 28.98 636 VAL A O 1
ATOM 5049 N N . ASN A 1 637 ? -24.446 -23.877 27.112 1.00 27.95 637 ASN A N 1
ATOM 5050 C CA . ASN A 1 637 ? -23.734 -23.883 28.398 1.00 27.95 637 ASN A CA 1
ATOM 5051 C C . ASN A 1 637 ? -22.756 -22.748 28.783 1.00 27.95 637 ASN A C 1
ATOM 5053 O O . ASN A 1 637 ? -21.605 -22.728 28.345 1.00 27.95 637 ASN A O 1
ATOM 5057 N N . LYS A 1 638 ? -23.084 -22.078 29.901 1.00 27.36 638 LYS A N 1
ATOM 5058 C CA . LYS A 1 638 ? -22.238 -22.168 31.110 1.00 27.36 638 LYS A CA 1
ATOM 5059 C C . LYS A 1 638 ? -23.028 -21.956 32.412 1.00 27.36 638 LYS A C 1
ATOM 5061 O O . LYS A 1 638 ? -23.998 -21.213 32.445 1.00 27.36 638 LYS A O 1
ATOM 5066 N N . SER A 1 639 ? -22.566 -22.615 33.473 1.00 26.06 639 SER A N 1
ATOM 5067 C CA . SER A 1 639 ? -23.021 -22.535 34.872 1.00 26.06 639 SER A CA 1
ATOM 5068 C C . SER A 1 639 ? -21.802 -22.793 35.776 1.00 26.06 639 SER A C 1
ATOM 5070 O O . SER A 1 639 ? -20.885 -23.485 35.334 1.00 26.06 639 SER A O 1
ATOM 5072 N N . GLY A 1 640 ? -21.709 -22.315 37.019 1.00 26.92 640 GLY A N 1
ATOM 5073 C CA . GLY A 1 640 ? -22.597 -21.450 37.815 1.00 26.92 640 GLY A CA 1
ATOM 5074 C C . GLY A 1 640 ? -21.801 -20.825 38.983 1.00 26.92 640 GLY A C 1
ATOM 5075 O O . GLY A 1 640 ? -20.585 -21.014 39.028 1.00 26.92 640 GLY A O 1
ATOM 5076 N N . SER A 1 641 ? -22.454 -20.078 39.880 1.00 25.78 641 SER A N 1
ATOM 5077 C CA . SER A 1 641 ? -21.817 -19.235 40.917 1.00 25.78 641 SER A CA 1
ATOM 5078 C C . SER A 1 641 ? -22.035 -19.725 42.372 1.00 25.78 641 SER A C 1
ATOM 5080 O O . SER A 1 641 ? -22.543 -20.833 42.572 1.00 25.78 641 SER A O 1
ATOM 5082 N N . GLY A 1 642 ? -21.603 -18.924 43.358 1.00 27.05 642 GLY A N 1
ATOM 5083 C CA . GLY A 1 642 ? -21.712 -19.098 44.821 1.00 27.05 642 GLY A CA 1
ATOM 5084 C C . GLY A 1 642 ? -20.410 -18.645 45.519 1.00 27.05 642 GLY A C 1
ATOM 5085 O O . GLY A 1 642 ? -19.494 -19.466 45.586 1.00 27.05 642 GLY A O 1
ATOM 5086 N N . ASP A 1 643 ? -20.159 -17.394 45.949 1.00 26.39 643 ASP A N 1
ATOM 5087 C CA . ASP A 1 643 ? -20.992 -16.243 46.414 1.00 26.39 643 ASP A CA 1
ATOM 5088 C C . ASP A 1 643 ? -21.404 -16.412 47.911 1.00 26.39 643 ASP A C 1
ATOM 5090 O O . ASP A 1 643 ? -21.987 -17.452 48.225 1.00 26.39 643 ASP A O 1
ATOM 5094 N N . ASP A 1 644 ? -21.135 -15.527 48.901 1.00 26.38 644 ASP A N 1
ATOM 5095 C CA . ASP A 1 644 ? -20.411 -14.218 48.977 1.00 26.38 644 ASP A CA 1
ATOM 5096 C C . ASP A 1 644 ? -19.186 -14.272 49.970 1.00 26.38 644 ASP A C 1
ATOM 5098 O O . ASP A 1 644 ? -18.416 -15.222 49.808 1.00 26.38 644 ASP A O 1
ATOM 5102 N N . ASP A 1 645 ? -18.758 -13.401 50.923 1.00 25.88 645 ASP A N 1
ATOM 5103 C CA . ASP A 1 645 ? -19.135 -12.147 51.662 1.00 25.88 645 ASP A CA 1
ATOM 5104 C C . ASP A 1 645 ? -17.833 -11.260 51.850 1.00 25.88 645 ASP A C 1
ATOM 5106 O O . ASP A 1 645 ? -16.733 -11.792 51.666 1.00 25.88 645 ASP A O 1
ATOM 5110 N N . ASP A 1 646 ? -17.777 -9.913 51.995 1.00 25.89 646 ASP A N 1
ATOM 5111 C CA . ASP A 1 646 ? -18.086 -8.942 53.106 1.00 25.89 646 ASP A CA 1
ATOM 5112 C C . ASP A 1 646 ? -17.306 -9.127 54.453 1.00 25.89 646 ASP A C 1
ATOM 5114 O O . ASP A 1 646 ? -17.188 -10.260 54.914 1.00 25.89 646 ASP A O 1
ATOM 5118 N N . ASP A 1 647 ? -16.816 -8.133 55.237 1.00 25.36 647 ASP A N 1
ATOM 5119 C CA . ASP A 1 647 ? -15.990 -6.885 55.069 1.00 25.36 647 ASP A CA 1
ATOM 5120 C C . ASP A 1 647 ? -15.315 -6.577 56.475 1.00 25.36 647 ASP A C 1
ATOM 5122 O O . ASP A 1 647 ? -15.465 -7.399 57.381 1.00 25.36 647 ASP A O 1
ATOM 5126 N N . GLY A 1 648 ? -14.538 -5.532 56.857 1.00 24.59 648 GLY A N 1
ATOM 5127 C CA . GLY A 1 648 ? -13.997 -4.312 56.220 1.00 24.59 648 GLY A CA 1
ATOM 5128 C C . GLY A 1 648 ? -13.193 -3.363 57.157 1.00 24.59 648 GLY A C 1
ATOM 5129 O O . GLY A 1 648 ? -13.415 -3.339 58.365 1.00 24.59 648 GLY A O 1
ATOM 5130 N N . GLY A 1 649 ? -12.305 -2.522 56.585 1.00 24.73 649 GLY A N 1
ATOM 5131 C CA . GLY A 1 649 ? -11.682 -1.301 57.181 1.00 24.73 649 GLY A CA 1
ATOM 5132 C C . GLY A 1 649 ? -10.570 -1.436 58.264 1.00 24.73 649 GLY A C 1
ATOM 5133 O O . GLY A 1 649 ? -10.488 -2.441 58.954 1.00 24.73 649 GLY A O 1
ATOM 5134 N N . ASN A 1 650 ? -9.683 -0.448 58.522 1.00 25.36 650 ASN A N 1
ATOM 5135 C CA . ASN A 1 650 ? -9.231 0.731 57.744 1.00 25.36 650 ASN A CA 1
ATOM 5136 C C . ASN A 1 650 ? -7.923 1.359 58.343 1.00 25.36 650 ASN A C 1
ATOM 5138 O O . ASN A 1 650 ? -7.805 1.393 59.562 1.00 25.36 650 ASN A O 1
ATOM 5142 N N . TYR A 1 651 ? -7.031 1.941 57.509 1.00 28.61 651 TYR A N 1
ATOM 5143 C CA . TYR A 1 651 ? -5.837 2.791 57.826 1.00 28.61 651 TYR A CA 1
ATOM 5144 C C . TYR A 1 651 ? -4.710 2.232 58.755 1.00 28.61 651 TYR A C 1
ATOM 5146 O O . TYR A 1 651 ? -4.970 1.468 59.670 1.00 28.61 651 TYR A O 1
ATOM 5154 N N . ALA A 1 652 ? -3.412 2.583 58.629 1.00 27.45 652 ALA A N 1
ATOM 5155 C CA . ALA A 1 652 ? -2.647 3.339 57.614 1.00 27.45 652 ALA A CA 1
ATOM 5156 C C . ALA A 1 652 ? -1.138 2.932 57.593 1.00 27.45 652 ALA A C 1
ATOM 5158 O O . ALA A 1 652 ? -0.677 2.142 58.408 1.00 27.45 652 ALA A O 1
ATOM 5159 N N . VAL A 1 653 ? -0.387 3.468 56.620 1.00 27.56 653 VAL A N 1
ATOM 5160 C CA . VAL A 1 653 ? 0.971 3.077 56.167 1.00 27.56 653 VAL A CA 1
ATOM 5161 C C . VAL A 1 653 ? 2.139 3.495 57.083 1.00 27.56 653 VAL A C 1
ATOM 5163 O O . VAL A 1 653 ? 2.327 4.693 57.262 1.00 27.56 653 VAL A O 1
ATOM 5166 N N . THR A 1 654 ? 2.999 2.531 57.463 1.00 28.53 654 THR A N 1
ATOM 5167 C CA . THR A 1 654 ? 4.498 2.521 57.396 1.00 28.53 654 THR A CA 1
ATOM 5168 C C . THR A 1 654 ? 5.035 1.165 57.918 1.00 28.53 654 THR A C 1
ATOM 5170 O O . THR A 1 654 ? 4.352 0.516 58.699 1.00 28.53 654 THR A O 1
ATOM 5173 N N . GLU A 1 655 ? 6.198 0.614 57.537 1.00 29.28 655 GLU A N 1
ATOM 5174 C CA . GLU A 1 655 ? 7.141 0.907 56.440 1.00 29.28 655 GLU A CA 1
ATOM 5175 C C . GLU A 1 655 ? 7.793 -0.410 55.923 1.00 29.28 655 GLU A C 1
ATOM 5177 O O . GLU A 1 655 ? 7.602 -1.474 56.510 1.00 29.28 655 GLU A O 1
ATOM 5182 N N . LEU A 1 656 ? 8.503 -0.395 54.783 1.00 40.91 656 LEU A N 1
ATOM 5183 C CA . LEU A 1 656 ? 8.955 -1.630 54.114 1.00 40.91 656 LEU A CA 1
ATOM 5184 C C . LEU A 1 656 ? 10.200 -2.254 54.771 1.00 40.91 656 LEU A C 1
ATOM 5186 O O . LEU A 1 656 ? 11.264 -1.642 54.768 1.00 40.91 656 LEU A O 1
ATOM 5190 N N . PHE A 1 657 ? 10.060 -3.524 55.168 1.00 48.72 657 PHE A N 1
ATOM 5191 C CA . PHE A 1 657 ? 11.061 -4.390 55.809 1.00 48.72 657 PHE A CA 1
ATOM 5192 C C . PHE A 1 657 ? 11.493 -3.943 57.214 1.00 48.72 657 PHE A C 1
ATOM 5194 O O . PHE A 1 657 ? 12.474 -3.218 57.378 1.00 48.72 657 PHE A O 1
ATOM 5201 N N . HIS A 1 658 ? 10.843 -4.505 58.233 1.00 28.12 658 HIS A N 1
ATOM 5202 C CA . HIS A 1 658 ? 11.498 -4.780 59.511 1.00 28.12 658 HIS A CA 1
ATOM 5203 C C . HIS A 1 658 ? 11.238 -6.217 59.958 1.00 28.12 658 HIS A C 1
ATOM 5205 O O . HIS A 1 658 ? 10.289 -6.867 59.514 1.00 28.12 658 HIS A O 1
ATOM 5211 N N . ASP A 1 659 ? 12.173 -6.696 60.765 1.00 43.91 659 ASP A N 1
ATOM 5212 C CA . ASP A 1 659 ? 12.144 -7.972 61.463 1.00 43.91 659 ASP A CA 1
ATOM 5213 C C . ASP A 1 659 ? 11.295 -7.809 62.728 1.00 43.91 659 ASP A C 1
ATOM 5215 O O . ASP A 1 659 ? 11.426 -6.780 63.386 1.00 43.91 659 ASP A O 1
ATOM 5219 N N . GLU A 1 660 ? 10.451 -8.787 63.058 1.00 31.34 660 GLU A N 1
ATOM 5220 C CA . GLU A 1 660 ? 10.183 -9.155 64.454 1.00 31.34 660 GLU A CA 1
ATOM 5221 C C . GLU A 1 660 ? 9.370 -10.452 64.558 1.00 31.34 660 GLU A C 1
ATOM 5223 O O . GLU A 1 660 ? 8.492 -10.772 63.751 1.00 31.34 660 GLU A O 1
ATOM 5228 N N . SER A 1 661 ? 9.715 -11.225 65.580 1.00 42.50 661 SER A N 1
ATOM 5229 C CA . SER A 1 661 ? 9.112 -12.500 65.934 1.00 42.50 661 SER A CA 1
ATOM 5230 C C . SER A 1 661 ? 7.868 -12.317 66.803 1.00 42.50 661 SER A C 1
ATOM 5232 O O . SER A 1 661 ? 8.013 -11.809 67.908 1.00 42.50 661 SER A O 1
ATOM 5234 N N . GLU A 1 662 ? 6.710 -12.829 66.369 1.00 41.03 662 GLU A N 1
ATOM 5235 C CA . GLU A 1 662 ? 5.723 -13.535 67.217 1.00 41.03 662 GLU A CA 1
ATOM 5236 C C . GLU A 1 662 ? 4.527 -14.030 66.374 1.00 41.03 662 GLU A C 1
ATOM 5238 O O . GLU A 1 662 ? 3.557 -13.312 66.157 1.00 41.03 662 GLU A O 1
ATOM 5243 N N . ASP A 1 663 ? 4.603 -15.271 65.872 1.00 38.00 663 ASP A N 1
ATOM 5244 C CA . ASP A 1 663 ? 3.452 -16.006 65.304 1.00 38.00 663 ASP A CA 1
ATOM 5245 C C . ASP A 1 663 ? 3.750 -17.527 65.328 1.00 38.00 663 ASP A C 1
ATOM 5247 O O . ASP A 1 663 ? 3.902 -18.197 64.302 1.00 38.00 663 ASP A O 1
ATOM 5251 N N . ALA A 1 664 ? 3.993 -18.063 66.532 1.00 36.56 664 ALA A N 1
ATOM 5252 C CA . ALA A 1 664 ? 4.419 -19.449 66.733 1.00 36.56 664 ALA A CA 1
ATOM 5253 C C . ALA A 1 664 ? 3.230 -20.425 66.685 1.00 36.56 664 ALA A C 1
ATOM 5255 O O . ALA A 1 664 ? 2.279 -20.306 67.454 1.00 36.56 664 ALA A O 1
ATOM 5256 N N . ILE A 1 665 ? 3.308 -21.433 65.812 1.00 36.88 665 ILE A N 1
ATOM 5257 C CA . ILE A 1 665 ? 2.314 -22.510 65.733 1.00 36.88 665 ILE A CA 1
ATOM 5258 C C . ILE A 1 665 ? 2.702 -23.616 66.720 1.00 36.88 665 ILE A C 1
ATOM 5260 O O . ILE A 1 665 ? 3.665 -24.345 66.478 1.00 36.88 665 ILE A O 1
ATOM 5264 N N . GLU A 1 666 ? 1.926 -23.794 67.791 1.00 39.91 666 GLU A N 1
ATOM 5265 C CA . GLU A 1 666 ? 1.936 -25.055 68.540 1.00 39.91 666 GLU A CA 1
ATOM 5266 C C . GLU A 1 666 ? 1.311 -26.158 67.671 1.00 39.91 666 GLU A C 1
ATOM 5268 O O . GLU A 1 666 ? 0.146 -26.076 67.275 1.00 39.91 666 GLU A O 1
ATOM 5273 N N . ILE A 1 667 ? 2.095 -27.190 67.350 1.00 41.41 667 ILE A N 1
ATOM 5274 C CA . ILE A 1 667 ? 1.635 -28.377 66.620 1.00 41.41 667 ILE A CA 1
ATOM 5275 C C . ILE A 1 667 ? 1.397 -29.489 67.653 1.00 41.41 667 ILE A C 1
ATOM 5277 O O . ILE A 1 667 ? 2.361 -29.911 68.289 1.00 41.41 667 ILE A O 1
ATOM 5281 N N . PRO A 1 668 ? 0.162 -29.994 67.835 1.00 44.53 668 PRO A N 1
ATOM 5282 C CA . PRO A 1 668 ? -0.087 -31.124 68.729 1.00 44.53 668 PRO A CA 1
ATOM 5283 C C . PRO A 1 668 ? 0.583 -32.411 68.218 1.00 44.53 668 PRO A C 1
ATOM 5285 O O . PRO A 1 668 ? 0.428 -32.755 67.046 1.00 44.53 668 PRO A O 1
ATOM 5288 N N . ASP A 1 669 ? 1.241 -33.162 69.111 1.00 42.12 669 ASP A N 1
ATOM 5289 C CA . ASP A 1 669 ? 2.112 -34.334 68.838 1.00 42.12 669 ASP A CA 1
ATOM 5290 C C . ASP A 1 669 ? 1.442 -35.574 68.176 1.00 42.12 669 ASP A C 1
ATOM 5292 O O . ASP A 1 669 ? 1.958 -36.689 68.257 1.00 42.12 669 ASP A O 1
ATOM 5296 N N . SER A 1 670 ? 0.254 -35.448 67.574 1.00 47.41 670 SER A N 1
ATOM 5297 C CA . SER A 1 670 ? -0.582 -36.589 67.144 1.00 47.41 670 SER A CA 1
ATOM 5298 C C . SER A 1 670 ? -1.337 -36.398 65.817 1.00 47.41 670 SER A C 1
ATOM 5300 O O . SER A 1 670 ? -2.309 -37.1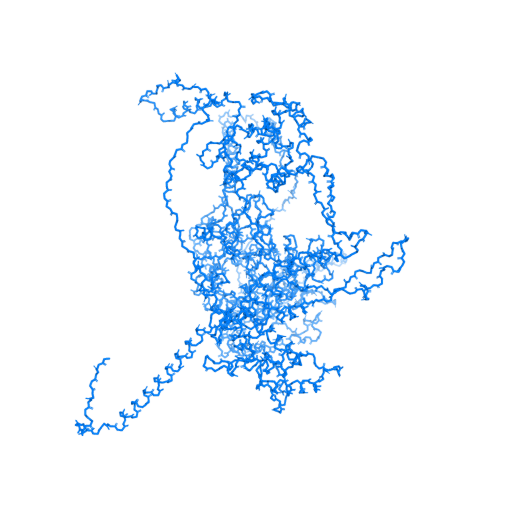05 65.548 1.00 47.41 670 SER A O 1
ATOM 5302 N N . ILE A 1 671 ? -0.888 -35.472 64.966 1.00 45.31 671 ILE A N 1
ATOM 5303 C CA . ILE A 1 671 ? -1.429 -35.235 63.615 1.00 45.31 671 ILE A CA 1
ATOM 5304 C C . ILE A 1 671 ? -0.472 -35.823 62.562 1.00 45.31 671 ILE A C 1
ATOM 5306 O O . ILE A 1 671 ? 0.741 -35.789 62.754 1.00 45.31 671 ILE A O 1
ATOM 5310 N N . ASP A 1 672 ? -0.995 -36.372 61.457 1.00 48.72 672 ASP A N 1
ATOM 5311 C CA . ASP A 1 672 ? -0.153 -36.983 60.417 1.00 48.72 672 ASP A CA 1
ATOM 5312 C C . ASP A 1 672 ? 0.681 -35.973 59.604 1.00 48.72 672 ASP A C 1
ATOM 5314 O O . ASP A 1 672 ? 0.328 -34.796 59.452 1.00 48.72 672 ASP A O 1
ATOM 5318 N N . ASP A 1 673 ? 1.792 -36.467 59.044 1.00 40.19 673 ASP A N 1
ATOM 5319 C CA . ASP A 1 673 ? 2.727 -35.680 58.233 1.00 40.19 673 ASP A CA 1
ATOM 5320 C C . ASP A 1 673 ? 2.020 -34.951 57.083 1.00 40.19 673 ASP A C 1
ATOM 5322 O O . ASP A 1 673 ? 2.333 -33.800 56.798 1.00 40.19 673 ASP A O 1
ATOM 5326 N N . GLY A 1 674 ? 1.037 -35.586 56.433 1.00 39.78 674 GLY A N 1
ATOM 5327 C CA . GLY A 1 674 ? 0.320 -35.018 55.287 1.00 39.78 674 GLY A CA 1
ATOM 5328 C C . GLY A 1 674 ? -0.581 -33.834 55.648 1.00 39.78 674 GLY A C 1
ATOM 5329 O O . GLY A 1 674 ? -0.805 -32.948 54.818 1.00 39.78 674 GLY A O 1
ATOM 5330 N N . THR A 1 675 ? -1.077 -33.801 56.881 1.00 45.53 675 THR A N 1
ATOM 5331 C CA . THR A 1 675 ? -1.915 -32.733 57.432 1.00 45.53 675 THR A CA 1
ATOM 5332 C C . THR A 1 675 ? -1.057 -31.600 58.001 1.00 45.53 675 THR A C 1
ATOM 5334 O O . THR A 1 675 ? -1.360 -30.427 57.764 1.00 45.53 675 THR A O 1
ATOM 5337 N N . SER A 1 676 ? 0.070 -31.932 58.641 1.00 38.12 676 SER A N 1
ATOM 5338 C CA . SER A 1 676 ? 1.113 -30.964 59.012 1.00 38.12 676 SER A CA 1
ATOM 5339 C C . SER A 1 676 ? 1.630 -30.210 57.778 1.00 38.12 676 SER A C 1
ATOM 5341 O O . SER A 1 676 ? 1.600 -28.977 57.726 1.00 38.12 676 SER A O 1
ATOM 5343 N N . ASP A 1 677 ? 1.964 -30.937 56.707 1.00 40.78 677 ASP A N 1
ATOM 5344 C CA . ASP A 1 677 ? 2.421 -30.341 55.449 1.00 40.78 677 ASP A CA 1
ATOM 5345 C C . ASP A 1 677 ? 1.327 -29.486 54.783 1.00 40.78 677 ASP A C 1
ATOM 5347 O O . ASP A 1 677 ? 1.625 -28.472 54.153 1.00 40.78 677 ASP A O 1
ATOM 5351 N N . GLN A 1 678 ? 0.041 -29.825 54.940 1.00 42.62 678 GLN A N 1
ATOM 5352 C CA . GLN A 1 678 ? -1.058 -28.972 54.472 1.00 42.62 678 GLN A CA 1
ATOM 5353 C C . GLN A 1 678 ? -1.170 -27.664 55.261 1.00 42.62 678 GLN A C 1
ATOM 5355 O O . GLN A 1 678 ? -1.342 -26.616 54.637 1.00 42.62 678 GLN A O 1
ATOM 5360 N N . LEU A 1 679 ? -1.016 -27.688 56.589 1.00 42.41 679 LEU A N 1
ATOM 5361 C CA . LEU A 1 679 ? -0.983 -26.480 57.422 1.00 42.41 679 LEU A CA 1
ATOM 5362 C C . LEU A 1 679 ? 0.207 -25.579 57.055 1.00 42.41 679 LEU A C 1
ATOM 5364 O O . LEU A 1 679 ? 0.015 -24.390 56.789 1.00 42.41 679 LEU A O 1
ATOM 5368 N N . VAL A 1 680 ? 1.411 -26.146 56.920 1.00 42.41 680 VAL A N 1
ATOM 5369 C CA . VAL A 1 680 ? 2.621 -25.417 56.497 1.00 42.41 680 VAL A CA 1
ATOM 5370 C C . VAL A 1 680 ? 2.462 -24.836 55.088 1.00 42.41 680 VAL A C 1
ATOM 5372 O O . VAL A 1 680 ? 2.774 -23.663 54.861 1.00 42.41 680 VAL A O 1
ATOM 5375 N N . ARG A 1 681 ? 1.920 -25.597 54.127 1.00 43.03 681 ARG A N 1
ATOM 5376 C CA . ARG A 1 681 ? 1.652 -25.111 52.759 1.00 43.03 681 ARG A CA 1
ATOM 5377 C C . ARG A 1 681 ? 0.536 -24.060 52.722 1.00 43.03 681 ARG A C 1
ATOM 5379 O O . ARG A 1 681 ? 0.609 -23.144 51.904 1.00 43.03 681 ARG A O 1
ATOM 5386 N N . ALA A 1 682 ? -0.476 -24.144 53.588 1.00 43.62 682 ALA A N 1
ATOM 5387 C CA . ALA A 1 682 ? -1.554 -23.158 53.691 1.00 43.62 682 ALA A CA 1
ATOM 5388 C C . ALA A 1 682 ? -1.070 -21.840 54.317 1.00 43.62 682 ALA A C 1
ATOM 5390 O O . ALA A 1 682 ? -1.351 -20.767 53.772 1.00 43.62 682 ALA A O 1
ATOM 5391 N N . HIS A 1 683 ? -0.279 -21.906 55.393 1.00 38.75 683 HIS A N 1
ATOM 5392 C CA . HIS A 1 683 ? 0.391 -20.739 55.970 1.00 38.75 683 HIS A CA 1
ATOM 5393 C C . HIS A 1 683 ? 1.373 -20.129 54.955 1.00 38.75 683 HIS A C 1
ATOM 5395 O O . HIS A 1 683 ? 1.340 -18.924 54.718 1.00 38.75 683 HIS A O 1
ATOM 5401 N N . THR A 1 684 ? 2.147 -20.952 54.238 1.00 39.25 684 THR A N 1
ATOM 5402 C CA . THR A 1 684 ? 3.042 -20.499 53.155 1.00 39.25 684 THR A CA 1
ATOM 5403 C C . THR A 1 684 ? 2.267 -19.854 51.993 1.00 39.25 684 THR A C 1
ATOM 5405 O O . THR A 1 684 ? 2.700 -18.835 51.458 1.00 39.25 684 THR A O 1
ATOM 5408 N N . LYS A 1 685 ? 1.080 -20.359 51.624 1.00 43.84 685 LYS A N 1
ATOM 5409 C CA . LYS A 1 685 ? 0.182 -19.687 50.664 1.00 43.84 685 LYS A CA 1
ATOM 5410 C C . LYS A 1 685 ? -0.302 -18.328 51.182 1.00 43.84 685 LYS A C 1
ATOM 5412 O O . LYS A 1 685 ? -0.283 -17.373 50.411 1.00 43.84 685 LYS A O 1
ATOM 5417 N N . ARG A 1 686 ? -0.695 -18.208 52.458 1.00 42.00 686 ARG A N 1
ATOM 5418 C CA . ARG A 1 686 ? -1.075 -16.918 53.076 1.00 42.00 686 ARG A CA 1
ATOM 5419 C C . ARG A 1 686 ? 0.103 -15.931 53.112 1.00 42.00 686 ARG A C 1
ATOM 5421 O O . ARG A 1 686 ? -0.072 -14.774 52.742 1.00 42.00 686 ARG A O 1
ATOM 5428 N N . GLN A 1 687 ? 1.301 -16.403 53.459 1.00 35.97 687 GLN A N 1
ATOM 5429 C CA . GLN A 1 687 ? 2.569 -15.660 53.416 1.00 35.97 687 GLN A CA 1
ATOM 5430 C C . GLN A 1 687 ? 2.911 -15.150 52.008 1.00 35.97 687 GLN A C 1
ATOM 5432 O O . GLN A 1 687 ? 3.319 -14.001 51.855 1.00 35.97 687 GLN A O 1
ATOM 5437 N N . LEU A 1 688 ? 2.746 -15.979 50.971 1.00 38.56 688 LEU A N 1
ATOM 5438 C CA . LEU A 1 688 ? 3.026 -15.600 49.582 1.00 38.56 688 LEU A CA 1
ATOM 5439 C C . LEU A 1 688 ? 1.966 -14.645 49.010 1.00 38.56 688 LEU A C 1
ATOM 5441 O O . LEU A 1 688 ? 2.328 -13.702 48.313 1.00 38.56 688 LEU A O 1
ATOM 5445 N N . LYS A 1 689 ? 0.680 -14.825 49.350 1.00 43.59 689 LYS A N 1
ATOM 5446 C CA . LYS A 1 689 ? -0.428 -13.965 48.881 1.00 43.59 689 LYS A CA 1
ATOM 5447 C C . LYS A 1 689 ? -0.396 -12.537 49.468 1.00 43.59 689 LYS A C 1
ATOM 5449 O O . LYS A 1 689 ? -1.179 -11.698 49.041 1.00 43.59 689 LYS A O 1
ATOM 5454 N N . ARG A 1 690 ? 0.496 -12.252 50.430 1.00 35.97 690 ARG A N 1
ATOM 5455 C CA . ARG A 1 690 ? 0.706 -10.925 51.052 1.00 35.97 690 ARG A CA 1
ATOM 5456 C C . ARG A 1 690 ? 1.924 -10.153 50.508 1.00 35.97 690 ARG A C 1
ATOM 5458 O O . ARG A 1 690 ? 2.248 -9.101 51.049 1.00 35.97 690 ARG A O 1
ATOM 5465 N N . ARG A 1 691 ? 2.628 -10.647 49.478 1.00 40.38 691 ARG A N 1
ATOM 5466 C CA . ARG A 1 691 ? 3.871 -10.028 48.962 1.00 40.38 691 ARG A CA 1
ATOM 5467 C C . ARG A 1 691 ? 3.645 -9.323 47.623 1.00 40.38 691 ARG A C 1
ATOM 5469 O O . ARG A 1 691 ? 3.005 -9.885 46.744 1.00 40.38 691 ARG A O 1
ATOM 5476 N N . LYS A 1 692 ? 4.246 -8.136 47.442 1.00 40.69 692 LYS A N 1
ATOM 5477 C CA . LYS A 1 692 ? 4.226 -7.385 46.164 1.00 40.69 692 LYS A CA 1
ATOM 5478 C C . LYS A 1 692 ? 4.975 -8.110 45.030 1.00 40.69 692 LYS A C 1
ATOM 5480 O O . LYS A 1 692 ? 4.679 -7.882 43.867 1.00 40.69 692 LYS A O 1
ATOM 5485 N N . PHE A 1 693 ? 5.901 -9.005 45.380 1.00 43.38 693 PHE A N 1
ATOM 5486 C CA . PHE A 1 693 ? 6.544 -9.950 44.467 1.00 43.38 693 PHE A CA 1
ATOM 5487 C C . PHE A 1 693 ? 6.598 -11.336 45.126 1.00 43.38 693 PHE A C 1
ATOM 5489 O O . PHE A 1 693 ? 6.973 -11.471 46.295 1.00 43.38 693 PHE A O 1
ATOM 5496 N N . THR A 1 694 ? 6.231 -12.376 44.382 1.00 48.19 694 THR A N 1
ATOM 5497 C CA . THR A 1 694 ? 6.398 -13.782 44.778 1.00 48.19 694 THR A CA 1
ATOM 5498 C C . THR A 1 694 ? 7.798 -14.283 44.413 1.00 48.19 694 THR A C 1
ATOM 5500 O O . THR A 1 694 ? 8.453 -13.729 43.532 1.00 48.19 694 THR A O 1
ATOM 5503 N N . VAL A 1 695 ? 8.281 -15.334 45.079 1.00 45.50 695 VAL A N 1
ATOM 5504 C CA . VAL A 1 695 ? 9.570 -15.960 44.737 1.00 45.50 695 VAL A CA 1
ATOM 5505 C C . VAL A 1 695 ? 9.382 -17.086 43.721 1.00 45.50 695 VAL A C 1
ATOM 5507 O O . VAL A 1 695 ? 8.598 -18.010 43.936 1.00 45.50 695 VAL A O 1
ATOM 5510 N N . GLY A 1 696 ? 10.148 -17.040 42.630 1.00 41.94 696 GLY A N 1
ATOM 5511 C CA . GLY A 1 696 ? 10.312 -18.167 41.717 1.00 41.94 696 GLY A CA 1
ATOM 5512 C C . GLY A 1 696 ? 11.094 -19.315 42.367 1.00 41.94 696 GLY A C 1
ATOM 5513 O O . GLY A 1 696 ? 11.770 -19.137 43.380 1.00 41.94 696 GLY A O 1
ATOM 5514 N N . PHE A 1 697 ? 11.037 -20.508 41.774 1.00 36.50 697 PHE A N 1
ATOM 5515 C CA . PHE A 1 697 ? 11.735 -21.697 42.279 1.00 36.50 697 PHE A CA 1
ATOM 5516 C C . PHE A 1 697 ? 12.620 -22.317 41.193 1.00 36.50 697 PHE A C 1
ATOM 5518 O O . PHE A 1 697 ? 12.153 -22.590 40.087 1.00 36.50 697 PHE A O 1
ATOM 5525 N N . HIS A 1 698 ? 13.908 -22.516 41.484 1.00 35.44 698 HIS A N 1
ATOM 5526 C CA . HIS A 1 698 ? 14.896 -22.993 40.513 1.00 35.44 698 HIS A CA 1
ATOM 5527 C C . HIS A 1 698 ? 16.093 -23.665 41.214 1.00 35.44 698 HIS A C 1
ATOM 5529 O O . HIS A 1 698 ? 16.585 -23.157 42.218 1.00 35.44 698 HIS A O 1
ATOM 5535 N N . HIS A 1 699 ? 16.582 -24.803 40.700 1.00 29.89 699 HIS A N 1
ATOM 5536 C CA . HIS A 1 699 ? 17.656 -25.610 41.321 1.00 29.89 699 HIS A CA 1
ATOM 5537 C C . HIS A 1 699 ? 17.466 -25.864 42.840 1.00 29.89 699 HIS A C 1
ATOM 5539 O O . HIS A 1 699 ? 18.387 -25.666 43.633 1.00 29.89 699 HIS A O 1
ATOM 5545 N N . ASN A 1 700 ? 16.263 -26.289 43.247 1.00 33.16 700 ASN A N 1
ATOM 5546 C CA . ASN A 1 700 ? 15.866 -26.518 44.647 1.00 33.16 700 ASN A CA 1
ATOM 5547 C C . ASN A 1 700 ? 16.073 -25.315 45.593 1.00 33.16 700 ASN A C 1
ATOM 5549 O O . ASN A 1 700 ? 16.263 -25.491 46.796 1.00 33.16 700 ASN A O 1
ATOM 5553 N N . LYS A 1 701 ? 16.030 -24.086 45.064 1.00 41.19 701 LYS A N 1
ATOM 5554 C CA . LYS A 1 701 ? 16.090 -22.846 45.845 1.00 41.19 701 LYS A CA 1
ATOM 5555 C C . LYS A 1 701 ? 15.052 -21.843 45.356 1.00 41.19 701 LYS A C 1
ATOM 5557 O O . LYS A 1 701 ? 14.676 -21.837 44.183 1.00 41.19 701 LYS A O 1
ATOM 5562 N N . PHE A 1 702 ? 14.623 -20.970 46.260 1.00 45.06 702 PHE A N 1
ATOM 5563 C CA . PHE A 1 702 ? 13.879 -19.773 45.893 1.00 45.06 702 PHE A CA 1
ATOM 5564 C C . PHE A 1 702 ? 14.807 -18.775 45.186 1.00 45.06 702 PHE A C 1
ATOM 5566 O O . PHE A 1 702 ? 15.968 -18.620 45.567 1.00 45.06 702 PHE A O 1
ATOM 5573 N N . ASN A 1 703 ? 14.293 -18.113 44.155 1.00 54.16 703 ASN A N 1
ATOM 5574 C CA . ASN A 1 703 ? 14.934 -17.009 43.449 1.00 54.16 703 ASN A CA 1
ATOM 5575 C C . ASN A 1 703 ? 13.927 -15.858 43.335 1.00 54.16 703 ASN A C 1
ATOM 5577 O O . ASN A 1 703 ? 12.726 -16.097 43.237 1.00 54.16 703 ASN A O 1
ATOM 5581 N N . ILE A 1 704 ? 14.397 -14.613 43.334 1.00 62.06 704 ILE A N 1
ATOM 5582 C CA . ILE A 1 704 ? 13.506 -13.445 43.261 1.00 62.06 704 ILE A CA 1
ATOM 5583 C C . ILE A 1 704 ? 12.884 -13.327 41.858 1.00 62.06 704 ILE A C 1
ATOM 5585 O O . ILE A 1 704 ? 11.720 -12.971 41.719 1.00 62.06 704 ILE A O 1
ATOM 5589 N N . LEU A 1 705 ? 13.633 -13.702 40.816 1.00 56.94 705 LEU A N 1
ATOM 5590 C CA . LEU A 1 705 ? 13.153 -13.711 39.434 1.00 56.94 705 LEU A CA 1
ATOM 5591 C C . LEU A 1 705 ? 12.414 -15.019 39.078 1.00 56.94 705 LEU A C 1
ATOM 5593 O O . LEU A 1 705 ? 12.860 -16.099 39.488 1.00 56.94 705 LEU A O 1
ATOM 5597 N N . PRO A 1 706 ? 11.363 -14.972 38.233 1.00 62.50 706 PRO A N 1
ATOM 5598 C CA . PRO A 1 706 ? 10.675 -16.168 37.759 1.00 62.50 706 PRO A CA 1
ATOM 5599 C C . PRO A 1 706 ? 11.622 -17.122 37.018 1.00 62.50 706 PRO A C 1
ATOM 5601 O O . PRO A 1 706 ? 12.508 -16.703 36.266 1.00 62.50 706 PRO A O 1
ATOM 5604 N N . ALA A 1 707 ? 11.406 -18.431 37.178 1.00 54.28 707 ALA A N 1
ATOM 5605 C CA . ALA A 1 707 ? 12.286 -19.467 36.624 1.00 54.28 707 ALA A CA 1
ATOM 5606 C C . ALA A 1 707 ? 12.419 -19.407 35.087 1.00 54.28 707 ALA A C 1
ATOM 5608 O O . ALA A 1 707 ? 13.478 -19.728 34.538 1.00 54.28 707 ALA A O 1
ATOM 5609 N N . MET A 1 708 ? 11.371 -18.941 34.399 1.00 53.84 708 MET A N 1
ATOM 5610 C CA . MET A 1 708 ? 11.326 -18.783 32.940 1.00 53.84 708 MET A CA 1
ATOM 5611 C C . MET A 1 708 ? 11.665 -17.365 32.450 1.00 53.84 708 MET A C 1
ATOM 5613 O O . MET A 1 708 ? 11.852 -17.189 31.249 1.00 53.84 708 MET A O 1
ATOM 5617 N N . TRP A 1 709 ? 11.793 -16.368 33.336 1.00 70.44 709 TRP A N 1
ATOM 5618 C CA . TRP A 1 709 ? 12.073 -14.986 32.927 1.00 70.44 709 TRP A CA 1
ATOM 5619 C C . TRP A 1 709 ? 13.510 -14.811 32.421 1.00 70.44 709 TRP A C 1
ATOM 5621 O O . TRP A 1 709 ? 14.447 -15.414 32.951 1.00 70.44 709 TRP A O 1
ATOM 5631 N N . ARG A 1 710 ? 13.688 -13.993 31.380 1.00 74.44 710 ARG A N 1
ATOM 5632 C CA . ARG A 1 710 ? 14.960 -13.715 30.693 1.00 74.44 710 ARG A CA 1
ATOM 5633 C C . ARG A 1 710 ? 14.964 -12.247 30.252 1.00 74.44 710 ARG A C 1
ATOM 5635 O O . ARG A 1 710 ? 13.901 -11.714 29.954 1.00 74.44 710 ARG A O 1
ATOM 5642 N N . TYR A 1 711 ? 16.138 -11.625 30.103 1.00 80.25 711 TYR A N 1
ATOM 5643 C CA . TYR A 1 711 ? 16.226 -10.284 29.497 1.00 80.25 711 TYR A CA 1
ATOM 5644 C C . TYR A 1 711 ? 15.559 -10.247 28.105 1.00 80.25 711 TYR A C 1
ATOM 5646 O O . TYR A 1 711 ? 15.875 -11.120 27.283 1.00 80.25 711 TYR A O 1
ATOM 5654 N N . PRO A 1 712 ? 14.725 -9.235 27.792 1.00 79.56 712 PRO A N 1
ATOM 5655 C CA . PRO A 1 712 ? 14.190 -9.037 26.448 1.00 79.56 712 PRO A CA 1
ATOM 5656 C C . PRO A 1 712 ? 15.291 -8.902 25.385 1.00 79.56 712 PRO A C 1
ATOM 5658 O O . PRO A 1 712 ? 16.385 -8.385 25.638 1.00 79.56 712 PRO A O 1
ATOM 5661 N N . LYS A 1 713 ? 15.013 -9.363 24.162 1.00 75.25 713 LYS A N 1
ATOM 5662 C CA . LYS A 1 713 ? 15.918 -9.174 23.018 1.00 75.25 713 LYS A CA 1
ATOM 5663 C C . LYS A 1 713 ? 15.782 -7.743 22.502 1.00 75.25 713 LYS A C 1
ATOM 5665 O O . LYS A 1 713 ? 14.684 -7.206 22.462 1.00 75.25 713 LYS A O 1
ATOM 5670 N N . GLY A 1 714 ? 16.908 -7.120 22.134 1.00 67.62 714 GLY A N 1
ATOM 5671 C CA . GLY A 1 714 ? 16.981 -5.726 21.652 1.00 67.62 714 GLY A CA 1
ATOM 5672 C C . GLY A 1 714 ? 16.213 -4.709 22.493 1.00 67.62 714 GLY A C 1
ATOM 5673 O O . GLY A 1 714 ? 15.587 -3.797 21.954 1.00 67.62 714 GLY A O 1
ATOM 5674 N N . MET A 1 715 ? 16.277 -4.883 23.810 1.00 81.25 715 MET A N 1
ATOM 5675 C CA . MET A 1 715 ? 15.992 -3.846 24.790 1.00 81.25 715 MET A CA 1
ATOM 5676 C C . MET A 1 715 ? 16.787 -2.580 24.422 1.00 81.25 715 MET A C 1
ATOM 5678 O O . MET A 1 715 ? 18.011 -2.629 24.289 1.00 81.25 715 MET A O 1
ATOM 5682 N N . THR A 1 716 ? 16.084 -1.468 24.201 1.00 78.62 716 THR A N 1
ATOM 5683 C CA . THR A 1 716 ? 16.702 -0.146 23.994 1.00 78.62 716 THR A CA 1
ATOM 5684 C C . THR A 1 716 ? 17.118 0.440 25.346 1.00 78.62 716 THR A C 1
ATOM 5686 O O . THR A 1 716 ? 16.792 -0.120 26.393 1.00 78.62 716 THR A O 1
ATOM 5689 N N . LEU A 1 717 ? 17.830 1.571 25.354 1.00 79.62 717 LEU A N 1
ATOM 5690 C CA . LEU A 1 717 ? 18.266 2.183 26.610 1.00 79.62 717 LEU A CA 1
ATOM 5691 C C . LEU A 1 717 ? 17.081 2.605 27.500 1.00 79.62 717 LEU A C 1
ATOM 5693 O O . LEU A 1 717 ? 17.079 2.258 28.673 1.00 79.62 717 LEU A O 1
ATOM 5697 N N . ILE A 1 718 ? 16.034 3.234 26.954 1.00 76.38 718 ILE A N 1
ATOM 5698 C CA . ILE A 1 718 ? 14.825 3.568 27.732 1.00 76.38 718 ILE A CA 1
ATOM 5699 C C . ILE A 1 718 ? 14.107 2.316 28.275 1.00 76.38 718 ILE A C 1
ATOM 5701 O O . ILE A 1 718 ? 13.709 2.299 29.434 1.00 76.38 718 ILE A O 1
ATOM 5705 N N . HIS A 1 719 ? 14.036 1.222 27.505 1.00 79.88 719 HIS A N 1
ATOM 5706 C CA . HIS A 1 719 ? 13.502 -0.056 28.000 1.00 79.88 719 HIS A CA 1
ATOM 5707 C C . HIS A 1 719 ? 14.348 -0.653 29.143 1.00 79.88 719 HIS A C 1
ATOM 5709 O O . HIS A 1 719 ? 13.796 -1.257 30.064 1.00 79.88 719 HIS A O 1
ATOM 5715 N N . LEU A 1 720 ? 15.677 -0.478 29.109 1.00 84.00 720 LEU A N 1
ATOM 5716 C CA . LEU A 1 720 ? 16.552 -0.863 30.218 1.00 84.00 720 LEU A CA 1
ATOM 5717 C C . LEU A 1 720 ? 16.297 0.013 31.450 1.00 84.00 720 LEU A C 1
ATOM 5719 O O . LEU A 1 720 ? 16.166 -0.537 32.536 1.00 84.00 720 LEU A O 1
ATOM 5723 N N . ILE A 1 721 ? 16.192 1.337 31.291 1.00 81.06 721 ILE A N 1
ATOM 5724 C CA . ILE A 1 721 ? 15.925 2.273 32.396 1.00 81.06 721 ILE A CA 1
ATOM 5725 C C . ILE A 1 721 ? 14.587 1.932 33.074 1.00 81.06 721 ILE A C 1
ATOM 5727 O O . ILE A 1 721 ? 14.555 1.798 34.297 1.00 81.06 721 ILE A O 1
ATOM 5731 N N . ASN A 1 722 ? 13.522 1.683 32.296 1.00 79.81 722 ASN A N 1
ATOM 5732 C CA . ASN A 1 722 ? 12.225 1.224 32.810 1.00 79.81 722 ASN A CA 1
ATOM 5733 C C . ASN A 1 722 ? 12.371 -0.031 33.690 1.00 79.81 722 ASN A C 1
ATOM 5735 O O . ASN A 1 722 ? 11.978 -0.030 34.854 1.00 79.81 722 ASN A O 1
ATOM 5739 N N . LEU A 1 723 ? 12.972 -1.105 33.162 1.00 80.69 723 LEU A N 1
ATOM 5740 C CA . LEU A 1 723 ? 13.146 -2.347 33.924 1.00 80.69 723 LEU A CA 1
ATOM 5741 C C . LEU A 1 723 ? 14.092 -2.179 35.122 1.00 80.69 723 LEU A C 1
ATOM 5743 O O . LEU A 1 723 ? 13.916 -2.851 36.135 1.00 80.69 723 LEU A O 1
ATOM 5747 N N . TRP A 1 724 ? 15.093 -1.303 35.030 1.00 85.31 724 TRP A N 1
ATOM 5748 C CA . TRP A 1 724 ? 16.076 -1.090 36.091 1.00 85.31 724 TRP A CA 1
ATOM 5749 C C . TRP A 1 724 ? 15.509 -0.336 37.293 1.00 85.31 724 TRP A C 1
ATOM 5751 O O . TRP A 1 724 ? 15.870 -0.671 38.420 1.00 85.31 724 TRP A O 1
ATOM 5761 N N . LEU A 1 725 ? 14.631 0.642 37.053 1.00 80.75 725 LEU A N 1
ATOM 5762 C CA . LEU A 1 725 ? 14.088 1.537 38.080 1.00 80.75 725 LEU A CA 1
ATOM 5763 C C . LEU A 1 725 ? 12.667 1.164 38.538 1.00 80.75 725 LEU A C 1
ATOM 5765 O O . LEU A 1 725 ? 12.333 1.409 39.691 1.00 80.75 725 LEU A O 1
ATOM 5769 N N . ILE A 1 726 ? 11.851 0.542 37.677 1.00 75.44 726 ILE A N 1
ATOM 5770 C CA . ILE A 1 726 ? 10.432 0.223 37.950 1.00 75.44 726 ILE A CA 1
ATOM 5771 C C . ILE A 1 726 ? 10.189 -1.297 38.015 1.00 75.44 726 ILE A C 1
ATOM 5773 O O . ILE A 1 726 ? 9.412 -1.773 38.845 1.00 75.44 726 ILE A O 1
ATOM 5777 N N . GLY A 1 727 ? 10.876 -2.078 37.176 1.00 67.81 727 GLY A N 1
ATOM 5778 C CA . GLY A 1 727 ? 10.628 -3.519 37.031 1.00 67.81 727 GLY A CA 1
ATOM 5779 C C . GLY A 1 727 ? 9.373 -3.827 36.200 1.00 67.81 727 GLY A C 1
ATOM 5780 O O . GLY A 1 727 ? 8.911 -2.985 35.436 1.00 67.81 727 GLY A O 1
ATOM 5781 N N . ALA A 1 728 ? 8.841 -5.045 36.328 1.00 65.88 728 ALA A N 1
ATOM 5782 C CA . ALA A 1 728 ? 7.613 -5.514 35.679 1.00 65.88 728 ALA A CA 1
ATOM 5783 C C . ALA A 1 728 ? 6.737 -6.254 36.704 1.00 65.88 728 ALA A C 1
ATOM 5785 O O . ALA A 1 728 ? 6.983 -7.421 37.011 1.00 65.88 728 ALA A O 1
ATOM 5786 N N . VAL A 1 729 ? 5.736 -5.573 37.268 1.00 64.12 729 VAL A N 1
ATOM 5787 C CA . VAL A 1 729 ? 4.945 -6.114 38.391 1.00 64.12 729 VAL A CA 1
ATOM 5788 C C . VAL A 1 729 ? 4.112 -7.325 37.961 1.00 64.12 729 VAL A C 1
ATOM 5790 O O . VAL A 1 729 ? 4.175 -8.357 38.626 1.00 64.12 729 VAL A O 1
ATOM 5793 N N . ASP A 1 730 ? 3.425 -7.236 36.818 1.00 57.09 730 ASP A N 1
ATOM 5794 C CA . ASP A 1 730 ? 2.562 -8.302 36.281 1.00 57.09 730 ASP A CA 1
ATOM 5795 C C . ASP A 1 730 ? 3.356 -9.580 35.927 1.00 57.09 730 ASP A C 1
ATOM 5797 O O . ASP A 1 730 ? 2.939 -10.693 36.244 1.00 57.09 730 ASP A O 1
ATOM 5801 N N . ASP A 1 731 ? 4.555 -9.421 35.347 1.00 58.56 731 ASP A N 1
ATOM 5802 C CA . ASP A 1 731 ? 5.509 -10.511 35.063 1.00 58.56 731 ASP A CA 1
ATOM 5803 C C . ASP A 1 731 ? 6.260 -10.996 36.334 1.00 58.56 731 ASP A C 1
ATOM 5805 O O . ASP A 1 731 ? 7.100 -11.898 36.254 1.00 58.56 731 ASP A O 1
ATOM 5809 N N . ASN A 1 732 ? 5.972 -10.426 37.514 1.00 62.72 732 ASN A N 1
ATOM 5810 C CA . ASN A 1 732 ? 6.607 -10.721 38.805 1.00 62.72 732 ASN A CA 1
ATOM 5811 C C . ASN A 1 732 ? 8.141 -10.502 38.788 1.00 62.72 732 ASN A C 1
ATOM 5813 O O . ASN A 1 732 ? 8.934 -11.375 39.147 1.00 62.72 732 ASN A O 1
ATOM 5817 N N . VAL A 1 733 ? 8.575 -9.316 38.360 1.00 65.88 733 VAL A N 1
ATOM 5818 C CA . VAL A 1 733 ? 9.984 -8.899 38.263 1.00 65.88 733 VAL A CA 1
ATOM 5819 C C . VAL A 1 733 ? 10.172 -7.561 38.993 1.00 65.88 733 VAL A C 1
ATOM 5821 O O . VAL A 1 733 ? 9.608 -6.560 38.553 1.00 65.88 733 VAL A O 1
ATOM 5824 N N . PRO A 1 734 ? 10.954 -7.488 40.085 1.00 64.81 734 PRO A N 1
ATOM 5825 C CA . PRO A 1 734 ? 11.267 -6.213 40.737 1.00 64.81 734 PRO A CA 1
ATOM 5826 C C . PRO A 1 734 ? 12.266 -5.370 39.916 1.00 64.81 734 PRO A C 1
ATOM 5828 O O . PRO A 1 734 ? 12.867 -5.896 38.971 1.00 64.81 734 PRO A O 1
ATOM 5831 N N . PRO A 1 735 ? 12.471 -4.083 40.269 1.00 77.25 735 PRO A N 1
ATOM 5832 C CA . PRO A 1 735 ? 13.470 -3.222 39.638 1.00 77.25 735 PRO A CA 1
ATOM 5833 C C . PRO A 1 735 ? 14.842 -3.897 39.567 1.00 77.25 735 PRO A C 1
ATOM 5835 O O . PRO A 1 735 ? 15.371 -4.359 40.580 1.00 77.25 735 PRO A O 1
ATOM 5838 N N . LEU A 1 736 ? 15.447 -3.967 38.376 1.00 79.38 736 LEU A N 1
ATOM 5839 C CA . LEU A 1 736 ? 16.710 -4.701 38.219 1.00 79.38 736 LEU A CA 1
ATOM 5840 C C . LEU A 1 736 ? 17.863 -4.073 39.018 1.00 79.38 736 LEU A C 1
ATOM 5842 O O . LEU A 1 736 ? 18.776 -4.803 39.390 1.00 79.38 736 LEU A O 1
ATOM 5846 N N . GLY A 1 737 ? 17.806 -2.773 39.330 1.00 74.69 737 GLY A N 1
ATOM 5847 C CA . GLY A 1 737 ? 18.788 -2.102 40.186 1.00 74.69 737 GLY A CA 1
ATOM 5848 C C . GLY A 1 737 ? 18.779 -2.552 41.653 1.00 74.69 737 GLY A C 1
ATOM 5849 O O . GLY A 1 737 ? 19.785 -2.382 42.335 1.00 74.69 737 GLY A O 1
ATOM 5850 N N . GLU A 1 738 ? 17.693 -3.170 42.128 1.00 72.25 738 GLU A N 1
ATOM 5851 C CA . GLU A 1 738 ? 17.598 -3.753 43.478 1.00 72.25 738 GLU A CA 1
ATOM 5852 C C . GLU A 1 738 ? 18.102 -5.216 43.528 1.00 72.25 738 GLU A C 1
ATOM 5854 O O . GLU A 1 738 ? 18.110 -5.840 44.590 1.00 72.25 738 GLU A O 1
ATOM 5859 N N . LEU A 1 739 ? 18.535 -5.794 42.396 1.00 73.94 739 LEU A N 1
ATOM 5860 C CA . LEU A 1 739 ? 18.901 -7.210 42.289 1.00 73.94 739 LEU A CA 1
ATOM 5861 C C . LEU A 1 739 ? 20.409 -7.446 42.156 1.00 73.94 739 LEU A C 1
ATOM 5863 O O . LEU A 1 739 ? 21.037 -7.117 41.155 1.00 73.94 739 LEU A O 1
ATOM 5867 N N . GLU A 1 740 ? 20.984 -8.191 43.101 1.00 70.38 740 GLU A N 1
ATOM 5868 C CA . GLU A 1 740 ? 22.362 -8.675 42.965 1.00 70.38 740 GLU A CA 1
ATOM 5869 C C . GLU A 1 740 ? 22.583 -9.601 41.742 1.00 70.38 740 GLU A C 1
ATOM 5871 O O . GLU A 1 740 ? 21.690 -10.382 41.386 1.00 70.38 740 GLU A O 1
ATOM 5876 N N . PRO A 1 741 ? 23.817 -9.659 41.184 1.00 71.44 741 PRO A N 1
ATOM 5877 C CA . PRO A 1 741 ? 24.191 -10.561 40.086 1.00 71.44 741 PRO A CA 1
ATOM 5878 C C . PRO A 1 741 ? 23.879 -12.049 40.326 1.00 71.44 741 PRO A C 1
ATOM 5880 O O . PRO A 1 741 ? 23.819 -12.835 39.378 1.00 71.44 741 PRO A O 1
ATOM 5883 N N . LEU A 1 742 ? 23.699 -12.473 41.586 1.00 69.12 742 LEU A N 1
ATOM 5884 C CA . LEU A 1 742 ? 23.360 -13.856 41.919 1.00 69.12 742 LEU A CA 1
ATOM 5885 C C . LEU A 1 742 ? 21.940 -14.258 41.491 1.00 69.12 742 LEU A C 1
ATOM 5887 O O . LEU A 1 742 ? 21.742 -15.425 41.153 1.00 69.12 742 LEU A O 1
ATOM 5891 N N . HIS A 1 743 ? 20.993 -13.317 41.429 1.00 68.44 743 HIS A N 1
ATOM 5892 C CA . HIS A 1 743 ? 19.594 -13.588 41.072 1.00 68.44 743 HIS A CA 1
ATOM 5893 C C . HIS A 1 743 ? 19.417 -13.960 39.595 1.00 68.44 743 HIS A C 1
ATOM 5895 O O . HIS A 1 743 ? 18.481 -14.669 39.232 1.00 68.44 743 HIS A O 1
ATOM 5901 N N . PHE A 1 744 ? 20.352 -13.539 38.740 1.00 76.12 744 PHE A N 1
ATOM 5902 C CA . PHE A 1 744 ? 20.336 -13.798 37.299 1.00 76.12 744 PHE A CA 1
ATOM 5903 C C . PHE A 1 744 ? 21.026 -15.116 36.905 1.00 76.12 744 PHE A C 1
ATOM 5905 O O . PHE A 1 744 ? 20.998 -15.500 35.734 1.00 76.12 744 PHE A O 1
ATOM 5912 N N . LYS A 1 745 ? 21.633 -15.846 37.858 1.00 70.12 745 LYS A N 1
ATOM 5913 C CA . LYS A 1 745 ? 22.443 -17.059 37.599 1.00 70.12 745 LYS A CA 1
ATOM 5914 C C . LYS A 1 745 ? 21.699 -18.191 36.879 1.00 70.12 745 LYS A C 1
ATOM 5916 O O . LYS A 1 745 ? 22.357 -19.087 36.354 1.00 70.12 745 LYS A O 1
ATOM 5921 N N . HIS A 1 746 ? 20.363 -18.180 36.834 1.00 65.00 746 HIS A N 1
ATOM 5922 C CA . HIS A 1 746 ? 19.572 -19.153 36.072 1.00 65.00 746 HIS A CA 1
ATOM 5923 C C . HIS A 1 746 ? 19.605 -18.939 34.553 1.00 65.00 746 HIS A C 1
ATOM 5925 O O . HIS A 1 746 ? 19.207 -19.844 33.823 1.00 65.00 746 HIS A O 1
ATOM 5931 N N . PHE A 1 747 ? 20.107 -17.800 34.058 1.00 70.62 747 PHE A N 1
ATOM 5932 C CA . PHE A 1 747 ? 20.288 -17.583 32.616 1.00 70.62 747 PHE A CA 1
ATOM 5933 C C . PHE A 1 747 ? 21.451 -16.657 32.213 1.00 70.62 747 PHE A C 1
ATOM 5935 O O . PHE A 1 747 ? 21.974 -16.803 31.108 1.00 70.62 747 PHE A O 1
ATOM 5942 N N . ASP A 1 748 ? 21.904 -15.747 33.079 1.00 77.19 748 ASP A N 1
ATOM 5943 C CA . ASP A 1 748 ? 23.140 -14.979 32.892 1.00 77.19 748 ASP A CA 1
ATOM 5944 C C . ASP A 1 748 ? 24.286 -15.636 33.676 1.00 77.19 748 ASP A C 1
ATOM 5946 O O . ASP A 1 748 ? 24.533 -15.362 34.854 1.00 77.19 748 ASP A O 1
ATOM 5950 N N . SER A 1 749 ? 24.983 -16.561 33.012 1.00 61.53 749 SER A N 1
ATOM 5951 C CA . SER A 1 749 ? 26.111 -17.299 33.589 1.00 61.53 749 SER A CA 1
ATOM 5952 C C . SER A 1 749 ? 27.270 -16.358 33.956 1.00 61.53 749 SER A C 1
ATOM 5954 O O . SER A 1 749 ? 28.083 -15.958 33.114 1.00 61.53 749 SER A O 1
ATOM 5956 N N . GLY A 1 750 ? 27.335 -16.021 35.247 1.00 64.88 750 GLY A N 1
ATOM 5957 C CA . GLY A 1 750 ? 28.298 -15.082 35.824 1.00 64.88 750 GLY A CA 1
ATOM 5958 C C . GLY A 1 750 ? 27.818 -13.628 35.905 1.00 64.88 750 GLY A C 1
ATOM 5959 O O . GLY A 1 750 ? 28.648 -12.771 36.177 1.00 64.88 750 GLY A O 1
ATOM 5960 N N . GLY A 1 751 ? 26.532 -13.336 35.661 1.00 70.56 751 GLY A N 1
ATOM 5961 C CA . GLY A 1 751 ? 25.980 -11.975 35.758 1.00 70.56 751 GLY A CA 1
ATOM 5962 C C . GLY A 1 751 ? 26.604 -10.978 34.771 1.00 70.56 751 GLY A C 1
ATOM 5963 O O . GLY A 1 751 ? 26.683 -9.787 35.057 1.00 70.56 751 GLY A O 1
ATOM 5964 N N . ARG A 1 752 ? 27.116 -11.455 33.630 1.00 79.75 752 ARG A N 1
ATOM 5965 C CA . ARG A 1 752 ? 27.957 -10.657 32.725 1.00 79.75 752 ARG A CA 1
ATOM 5966 C C . ARG A 1 752 ? 27.165 -9.606 31.958 1.00 79.75 752 ARG A C 1
ATOM 5968 O O . ARG A 1 752 ? 27.694 -8.522 31.727 1.00 79.75 752 ARG A O 1
ATOM 5975 N N . LYS A 1 753 ? 25.914 -9.894 31.589 1.00 80.06 753 LYS A N 1
ATOM 5976 C CA . LYS A 1 753 ? 25.006 -8.881 31.036 1.00 80.06 753 LYS A CA 1
ATOM 5977 C C . LYS A 1 753 ? 24.505 -7.949 32.130 1.00 80.06 753 LYS A C 1
ATOM 5979 O O . LYS A 1 753 ? 24.460 -6.750 31.885 1.00 80.06 753 LYS A O 1
ATOM 5984 N N . TYR A 1 754 ? 24.215 -8.462 33.329 1.00 83.00 754 TYR A N 1
ATOM 5985 C CA . TYR A 1 754 ? 23.872 -7.607 34.468 1.00 83.00 754 TYR A CA 1
ATOM 5986 C C . TYR A 1 754 ? 24.955 -6.545 34.720 1.00 83.00 754 TYR A C 1
ATOM 5988 O O . TYR A 1 754 ? 24.651 -5.358 34.733 1.00 83.00 754 TYR A O 1
ATOM 5996 N N . SER A 1 755 ? 26.232 -6.935 34.808 1.00 82.62 755 SER A N 1
ATOM 5997 C CA . SER A 1 755 ? 27.342 -5.987 34.989 1.00 82.62 755 SER A CA 1
ATOM 5998 C C . SER A 1 755 ? 27.517 -5.005 33.822 1.00 82.62 755 SER A C 1
ATOM 6000 O O . SER A 1 755 ? 27.921 -3.868 34.052 1.00 82.62 755 SER A O 1
ATOM 6002 N N . GLN A 1 756 ? 27.201 -5.401 32.583 1.00 83.94 756 GLN A N 1
ATOM 6003 C CA . GLN A 1 756 ? 27.193 -4.487 31.430 1.00 83.94 756 GLN A CA 1
ATOM 6004 C C . GLN A 1 756 ? 26.058 -3.458 31.531 1.00 83.94 756 GLN A C 1
ATOM 6006 O O . GLN A 1 756 ? 26.286 -2.271 31.313 1.00 83.94 756 GLN A O 1
ATOM 6011 N N . TYR A 1 757 ? 24.851 -3.889 31.903 1.00 84.94 757 TYR A N 1
ATOM 6012 C CA . TYR A 1 757 ? 23.720 -2.991 32.137 1.00 84.94 757 TYR A CA 1
ATOM 6013 C C . TYR A 1 757 ? 23.973 -2.057 33.326 1.00 84.94 757 TYR A C 1
ATOM 6015 O O . TYR A 1 757 ? 23.705 -0.866 33.217 1.00 84.94 757 TYR A O 1
ATOM 6023 N N . MET A 1 758 ? 24.594 -2.556 34.398 1.00 84.62 758 MET A N 1
ATOM 6024 C CA . MET A 1 758 ? 25.010 -1.763 35.556 1.00 84.62 758 MET A CA 1
ATOM 6025 C C . MET A 1 758 ? 25.953 -0.622 35.151 1.00 84.62 758 MET A C 1
ATOM 6027 O O . MET A 1 758 ? 25.708 0.518 35.522 1.00 84.62 758 MET A O 1
ATOM 6031 N N . GLN A 1 759 ? 26.971 -0.890 34.321 1.00 84.81 759 GLN A N 1
ATOM 6032 C CA . GLN A 1 759 ? 27.890 0.142 33.807 1.00 84.81 759 GLN A CA 1
ATOM 6033 C C . GLN A 1 759 ? 27.176 1.218 32.973 1.00 84.81 759 GLN A C 1
ATOM 6035 O O . GLN A 1 759 ? 27.505 2.398 33.076 1.00 84.81 759 GLN A O 1
ATOM 6040 N N . VAL A 1 760 ? 26.190 0.824 32.160 1.00 83.88 760 VAL A N 1
ATOM 6041 C CA . VAL A 1 760 ? 25.361 1.768 31.393 1.00 83.88 760 VAL A CA 1
ATOM 6042 C C . VAL A 1 760 ? 24.474 2.597 32.326 1.00 83.88 760 VAL A C 1
ATOM 6044 O O . VAL A 1 760 ? 24.363 3.808 32.144 1.00 83.88 760 VAL A O 1
ATOM 6047 N N . MET A 1 761 ? 23.900 1.981 33.361 1.00 89.25 761 MET A N 1
ATOM 6048 C CA . MET A 1 761 ? 23.063 2.673 34.341 1.00 89.25 761 MET A CA 1
ATOM 6049 C C . MET A 1 761 ? 23.859 3.597 35.271 1.00 89.25 761 MET A C 1
ATOM 6051 O O . MET A 1 761 ? 23.342 4.648 35.624 1.00 89.25 761 MET A O 1
ATOM 6055 N N . THR A 1 762 ? 25.131 3.314 35.572 1.00 87.31 762 THR A N 1
ATOM 6056 C CA . THR A 1 762 ? 26.023 4.276 36.252 1.00 87.31 762 THR A CA 1
ATOM 6057 C C . THR A 1 762 ? 26.220 5.555 35.427 1.00 87.31 762 THR A C 1
ATOM 6059 O O . THR A 1 762 ? 26.327 6.643 35.989 1.00 87.31 762 THR A O 1
ATOM 6062 N N . LEU A 1 763 ? 26.243 5.457 34.091 1.00 84.12 763 LEU A N 1
ATOM 6063 C CA . LEU A 1 763 ? 26.335 6.630 33.214 1.00 84.12 763 LEU A CA 1
ATOM 6064 C C . LEU A 1 763 ? 25.002 7.400 33.141 1.00 84.12 763 LEU A C 1
ATOM 6066 O O . LEU A 1 763 ? 25.010 8.628 33.172 1.00 84.12 763 LEU A O 1
ATOM 6070 N N . VAL A 1 764 ? 23.870 6.685 33.116 1.00 83.06 764 VAL A N 1
ATOM 6071 C CA . VAL A 1 764 ? 22.518 7.268 33.238 1.00 83.06 764 VAL A CA 1
ATOM 6072 C C . VAL A 1 764 ? 22.349 8.010 34.564 1.00 83.06 764 VAL A C 1
ATOM 6074 O O . VAL A 1 764 ? 21.901 9.153 34.562 1.00 83.06 764 VAL A O 1
ATOM 6077 N N . GLU A 1 765 ? 22.752 7.401 35.679 1.00 88.19 765 GLU A N 1
ATOM 6078 C CA . GLU A 1 765 ? 22.730 8.020 37.006 1.00 88.19 765 GLU A CA 1
ATOM 6079 C C . GLU A 1 765 ? 23.618 9.266 37.055 1.00 88.19 765 GLU A C 1
ATOM 6081 O O . GLU A 1 765 ? 23.170 10.315 37.516 1.00 88.19 765 GLU A O 1
ATOM 6086 N N . LYS A 1 766 ? 24.851 9.188 36.531 1.00 86.44 766 LYS A N 1
ATOM 6087 C CA . LYS A 1 766 ? 25.762 10.338 36.470 1.00 86.44 766 LYS A CA 1
ATOM 6088 C C . LYS A 1 766 ? 25.108 11.527 35.765 1.00 86.44 766 LYS A C 1
ATOM 6090 O O . LYS A 1 766 ? 25.051 12.607 36.348 1.00 86.44 766 LYS A O 1
ATOM 6095 N N . PHE A 1 767 ? 24.596 11.335 34.547 1.00 85.06 767 PHE A N 1
ATOM 6096 C CA . PHE A 1 767 ? 23.952 12.423 33.810 1.00 85.06 767 PHE A CA 1
ATOM 6097 C C . PHE A 1 767 ? 22.647 12.872 34.482 1.00 85.06 767 PHE A C 1
ATOM 6099 O O . PHE A 1 767 ? 22.402 14.069 34.574 1.00 85.06 767 PHE A O 1
ATOM 6106 N N . GLY A 1 768 ? 21.847 11.959 35.040 1.00 82.88 768 GLY A N 1
ATOM 6107 C CA . GLY A 1 768 ? 20.639 12.308 35.795 1.00 82.88 768 GLY A CA 1
ATOM 6108 C C . GLY A 1 768 ? 20.931 13.196 37.011 1.00 82.88 768 GLY A C 1
ATOM 6109 O O . GLY A 1 768 ? 20.190 14.142 37.279 1.00 82.88 768 GLY A O 1
ATOM 6110 N N . ARG A 1 769 ? 22.042 12.941 37.713 1.00 90.00 769 ARG A N 1
ATOM 6111 C CA . ARG A 1 769 ? 22.540 13.773 38.820 1.00 90.00 769 ARG A CA 1
ATOM 6112 C C . ARG A 1 769 ? 23.092 15.111 38.324 1.00 90.00 769 ARG A C 1
ATOM 6114 O O . ARG A 1 769 ? 22.715 16.143 38.865 1.00 90.00 769 ARG A O 1
ATOM 6121 N N . GLU A 1 770 ? 23.904 15.126 37.264 1.00 87.06 770 GLU A N 1
ATOM 6122 C CA . GLU A 1 770 ? 24.421 16.366 36.647 1.00 87.06 770 GLU A CA 1
ATOM 6123 C C . GLU A 1 770 ? 23.297 17.274 36.104 1.00 87.06 770 GLU A C 1
ATOM 6125 O O . GLU A 1 770 ? 23.425 18.498 36.127 1.00 87.06 770 GLU A O 1
ATOM 6130 N N . ARG A 1 771 ? 22.169 16.691 35.677 1.00 81.12 771 ARG A N 1
ATOM 6131 C CA . ARG A 1 771 ? 20.952 17.396 35.241 1.00 81.12 771 ARG A CA 1
ATOM 6132 C C . ARG A 1 771 ? 19.945 17.688 36.373 1.00 81.12 771 ARG A C 1
ATOM 6134 O O . ARG A 1 771 ? 18.930 18.319 36.101 1.00 81.12 771 ARG A O 1
ATOM 6141 N N . ASN A 1 772 ? 20.211 17.283 37.621 1.00 85.12 772 ASN A N 1
ATOM 6142 C CA . ASN A 1 772 ? 19.318 17.414 38.792 1.00 85.12 772 ASN A CA 1
ATOM 6143 C C . ASN A 1 772 ? 17.922 16.756 38.646 1.00 85.12 772 ASN A C 1
ATOM 6145 O O . ASN A 1 772 ? 16.948 17.226 39.229 1.00 85.12 772 ASN A O 1
ATOM 6149 N N . VAL A 1 773 ? 17.822 15.652 37.898 1.00 84.62 773 VAL A N 1
ATOM 6150 C CA . VAL A 1 773 ? 16.574 14.882 37.668 1.00 84.62 773 VAL A CA 1
ATOM 6151 C C . VAL A 1 773 ? 16.604 13.466 38.264 1.00 84.62 773 VAL A C 1
ATOM 6153 O O . VAL A 1 773 ? 15.694 12.672 38.038 1.00 84.62 773 VAL A O 1
ATOM 6156 N N . TRP A 1 774 ? 17.658 13.114 39.005 1.00 88.12 774 TRP A N 1
ATOM 6157 C CA . TRP A 1 774 ? 17.795 11.801 39.638 1.00 88.12 774 TRP A CA 1
ATOM 6158 C C . TRP A 1 774 ? 17.057 11.717 40.981 1.00 88.12 774 TRP A C 1
ATOM 6160 O O . TRP A 1 774 ? 17.215 12.591 41.833 1.00 88.12 774 TRP A O 1
ATOM 6170 N N . LEU A 1 775 ? 16.291 10.642 41.193 1.00 81.94 775 LEU A N 1
ATOM 6171 C CA . LEU A 1 775 ? 15.558 10.383 42.434 1.00 81.94 775 LEU A CA 1
ATOM 6172 C C . LEU A 1 775 ? 16.288 9.344 43.301 1.00 81.94 775 LEU A C 1
ATOM 6174 O O . LEU A 1 775 ? 16.492 8.204 42.888 1.00 81.94 775 LEU A O 1
ATOM 6178 N N . GLU A 1 776 ? 16.639 9.733 44.530 1.00 75.00 776 GLU A N 1
ATOM 6179 C CA . GLU A 1 776 ? 17.421 8.904 45.470 1.00 75.00 776 GLU A CA 1
ATOM 6180 C C . GLU A 1 776 ? 16.651 7.697 46.040 1.00 75.00 776 GLU A C 1
ATOM 6182 O O . GLU A 1 776 ? 17.252 6.727 46.496 1.00 75.00 776 GLU A O 1
ATOM 6187 N N . SER A 1 777 ? 15.317 7.752 46.044 1.00 69.88 777 SER A N 1
ATOM 6188 C CA . SER A 1 777 ? 14.447 6.679 46.541 1.00 69.88 777 SER A CA 1
ATOM 6189 C C . SER A 1 777 ? 13.971 5.811 45.380 1.00 69.88 777 SER A C 1
ATOM 6191 O O . SER A 1 777 ? 13.293 6.311 44.480 1.00 69.88 777 SER A O 1
ATOM 6193 N N . SER A 1 778 ? 14.245 4.501 45.430 1.00 60.44 778 SER A N 1
ATOM 6194 C CA . SER A 1 778 ? 13.781 3.550 44.406 1.00 60.44 778 SER A CA 1
ATOM 6195 C C . SER A 1 778 ? 12.255 3.548 44.250 1.00 60.44 778 SER A C 1
ATOM 6197 O O . SER A 1 778 ? 11.741 3.387 43.148 1.00 60.44 778 SER A O 1
ATOM 6199 N N . ARG A 1 779 ? 11.520 3.826 45.336 1.00 60.81 779 ARG A N 1
ATOM 6200 C CA . ARG A 1 779 ? 10.047 3.884 45.370 1.00 60.81 779 ARG A CA 1
ATOM 6201 C C . ARG A 1 779 ? 9.452 5.108 44.667 1.00 60.81 779 ARG A C 1
ATOM 6203 O O . ARG A 1 779 ? 8.238 5.152 44.495 1.00 60.81 779 ARG A O 1
ATOM 6210 N N . ASN A 1 780 ? 10.272 6.102 44.320 1.00 73.00 780 ASN A N 1
ATOM 6211 C CA . ASN A 1 780 ? 9.814 7.349 43.707 1.00 73.00 780 ASN A CA 1
ATOM 6212 C C . ASN A 1 780 ? 9.878 7.303 42.170 1.00 73.00 780 ASN A C 1
ATOM 6214 O O . ASN A 1 780 ? 9.448 8.261 41.532 1.00 73.00 780 ASN A O 1
ATOM 6218 N N . TRP A 1 781 ? 10.411 6.223 41.586 1.00 76.81 781 TRP A N 1
ATOM 6219 C CA . TRP A 1 781 ? 10.455 6.032 40.139 1.00 76.81 781 TRP A CA 1
ATOM 6220 C C . TRP A 1 781 ? 9.133 5.485 39.595 1.00 76.81 781 TRP A C 1
ATOM 6222 O O . TRP A 1 781 ? 8.549 4.539 40.122 1.00 76.81 781 TRP A O 1
ATOM 6232 N N . ASP A 1 782 ? 8.692 6.093 38.502 1.00 75.44 782 ASP A N 1
ATOM 6233 C CA . ASP A 1 782 ? 7.454 5.831 37.774 1.00 75.44 782 ASP A CA 1
ATOM 6234 C C . ASP A 1 782 ? 7.641 6.226 36.295 1.00 75.44 782 ASP A C 1
ATOM 6236 O O . ASP A 1 782 ? 8.674 6.786 35.910 1.00 75.44 782 ASP A O 1
ATOM 6240 N N . GLY A 1 783 ? 6.642 5.979 35.445 1.00 65.00 783 GLY A N 1
ATOM 6241 C CA . GLY A 1 783 ? 6.718 6.351 34.030 1.00 65.00 783 GLY A CA 1
ATOM 6242 C C . GLY A 1 783 ? 6.993 7.836 33.763 1.00 65.00 783 GLY A C 1
ATOM 6243 O O . GLY A 1 783 ? 7.659 8.160 32.776 1.00 65.00 783 GLY A O 1
ATOM 6244 N N . LYS A 1 784 ? 6.537 8.738 34.644 1.00 73.50 784 LYS A N 1
ATOM 6245 C CA . LYS A 1 784 ? 6.731 10.190 34.519 1.00 73.50 784 LYS A CA 1
ATOM 6246 C C . LYS A 1 784 ? 8.178 10.589 34.807 1.00 73.50 784 LYS A C 1
ATOM 6248 O O . LYS A 1 784 ? 8.828 11.218 33.976 1.00 73.50 784 LYS A O 1
ATOM 6253 N N . SER A 1 785 ? 8.705 10.191 35.962 1.00 82.12 785 SER A N 1
ATOM 6254 C CA . SER A 1 785 ? 10.082 10.478 36.382 1.00 82.12 785 SER A CA 1
ATOM 6255 C C . SER A 1 785 ? 11.125 9.838 35.465 1.00 82.12 785 SER A C 1
ATOM 6257 O O . SER A 1 785 ? 12.127 10.482 35.155 1.00 82.12 785 SER A O 1
ATOM 6259 N N . VAL A 1 786 ? 10.875 8.631 34.943 1.00 77.00 786 VAL A N 1
ATOM 6260 C CA . VAL A 1 786 ? 11.745 8.024 33.921 1.00 77.00 786 VAL A CA 1
ATOM 6261 C C . VAL A 1 786 ? 11.699 8.798 32.598 1.00 77.00 786 VAL A C 1
ATOM 6263 O O . VAL A 1 786 ? 12.743 8.971 31.969 1.00 77.00 786 VAL A O 1
ATOM 6266 N N . THR A 1 787 ? 10.540 9.327 32.193 1.00 74.62 787 THR A N 1
ATOM 6267 C CA . THR A 1 787 ? 10.427 10.171 30.987 1.00 74.62 787 THR A CA 1
ATOM 6268 C C . THR A 1 787 ? 11.174 11.500 31.159 1.00 74.62 787 THR A C 1
ATOM 6270 O O . THR A 1 787 ? 11.942 11.881 30.278 1.00 74.62 787 THR A O 1
ATOM 6273 N N . VAL A 1 788 ? 11.053 12.156 32.322 1.00 78.31 788 VAL A N 1
ATOM 6274 C CA . VAL A 1 788 ? 11.806 13.382 32.663 1.00 78.31 788 VAL A CA 1
ATOM 6275 C C . VAL A 1 788 ? 13.318 13.129 32.695 1.00 78.31 788 VAL A C 1
ATOM 6277 O O . VAL A 1 788 ? 14.079 13.878 32.079 1.00 78.31 788 VAL A O 1
ATOM 6280 N N . LEU A 1 789 ? 13.763 12.047 33.351 1.00 80.88 789 LEU A N 1
ATOM 6281 C CA . LEU A 1 789 ? 15.162 11.608 33.333 1.00 80.88 789 LEU A CA 1
ATOM 6282 C C . LEU A 1 789 ? 15.653 11.418 31.894 1.00 80.88 789 LEU A C 1
ATOM 6284 O O . LEU A 1 789 ? 16.719 11.916 31.535 1.00 80.88 789 LEU A O 1
ATOM 6288 N N . TRP A 1 790 ? 14.875 10.712 31.070 1.00 78.38 790 TRP A N 1
ATOM 6289 C CA . TRP A 1 790 ? 15.236 10.397 29.693 1.00 78.38 790 TRP A CA 1
ATOM 6290 C C . TRP A 1 790 ? 15.388 11.646 28.824 1.00 78.38 790 TRP A C 1
ATOM 6292 O O . TRP A 1 790 ? 16.435 11.810 28.199 1.00 78.38 790 TRP A O 1
ATOM 6302 N N . SER A 1 791 ? 14.402 12.548 28.822 1.00 73.19 791 SER A N 1
ATOM 6303 C CA . SER A 1 791 ? 14.461 13.802 28.058 1.00 73.19 791 SER A CA 1
ATOM 6304 C C . SER A 1 791 ? 15.661 14.666 28.458 1.00 73.19 791 SER A C 1
ATOM 6306 O O . SER A 1 791 ? 16.360 15.186 27.586 1.00 73.19 791 SER A O 1
ATOM 6308 N N . ALA A 1 792 ? 15.975 14.752 29.755 1.00 78.50 792 ALA A N 1
ATOM 6309 C CA . ALA A 1 792 ? 17.105 15.538 30.244 1.00 78.50 792 ALA A CA 1
ATOM 6310 C C . ALA A 1 792 ? 18.481 14.988 29.811 1.00 78.50 792 ALA A C 1
ATOM 6312 O O . ALA A 1 792 ? 19.380 15.781 29.523 1.00 78.50 792 ALA A O 1
ATOM 6313 N N . ILE A 1 793 ? 18.659 13.658 29.759 1.00 82.69 793 ILE A N 1
ATOM 6314 C CA . ILE A 1 793 ? 19.956 13.012 29.460 1.00 82.69 793 ILE A CA 1
ATOM 6315 C C . ILE A 1 793 ? 20.101 12.524 28.011 1.00 82.69 793 ILE A C 1
ATOM 6317 O O . ILE A 1 793 ? 21.199 12.130 27.612 1.00 82.69 793 ILE A O 1
ATOM 6321 N N . TRP A 1 794 ? 19.029 12.501 27.211 1.00 70.25 794 TRP A N 1
ATOM 6322 C CA . TRP A 1 794 ? 19.037 11.920 25.859 1.00 70.25 794 TRP A CA 1
ATOM 6323 C C . TRP A 1 794 ? 20.133 12.519 24.973 1.00 70.25 794 TRP A C 1
ATOM 6325 O O . TRP A 1 794 ? 20.875 11.775 24.334 1.00 70.25 794 TRP A O 1
ATOM 6335 N N . GLN A 1 795 ? 20.304 13.844 24.997 1.00 72.06 795 GLN A N 1
ATOM 6336 C CA . GLN A 1 795 ? 21.350 14.532 24.229 1.00 72.06 795 GLN A CA 1
ATOM 6337 C C . GLN A 1 795 ? 22.774 14.178 24.698 1.00 72.06 795 GLN A C 1
ATOM 6339 O O . GLN A 1 795 ? 23.688 14.140 23.875 1.00 72.06 795 GLN A O 1
ATOM 6344 N N . ASP A 1 796 ? 22.961 13.856 25.982 1.00 77.75 796 ASP A N 1
ATOM 6345 C CA . ASP A 1 796 ? 24.257 13.456 26.548 1.00 77.75 796 ASP A CA 1
ATOM 6346 C C . ASP A 1 796 ? 24.582 11.985 26.223 1.00 77.75 796 ASP A C 1
ATOM 6348 O O . ASP A 1 796 ? 25.734 11.632 25.960 1.00 77.75 796 ASP A O 1
ATOM 6352 N N . MET A 1 797 ? 23.557 11.124 26.164 1.00 74.25 797 MET A N 1
ATOM 6353 C CA . MET A 1 797 ? 23.682 9.707 25.794 1.00 74.25 797 MET A CA 1
ATOM 6354 C C . MET A 1 797 ? 23.768 9.483 24.274 1.00 74.25 797 MET A C 1
ATOM 6356 O O . MET A 1 797 ? 24.448 8.557 23.820 1.00 74.25 797 MET A O 1
ATOM 6360 N N . TYR A 1 798 ? 23.128 10.331 23.463 1.00 63.88 798 TYR A N 1
ATOM 6361 C CA . TYR A 1 798 ? 23.028 10.179 22.007 1.00 63.88 798 TYR A CA 1
ATOM 6362 C C . TYR A 1 798 ? 24.387 10.009 21.287 1.00 63.88 798 TYR A C 1
ATOM 6364 O O . TYR A 1 798 ? 24.487 9.101 20.455 1.00 63.88 798 TYR A O 1
ATOM 6372 N N . PRO A 1 799 ? 25.469 10.759 21.601 1.00 69.00 799 PRO A N 1
ATOM 6373 C CA . PRO A 1 799 ? 26.797 10.543 21.015 1.00 69.00 799 PRO A CA 1
ATOM 6374 C C . PRO A 1 799 ? 27.336 9.113 21.164 1.00 69.00 799 PRO A C 1
ATOM 6376 O O . PRO A 1 799 ? 28.012 8.621 20.257 1.00 69.00 799 PRO A O 1
ATOM 6379 N N . TYR A 1 800 ? 27.012 8.434 22.269 1.00 67.75 800 TYR A N 1
ATOM 6380 C CA . TYR A 1 800 ? 27.429 7.057 22.556 1.00 67.75 800 TYR A CA 1
ATOM 6381 C C . TYR A 1 800 ? 26.544 6.010 21.863 1.00 67.75 800 TYR A C 1
ATOM 6383 O O . TYR A 1 800 ? 26.985 4.886 21.633 1.00 67.75 800 TYR A O 1
ATOM 6391 N N . MET A 1 801 ? 25.317 6.380 21.486 1.00 61.12 801 MET A N 1
ATOM 6392 C CA . MET A 1 801 ? 24.356 5.501 20.809 1.00 61.12 801 MET A CA 1
ATOM 6393 C C . MET A 1 801 ? 24.504 5.489 19.275 1.00 61.12 801 MET A C 1
ATOM 6395 O O . MET A 1 801 ? 23.940 4.620 18.608 1.00 61.12 801 MET A O 1
ATOM 6399 N N . ARG A 1 802 ? 25.284 6.409 18.686 1.00 49.19 802 ARG A N 1
ATOM 6400 C CA . ARG A 1 802 ? 25.523 6.450 17.231 1.00 49.19 802 ARG A CA 1
ATOM 6401 C C . ARG A 1 802 ? 26.411 5.293 16.762 1.00 49.19 802 ARG A C 1
ATOM 6403 O O . ARG A 1 802 ? 27.581 5.190 17.131 1.00 49.19 802 ARG A O 1
ATOM 6410 N N . THR A 1 803 ? 25.908 4.480 15.833 1.00 38.88 803 THR A N 1
ATOM 6411 C CA . THR A 1 803 ? 26.681 3.406 15.189 1.00 38.88 803 THR A CA 1
ATOM 6412 C C . THR A 1 803 ? 27.784 3.964 14.281 1.00 38.88 803 THR A C 1
ATOM 6414 O O . THR A 1 803 ? 27.555 4.248 13.101 1.00 38.88 803 THR A O 1
ATOM 6417 N N . LYS A 1 804 ? 29.012 4.087 14.800 1.00 33.28 804 LYS A N 1
ATOM 6418 C CA . LYS A 1 804 ? 30.200 4.373 13.979 1.00 33.28 804 LYS A CA 1
ATOM 6419 C C . LYS A 1 804 ? 30.431 3.229 12.987 1.00 33.28 804 LYS A C 1
ATOM 6421 O O . LYS A 1 804 ? 30.925 2.169 13.358 1.00 33.28 804 LYS A O 1
ATOM 6426 N N . THR A 1 805 ? 30.113 3.457 11.712 1.00 29.92 805 THR A N 1
ATOM 6427 C CA . THR A 1 805 ? 30.507 2.545 10.628 1.00 29.92 805 THR A CA 1
ATOM 6428 C C . THR A 1 805 ? 31.999 2.723 10.362 1.00 29.92 805 THR A C 1
ATOM 6430 O O . THR A 1 805 ? 32.407 3.563 9.559 1.00 29.92 805 THR A O 1
ATOM 6433 N N . THR A 1 806 ? 32.828 1.952 11.061 1.00 25.98 806 THR A N 1
ATOM 6434 C CA . THR A 1 806 ? 34.277 1.922 10.855 1.00 25.98 806 THR A CA 1
ATOM 6435 C C . THR A 1 806 ? 34.616 1.291 9.505 1.00 25.98 806 THR A C 1
ATOM 6437 O O . THR A 1 806 ? 34.853 0.091 9.387 1.00 25.98 806 THR A O 1
ATOM 6440 N N . LYS A 1 807 ? 34.726 2.130 8.467 1.00 30.42 807 LYS A N 1
ATOM 6441 C CA . LYS A 1 807 ? 35.715 1.862 7.418 1.00 30.42 807 LYS A CA 1
ATOM 6442 C C . LYS A 1 807 ? 37.084 1.835 8.094 1.00 30.42 807 LYS A C 1
ATOM 6444 O O . LYS A 1 807 ? 37.507 2.849 8.645 1.00 30.42 807 LYS A O 1
ATOM 6449 N N . GLU A 1 808 ? 37.767 0.699 8.043 1.00 28.30 808 GLU A N 1
ATOM 6450 C CA . GLU A 1 808 ? 39.186 0.635 8.389 1.00 28.30 808 GLU A CA 1
ATOM 6451 C C . GLU A 1 808 ? 39.961 1.589 7.467 1.00 28.30 808 GLU A C 1
ATOM 6453 O O . GLU A 1 808 ? 39.841 1.515 6.239 1.00 28.30 808 GLU A O 1
ATOM 6458 N N . ILE A 1 809 ? 40.733 2.509 8.051 1.00 31.50 809 ILE A N 1
ATOM 6459 C CA . ILE A 1 809 ? 41.583 3.440 7.300 1.00 31.50 809 ILE A CA 1
ATOM 6460 C C . ILE A 1 809 ? 42.833 2.671 6.864 1.00 31.50 809 ILE A C 1
ATOM 6462 O O . ILE A 1 809 ? 43.839 2.614 7.568 1.00 31.50 809 ILE A O 1
ATOM 6466 N N . ALA A 1 810 ? 42.737 2.027 5.705 1.00 33.72 810 ALA A N 1
ATOM 6467 C CA . ALA A 1 810 ? 43.821 1.255 5.118 1.00 33.72 810 ALA A CA 1
ATOM 6468 C C . ALA A 1 810 ? 44.765 2.146 4.290 1.00 33.72 810 ALA A C 1
ATOM 6470 O O . ALA A 1 810 ? 44.606 2.223 3.074 1.00 33.72 810 ALA A O 1
ATOM 6471 N N . ASP A 1 811 ? 45.766 2.719 4.973 1.00 32.81 811 ASP A N 1
ATOM 6472 C CA . ASP A 1 811 ? 46.989 3.350 4.430 1.00 32.81 811 ASP A CA 1
ATOM 6473 C C . ASP A 1 811 ? 46.786 4.641 3.587 1.00 32.81 811 ASP A C 1
ATOM 6475 O O . ASP A 1 811 ? 46.112 4.606 2.556 1.00 32.81 811 ASP A O 1
ATOM 6479 N N . PRO A 1 812 ? 47.405 5.787 3.956 1.00 34.94 812 PRO A N 1
ATOM 6480 C CA . PRO A 1 812 ? 47.372 7.017 3.155 1.00 34.94 812 PRO A CA 1
ATOM 6481 C C . PRO A 1 812 ? 47.854 6.878 1.699 1.00 34.94 812 PRO A C 1
ATOM 6483 O O . PRO A 1 812 ? 47.497 7.707 0.865 1.00 34.94 812 PRO A O 1
ATOM 6486 N N . ASN A 1 813 ? 48.619 5.838 1.351 1.00 36.78 813 ASN A N 1
ATOM 6487 C CA . ASN A 1 813 ? 49.150 5.616 -0.001 1.00 36.78 813 ASN A CA 1
ATOM 6488 C C . ASN A 1 813 ? 48.147 4.952 -0.971 1.00 36.78 813 ASN A C 1
ATOM 6490 O O . ASN A 1 813 ? 48.528 4.117 -1.798 1.00 36.78 813 ASN A O 1
ATOM 6494 N N . LYS A 1 814 ? 46.851 5.284 -0.876 1.00 31.12 814 LYS A N 1
ATOM 6495 C CA . LYS A 1 814 ? 45.795 4.695 -1.720 1.00 31.12 814 LYS A CA 1
ATOM 6496 C C . LYS A 1 814 ? 44.715 5.692 -2.147 1.00 31.12 814 LYS A C 1
ATOM 6498 O O . LYS A 1 814 ? 43.623 5.754 -1.585 1.00 31.12 814 LYS A O 1
ATOM 6503 N N . SER A 1 815 ? 45.009 6.439 -3.205 1.00 39.66 815 SER A N 1
ATOM 6504 C CA . SER A 1 815 ? 44.031 7.243 -3.937 1.00 39.66 815 SER A CA 1
ATOM 6505 C C . SER A 1 815 ? 43.259 6.398 -4.958 1.00 39.66 815 SER A C 1
ATOM 6507 O O . SER A 1 815 ? 43.855 5.632 -5.709 1.00 39.66 815 SER A O 1
ATOM 6509 N N . ASP A 1 816 ? 41.933 6.568 -5.019 1.00 33.62 816 ASP A N 1
ATOM 6510 C CA . ASP A 1 816 ? 41.145 6.285 -6.231 1.00 33.62 816 ASP A CA 1
ATOM 6511 C C . ASP A 1 816 ? 39.810 7.065 -6.196 1.00 33.62 816 ASP A C 1
ATOM 6513 O O . ASP A 1 816 ? 38.743 6.559 -5.826 1.00 33.62 816 ASP A O 1
ATOM 6517 N N . ASN A 1 817 ? 39.882 8.359 -6.522 1.00 42.34 817 ASN A N 1
ATOM 6518 C CA . ASN A 1 817 ? 38.707 9.220 -6.668 1.00 42.34 817 ASN A CA 1
ATOM 6519 C C . ASN A 1 817 ? 37.956 8.828 -7.938 1.00 42.34 817 ASN A C 1
ATOM 6521 O O . ASN A 1 817 ? 38.434 9.100 -9.032 1.00 42.34 817 ASN A O 1
ATOM 6525 N N . SER A 1 818 ? 36.772 8.223 -7.817 1.00 40.28 818 SER A N 1
ATOM 6526 C CA . SER A 1 818 ? 36.004 7.891 -9.025 1.00 40.28 818 SER A CA 1
ATOM 6527 C C . SER A 1 818 ? 34.488 7.799 -8.895 1.00 40.28 818 SER A C 1
ATOM 6529 O O . SER A 1 818 ? 33.817 7.869 -9.916 1.00 40.28 818 SER A O 1
ATOM 6531 N N . HIS A 1 819 ? 33.879 7.607 -7.721 1.00 32.12 819 HIS A N 1
ATOM 6532 C CA . HIS A 1 819 ? 32.510 7.055 -7.713 1.00 32.12 819 HIS A CA 1
ATOM 6533 C C . HIS A 1 819 ? 31.359 8.036 -8.038 1.00 32.12 819 HIS A C 1
ATOM 6535 O O . HIS A 1 819 ? 30.260 7.575 -8.354 1.00 32.12 819 HIS A O 1
ATOM 6541 N N . MET A 1 820 ? 31.595 9.355 -7.996 1.00 30.70 820 MET A N 1
ATOM 6542 C CA . MET A 1 820 ? 30.581 10.388 -8.292 1.00 30.70 820 MET A CA 1
ATOM 6543 C C . MET A 1 820 ? 30.526 10.804 -9.763 1.00 30.70 820 MET A C 1
ATOM 6545 O O . MET A 1 820 ? 29.438 11.034 -10.289 1.00 30.70 820 MET A O 1
ATOM 6549 N N . ALA A 1 821 ? 31.680 10.866 -10.440 1.00 34.41 821 ALA A N 1
ATOM 6550 C CA . ALA A 1 821 ? 31.783 11.447 -11.778 1.00 34.41 821 ALA A CA 1
ATOM 6551 C C . ALA A 1 821 ? 30.855 10.776 -12.800 1.00 34.41 821 ALA A C 1
ATOM 6553 O O . ALA A 1 821 ? 30.506 11.389 -13.793 1.00 34.41 821 ALA A O 1
ATOM 6554 N N . ASP A 1 822 ? 30.410 9.541 -12.569 1.00 35.03 822 ASP A N 1
ATOM 6555 C CA . ASP A 1 822 ? 29.597 8.789 -13.526 1.00 35.03 822 ASP A CA 1
ATOM 6556 C C . ASP A 1 822 ? 28.207 9.412 -13.752 1.00 35.03 822 ASP A C 1
ATOM 6558 O O . ASP A 1 822 ? 27.569 9.133 -14.764 1.00 35.03 822 ASP A O 1
ATOM 6562 N N . ILE A 1 823 ? 27.718 10.242 -12.818 1.00 33.38 823 ILE A N 1
ATOM 6563 C CA . ILE A 1 823 ? 26.277 10.471 -12.602 1.00 33.38 823 ILE A CA 1
ATOM 6564 C C . ILE A 1 823 ? 25.657 11.573 -13.474 1.00 33.38 823 ILE A C 1
ATOM 6566 O O . ILE A 1 823 ? 24.594 11.343 -14.054 1.00 33.38 823 ILE A O 1
ATOM 6570 N N . THR A 1 824 ? 26.316 12.716 -13.659 1.00 33.97 824 THR A N 1
ATOM 6571 C CA . THR A 1 824 ? 25.952 13.670 -14.730 1.00 33.97 824 THR A CA 1
ATOM 6572 C C . THR A 1 824 ? 26.477 13.199 -16.084 1.00 33.97 824 THR A C 1
ATOM 6574 O O . THR A 1 824 ? 25.953 13.567 -17.126 1.00 33.97 824 THR A O 1
ATOM 6577 N N . ASN A 1 825 ? 27.487 12.324 -16.068 1.00 38.59 825 ASN A N 1
ATOM 6578 C CA . ASN A 1 825 ? 28.168 11.788 -17.241 1.00 38.59 825 ASN A CA 1
ATOM 6579 C C . ASN A 1 825 ? 27.137 11.207 -18.197 1.00 38.59 825 ASN A C 1
ATOM 6581 O O . ASN A 1 825 ? 26.906 11.688 -19.307 1.00 38.59 825 ASN A O 1
ATOM 6585 N N . MET A 1 826 ? 26.424 10.190 -17.720 1.00 33.12 826 MET A N 1
ATOM 6586 C CA . MET A 1 826 ? 25.492 9.530 -18.598 1.00 33.12 826 MET A CA 1
ATOM 6587 C C . MET A 1 826 ? 24.201 10.323 -18.847 1.00 33.12 826 MET A C 1
ATOM 6589 O O . MET A 1 826 ? 23.294 9.729 -19.422 1.00 33.12 826 MET A O 1
ATOM 6593 N N . TRP A 1 827 ? 24.122 11.608 -18.462 1.00 28.88 827 TRP A N 1
ATOM 6594 C CA . TRP A 1 827 ? 23.103 12.593 -18.861 1.00 28.88 827 TRP A CA 1
ATOM 6595 C C . TRP A 1 827 ? 23.446 13.401 -20.116 1.00 28.88 827 TRP A C 1
ATOM 6597 O O . TRP A 1 827 ? 22.700 14.330 -20.439 1.00 28.88 827 TRP A O 1
ATOM 6607 N N . LYS A 1 828 ? 24.481 12.997 -20.892 1.00 32.59 828 LYS A N 1
ATOM 6608 C CA . LYS A 1 828 ? 24.915 13.752 -22.091 1.00 32.59 828 LYS A CA 1
ATOM 6609 C C . LYS A 1 828 ? 24.763 13.186 -23.574 1.00 32.59 828 LYS A C 1
ATOM 6611 O O . LYS A 1 828 ? 24.758 14.005 -24.457 1.00 32.59 828 LYS A O 1
ATOM 6616 N N . SER A 1 829 ? 24.431 11.916 -23.961 1.00 36.03 829 SER A N 1
ATOM 6617 C CA . SER A 1 829 ? 24.115 11.354 -25.380 1.00 36.03 829 SER A CA 1
ATOM 6618 C C . SER A 1 829 ? 22.843 10.325 -25.769 1.00 36.03 829 SER A C 1
ATOM 6620 O O . SER A 1 829 ? 23.125 9.129 -25.851 1.00 36.03 829 SER A O 1
ATOM 6622 N N . VAL A 1 830 ? 21.448 10.371 -26.067 1.00 30.75 830 VAL A N 1
ATOM 6623 C CA . VAL A 1 830 ? 19.937 11.070 -26.257 1.00 30.75 830 VAL A CA 1
ATOM 6624 C C . VAL A 1 830 ? 19.244 12.528 -26.668 1.00 30.75 830 VAL A C 1
ATOM 6626 O O . VAL A 1 830 ? 18.539 12.446 -27.640 1.00 30.75 830 VAL A O 1
ATOM 6629 N N . MET A 1 831 ? 19.126 13.765 -26.043 1.00 29.75 831 MET A N 1
ATOM 6630 C CA . MET A 1 831 ? 18.511 15.058 -26.622 1.00 29.75 831 MET A CA 1
ATOM 6631 C C . MET A 1 831 ? 19.242 15.693 -27.820 1.00 29.75 831 MET A C 1
ATOM 6633 O O . MET A 1 831 ? 18.608 16.139 -28.770 1.00 29.75 831 MET A O 1
ATOM 6637 N N . GLU A 1 832 ? 20.566 15.802 -27.762 1.00 33.38 832 GLU A N 1
ATOM 6638 C CA . GLU A 1 832 ? 21.460 15.956 -28.912 1.00 33.38 832 GLU A CA 1
ATOM 6639 C C . GLU A 1 832 ? 21.172 14.911 -29.981 1.00 33.38 832 GLU A C 1
ATOM 6641 O O . GLU A 1 832 ? 21.754 14.884 -31.052 1.00 33.38 832 GLU A O 1
ATOM 6646 N N . THR A 1 833 ? 20.356 13.927 -29.628 1.00 32.84 833 THR A N 1
ATOM 6647 C CA . THR A 1 833 ? 19.965 12.829 -30.456 1.00 32.84 833 THR A CA 1
ATOM 6648 C C . THR A 1 833 ? 18.375 12.932 -30.279 1.00 32.84 833 THR A C 1
ATOM 6650 O O . THR A 1 833 ? 17.739 11.913 -30.040 1.00 32.84 833 THR A O 1
ATOM 6653 N N . LEU A 1 834 ? 17.697 14.138 -30.274 1.00 28.33 834 LEU A N 1
ATOM 6654 C CA . LEU A 1 834 ? 16.197 14.391 -30.328 1.00 28.33 834 LEU A CA 1
ATOM 6655 C C . LEU A 1 834 ? 15.463 15.374 -31.316 1.00 28.33 834 LEU A C 1
ATOM 6657 O O . LEU A 1 834 ? 14.248 15.210 -31.412 1.00 28.33 834 LEU A O 1
ATOM 6661 N N . LYS A 1 835 ? 16.051 16.371 -32.006 1.00 31.86 835 LYS A N 1
ATOM 6662 C CA . LYS A 1 835 ? 15.287 17.495 -32.647 1.00 31.86 835 LYS A CA 1
ATOM 6663 C C . LYS A 1 835 ? 14.798 17.383 -34.133 1.00 31.86 835 LYS A C 1
ATOM 6665 O O . LYS A 1 835 ? 13.596 17.482 -34.372 1.00 31.86 835 LYS A O 1
ATOM 6670 N N . SER A 1 836 ? 15.690 17.327 -35.133 1.00 30.20 836 SER A N 1
ATOM 6671 C CA . SER A 1 836 ? 15.551 17.796 -36.530 1.00 30.20 836 SER A CA 1
ATOM 6672 C C . SER A 1 836 ? 14.976 16.835 -37.612 1.00 30.20 836 SER A C 1
ATOM 6674 O O . SER A 1 836 ? 15.053 17.142 -38.803 1.00 30.20 836 SER A O 1
ATOM 6676 N N . ASN A 1 837 ? 14.270 15.746 -37.256 1.00 27.73 837 ASN A N 1
ATOM 6677 C CA . ASN A 1 837 ? 13.246 15.125 -38.145 1.00 27.73 837 ASN A CA 1
ATOM 6678 C C . ASN A 1 837 ? 11.806 15.364 -37.654 1.00 27.73 837 ASN A C 1
ATOM 6680 O O . ASN A 1 837 ? 10.854 14.800 -38.195 1.00 27.73 837 ASN A O 1
ATOM 6684 N N . ASN A 1 838 ? 11.635 16.343 -36.761 1.00 29.78 838 ASN A N 1
ATOM 6685 C CA . ASN A 1 838 ? 11.079 17.591 -37.286 1.00 29.78 838 ASN A CA 1
ATOM 6686 C C . ASN A 1 838 ? 12.096 18.183 -38.280 1.00 29.78 838 ASN A C 1
ATOM 6688 O O . ASN A 1 838 ? 12.984 18.929 -37.894 1.00 29.78 838 ASN A O 1
ATOM 6692 N N . ASN A 1 839 ? 12.015 17.850 -39.562 1.00 25.06 839 ASN A N 1
ATOM 6693 C CA . ASN A 1 839 ? 10.982 18.509 -40.344 1.00 25.06 839 ASN A CA 1
ATOM 6694 C C . ASN A 1 839 ? 10.145 17.613 -41.269 1.00 25.06 839 ASN A C 1
ATOM 6696 O O . ASN A 1 839 ? 10.627 16.655 -41.867 1.00 25.06 839 ASN A O 1
ATOM 6700 N N . ASN A 1 840 ? 8.921 18.112 -41.484 1.00 25.17 840 ASN A N 1
ATOM 6701 C CA . ASN A 1 840 ? 8.092 17.969 -42.684 1.00 25.17 840 ASN A CA 1
ATOM 6702 C C . ASN A 1 840 ? 7.395 16.599 -42.927 1.00 25.17 840 ASN A C 1
ATOM 6704 O O . ASN A 1 840 ? 8.019 15.546 -42.920 1.00 25.17 840 ASN A O 1
ATOM 6708 N N . VAL A 1 841 ? 6.073 16.526 -43.177 1.00 24.86 841 VAL A N 1
ATOM 6709 C CA . VAL A 1 841 ? 5.058 17.577 -43.447 1.00 24.86 841 VAL A CA 1
ATOM 6710 C C . VAL A 1 841 ? 3.718 17.274 -42.743 1.00 24.86 841 VAL A C 1
ATOM 6712 O O . VAL A 1 841 ? 3.261 16.136 -42.747 1.00 24.86 841 VAL A O 1
ATOM 6715 N N . ASN A 1 842 ? 3.109 18.337 -42.202 1.00 25.72 842 ASN A N 1
ATOM 6716 C CA . ASN A 1 842 ? 1.704 18.623 -41.849 1.00 25.72 842 ASN A CA 1
ATOM 6717 C C . ASN A 1 842 ? 0.748 17.537 -41.320 1.00 25.72 842 ASN A C 1
ATOM 6719 O O . ASN A 1 842 ? 0.521 16.479 -41.904 1.00 25.72 842 ASN A O 1
ATOM 6723 N N . LYS A 1 843 ? -0.051 17.974 -40.337 1.00 26.34 843 LYS A N 1
ATOM 6724 C CA . LYS A 1 843 ? -1.460 17.589 -40.234 1.00 26.34 843 LYS A CA 1
ATOM 6725 C C . LYS A 1 843 ? -2.316 18.818 -39.895 1.00 26.34 843 LYS A C 1
ATOM 6727 O O . LYS A 1 843 ? -2.331 19.259 -38.752 1.00 26.34 843 LYS A O 1
ATOM 6732 N N . SER A 1 844 ? -3.051 19.323 -40.877 1.00 26.94 844 SER A N 1
ATOM 6733 C CA . SER A 1 844 ? -4.150 20.284 -40.717 1.00 26.94 844 SER A CA 1
ATOM 6734 C C . SER A 1 844 ? -5.280 19.898 -41.678 1.00 26.94 844 SER A C 1
ATOM 6736 O O . SER A 1 844 ? -5.067 19.107 -42.600 1.00 26.94 844 SER A O 1
ATOM 6738 N N . GLY A 1 845 ? -6.493 20.354 -41.382 1.00 25.69 845 GLY A N 1
ATOM 6739 C CA . GLY A 1 845 ? -7.736 19.758 -41.873 1.00 25.69 845 GLY A CA 1
ATOM 6740 C C . GLY A 1 845 ? -8.666 19.545 -40.687 1.00 25.69 845 GLY A C 1
ATOM 6741 O O . GLY A 1 845 ? -8.658 18.476 -40.068 1.00 25.69 845 GLY A O 1
ATOM 6742 N N . SER A 1 846 ? -9.374 20.616 -40.331 1.00 27.05 846 SER A N 1
ATOM 6743 C CA . SER A 1 846 ? -10.531 20.588 -39.440 1.00 27.05 846 SER A CA 1
ATOM 6744 C C . SER A 1 846 ? -11.635 19.704 -40.030 1.00 27.05 846 SER A C 1
ATOM 6746 O O . SER A 1 846 ? -11.608 19.345 -41.209 1.00 27.05 846 SER A O 1
ATOM 6748 N N . GLY A 1 847 ? -12.584 19.322 -39.186 1.00 26.94 847 GLY A N 1
ATOM 6749 C CA . GLY A 1 847 ? -13.941 19.050 -39.645 1.00 26.94 847 GLY A CA 1
ATOM 6750 C C . GLY A 1 847 ? -14.825 20.186 -39.151 1.00 26.94 847 GLY A C 1
ATOM 6751 O O . GLY A 1 847 ? -14.483 20.789 -38.136 1.00 26.94 847 GLY A O 1
ATOM 6752 N N . ASP A 1 848 ? -15.929 20.403 -39.846 1.00 27.00 848 ASP A N 1
ATOM 6753 C CA . ASP A 1 848 ? -17.058 21.246 -39.459 1.00 27.00 848 ASP A CA 1
ATOM 6754 C C . ASP A 1 848 ? -18.346 20.548 -39.965 1.00 27.00 848 ASP A C 1
ATOM 6756 O O . ASP A 1 848 ? -18.250 19.526 -40.656 1.00 27.00 848 ASP A O 1
ATOM 6760 N N . ASP A 1 849 ? -19.501 21.100 -39.590 1.00 27.84 849 ASP A N 1
ATOM 6761 C CA . ASP A 1 849 ? -20.867 20.833 -40.078 1.00 27.84 849 ASP A CA 1
ATOM 6762 C C . ASP A 1 849 ? -21.524 19.454 -39.771 1.00 27.84 849 ASP A C 1
ATOM 6764 O O . ASP A 1 849 ? -21.160 18.404 -40.300 1.00 27.84 849 ASP A O 1
ATOM 6768 N N . ASP A 1 850 ? -22.499 19.501 -38.849 1.00 29.16 850 ASP A N 1
ATOM 6769 C CA . ASP A 1 850 ? -23.939 19.179 -39.003 1.00 29.16 850 ASP A CA 1
ATOM 6770 C C . ASP A 1 850 ? -24.417 17.892 -39.729 1.00 29.16 850 ASP A C 1
ATOM 6772 O O . ASP A 1 850 ? -23.953 17.530 -40.807 1.00 29.16 850 ASP A O 1
ATOM 6776 N N . ASP A 1 851 ? -25.427 17.201 -39.169 1.00 27.94 851 ASP A N 1
ATOM 6777 C CA . ASP A 1 851 ? -26.862 17.471 -39.451 1.00 27.94 851 ASP A CA 1
ATOM 6778 C C . ASP A 1 851 ? -27.793 16.562 -38.587 1.00 27.94 851 ASP A C 1
ATOM 6780 O O . ASP A 1 851 ? -27.318 15.733 -37.801 1.00 27.94 851 ASP A O 1
ATOM 6784 N N . ASP A 1 852 ? -29.112 16.757 -38.682 1.00 32.78 852 ASP A N 1
ATOM 6785 C CA . ASP A 1 852 ? -30.179 16.237 -37.807 1.00 32.78 852 ASP A CA 1
ATOM 6786 C C . ASP A 1 852 ? -30.817 14.892 -38.265 1.00 32.78 852 ASP A C 1
ATOM 6788 O O . ASP A 1 852 ? -30.596 14.395 -39.371 1.00 32.78 852 ASP A O 1
ATOM 6792 N N . GLY A 1 853 ? -31.690 14.318 -37.423 1.00 25.28 853 GLY A N 1
ATOM 6793 C CA . GLY A 1 853 ? -32.790 13.440 -37.851 1.00 25.28 853 GLY A CA 1
ATOM 6794 C C . GLY A 1 853 ? -32.728 11.944 -37.484 1.00 25.28 853 GLY A C 1
ATOM 6795 O O . GLY A 1 853 ? -31.678 11.306 -37.445 1.00 25.28 853 GLY A O 1
ATOM 6796 N N . GLY A 1 854 ? -33.918 11.354 -37.279 1.00 25.30 854 GLY A N 1
ATOM 6797 C CA . GLY A 1 854 ? -34.148 9.902 -37.148 1.00 25.30 854 GLY A CA 1
ATOM 6798 C C . GLY A 1 854 ? -35.067 9.528 -35.975 1.00 25.30 854 GLY A C 1
ATOM 6799 O O . GLY A 1 854 ? -34.671 9.660 -34.822 1.00 25.30 854 GLY A O 1
ATOM 6800 N N . ASN A 1 855 ? -36.294 9.061 -36.251 1.00 29.45 855 ASN A N 1
ATOM 6801 C CA . ASN A 1 855 ? -37.363 8.921 -35.247 1.00 29.45 855 ASN A CA 1
ATOM 6802 C C . ASN A 1 855 ? -38.074 7.542 -35.282 1.00 29.45 855 ASN A C 1
ATOM 6804 O O . ASN A 1 855 ? -38.038 6.865 -36.303 1.00 29.45 855 ASN A O 1
ATOM 6808 N N . TYR A 1 856 ? -38.744 7.193 -34.173 1.00 34.25 856 TYR A N 1
ATOM 6809 C CA . TYR A 1 856 ? -39.727 6.109 -33.937 1.00 34.25 856 TYR A CA 1
ATOM 6810 C C . TYR A 1 856 ? -39.476 4.670 -34.452 1.00 34.25 856 TYR A C 1
ATOM 6812 O O . TYR A 1 856 ? -39.665 4.386 -35.631 1.00 34.25 856 TYR A O 1
ATOM 6820 N N . ALA A 1 857 ? -39.287 3.714 -33.520 1.00 30.16 857 ALA A N 1
ATOM 6821 C CA . ALA A 1 857 ? -39.490 2.272 -33.772 1.00 30.16 857 ALA A CA 1
ATOM 6822 C C . ALA A 1 857 ? -39.784 1.389 -32.517 1.00 30.16 857 ALA A C 1
ATOM 6824 O O . ALA A 1 857 ? -39.370 0.233 -32.482 1.00 30.16 857 ALA A O 1
ATOM 6825 N N . VAL A 1 858 ? -40.466 1.883 -31.463 1.00 33.03 858 VAL A N 1
ATOM 6826 C CA . VAL A 1 858 ? -40.675 1.101 -30.201 1.00 33.03 858 VAL A CA 1
ATOM 6827 C C . VAL A 1 858 ? -42.124 1.126 -29.657 1.00 33.03 858 VAL A C 1
ATOM 6829 O O . VAL A 1 858 ? -42.409 0.584 -28.591 1.00 33.03 858 VAL A O 1
ATOM 6832 N N . THR A 1 859 ? -43.074 1.745 -30.360 1.00 35.69 859 THR A N 1
ATOM 6833 C CA . THR A 1 859 ? -44.379 2.123 -29.775 1.00 35.69 859 THR A CA 1
ATOM 6834 C C . THR A 1 859 ? -45.414 0.987 -29.674 1.00 35.69 859 THR A C 1
ATOM 6836 O O . THR A 1 859 ? -46.322 1.081 -28.859 1.00 35.69 859 THR A O 1
ATOM 6839 N N . GLU A 1 860 ? -45.290 -0.104 -30.441 1.00 37.25 860 GLU A N 1
ATOM 6840 C CA . GLU A 1 860 ? -46.348 -1.136 -30.569 1.00 37.25 860 GLU A CA 1
ATOM 6841 C C . GLU A 1 860 ? -46.267 -2.313 -29.568 1.00 37.25 860 GLU A C 1
ATOM 6843 O O . GLU A 1 860 ? -47.040 -3.268 -29.659 1.00 37.25 860 GLU A O 1
ATOM 6848 N N . LEU A 1 861 ? -45.349 -2.282 -28.593 1.00 36.88 861 LEU A N 1
ATOM 6849 C CA . LEU A 1 861 ? -45.227 -3.339 -27.568 1.00 36.88 861 LEU A CA 1
ATOM 6850 C C . LEU A 1 861 ? -46.092 -3.114 -26.314 1.00 36.88 861 LEU A C 1
ATOM 6852 O O . LEU A 1 861 ? -46.101 -3.960 -25.415 1.00 36.88 861 LEU A O 1
ATOM 6856 N N . PHE A 1 862 ? -46.832 -2.006 -26.247 1.00 36.59 862 PHE A N 1
ATOM 6857 C CA . PHE A 1 862 ? -47.682 -1.636 -25.115 1.00 36.59 862 PHE A CA 1
ATOM 6858 C C . PHE A 1 862 ? -49.035 -1.124 -25.628 1.00 36.59 862 PHE A C 1
ATOM 6860 O O . PHE A 1 862 ? -49.084 -0.407 -26.622 1.00 36.59 862 PHE A O 1
ATOM 6867 N N . HIS A 1 863 ? -50.132 -1.522 -24.978 1.00 34.94 863 HIS A N 1
ATOM 6868 C CA . HIS A 1 863 ? -51.472 -1.039 -25.329 1.00 34.94 863 HIS A CA 1
ATOM 6869 C C . HIS A 1 863 ? -51.699 0.400 -24.853 1.00 34.94 863 HIS A C 1
ATOM 6871 O O . HIS A 1 863 ? -51.093 0.834 -23.873 1.00 34.94 863 HIS A O 1
ATOM 6877 N N . ASP A 1 864 ? -52.618 1.086 -25.533 1.00 35.53 864 ASP A N 1
ATOM 6878 C CA . ASP A 1 864 ? -53.176 2.377 -25.133 1.00 35.53 864 ASP A CA 1
ATOM 6879 C C . ASP A 1 864 ? -53.720 2.346 -23.691 1.00 35.53 864 ASP A C 1
ATOM 6881 O O . ASP A 1 864 ? -54.388 1.395 -23.282 1.00 35.53 864 ASP A O 1
ATOM 6885 N N . GLU A 1 865 ? -53.445 3.407 -22.931 1.00 37.59 865 GLU A N 1
ATOM 6886 C CA . GLU A 1 865 ? -53.924 3.620 -21.554 1.00 37.59 865 GLU A CA 1
ATOM 6887 C C . GLU A 1 865 ? -54.649 4.989 -21.458 1.00 37.59 865 GLU A C 1
ATOM 6889 O O . GLU A 1 865 ? -54.521 5.712 -20.474 1.00 37.59 865 GLU A O 1
ATOM 6894 N N . SER A 1 866 ? -55.389 5.364 -22.511 1.00 37.22 866 SER A N 1
ATOM 6895 C CA . SER A 1 866 ? -55.963 6.705 -22.734 1.00 37.22 866 SER A CA 1
ATOM 6896 C C . SER A 1 866 ? -57.397 6.934 -22.209 1.00 37.22 866 SER A C 1
ATOM 6898 O O . SER A 1 866 ? -57.916 8.036 -22.371 1.00 37.22 866 SER A O 1
ATOM 6900 N N . GLU A 1 867 ? -58.025 5.955 -21.539 1.00 38.91 867 GLU A N 1
ATOM 6901 C CA . GLU A 1 867 ? -59.419 6.055 -21.039 1.00 38.91 867 GLU A CA 1
ATOM 6902 C C . GLU A 1 867 ? -59.596 5.926 -19.502 1.00 38.91 867 GLU A C 1
ATOM 6904 O O . GLU A 1 867 ? -60.686 6.174 -18.996 1.00 38.91 867 GLU A O 1
ATOM 6909 N N . ASP A 1 868 ? -58.550 5.596 -18.731 1.00 42.97 868 ASP A N 1
ATOM 6910 C CA . ASP A 1 868 ? -58.623 5.350 -17.268 1.00 42.97 868 ASP A CA 1
ATOM 6911 C C . ASP A 1 868 ? -58.208 6.595 -16.432 1.00 42.97 868 ASP A C 1
ATOM 6913 O O . ASP A 1 868 ? -57.349 6.535 -15.546 1.00 42.97 868 ASP A O 1
ATOM 6917 N N . ALA A 1 869 ? -58.787 7.765 -16.730 1.00 40.19 869 ALA A N 1
ATOM 6918 C CA . ALA A 1 869 ? -58.507 9.007 -16.000 1.00 40.19 869 ALA A CA 1
ATOM 6919 C C . ALA A 1 869 ? -59.192 9.030 -14.616 1.00 40.19 869 ALA A C 1
ATOM 6921 O O . ALA A 1 869 ? -60.414 8.947 -14.514 1.00 40.19 869 ALA A O 1
ATOM 6922 N N . ILE A 1 870 ? -58.409 9.186 -13.541 1.00 44.72 870 ILE A N 1
ATOM 6923 C CA . ILE A 1 870 ? -58.933 9.358 -12.177 1.00 44.72 870 ILE A CA 1
ATOM 6924 C C . ILE A 1 870 ? -59.120 10.853 -11.900 1.00 44.72 870 ILE A C 1
ATOM 6926 O O . ILE A 1 870 ? -58.139 11.572 -11.708 1.00 44.72 870 ILE A O 1
ATOM 6930 N N . GLU A 1 871 ? -60.369 11.309 -11.810 1.00 46.22 871 GLU A N 1
ATOM 6931 C CA . GLU A 1 871 ? -60.683 12.589 -11.167 1.00 46.22 871 GLU A CA 1
ATOM 6932 C C . GLU A 1 871 ? -60.446 12.459 -9.654 1.00 46.22 871 GLU A C 1
ATOM 6934 O O . GLU A 1 871 ? -61.100 11.666 -8.973 1.00 46.22 871 GLU A O 1
ATOM 6939 N N . ILE A 1 872 ? -59.487 13.224 -9.125 1.00 51.25 872 ILE A N 1
ATOM 6940 C CA . ILE A 1 872 ? -59.212 13.329 -7.687 1.00 51.25 872 ILE A CA 1
ATOM 6941 C C . ILE A 1 872 ? -59.820 14.657 -7.206 1.00 51.25 872 ILE A C 1
ATOM 6943 O O . ILE A 1 872 ? -59.355 15.703 -7.653 1.00 51.25 872 ILE A O 1
ATOM 6947 N N . PRO A 1 873 ? -60.840 14.655 -6.327 1.00 49.91 873 PRO A N 1
ATOM 6948 C CA . PRO A 1 873 ? -61.408 15.892 -5.790 1.00 49.91 873 PRO A CA 1
ATOM 6949 C C . PRO A 1 873 ? -60.406 16.670 -4.924 1.00 49.91 873 PRO A C 1
ATOM 6951 O O . PRO A 1 873 ? -59.700 16.067 -4.115 1.00 49.91 873 PRO A O 1
ATOM 6954 N N . ASP A 1 874 ? -60.421 18.004 -5.021 1.00 48.41 874 ASP A N 1
ATOM 6955 C CA . ASP A 1 874 ? -59.462 18.949 -4.401 1.00 48.41 874 ASP A CA 1
ATOM 6956 C C . ASP A 1 874 ? -59.423 18.976 -2.847 1.00 48.41 874 ASP A C 1
ATOM 6958 O O . ASP A 1 874 ? -58.848 19.886 -2.251 1.00 48.41 874 ASP A O 1
ATOM 6962 N N . SER A 1 875 ? -60.070 18.031 -2.157 1.00 48.94 875 SER A N 1
ATOM 6963 C CA . SER A 1 875 ? -60.298 18.048 -0.701 1.00 48.94 875 SER A CA 1
ATOM 6964 C C . SER A 1 875 ? -59.951 16.736 0.023 1.00 48.94 875 SER A C 1
ATOM 6966 O O . SER A 1 875 ? -60.489 16.450 1.095 1.00 48.94 875 SER A O 1
ATOM 6968 N N . ILE A 1 876 ? -59.040 15.939 -0.544 1.00 50.53 876 ILE A N 1
ATOM 6969 C CA . ILE A 1 876 ? -58.532 14.678 0.028 1.00 50.53 876 ILE A CA 1
ATOM 6970 C C . ILE A 1 876 ? -57.062 14.854 0.447 1.00 50.53 876 ILE A C 1
ATOM 6972 O O . ILE A 1 876 ? -56.316 15.567 -0.216 1.00 50.53 876 ILE A O 1
ATOM 6976 N N . ASP A 1 877 ? -56.633 14.213 1.542 1.00 54.03 877 ASP A N 1
ATOM 6977 C CA . ASP A 1 877 ? -55.252 14.323 2.030 1.00 54.03 877 ASP A CA 1
ATOM 6978 C C . ASP A 1 877 ? -54.226 13.603 1.131 1.00 54.03 877 ASP A C 1
ATOM 6980 O O . ASP A 1 877 ? -54.517 12.571 0.512 1.00 54.03 877 ASP A O 1
ATOM 6984 N N . ASP A 1 878 ? -52.993 14.121 1.122 1.00 48.31 878 ASP A N 1
ATOM 6985 C CA . ASP A 1 878 ? -51.874 13.610 0.319 1.00 48.31 878 ASP A CA 1
ATOM 6986 C C . ASP A 1 878 ? -51.636 12.101 0.507 1.00 48.31 878 ASP A C 1
ATOM 6988 O O . ASP A 1 878 ? -51.370 11.384 -0.457 1.00 48.31 878 ASP A O 1
ATOM 6992 N N . GLY A 1 879 ? -51.761 11.587 1.736 1.00 48.00 879 GLY A N 1
ATOM 6993 C CA . GLY A 1 879 ? -51.531 10.180 2.064 1.00 48.00 879 GLY A CA 1
ATOM 6994 C C . GLY A 1 879 ? -52.616 9.238 1.534 1.00 48.00 879 GLY A C 1
ATOM 6995 O O . GLY A 1 879 ? -52.331 8.065 1.260 1.00 48.00 879 GLY A O 1
ATOM 6996 N N . THR A 1 880 ? -53.840 9.733 1.349 1.00 53.41 880 THR A N 1
ATOM 6997 C CA . THR A 1 880 ? -54.938 9.000 0.701 1.00 53.41 880 THR A CA 1
ATOM 6998 C C . THR A 1 880 ? -54.841 9.090 -0.825 1.00 53.41 880 THR A C 1
ATOM 7000 O O . THR A 1 880 ? -54.999 8.073 -1.507 1.00 53.41 880 THR A O 1
ATOM 7003 N N . SER A 1 881 ? -54.490 10.262 -1.366 1.00 46.00 881 SER A N 1
ATOM 7004 C CA . SER A 1 881 ? -54.206 10.448 -2.798 1.00 46.00 881 SER A CA 1
ATOM 7005 C C . SER A 1 881 ? -53.088 9.508 -3.273 1.00 46.00 881 SER A C 1
ATOM 7007 O O . SER A 1 881 ? -53.264 8.714 -4.203 1.00 46.00 881 SER A O 1
ATOM 7009 N N . ASP A 1 882 ? -51.968 9.480 -2.548 1.00 49.25 882 ASP A N 1
ATOM 7010 C CA . ASP A 1 882 ? -50.810 8.662 -2.904 1.00 49.25 882 ASP A CA 1
ATOM 7011 C C . ASP A 1 882 ? -51.095 7.150 -2.760 1.00 49.25 882 ASP A C 1
ATOM 7013 O O . ASP A 1 882 ? -50.553 6.329 -3.503 1.00 49.25 882 ASP A O 1
ATOM 7017 N N . GLN A 1 883 ? -52.020 6.743 -1.878 1.00 51.53 883 GLN A N 1
ATOM 7018 C CA . GLN A 1 883 ? -52.510 5.359 -1.826 1.00 51.53 883 GLN A CA 1
ATOM 7019 C C . GLN A 1 883 ? -53.317 4.961 -3.069 1.00 51.53 883 GLN A C 1
ATOM 7021 O O . GLN A 1 883 ? -53.119 3.852 -3.577 1.00 51.53 883 GLN A O 1
ATOM 7026 N N . LEU A 1 884 ? -54.177 5.843 -3.591 1.00 51.19 884 LEU A N 1
ATOM 7027 C CA . LEU A 1 884 ? -54.937 5.598 -4.824 1.00 51.19 884 LEU A CA 1
ATOM 7028 C C . LEU A 1 884 ? -54.001 5.480 -6.037 1.00 51.19 884 LEU A C 1
ATOM 7030 O O . LEU A 1 884 ? -54.086 4.500 -6.783 1.00 51.19 884 LEU A O 1
ATOM 7034 N N . VAL A 1 885 ? -53.038 6.399 -6.173 1.00 50.28 885 VAL A N 1
ATOM 7035 C CA . VAL A 1 885 ? -52.017 6.371 -7.239 1.00 50.28 885 VAL A CA 1
ATOM 7036 C C . VAL A 1 885 ? -51.177 5.089 -7.176 1.00 50.28 885 VAL A C 1
ATOM 7038 O O . VAL A 1 885 ? -51.023 4.383 -8.183 1.00 50.28 885 VAL A O 1
ATOM 7041 N N . ARG A 1 886 ? -50.682 4.716 -5.986 1.00 49.62 886 ARG A N 1
ATOM 7042 C CA . ARG A 1 886 ? -49.940 3.458 -5.776 1.00 49.62 886 ARG A CA 1
ATOM 7043 C C . ARG A 1 886 ? -50.799 2.232 -6.103 1.00 49.62 886 ARG A C 1
ATOM 7045 O O . ARG A 1 886 ? -50.288 1.285 -6.704 1.00 49.62 886 ARG A O 1
ATOM 7052 N N . ALA A 1 887 ? -52.084 2.222 -5.739 1.00 48.50 887 ALA A N 1
ATOM 7053 C CA . ALA A 1 887 ? -52.994 1.107 -6.005 1.00 48.50 887 ALA A CA 1
ATOM 7054 C C . ALA A 1 887 ? -53.289 0.927 -7.505 1.00 48.50 887 ALA A C 1
ATOM 7056 O O . ALA A 1 887 ? -53.260 -0.209 -7.991 1.00 48.50 887 ALA A O 1
ATOM 7057 N N . HIS A 1 888 ? -53.506 2.019 -8.247 1.00 44.38 888 HIS A N 1
ATOM 7058 C CA . HIS A 1 888 ? -53.695 1.990 -9.704 1.00 44.38 888 HIS A CA 1
ATOM 7059 C C . HIS A 1 888 ? -52.437 1.493 -10.426 1.00 44.38 888 HIS A C 1
ATOM 7061 O O . HIS A 1 888 ? -52.490 0.521 -11.185 1.00 44.38 888 HIS A O 1
ATOM 7067 N N . THR A 1 889 ? -51.273 2.051 -10.077 1.00 46.78 889 THR A N 1
ATOM 7068 C CA . THR A 1 889 ? -49.956 1.622 -10.591 1.00 46.78 889 THR A CA 1
ATOM 7069 C C . THR A 1 889 ? -49.740 0.111 -10.404 1.00 46.78 889 THR A C 1
ATOM 7071 O O . THR A 1 889 ? -49.291 -0.598 -11.310 1.00 46.78 889 THR A O 1
ATOM 7074 N N . LYS A 1 890 ? -50.134 -0.431 -9.242 1.00 48.28 890 LYS A N 1
ATOM 7075 C CA . LYS A 1 890 ? -50.019 -1.864 -8.913 1.00 48.28 890 LYS A CA 1
ATOM 7076 C C . LYS A 1 890 ? -50.960 -2.765 -9.729 1.00 48.28 890 LYS A C 1
ATOM 7078 O O . LYS A 1 890 ? -50.688 -3.962 -9.839 1.00 48.28 890 LYS A O 1
ATOM 7083 N N . ARG A 1 891 ? -52.040 -2.221 -10.309 1.00 47.66 891 ARG A N 1
ATOM 7084 C CA . ARG A 1 891 ? -52.922 -2.930 -11.259 1.00 47.66 891 ARG A CA 1
ATOM 7085 C C . ARG A 1 891 ? -52.314 -2.959 -12.662 1.00 47.66 891 ARG A C 1
ATOM 7087 O O . ARG A 1 891 ? -52.235 -4.042 -13.241 1.00 47.66 891 ARG A O 1
ATOM 7094 N N . GLN A 1 892 ? -51.821 -1.825 -13.172 1.00 42.44 892 GLN A N 1
ATOM 7095 C CA . GLN A 1 892 ? -51.183 -1.745 -14.497 1.00 42.44 892 GLN A CA 1
ATOM 7096 C C . GLN A 1 892 ? -49.982 -2.695 -14.634 1.00 42.44 892 GLN A C 1
ATOM 7098 O O . GLN A 1 892 ? -49.905 -3.486 -15.578 1.00 42.44 892 GLN A O 1
ATOM 7103 N N . LEU A 1 893 ? -49.071 -2.685 -13.651 1.00 42.19 893 LEU A N 1
ATOM 7104 C CA . LEU A 1 893 ? -47.862 -3.521 -13.659 1.00 42.19 893 LEU A CA 1
ATOM 7105 C C . LEU A 1 893 ? -48.159 -5.030 -13.739 1.00 42.19 893 LEU A C 1
ATOM 7107 O O . LEU A 1 893 ? -47.319 -5.797 -14.202 1.00 42.19 893 LEU A O 1
ATOM 7111 N N . LYS A 1 894 ? -49.360 -5.465 -13.337 1.00 44.25 894 LYS A N 1
ATOM 7112 C CA . LYS A 1 894 ? -49.764 -6.879 -13.308 1.00 44.25 894 LYS A CA 1
ATOM 7113 C C . LYS A 1 894 ? -50.219 -7.440 -14.668 1.00 44.25 894 LYS A C 1
ATOM 7115 O O . LYS A 1 894 ? -50.535 -8.625 -14.740 1.00 44.25 894 LYS A O 1
ATOM 7120 N N . ARG A 1 895 ? -50.277 -6.616 -15.726 1.00 39.59 895 ARG A N 1
ATOM 7121 C CA . ARG A 1 895 ? -50.767 -6.987 -17.075 1.00 39.59 895 ARG A CA 1
ATOM 7122 C C . ARG A 1 895 ? -49.673 -7.236 -18.133 1.00 39.59 895 ARG A C 1
ATOM 7124 O O . ARG A 1 895 ? -50.009 -7.647 -19.241 1.00 39.59 895 ARG A O 1
ATOM 7131 N N . ARG A 1 896 ? -48.389 -6.975 -17.851 1.00 43.16 896 ARG A N 1
ATOM 7132 C CA . ARG A 1 896 ? -47.313 -6.950 -18.873 1.00 43.16 896 ARG A CA 1
ATOM 7133 C C . ARG A 1 896 ? -46.570 -8.295 -18.989 1.00 43.16 896 ARG A C 1
ATOM 7135 O O . ARG A 1 896 ? -46.405 -9.001 -18.001 1.00 43.16 896 ARG A O 1
ATOM 7142 N N . LYS A 1 897 ? -46.144 -8.657 -20.211 1.00 44.72 897 LYS A N 1
ATOM 7143 C CA . LYS A 1 897 ? -45.643 -10.010 -20.563 1.00 44.72 897 LYS A CA 1
ATOM 7144 C C . LYS A 1 897 ? -44.126 -10.217 -20.398 1.00 44.72 897 LYS A C 1
ATOM 7146 O O . LYS A 1 897 ? -43.675 -11.355 -20.400 1.00 44.72 897 LYS A O 1
ATOM 7151 N N . PHE A 1 898 ? -43.371 -9.130 -20.245 1.00 46.50 898 PHE A N 1
ATOM 7152 C CA . PHE A 1 898 ? -41.951 -9.098 -19.878 1.00 46.50 898 PHE A CA 1
ATOM 7153 C C . PHE A 1 898 ? -41.742 -7.968 -18.861 1.00 46.50 898 PHE A C 1
ATOM 7155 O O . PHE A 1 898 ? -42.399 -6.925 -18.961 1.00 46.50 898 PHE A O 1
ATOM 7162 N N . THR A 1 899 ? -40.839 -8.143 -17.895 1.00 48.09 899 THR A N 1
ATOM 7163 C CA . THR A 1 899 ? -40.526 -7.098 -16.903 1.00 48.09 899 THR A CA 1
ATOM 7164 C C . THR A 1 899 ? -39.389 -6.195 -17.377 1.00 48.09 899 THR A C 1
ATOM 7166 O O . THR A 1 899 ? -38.271 -6.670 -17.574 1.00 48.09 899 THR A O 1
ATOM 7169 N N . VAL A 1 900 ? -39.639 -4.887 -17.490 1.00 47.88 900 VAL A N 1
ATOM 7170 C CA . VAL A 1 900 ? -38.586 -3.898 -17.778 1.00 47.88 900 VAL A CA 1
ATOM 7171 C C . VAL A 1 900 ? -37.574 -3.803 -16.629 1.00 47.88 900 VAL A C 1
ATOM 7173 O O . VAL A 1 900 ? -37.941 -3.772 -15.455 1.00 47.88 900 VAL A O 1
ATOM 7176 N N . GLY A 1 901 ? -36.288 -3.721 -16.968 1.00 46.06 901 GLY A N 1
ATOM 7177 C CA . GLY A 1 901 ? -35.233 -3.361 -16.024 1.00 46.06 901 GLY A CA 1
ATOM 7178 C C . GLY A 1 901 ? -35.226 -1.859 -15.725 1.00 46.06 901 GLY A C 1
ATOM 7179 O O . GLY A 1 901 ? -35.782 -1.060 -16.475 1.00 46.06 901 GLY A O 1
ATOM 7180 N N . PHE A 1 902 ? -34.547 -1.452 -14.652 1.00 44.16 902 PHE A N 1
ATOM 7181 C CA . PHE A 1 902 ? -34.342 -0.041 -14.302 1.00 44.16 902 PHE A CA 1
ATOM 7182 C C . PHE A 1 902 ? -32.843 0.259 -14.181 1.00 44.16 902 PHE A C 1
ATOM 7184 O O . PHE A 1 902 ? -32.120 -0.459 -13.490 1.00 44.16 902 PHE A O 1
ATOM 7191 N N . HIS A 1 903 ? -32.349 1.274 -14.896 1.00 45.12 903 HIS A N 1
ATOM 7192 C CA . HIS A 1 903 ? -30.926 1.627 -14.944 1.00 45.12 903 HIS A CA 1
ATOM 7193 C C . HIS A 1 903 ? -30.739 3.099 -15.351 1.00 45.12 903 HIS A C 1
ATOM 7195 O O . HIS A 1 903 ? -31.446 3.591 -16.224 1.00 45.12 903 HIS A O 1
ATOM 7201 N N . HIS A 1 904 ? -29.767 3.810 -14.761 1.00 40.59 904 HIS A N 1
ATOM 7202 C CA . HIS A 1 904 ? -29.554 5.257 -14.990 1.00 40.59 904 HIS A CA 1
ATOM 7203 C C . HIS A 1 904 ? -30.840 6.107 -14.827 1.00 40.59 904 HIS A C 1
ATOM 7205 O O . HIS A 1 904 ? -31.114 6.990 -15.639 1.00 40.59 904 HIS A O 1
ATOM 7211 N N . ASN A 1 905 ? -31.651 5.808 -13.806 1.00 41.41 905 ASN A N 1
ATOM 7212 C CA . ASN A 1 905 ? -32.954 6.432 -13.534 1.00 41.41 905 ASN A CA 1
ATOM 7213 C C . ASN A 1 905 ? -33.966 6.381 -14.700 1.00 41.41 905 ASN A C 1
ATOM 7215 O O . ASN A 1 905 ? -34.862 7.218 -14.784 1.00 41.41 905 ASN A O 1
ATOM 7219 N N . LYS A 1 906 ? -33.845 5.395 -15.599 1.00 45.12 906 LYS A N 1
ATOM 7220 C CA . LYS A 1 906 ? -34.806 5.124 -16.676 1.00 45.12 906 LYS A CA 1
ATOM 7221 C C . LYS A 1 906 ? -35.137 3.635 -16.743 1.00 45.12 906 LYS A C 1
ATOM 7223 O O . LYS A 1 906 ? -34.316 2.787 -16.386 1.00 45.12 906 LYS A O 1
ATOM 7228 N N . PHE A 1 907 ? -36.333 3.313 -17.226 1.00 48.00 907 PHE A N 1
ATOM 7229 C CA . PHE A 1 907 ? -36.675 1.939 -17.585 1.00 48.00 907 PHE A CA 1
ATOM 7230 C C . PHE A 1 907 ? -35.954 1.530 -18.878 1.00 48.00 907 PHE A C 1
ATOM 7232 O O . PHE A 1 907 ? -35.757 2.346 -19.778 1.00 48.00 907 PHE A O 1
ATOM 7239 N N . ASN A 1 908 ? -35.540 0.269 -18.954 1.00 59.81 908 ASN A N 1
ATOM 7240 C CA . ASN A 1 908 ? -34.880 -0.344 -20.102 1.00 59.81 908 ASN A CA 1
ATOM 7241 C C . ASN A 1 908 ? -35.530 -1.708 -20.368 1.00 59.81 908 ASN A C 1
ATOM 7243 O O . ASN A 1 908 ? -35.882 -2.426 -19.435 1.00 59.81 908 ASN A O 1
ATOM 7247 N N . ILE A 1 909 ? -35.678 -2.074 -21.639 1.00 59.19 909 ILE A N 1
ATOM 7248 C CA . ILE A 1 909 ? -36.303 -3.336 -22.050 1.00 59.19 909 ILE A CA 1
ATOM 7249 C C . ILE A 1 909 ? -35.445 -4.541 -21.618 1.00 59.19 909 ILE A C 1
ATOM 7251 O O . ILE A 1 909 ? -35.982 -5.590 -21.280 1.00 59.19 909 ILE A O 1
ATOM 7255 N N . LEU A 1 910 ? -34.116 -4.383 -21.554 1.00 63.78 910 LEU A N 1
ATOM 7256 C CA . LEU A 1 910 ? -33.213 -5.410 -21.026 1.00 63.78 910 LEU A CA 1
ATOM 7257 C C . LEU A 1 910 ? -33.052 -5.318 -19.496 1.00 63.78 910 LEU A C 1
ATOM 7259 O O . LEU A 1 910 ? -32.869 -4.212 -18.971 1.00 63.78 910 LEU A O 1
ATOM 7263 N N . PRO A 1 911 ? -32.976 -6.457 -18.775 1.00 65.62 911 PRO A N 1
ATOM 7264 C CA . PRO A 1 911 ? -32.691 -6.468 -17.344 1.00 65.62 911 PRO A CA 1
ATOM 7265 C C . PRO A 1 911 ? -31.378 -5.750 -17.000 1.00 65.62 911 PRO A C 1
ATOM 7267 O O . PRO A 1 911 ? -30.364 -5.867 -17.700 1.00 65.62 911 PRO A O 1
ATOM 7270 N N . ALA A 1 912 ? -31.364 -5.038 -15.870 1.00 57.84 912 ALA A N 1
ATOM 7271 C CA . ALA A 1 912 ? -30.232 -4.210 -15.441 1.00 57.84 912 ALA A CA 1
ATOM 7272 C C . ALA A 1 912 ? -28.913 -5.000 -15.297 1.00 57.84 912 ALA A C 1
ATOM 7274 O O . ALA A 1 912 ? -27.831 -4.472 -15.578 1.00 57.84 912 ALA A O 1
ATOM 7275 N N . MET A 1 913 ? -29.006 -6.282 -14.925 1.00 56.34 913 MET A N 1
ATOM 7276 C CA . MET A 1 913 ? -27.871 -7.190 -14.725 1.00 56.34 913 MET A CA 1
ATOM 7277 C C . MET A 1 913 ? -27.553 -8.085 -15.934 1.00 56.34 913 MET A C 1
ATOM 7279 O O . MET A 1 913 ? -26.496 -8.712 -15.939 1.00 56.34 913 MET A O 1
ATOM 7283 N N . TRP A 1 914 ? -28.399 -8.135 -16.973 1.00 74.44 914 TRP A N 1
ATOM 7284 C CA . TRP A 1 914 ? -28.171 -9.029 -18.115 1.00 74.44 914 TRP A CA 1
ATOM 7285 C C . TRP A 1 914 ? -26.995 -8.571 -18.990 1.00 74.44 914 TRP A C 1
ATOM 7287 O O . TRP A 1 914 ? -26.777 -7.374 -19.183 1.00 74.44 914 TRP A O 1
ATOM 7297 N N . ARG A 1 915 ? -26.205 -9.517 -19.511 1.00 78.31 915 ARG A N 1
ATOM 7298 C CA . ARG A 1 915 ? -24.989 -9.272 -20.309 1.00 78.31 915 ARG A CA 1
ATOM 7299 C C . ARG A 1 915 ? -24.836 -10.373 -21.365 1.00 78.31 915 ARG A C 1
ATOM 7301 O O . ARG A 1 915 ? -25.140 -11.526 -21.082 1.00 78.31 915 ARG A O 1
ATOM 7308 N N . TYR A 1 916 ? -24.243 -10.060 -22.524 1.00 82.19 916 TYR A N 1
ATOM 7309 C CA . TYR A 1 916 ? -23.882 -11.078 -23.530 1.00 82.19 916 TYR A CA 1
ATOM 7310 C C . TYR A 1 916 ? -23.095 -12.260 -22.916 1.00 82.19 916 TYR A C 1
ATOM 7312 O O . TYR A 1 916 ? -22.049 -12.013 -22.297 1.00 82.19 916 TYR A O 1
ATOM 7320 N N . PRO A 1 917 ? -23.499 -13.525 -23.155 1.00 80.62 917 PRO A N 1
ATOM 7321 C CA . PRO A 1 917 ? -22.786 -14.697 -22.652 1.00 80.62 917 PRO A CA 1
ATOM 7322 C C . PRO A 1 917 ? -21.305 -14.748 -23.057 1.00 80.62 917 PRO A C 1
ATOM 7324 O O . PRO A 1 917 ? -20.920 -14.489 -24.204 1.00 80.62 917 PRO A O 1
ATOM 7327 N N . LYS A 1 918 ? -20.438 -15.123 -22.108 1.00 78.25 918 LYS A N 1
ATOM 7328 C CA . LYS A 1 918 ? -19.002 -15.308 -22.367 1.00 78.25 918 LYS A CA 1
ATOM 7329 C C . LYS A 1 918 ? -18.802 -16.510 -23.297 1.00 78.25 918 LYS A C 1
ATOM 7331 O O . LYS A 1 918 ? -19.312 -17.590 -23.036 1.00 78.25 918 LYS A O 1
ATOM 7336 N N . GLY A 1 919 ? -18.041 -16.325 -24.376 1.00 73.12 919 GLY A N 1
ATOM 7337 C CA . GLY A 1 919 ? -17.754 -17.395 -25.342 1.00 73.12 919 GLY A CA 1
ATOM 7338 C C . GLY A 1 919 ? -18.884 -17.713 -26.331 1.00 73.12 919 GLY A C 1
ATOM 7339 O O . GLY A 1 919 ? -18.757 -18.693 -27.058 1.00 73.12 919 GLY A O 1
ATOM 7340 N N . MET A 1 920 ? -19.945 -16.893 -26.393 1.00 84.38 920 MET A N 1
ATOM 7341 C CA . MET A 1 920 ? -21.097 -17.058 -27.294 1.00 84.38 920 MET A CA 1
ATOM 7342 C C . MET A 1 920 ? -20.687 -17.473 -28.720 1.00 84.38 920 MET A C 1
ATOM 7344 O O . MET A 1 920 ? -19.970 -16.747 -29.420 1.00 84.38 920 MET A O 1
ATOM 7348 N N . THR A 1 921 ? -21.131 -18.662 -29.131 1.00 86.38 921 THR A N 1
ATOM 7349 C CA . THR A 1 921 ? -20.946 -19.220 -30.478 1.00 86.38 921 THR A CA 1
ATOM 7350 C C . THR A 1 921 ? -21.916 -18.573 -31.465 1.00 86.38 921 THR A C 1
ATOM 7352 O O . THR A 1 921 ? -22.824 -17.843 -31.068 1.00 86.38 921 THR A O 1
ATOM 7355 N N . LEU A 1 922 ? -21.750 -18.848 -32.761 1.00 84.19 922 LEU A N 1
ATOM 7356 C CA . LEU A 1 922 ? -22.686 -18.358 -33.774 1.00 84.19 922 LEU A CA 1
ATOM 7357 C C . LEU A 1 922 ? -24.121 -18.871 -33.543 1.00 84.19 922 LEU A C 1
ATOM 7359 O O . LEU A 1 922 ? -25.046 -18.072 -33.555 1.00 84.19 922 LEU A O 1
ATOM 7363 N N . ILE A 1 923 ? -24.316 -20.159 -33.241 1.00 81.81 923 ILE A N 1
ATOM 7364 C CA . ILE A 1 923 ? -25.659 -20.702 -32.966 1.00 81.81 923 ILE A CA 1
ATOM 7365 C C . ILE A 1 923 ? -26.278 -20.131 -31.676 1.00 81.81 923 ILE A C 1
ATOM 7367 O O . ILE A 1 923 ? -27.480 -19.883 -31.639 1.00 81.81 923 ILE A O 1
ATOM 7371 N N . HIS A 1 924 ? -25.482 -19.843 -30.637 1.00 86.06 924 HIS A N 1
ATOM 7372 C CA . HIS A 1 924 ? -25.994 -19.165 -29.434 1.00 86.06 924 HIS A CA 1
ATOM 7373 C C . HIS A 1 924 ? -26.401 -17.711 -29.724 1.00 86.06 924 HIS A C 1
ATOM 7375 O O . HIS A 1 924 ? -27.387 -17.239 -29.166 1.00 86.06 924 HIS A O 1
ATOM 7381 N N . LEU A 1 925 ? -25.684 -17.020 -30.623 1.00 89.69 925 LEU A N 1
ATOM 7382 C CA . LEU A 1 925 ? -26.097 -15.700 -31.100 1.00 89.69 925 LEU A CA 1
ATOM 7383 C C . LEU A 1 925 ? -27.430 -15.775 -31.858 1.00 89.69 925 LEU A C 1
ATOM 7385 O O . LEU A 1 925 ? -28.319 -14.997 -31.546 1.00 89.69 925 LEU A O 1
ATOM 7389 N N . ILE A 1 926 ? -27.590 -16.713 -32.800 1.00 87.06 926 ILE A N 1
ATOM 7390 C CA . ILE A 1 926 ? -28.820 -16.838 -33.607 1.00 87.06 926 ILE A CA 1
ATOM 7391 C C . ILE A 1 926 ? -30.050 -17.069 -32.713 1.00 87.06 926 ILE A C 1
ATOM 7393 O O . ILE A 1 926 ? -31.057 -16.389 -32.889 1.00 87.06 926 ILE A O 1
ATOM 7397 N N . ASN A 1 927 ? -29.956 -17.959 -31.715 1.00 85.50 927 ASN A N 1
ATOM 7398 C CA . ASN A 1 927 ? -31.050 -18.191 -30.761 1.00 85.50 927 ASN A CA 1
ATOM 7399 C C . ASN A 1 927 ? -31.414 -16.915 -29.981 1.00 85.50 927 ASN A C 1
ATOM 7401 O O . ASN A 1 927 ? -32.574 -16.515 -29.974 1.00 85.50 927 ASN A O 1
ATOM 7405 N N . LEU A 1 928 ? -30.434 -16.226 -29.383 1.00 86.88 928 LEU A N 1
ATOM 7406 C CA . LEU A 1 928 ? -30.698 -14.980 -28.651 1.00 86.88 928 LEU A CA 1
ATOM 7407 C C . LEU A 1 928 ? -31.225 -13.860 -29.565 1.00 86.88 928 LEU A C 1
ATOM 7409 O O . LEU A 1 928 ? -32.039 -13.051 -29.135 1.00 86.88 928 LEU A O 1
ATOM 7413 N N . TRP A 1 929 ? -30.786 -13.803 -30.822 1.00 90.75 929 TRP A N 1
ATOM 7414 C CA . TRP A 1 929 ? -31.204 -12.766 -31.764 1.00 90.75 929 TRP A CA 1
ATOM 7415 C C . TRP A 1 929 ? -32.653 -12.922 -32.231 1.00 90.75 929 TRP A C 1
ATOM 7417 O O . TRP A 1 929 ? -33.333 -11.912 -32.389 1.00 90.75 929 TRP A O 1
ATOM 7427 N N . LEU A 1 930 ? -33.110 -14.163 -32.432 1.00 85.50 930 LEU A N 1
ATOM 7428 C CA . LEU A 1 930 ? -34.423 -14.477 -33.012 1.00 85.50 930 LEU A CA 1
ATOM 7429 C C . LEU A 1 930 ? -35.489 -14.877 -31.979 1.00 85.50 930 LEU A C 1
ATOM 7431 O O . LEU A 1 930 ? -36.668 -14.670 -32.231 1.00 85.50 930 LEU A O 1
ATOM 7435 N N . ILE A 1 931 ? -35.088 -15.430 -30.829 1.00 78.94 931 ILE A N 1
ATOM 7436 C CA . ILE A 1 931 ? -35.995 -15.937 -29.779 1.00 78.94 931 ILE A CA 1
ATOM 7437 C C . ILE A 1 931 ? -35.800 -15.180 -28.452 1.00 78.94 931 ILE A C 1
ATOM 7439 O O . ILE A 1 931 ? -36.743 -15.014 -27.681 1.00 78.94 931 ILE A O 1
ATOM 7443 N N . GLY A 1 932 ? -34.582 -14.703 -28.175 1.00 77.12 932 GLY A N 1
ATOM 7444 C CA . GLY A 1 932 ? -34.221 -14.143 -26.870 1.00 77.12 932 GLY A CA 1
ATOM 7445 C C . GLY A 1 932 ? -33.964 -15.235 -25.824 1.00 77.12 932 GLY A C 1
ATOM 7446 O O . GLY A 1 932 ? -33.506 -16.331 -26.153 1.00 77.12 932 GLY A O 1
ATOM 7447 N N . ALA A 1 933 ? -34.231 -14.925 -24.557 1.00 74.00 933 ALA A N 1
ATOM 7448 C CA . ALA A 1 933 ? -34.219 -15.860 -23.433 1.00 74.00 933 ALA A CA 1
ATOM 7449 C C . ALA A 1 933 ? -35.339 -15.478 -22.448 1.00 74.00 933 ALA A C 1
ATOM 7451 O O . ALA A 1 933 ? -35.201 -14.549 -21.653 1.00 74.00 933 ALA A O 1
ATOM 7452 N N . VAL A 1 934 ? -36.472 -16.183 -22.534 1.00 60.72 934 VAL A N 1
ATOM 7453 C CA . VAL A 1 934 ? -37.712 -15.831 -21.817 1.00 60.72 934 VAL A CA 1
ATOM 7454 C C . VAL A 1 934 ? -37.538 -15.904 -20.298 1.00 60.72 934 VAL A C 1
ATOM 7456 O O . VAL A 1 934 ? -37.937 -14.972 -19.605 1.00 60.72 934 VAL A O 1
ATOM 7459 N N . ASP A 1 935 ? -36.875 -16.947 -19.792 1.00 59.28 935 ASP A N 1
ATOM 7460 C CA . ASP A 1 935 ? -36.646 -17.146 -18.352 1.00 59.28 935 ASP A CA 1
ATOM 7461 C C . ASP A 1 935 ? -35.753 -16.044 -17.739 1.00 59.28 935 ASP A C 1
ATOM 7463 O O . ASP A 1 935 ? -35.958 -15.631 -16.599 1.00 59.28 935 ASP A O 1
ATOM 7467 N N . ASP A 1 936 ? -34.821 -15.495 -18.529 1.00 61.38 936 ASP A N 1
ATOM 7468 C CA . ASP A 1 936 ? -33.976 -14.346 -18.165 1.00 61.38 936 ASP A CA 1
ATOM 7469 C C . ASP A 1 936 ? -34.701 -12.984 -18.321 1.00 61.38 936 ASP A C 1
ATOM 7471 O O . ASP A 1 936 ? -34.107 -11.944 -18.037 1.00 61.38 936 ASP A O 1
ATOM 7475 N N . ASN A 1 937 ? -35.960 -12.954 -18.784 1.00 63.59 937 ASN A N 1
ATOM 7476 C CA . ASN A 1 937 ? -36.684 -11.749 -19.234 1.00 63.59 937 ASN A CA 1
ATOM 7477 C C . ASN A 1 937 ? -35.953 -10.957 -20.342 1.00 63.59 937 ASN A C 1
ATOM 7479 O O . ASN A 1 937 ? -35.897 -9.727 -20.329 1.00 63.59 937 ASN A O 1
ATOM 7483 N N . VAL A 1 938 ? -35.392 -11.663 -21.327 1.00 72.44 938 VAL A N 1
ATOM 7484 C CA . VAL A 1 938 ? -34.672 -11.076 -22.469 1.00 72.44 938 VAL A CA 1
ATOM 7485 C C . VAL A 1 938 ? -35.465 -11.312 -23.760 1.00 72.44 938 VAL A C 1
ATOM 7487 O O . VAL A 1 938 ? -35.541 -12.459 -24.204 1.00 72.44 938 VAL A O 1
ATOM 7490 N N . PRO A 1 939 ? -36.038 -10.274 -24.397 1.00 71.31 939 PRO A N 1
ATOM 7491 C CA . PRO A 1 939 ? -36.676 -10.418 -25.707 1.00 71.31 939 PRO A CA 1
ATOM 7492 C C . PRO A 1 939 ? -35.641 -10.619 -26.839 1.00 71.31 939 PRO A C 1
ATOM 7494 O O . PRO A 1 939 ? -34.437 -10.445 -26.606 1.00 71.31 939 PRO A O 1
ATOM 7497 N N . PRO A 1 940 ? -36.075 -10.994 -28.061 1.00 81.88 940 PRO A N 1
ATOM 7498 C CA . PRO A 1 940 ? -35.193 -11.197 -29.210 1.00 81.88 940 PRO A CA 1
ATOM 7499 C C . PRO A 1 940 ? -34.282 -9.992 -29.470 1.00 81.88 940 PRO A C 1
ATOM 7501 O O . PRO A 1 940 ? -34.748 -8.870 -29.660 1.00 81.88 940 PRO A O 1
ATOM 7504 N N . LEU A 1 941 ? -32.962 -10.203 -29.515 1.00 85.19 941 LEU A N 1
ATOM 7505 C CA . LEU A 1 941 ? -32.020 -9.080 -29.654 1.00 85.19 941 LEU A CA 1
ATOM 7506 C C . LEU A 1 941 ? -32.122 -8.369 -31.019 1.00 85.19 941 LEU A C 1
ATOM 7508 O O . LEU A 1 941 ? -31.679 -7.228 -31.139 1.00 85.19 941 LEU A O 1
ATOM 7512 N N . GLY A 1 942 ? -32.713 -9.013 -32.030 1.00 81.62 942 GLY A N 1
ATOM 7513 C CA . GLY A 1 942 ? -33.019 -8.391 -33.319 1.00 81.62 942 GLY A CA 1
ATOM 7514 C C . GLY A 1 942 ? -34.121 -7.329 -33.267 1.00 81.62 942 GLY A C 1
ATOM 7515 O O . GLY A 1 942 ? -34.142 -6.461 -34.130 1.00 81.62 942 GLY A O 1
ATOM 7516 N N . GLU A 1 943 ? -34.984 -7.348 -32.246 1.00 78.12 943 GLU A N 1
ATOM 7517 C CA . GLU A 1 943 ? -36.044 -6.346 -32.030 1.00 78.12 943 GLU A CA 1
ATOM 7518 C C . GLU A 1 943 ? -35.564 -5.149 -31.179 1.00 78.12 943 GLU A C 1
ATOM 7520 O O . GLU A 1 943 ? -36.325 -4.223 -30.910 1.00 78.12 943 GLU A O 1
ATOM 7525 N N . LEU A 1 944 ? -34.303 -5.151 -30.725 1.00 78.00 944 LEU A N 1
ATOM 7526 C CA . LEU A 1 944 ? -33.772 -4.163 -29.784 1.00 78.00 944 LEU A CA 1
ATOM 7527 C C . LEU A 1 944 ? -32.735 -3.236 -30.419 1.00 78.00 944 LEU A C 1
ATOM 7529 O O . LEU A 1 944 ? -31.643 -3.665 -30.779 1.00 78.00 944 LEU A O 1
ATOM 7533 N N . GLU A 1 945 ? -33.005 -1.930 -30.417 1.00 74.88 945 GLU A N 1
ATOM 7534 C CA . GLU A 1 945 ? -32.017 -0.924 -30.825 1.00 74.88 945 GLU A CA 1
ATOM 7535 C C . GLU A 1 945 ? -30.704 -0.967 -30.006 1.00 74.88 945 GLU A C 1
ATOM 7537 O O . GLU A 1 945 ? -30.735 -1.262 -28.803 1.00 74.88 945 GLU A O 1
ATOM 7542 N N . PRO A 1 946 ? -29.561 -0.515 -30.575 1.00 72.44 946 PRO A N 1
ATOM 7543 C CA . PRO A 1 946 ? -28.289 -0.360 -29.856 1.00 72.44 946 PRO A CA 1
ATOM 7544 C C . PRO A 1 946 ? -28.373 0.483 -28.569 1.00 72.44 946 PRO A C 1
ATOM 7546 O O . PRO A 1 946 ? -27.521 0.348 -27.686 1.00 72.44 946 PRO A O 1
ATOM 7549 N N . LEU A 1 947 ? -29.387 1.351 -28.453 1.00 70.00 947 LEU A N 1
ATOM 7550 C CA . LEU A 1 947 ? -29.689 2.149 -27.264 1.00 70.00 947 LEU A CA 1
ATOM 7551 C C . LEU A 1 947 ? -29.897 1.278 -26.013 1.00 70.00 947 LEU A C 1
ATOM 7553 O O . LEU A 1 947 ? -29.309 1.568 -24.968 1.00 70.00 947 LEU A O 1
ATOM 7557 N N . HIS A 1 948 ? -30.651 0.184 -26.136 1.00 73.69 948 HIS A N 1
ATOM 7558 C CA . HIS A 1 948 ? -31.021 -0.706 -25.029 1.00 73.69 948 HIS A CA 1
ATOM 7559 C C . HIS A 1 948 ? -29.819 -1.424 -24.397 1.00 73.69 948 HIS A C 1
ATOM 7561 O O . HIS A 1 948 ? -29.873 -1.836 -23.240 1.00 73.69 948 HIS A O 1
ATOM 7567 N N . PHE A 1 949 ? -28.702 -1.527 -25.123 1.00 79.94 949 PHE A N 1
ATOM 7568 C CA . PHE A 1 949 ? -27.475 -2.187 -24.671 1.00 79.94 949 PHE A CA 1
ATOM 7569 C C . PHE A 1 949 ? -26.477 -1.227 -24.000 1.00 79.94 949 PHE A C 1
ATOM 7571 O O . PHE A 1 949 ? -25.454 -1.685 -23.480 1.00 79.94 949 PHE A O 1
ATOM 7578 N N . LYS A 1 950 ? -26.729 0.096 -23.984 1.00 71.62 950 LYS A N 1
ATOM 7579 C CA . LYS A 1 950 ? -25.748 1.100 -23.515 1.00 71.62 950 LYS A CA 1
ATOM 7580 C C . LYS A 1 950 ? -25.292 0.911 -22.060 1.00 71.62 950 LYS A C 1
ATOM 7582 O O . LYS A 1 950 ? -24.200 1.370 -21.729 1.00 71.62 950 LYS A O 1
ATOM 7587 N N . HIS A 1 951 ? -26.053 0.217 -21.204 1.00 67.06 951 HIS A N 1
ATOM 7588 C CA . HIS A 1 951 ? -25.653 -0.081 -19.817 1.00 67.06 951 HIS A CA 1
ATOM 7589 C C . HIS A 1 951 ? -24.497 -1.086 -19.690 1.00 67.06 951 HIS A C 1
ATOM 7591 O O . HIS A 1 951 ? -23.883 -1.162 -18.629 1.00 67.06 951 HIS A O 1
ATOM 7597 N N . PHE A 1 952 ? -24.136 -1.821 -20.751 1.00 73.38 952 PHE A N 1
ATOM 7598 C CA . PHE A 1 952 ? -22.958 -2.708 -20.737 1.00 73.38 952 PHE A CA 1
ATOM 7599 C C . PHE A 1 952 ? -22.183 -2.827 -22.060 1.00 73.38 952 PHE A C 1
ATOM 7601 O O . PHE A 1 952 ? -21.073 -3.370 -22.094 1.00 73.38 952 PHE A O 1
ATOM 7608 N N . ASP A 1 953 ? -22.736 -2.315 -23.154 1.00 81.19 953 ASP A N 1
ATOM 7609 C CA . ASP A 1 953 ? -22.057 -2.076 -24.421 1.00 81.19 953 ASP A CA 1
ATOM 7610 C C . ASP A 1 953 ? -22.215 -0.591 -24.769 1.00 81.19 953 ASP A C 1
ATOM 7612 O O . ASP A 1 953 ? -22.996 -0.207 -25.635 1.00 81.19 953 ASP A O 1
ATOM 7616 N N . SER A 1 954 ? -21.473 0.259 -24.051 1.00 58.47 954 SER A N 1
ATOM 7617 C CA . SER A 1 954 ? -21.602 1.729 -24.004 1.00 58.47 954 SER A CA 1
ATOM 7618 C C . SER A 1 954 ? -21.324 2.492 -25.313 1.00 58.47 954 SER A C 1
ATOM 7620 O O . SER A 1 954 ? -21.171 3.709 -25.314 1.00 58.47 954 SER A O 1
ATOM 7622 N N . GLY A 1 955 ? -21.274 1.787 -26.441 1.00 67.62 955 GLY A N 1
ATOM 7623 C CA . GLY A 1 955 ? -21.320 2.354 -27.789 1.00 67.62 955 GLY A CA 1
ATOM 7624 C C . GLY A 1 955 ? -21.882 1.375 -28.824 1.00 67.62 955 GLY A C 1
ATOM 7625 O O . GLY A 1 955 ? -21.478 1.447 -29.978 1.00 67.62 955 GLY A O 1
ATOM 7626 N N . GLY A 1 956 ? -22.697 0.394 -28.407 1.00 71.94 956 GLY A N 1
ATOM 7627 C CA . GLY A 1 956 ? -23.298 -0.629 -29.275 1.00 71.94 956 GLY A CA 1
ATOM 7628 C C . GLY A 1 956 ? -22.302 -1.510 -30.043 1.00 71.94 956 GLY A C 1
ATOM 7629 O O . GLY A 1 956 ? -22.679 -2.180 -30.997 1.00 71.94 956 GLY A O 1
ATOM 7630 N N . ARG A 1 957 ? -21.011 -1.513 -29.688 1.00 78.31 957 ARG A N 1
ATOM 7631 C CA . ARG A 1 957 ? -19.942 -2.023 -30.567 1.00 78.31 957 ARG A CA 1
ATOM 7632 C C . ARG A 1 957 ? -19.919 -3.540 -30.700 1.00 78.31 957 ARG A C 1
ATOM 7634 O O . ARG A 1 957 ? -19.385 -4.029 -31.690 1.00 78.31 957 ARG A O 1
ATOM 7641 N N . LYS A 1 958 ? -20.439 -4.289 -29.727 1.00 82.75 958 LYS A N 1
ATOM 7642 C CA . LYS A 1 958 ? -20.700 -5.729 -29.867 1.00 82.75 958 LYS A CA 1
ATOM 7643 C C . LYS A 1 958 ? -22.050 -5.953 -30.537 1.00 82.75 958 LYS A C 1
ATOM 7645 O O . LYS A 1 958 ? -22.119 -6.827 -31.390 1.00 82.75 958 LYS A O 1
ATOM 7650 N N . TYR A 1 959 ? -23.066 -5.146 -30.212 1.00 85.75 959 TYR A N 1
ATOM 7651 C CA . TYR A 1 959 ? -24.368 -5.212 -30.881 1.00 85.75 959 TYR A CA 1
ATOM 7652 C C . TYR A 1 959 ? -24.219 -5.093 -32.404 1.00 85.75 959 TYR A C 1
ATOM 7654 O O . TYR A 1 959 ? -24.548 -6.033 -33.113 1.00 85.75 959 TYR A O 1
ATOM 7662 N N . SER A 1 960 ? -23.596 -4.027 -32.917 1.00 83.44 960 SER A N 1
ATOM 7663 C CA . SER A 1 960 ? -23.365 -3.838 -34.357 1.00 83.44 960 SER A CA 1
ATOM 7664 C C . SER A 1 960 ? -22.473 -4.924 -34.980 1.00 83.44 960 SER A C 1
ATOM 7666 O O . SER A 1 960 ? -22.651 -5.261 -36.147 1.00 83.44 960 SER A O 1
ATOM 7668 N N . GLN A 1 961 ? -21.535 -5.509 -34.219 1.00 87.44 961 GLN A N 1
ATOM 7669 C CA . GLN A 1 961 ? -20.738 -6.658 -34.683 1.00 87.44 961 GLN A CA 1
ATOM 7670 C C . GLN A 1 961 ? -21.599 -7.913 -34.848 1.00 87.44 961 GLN A C 1
ATOM 7672 O O . GLN A 1 961 ? -21.417 -8.666 -35.800 1.00 87.44 961 GLN A O 1
ATOM 7677 N N . TYR A 1 962 ? -22.536 -8.148 -33.934 1.00 89.62 962 TYR A N 1
ATOM 7678 C CA . TYR A 1 962 ? -23.464 -9.268 -34.013 1.00 89.62 962 TYR A CA 1
ATOM 7679 C C . TYR A 1 962 ? -24.550 -9.032 -35.067 1.00 89.62 962 TYR A C 1
ATOM 7681 O O . TYR A 1 962 ? -24.818 -9.942 -35.841 1.00 89.62 962 TYR A O 1
ATOM 7689 N N . MET A 1 963 ? -25.052 -7.802 -35.194 1.00 87.25 963 MET A N 1
ATOM 7690 C CA . MET A 1 963 ? -25.967 -7.362 -36.248 1.00 87.25 963 MET A CA 1
ATOM 7691 C C . MET A 1 963 ? -25.399 -7.671 -37.637 1.00 87.25 963 MET A C 1
ATOM 7693 O O . MET A 1 963 ? -26.028 -8.395 -38.394 1.00 87.25 963 MET A O 1
ATOM 7697 N N . GLN A 1 964 ? -24.162 -7.250 -37.937 1.00 86.25 964 GLN A N 1
ATOM 7698 C CA . GLN A 1 964 ? -23.517 -7.535 -39.230 1.00 86.25 964 GLN A CA 1
ATOM 7699 C C . GLN A 1 964 ? -23.283 -9.035 -39.496 1.00 86.25 964 GLN A C 1
ATOM 7701 O O . GLN A 1 964 ? -23.251 -9.457 -40.650 1.00 86.25 964 GLN A O 1
ATOM 7706 N N . VAL A 1 965 ? -23.128 -9.861 -38.454 1.00 87.12 965 VAL A N 1
ATOM 7707 C CA . VAL A 1 965 ? -23.099 -11.329 -38.604 1.00 87.12 965 VAL A CA 1
ATOM 7708 C C . VAL A 1 965 ? -24.503 -11.876 -38.877 1.00 87.12 965 VAL A C 1
ATOM 7710 O O . VAL A 1 965 ? -24.654 -12.781 -39.696 1.00 87.12 965 VAL A O 1
ATOM 7713 N N . MET A 1 966 ? -25.525 -11.322 -38.224 1.00 91.50 966 MET A N 1
ATOM 7714 C CA . MET A 1 966 ? -26.915 -11.745 -38.372 1.00 91.50 966 MET A CA 1
ATOM 7715 C C . MET A 1 966 ? -27.530 -11.328 -39.710 1.00 91.50 966 MET A C 1
ATOM 7717 O O . MET A 1 966 ? -28.250 -12.133 -40.281 1.00 91.50 966 MET A O 1
ATOM 7721 N N . THR A 1 967 ? -27.164 -10.179 -40.286 1.00 88.25 967 THR A N 1
ATOM 7722 C CA . THR A 1 967 ? -27.549 -9.797 -41.660 1.00 88.25 967 THR A CA 1
ATOM 7723 C C . THR A 1 967 ? -27.083 -10.832 -42.693 1.00 88.25 967 THR A C 1
ATOM 7725 O O . THR A 1 967 ? -27.793 -11.126 -43.651 1.00 88.25 967 THR A O 1
ATOM 7728 N N . LEU A 1 968 ? -25.906 -11.440 -42.493 1.00 85.38 968 LEU A N 1
ATOM 7729 C CA . LEU A 1 968 ? -25.412 -12.502 -43.376 1.00 85.38 968 LEU A CA 1
ATOM 7730 C C . LEU A 1 968 ? -26.113 -13.850 -43.124 1.00 85.38 968 LEU A C 1
ATOM 7732 O O . LEU A 1 968 ? -26.395 -14.579 -44.072 1.00 85.38 968 LEU A O 1
ATOM 7736 N N . VAL A 1 969 ? -26.427 -14.168 -41.862 1.00 88.25 969 VAL A N 1
ATOM 7737 C CA . VAL A 1 969 ? -27.260 -15.330 -41.496 1.00 88.25 969 VAL A CA 1
ATOM 7738 C C . VAL A 1 969 ? -28.658 -15.220 -42.108 1.00 88.25 969 VAL A C 1
ATOM 7740 O O . VAL A 1 969 ? -29.150 -16.199 -42.662 1.00 88.25 969 VAL A O 1
ATOM 7743 N N . GLU A 1 970 ? -29.267 -14.036 -42.052 1.00 90.06 970 GLU A N 1
ATOM 7744 C CA . GLU A 1 970 ? -30.547 -13.722 -42.681 1.00 90.06 970 GLU A CA 1
ATOM 7745 C C . GLU A 1 970 ? -30.470 -13.874 -44.197 1.00 90.06 970 GLU A C 1
ATOM 7747 O O . GLU A 1 970 ? -31.278 -14.598 -44.775 1.00 90.06 970 GLU A O 1
ATOM 7752 N N . LYS A 1 971 ? -29.460 -13.273 -44.840 1.00 87.75 971 LYS A N 1
ATOM 7753 C CA . LYS A 1 971 ? -29.242 -13.408 -46.283 1.00 87.75 971 LYS A CA 1
ATOM 7754 C C . LYS A 1 971 ? -29.173 -14.875 -46.715 1.00 87.75 971 LYS A C 1
ATOM 7756 O O . LYS A 1 971 ? -29.928 -15.272 -47.597 1.00 87.75 971 LYS A O 1
ATOM 7761 N N . PHE A 1 972 ? -28.342 -15.695 -46.067 1.00 88.06 972 PHE A N 1
ATOM 7762 C CA . PHE A 1 972 ? -28.271 -17.124 -46.386 1.00 88.06 972 PHE A CA 1
ATOM 7763 C C . PHE A 1 972 ? -29.563 -17.874 -46.020 1.00 88.06 972 PHE A C 1
ATOM 7765 O O . PHE A 1 972 ? -29.964 -18.782 -46.742 1.00 88.06 972 PHE A O 1
ATOM 7772 N N . GLY A 1 973 ? -30.264 -17.489 -44.950 1.00 88.31 973 GLY A N 1
ATOM 7773 C CA . GLY A 1 973 ? -31.569 -18.059 -44.603 1.00 88.31 973 GLY A CA 1
ATOM 7774 C C . GLY A 1 973 ? -32.626 -17.806 -45.683 1.00 88.31 973 GLY A C 1
ATOM 7775 O O . GLY A 1 973 ? -33.377 -18.716 -46.036 1.00 88.31 973 GLY A O 1
ATOM 7776 N N . ARG A 1 974 ? -32.643 -16.591 -46.245 1.00 90.50 974 ARG A N 1
ATOM 7777 C CA . ARG A 1 974 ? -33.514 -16.172 -47.352 1.00 90.50 974 ARG A CA 1
ATOM 7778 C C . ARG A 1 974 ? -33.131 -16.870 -48.658 1.00 90.50 974 ARG A C 1
ATOM 7780 O O . ARG A 1 974 ? -33.987 -17.490 -49.275 1.00 90.50 974 ARG A O 1
ATOM 7787 N N . GLU A 1 975 ? -31.848 -16.882 -49.026 1.00 89.56 975 GLU A N 1
ATOM 7788 C CA . GLU A 1 975 ? -31.332 -17.601 -50.211 1.00 89.56 975 GLU A CA 1
ATOM 7789 C C . GLU A 1 975 ? -31.611 -19.116 -50.171 1.00 89.56 975 GLU A C 1
ATOM 7791 O O . GLU A 1 975 ? -31.707 -19.761 -51.215 1.00 89.56 975 GLU A O 1
ATOM 7796 N N . ARG A 1 976 ? -31.769 -19.695 -48.974 1.00 85.69 976 ARG A N 1
ATOM 7797 C CA . ARG A 1 976 ? -32.132 -21.105 -48.767 1.00 85.69 976 ARG A CA 1
ATOM 7798 C C . ARG A 1 976 ? -33.622 -21.338 -48.472 1.00 85.69 976 ARG A C 1
ATOM 7800 O O . ARG A 1 976 ? -33.986 -22.478 -48.200 1.00 85.69 976 ARG A O 1
ATOM 7807 N N . ASN A 1 977 ? -34.474 -20.309 -48.543 1.00 87.56 977 ASN A N 1
ATOM 7808 C CA . ASN A 1 977 ? -35.919 -20.358 -48.257 1.00 87.56 977 ASN A CA 1
ATOM 7809 C C . ASN A 1 977 ? -36.284 -20.971 -46.883 1.00 87.56 977 ASN A C 1
ATOM 7811 O O . ASN A 1 977 ? -37.284 -21.672 -46.747 1.00 87.56 977 ASN A O 1
ATOM 7815 N N . VAL A 1 978 ? -35.468 -20.706 -45.857 1.00 86.50 978 VAL A N 1
ATOM 7816 C CA . VAL A 1 978 ? -35.674 -21.152 -44.458 1.00 86.50 978 VAL A CA 1
ATOM 7817 C C . VAL A 1 978 ? -35.747 -19.988 -43.460 1.00 86.50 978 VAL A C 1
ATOM 7819 O O . VAL A 1 978 ? -35.721 -20.204 -42.249 1.00 86.50 978 VAL A O 1
ATOM 7822 N N . TRP A 1 979 ? -35.805 -18.748 -43.948 1.00 88.94 979 TRP A N 1
ATOM 7823 C CA . TRP A 1 979 ? -36.027 -17.567 -43.116 1.00 88.94 979 TRP A CA 1
ATOM 7824 C C . TRP A 1 979 ? -37.520 -17.338 -42.871 1.00 88.94 979 TRP A C 1
ATOM 7826 O O . TRP A 1 979 ? -38.324 -17.440 -43.796 1.00 88.94 979 TRP A O 1
ATOM 7836 N N . LEU A 1 980 ? -37.887 -17.017 -41.631 1.00 85.25 980 LEU A N 1
ATOM 7837 C CA . LEU A 1 980 ? -39.254 -16.703 -41.227 1.00 85.25 980 LEU A CA 1
ATOM 7838 C C . LEU A 1 980 ? -39.386 -15.190 -41.011 1.00 85.25 980 LEU A C 1
ATOM 7840 O O . LEU A 1 980 ? -38.704 -14.623 -40.160 1.00 85.25 980 LEU A O 1
ATOM 7844 N N . GLU A 1 981 ? -40.273 -14.551 -41.778 1.00 76.75 981 GLU A N 1
ATOM 7845 C CA . GLU A 1 981 ? -40.438 -13.086 -41.791 1.00 76.75 981 GLU A CA 1
ATOM 7846 C C . GLU A 1 981 ? -40.977 -12.512 -40.473 1.00 76.75 981 GLU A C 1
ATOM 7848 O O . GLU A 1 981 ? -40.652 -11.389 -40.104 1.00 76.75 981 GLU A O 1
ATOM 7853 N N . SER A 1 982 ? -41.812 -13.269 -39.754 1.00 72.12 982 SER A N 1
ATOM 7854 C CA . SER A 1 982 ? -42.344 -12.839 -38.459 1.00 72.12 982 SER A CA 1
ATOM 7855 C C . SER A 1 982 ? -41.457 -13.343 -37.327 1.00 72.12 982 SER A C 1
ATOM 7857 O O . SER A 1 982 ? -41.269 -14.553 -37.183 1.00 72.12 982 SER A O 1
ATOM 7859 N N . SER A 1 983 ? -40.983 -12.427 -36.476 1.00 61.97 983 SER A N 1
ATOM 7860 C CA . SER A 1 983 ? -40.207 -12.749 -35.269 1.00 61.97 983 SER A CA 1
ATOM 7861 C C . SER A 1 983 ? -40.913 -13.778 -34.376 1.00 61.97 983 SER A C 1
ATOM 7863 O O . SER A 1 983 ? -40.289 -14.710 -33.875 1.00 61.97 983 SER A O 1
ATOM 7865 N N . ARG A 1 984 ? -42.245 -13.681 -34.278 1.00 62.25 984 ARG A N 1
ATOM 7866 C CA . ARG A 1 984 ? -43.123 -14.569 -33.494 1.00 62.25 984 ARG A CA 1
ATOM 7867 C C . ARG A 1 984 ? -43.143 -16.030 -33.959 1.00 62.25 984 ARG A C 1
ATOM 7869 O O . ARG A 1 984 ? -43.654 -16.871 -33.224 1.00 62.25 984 ARG A O 1
ATOM 7876 N N . ASN A 1 985 ? -42.617 -16.335 -35.148 1.00 73.69 985 ASN A N 1
ATOM 7877 C CA . ASN A 1 985 ? -42.602 -17.690 -35.705 1.00 73.69 985 ASN A CA 1
ATOM 7878 C C . ASN A 1 985 ? -41.292 -18.450 -35.423 1.00 73.69 985 ASN A C 1
ATOM 7880 O O . ASN A 1 985 ? -41.205 -19.629 -35.765 1.00 73.69 985 ASN A O 1
ATOM 7884 N N . TRP A 1 986 ? -40.281 -17.810 -34.822 1.00 80.19 986 TRP A N 1
ATOM 7885 C CA . TRP A 1 986 ? -39.016 -18.466 -34.489 1.00 80.19 986 TRP A CA 1
ATOM 7886 C C . TRP A 1 986 ? -39.103 -19.277 -33.193 1.00 80.19 986 TRP A C 1
ATOM 7888 O O . TRP A 1 986 ? -39.574 -18.815 -32.157 1.00 80.19 986 TRP A O 1
ATOM 7898 N N . ASP A 1 987 ? -38.582 -20.498 -33.252 1.00 78.56 987 ASP A N 1
ATOM 7899 C CA . ASP A 1 987 ? -38.489 -21.445 -32.146 1.00 78.56 987 ASP A CA 1
ATOM 7900 C C . ASP A 1 987 ? -37.180 -22.251 -32.253 1.00 78.56 987 ASP A C 1
ATOM 7902 O O . ASP A 1 987 ? -36.464 -22.200 -33.259 1.00 78.56 987 ASP A O 1
ATOM 7906 N N . GLY A 1 988 ? -36.848 -23.034 -31.223 1.00 69.19 988 GLY A N 1
ATOM 7907 C CA . GLY A 1 988 ? -35.607 -23.818 -31.211 1.00 69.19 988 GLY A CA 1
ATOM 7908 C C . GLY A 1 988 ? -35.497 -24.828 -32.367 1.00 69.19 988 GLY A C 1
ATOM 7909 O O . GLY A 1 988 ? -34.386 -25.174 -32.782 1.00 69.19 988 GLY A O 1
ATOM 7910 N N . LYS A 1 989 ? -36.627 -25.282 -32.934 1.00 74.31 989 LYS A N 1
ATOM 7911 C CA . LYS A 1 989 ? -36.650 -26.191 -34.089 1.00 74.31 989 LYS A CA 1
ATOM 7912 C C . LYS A 1 989 ? -36.354 -25.444 -35.387 1.00 74.31 989 LYS A C 1
ATOM 7914 O O . LYS A 1 989 ? -35.453 -25.855 -36.114 1.00 74.31 989 LYS A O 1
ATOM 7919 N N . SER A 1 990 ? -37.042 -24.338 -35.662 1.00 83.06 990 SER A N 1
ATOM 7920 C CA . SER A 1 990 ? -36.822 -23.519 -36.861 1.00 83.06 990 SER A CA 1
ATOM 7921 C C . SER A 1 990 ? -35.428 -22.886 -36.883 1.00 83.06 990 SER A C 1
ATOM 7923 O O . SER A 1 990 ? -34.772 -22.927 -37.923 1.00 83.06 990 SER A O 1
ATOM 7925 N N . VAL A 1 991 ? -34.886 -22.447 -35.739 1.00 81.75 991 VAL A N 1
ATOM 7926 C CA . VAL A 1 991 ? -33.473 -22.026 -35.642 1.00 81.75 991 VAL A CA 1
ATOM 7927 C C . VAL A 1 991 ? -32.507 -23.180 -35.946 1.00 81.75 991 VAL A C 1
ATOM 7929 O O . VAL A 1 991 ? -31.490 -22.970 -36.609 1.00 81.75 991 VAL A O 1
ATOM 7932 N N . THR A 1 992 ? -32.823 -24.415 -35.540 1.00 78.00 992 THR A N 1
ATOM 7933 C CA . THR A 1 992 ? -32.009 -25.599 -35.880 1.00 78.00 992 THR A CA 1
ATOM 7934 C C . THR A 1 992 ? -32.092 -25.953 -37.374 1.00 78.00 992 THR A C 1
ATOM 7936 O O . THR A 1 992 ? -31.082 -26.349 -37.962 1.00 78.00 992 THR A O 1
ATOM 7939 N N . VAL A 1 993 ? -33.252 -25.764 -38.016 1.00 80.50 993 VAL A N 1
ATOM 7940 C CA . VAL A 1 993 ? -33.434 -25.930 -39.472 1.00 80.50 993 VAL A CA 1
ATOM 7941 C C . VAL A 1 993 ? -32.653 -24.863 -40.246 1.00 80.50 993 VAL A C 1
ATOM 7943 O O . VAL A 1 993 ? -31.836 -25.222 -41.095 1.00 80.50 993 VAL A O 1
ATOM 7946 N N . LEU A 1 994 ? -32.820 -23.580 -39.895 1.00 85.38 994 LEU A N 1
ATOM 7947 C CA . LEU A 1 994 ? -32.044 -22.455 -40.432 1.00 85.38 994 LEU A CA 1
ATOM 7948 C C . LEU A 1 994 ? -30.543 -22.751 -40.345 1.00 85.38 994 LEU A C 1
ATOM 7950 O O . LEU A 1 994 ? -29.842 -22.727 -41.355 1.00 85.38 994 LEU A O 1
ATOM 7954 N N . TRP A 1 995 ? -30.062 -23.084 -39.143 1.00 82.62 995 TRP A N 1
ATOM 7955 C CA . TRP A 1 995 ? -28.658 -23.393 -38.885 1.00 82.62 995 TRP A CA 1
ATOM 7956 C C . TRP A 1 995 ? -28.136 -24.530 -39.765 1.00 82.62 995 TRP A C 1
ATOM 7958 O O . TRP A 1 995 ? -27.062 -24.408 -40.353 1.00 82.62 995 TRP A O 1
ATOM 7968 N N . SER A 1 996 ? -28.901 -25.616 -39.887 1.00 79.00 996 SER A N 1
ATOM 7969 C CA . SER A 1 996 ? -28.512 -26.789 -40.676 1.00 79.00 996 SER A CA 1
ATOM 7970 C C . SER A 1 996 ? -28.430 -26.481 -42.174 1.00 79.00 996 SER A C 1
ATOM 7972 O O . SER A 1 996 ? -27.532 -26.986 -42.849 1.00 79.00 996 SER A O 1
ATOM 7974 N N . ALA A 1 997 ? -29.315 -25.621 -42.687 1.00 83.00 997 ALA A N 1
ATOM 7975 C CA . ALA A 1 997 ? -29.305 -25.191 -44.081 1.00 83.00 997 ALA A CA 1
ATOM 7976 C C . ALA A 1 997 ? -28.108 -24.277 -44.400 1.00 83.00 997 ALA A C 1
ATOM 7978 O O . ALA A 1 997 ? -27.358 -24.568 -45.337 1.00 83.00 997 ALA A O 1
ATOM 7979 N N . ILE A 1 998 ? -27.903 -23.212 -43.611 1.00 83.75 998 ILE A N 1
ATOM 7980 C CA . ILE A 1 998 ? -26.873 -22.182 -43.866 1.00 83.75 998 ILE A CA 1
ATOM 7981 C C . ILE A 1 998 ? -25.461 -22.592 -43.423 1.00 83.75 998 ILE A C 1
ATOM 7983 O O . ILE A 1 998 ? -24.486 -21.888 -43.700 1.00 83.75 998 ILE A O 1
ATOM 7987 N N . TRP A 1 999 ? -25.320 -23.705 -42.690 1.00 76.75 999 TRP A N 1
ATOM 7988 C CA . TRP A 1 999 ? -24.035 -24.145 -42.138 1.00 76.75 999 TRP A CA 1
ATOM 7989 C C . TRP A 1 999 ? -22.947 -24.241 -43.213 1.00 76.75 999 TRP A C 1
ATOM 7991 O O . TRP A 1 999 ? -21.822 -23.805 -42.974 1.00 76.75 999 TRP A O 1
ATOM 8001 N N . GLN A 1 1000 ? -23.276 -24.760 -44.400 1.00 75.31 1000 GLN A N 1
ATOM 8002 C CA . GLN A 1 1000 ? -22.312 -24.912 -45.496 1.00 75.31 1000 GLN A CA 1
ATOM 8003 C C . GLN A 1 1000 ? -21.883 -23.571 -46.112 1.00 75.31 1000 GLN A C 1
ATOM 8005 O O . GLN A 1 1000 ? -20.748 -23.470 -46.571 1.00 75.31 1000 GLN A O 1
ATOM 8010 N N . ASP A 1 1001 ? -22.730 -22.540 -46.072 1.00 81.69 1001 ASP A N 1
ATOM 8011 C CA . ASP A 1 1001 ? -22.428 -21.199 -46.597 1.00 81.69 1001 ASP A CA 1
ATOM 8012 C C . ASP A 1 1001 ? -21.588 -20.387 -45.597 1.00 81.69 1001 ASP A C 1
ATOM 8014 O O . ASP A 1 1001 ? -20.654 -19.677 -45.970 1.00 81.69 1001 ASP A O 1
ATOM 8018 N N . MET A 1 1002 ? -21.835 -20.576 -44.295 1.00 78.62 1002 MET A N 1
ATOM 8019 C CA . MET A 1 1002 ? -21.018 -19.989 -43.225 1.00 78.62 1002 MET A CA 1
ATOM 8020 C C . MET A 1 1002 ? -19.665 -20.708 -43.046 1.00 78.62 1002 MET A C 1
ATOM 8022 O O . MET A 1 1002 ? -18.666 -20.095 -42.651 1.00 78.62 1002 MET A O 1
ATOM 8026 N N . TYR A 1 1003 ? -19.581 -22.004 -43.363 1.00 75.06 1003 TYR A N 1
ATOM 8027 C CA . TYR A 1 1003 ? -18.391 -22.836 -43.143 1.00 75.06 1003 TYR A CA 1
ATOM 8028 C C . TYR A 1 1003 ? -17.082 -22.319 -43.799 1.00 75.06 1003 TYR A C 1
ATOM 8030 O O . TYR A 1 1003 ? -16.046 -22.314 -43.113 1.00 75.06 1003 TYR A O 1
ATOM 8038 N N . PRO A 1 1004 ? -17.074 -21.812 -45.055 1.00 73.81 1004 PRO A N 1
ATOM 8039 C CA . PRO A 1 1004 ? -15.924 -21.155 -45.684 1.00 73.81 1004 PRO A CA 1
ATOM 8040 C C . PRO A 1 1004 ? -15.309 -19.998 -44.889 1.00 73.81 1004 PRO A C 1
ATOM 8042 O O . PRO A 1 1004 ? -14.110 -19.743 -45.049 1.00 73.81 1004 PRO A O 1
ATOM 8045 N N . TYR A 1 1005 ? -16.091 -19.348 -44.025 1.00 74.25 1005 TYR A N 1
ATOM 8046 C CA . TYR A 1 1005 ? -15.662 -18.255 -43.148 1.00 74.25 1005 TYR A CA 1
ATOM 8047 C C . TYR A 1 1005 ? -15.326 -18.732 -41.728 1.00 74.25 1005 TYR A C 1
ATOM 8049 O O . TYR A 1 1005 ? -14.625 -18.046 -40.992 1.00 74.25 1005 TYR A O 1
ATOM 8057 N N . MET A 1 1006 ? -15.768 -19.929 -41.330 1.00 70.94 1006 MET A N 1
ATOM 8058 C CA . MET A 1 1006 ? -15.502 -20.500 -40.002 1.00 70.94 1006 MET A CA 1
ATOM 8059 C C . MET A 1 1006 ? -14.209 -21.336 -39.956 1.00 70.94 1006 MET A C 1
ATOM 8061 O O . MET A 1 1006 ? -13.532 -21.350 -38.921 1.00 70.94 1006 MET A O 1
ATOM 8065 N N . ARG A 1 1007 ? -13.808 -21.969 -41.072 1.00 68.94 1007 ARG A N 1
ATOM 8066 C CA . ARG A 1 1007 ? -12.534 -22.716 -41.234 1.00 68.94 1007 ARG A CA 1
ATOM 8067 C C . ARG A 1 1007 ? -11.287 -21.879 -40.910 1.00 68.94 1007 ARG A C 1
ATOM 8069 O O . ARG A 1 1007 ? -11.316 -20.649 -40.941 1.00 68.94 1007 ARG A O 1
ATOM 8076 N N . THR A 1 1008 ? -10.164 -22.533 -40.610 1.00 63.50 1008 THR A N 1
ATOM 8077 C CA . THR A 1 1008 ? -8.897 -21.851 -40.281 1.00 63.50 1008 THR A CA 1
ATOM 8078 C C . THR A 1 1008 ? -7.855 -22.097 -41.370 1.00 63.50 1008 THR A C 1
ATOM 8080 O O . THR A 1 1008 ? -7.552 -23.245 -41.695 1.00 63.50 1008 THR A O 1
ATOM 8083 N N . LYS A 1 1009 ? -7.331 -21.005 -41.942 1.00 60.50 1009 LYS A N 1
ATOM 8084 C CA . LYS A 1 1009 ? -6.291 -21.005 -42.979 1.00 60.50 1009 LYS A CA 1
ATOM 8085 C C . LYS A 1 1009 ? -4.915 -21.179 -42.329 1.00 60.50 1009 LYS A C 1
ATOM 8087 O O . LYS A 1 1009 ? -4.567 -20.439 -41.412 1.00 60.50 1009 LYS A O 1
ATOM 8092 N N . THR A 1 1010 ? -4.129 -22.129 -42.819 1.00 55.84 1010 THR A N 1
ATOM 8093 C CA . THR A 1 1010 ? -2.759 -22.400 -42.373 1.00 55.84 1010 THR A CA 1
ATOM 8094 C C . THR A 1 1010 ? -1.860 -22.512 -43.599 1.00 55.84 1010 THR A C 1
ATOM 8096 O O . THR A 1 1010 ? -1.818 -23.546 -44.270 1.00 55.84 1010 THR A O 1
ATOM 8099 N N . THR A 1 1011 ? -1.166 -21.415 -43.900 1.00 49.28 1011 THR A N 1
ATOM 8100 C CA . THR A 1 1011 ? -0.150 -21.349 -44.954 1.00 49.28 1011 THR A CA 1
ATOM 8101 C C . THR A 1 1011 ? 1.125 -22.058 -44.492 1.00 49.28 1011 THR A C 1
ATOM 8103 O O . THR A 1 1011 ? 1.584 -21.820 -43.374 1.00 49.28 1011 THR A O 1
ATOM 8106 N N . LYS A 1 1012 ? 1.706 -22.894 -45.353 1.00 52.97 1012 LYS A N 1
ATOM 8107 C CA . LYS A 1 1012 ? 3.070 -23.421 -45.233 1.00 52.97 1012 LYS A CA 1
ATOM 8108 C C . LYS A 1 1012 ? 3.818 -23.106 -46.523 1.00 52.97 1012 LYS A C 1
ATOM 8110 O O . LYS A 1 1012 ? 3.345 -23.443 -47.604 1.00 52.97 1012 LYS A O 1
ATOM 8115 N N . GLU A 1 1013 ? 4.985 -22.500 -46.404 1.00 52.00 1013 GLU A N 1
ATOM 8116 C CA . GLU A 1 1013 ? 5.923 -22.364 -47.517 1.00 52.00 1013 GLU A CA 1
ATOM 8117 C C . GLU A 1 1013 ? 6.628 -23.710 -47.740 1.00 52.00 1013 GLU A C 1
ATOM 8119 O O . GLU A 1 1013 ? 7.059 -24.351 -46.781 1.00 52.00 1013 GLU A O 1
ATOM 8124 N N . ILE A 1 1014 ? 6.651 -24.170 -48.992 1.00 55.53 1014 ILE A N 1
ATOM 8125 C CA . ILE A 1 1014 ? 7.265 -25.428 -49.441 1.00 55.53 1014 ILE A CA 1
ATOM 8126 C C . ILE A 1 1014 ? 8.015 -25.106 -50.742 1.00 55.53 1014 ILE A C 1
ATOM 8128 O O . ILE A 1 1014 ? 7.512 -24.332 -51.554 1.00 55.53 1014 ILE A O 1
ATOM 8132 N N . ALA A 1 1015 ? 9.217 -25.646 -50.940 1.00 55.00 1015 ALA A N 1
ATOM 8133 C CA . ALA A 1 1015 ? 9.929 -25.502 -52.212 1.00 55.00 1015 ALA A CA 1
ATOM 8134 C C . ALA A 1 1015 ? 9.194 -26.252 -53.341 1.00 55.00 1015 ALA A C 1
ATOM 8136 O O . ALA A 1 1015 ? 8.575 -27.288 -53.082 1.00 55.00 1015 ALA A O 1
ATOM 8137 N N . ASP A 1 1016 ? 9.251 -25.749 -54.575 1.00 51.44 1016 ASP A N 1
ATOM 8138 C CA . ASP A 1 1016 ? 8.719 -26.471 -55.734 1.00 51.44 1016 ASP A CA 1
ATOM 8139 C C . ASP A 1 1016 ? 9.479 -27.803 -55.909 1.00 51.44 1016 ASP A C 1
ATOM 8141 O O . ASP A 1 1016 ? 10.712 -27.782 -55.986 1.00 51.44 1016 ASP A O 1
ATOM 8145 N N . PRO A 1 1017 ? 8.792 -28.962 -55.991 1.00 55.31 1017 PRO A N 1
ATOM 8146 C CA . PRO A 1 1017 ? 9.440 -30.258 -56.204 1.00 55.31 1017 PRO A CA 1
ATOM 8147 C C . PRO A 1 1017 ? 10.341 -30.326 -57.448 1.00 55.31 1017 PRO A C 1
ATOM 8149 O O . PRO A 1 1017 ? 11.232 -31.170 -57.493 1.00 55.31 1017 PRO A O 1
ATOM 8152 N N . ASN A 1 1018 ? 10.121 -29.455 -58.440 1.00 55.66 1018 ASN A N 1
ATOM 8153 C CA . ASN A 1 1018 ? 10.885 -29.394 -59.687 1.00 55.66 1018 ASN A CA 1
ATOM 8154 C C . ASN A 1 1018 ? 11.880 -28.218 -59.734 1.00 55.66 1018 ASN A C 1
ATOM 8156 O O . ASN A 1 1018 ? 12.692 -28.155 -60.656 1.00 55.66 1018 ASN A O 1
ATOM 8160 N N . ASN A 1 1019 ? 11.834 -27.283 -58.774 1.00 56.62 1019 ASN A N 1
ATOM 8161 C CA . ASN A 1 1019 ? 12.773 -26.160 -58.682 1.00 56.62 1019 ASN A CA 1
ATOM 8162 C C . ASN A 1 1019 ? 12.998 -25.716 -57.216 1.00 56.62 1019 ASN A C 1
ATOM 8164 O O . ASN A 1 1019 ? 12.266 -24.857 -56.714 1.00 56.62 1019 ASN A O 1
ATOM 8168 N N . PRO A 1 1020 ? 14.031 -26.246 -56.528 1.00 58.28 1020 PRO A N 1
ATOM 8169 C CA . PRO A 1 1020 ? 14.252 -26.005 -55.100 1.00 58.28 1020 PRO A CA 1
ATOM 8170 C C . PRO A 1 1020 ? 14.429 -24.537 -54.675 1.00 58.28 1020 PRO A C 1
ATOM 8172 O O . PRO A 1 1020 ? 14.213 -24.222 -53.505 1.00 58.28 1020 PRO A O 1
ATOM 8175 N N . GLU A 1 1021 ? 14.806 -23.635 -55.587 1.00 55.69 1021 GLU A N 1
ATOM 8176 C CA . GLU A 1 1021 ? 14.968 -22.205 -55.280 1.00 55.69 1021 GLU A CA 1
ATOM 8177 C C . GLU A 1 1021 ? 13.636 -21.431 -55.273 1.00 55.69 1021 GLU A C 1
ATOM 8179 O O . GLU A 1 1021 ? 13.567 -20.309 -54.762 1.00 55.69 1021 GLU A O 1
ATOM 8184 N N . GLN A 1 1022 ? 12.554 -22.014 -55.804 1.00 49.31 1022 GLN A N 1
ATOM 8185 C CA . GLN A 1 1022 ? 11.261 -21.347 -55.930 1.00 49.31 1022 GLN A CA 1
ATOM 8186 C C . GLN A 1 1022 ? 10.293 -21.798 -54.826 1.00 49.31 1022 GLN A C 1
ATOM 8188 O O . GLN A 1 1022 ? 9.819 -22.931 -54.791 1.00 49.31 1022 GLN A O 1
ATOM 8193 N N . VAL A 1 1023 ? 9.987 -20.890 -53.895 1.00 53.91 1023 VAL A N 1
ATOM 8194 C CA . VAL A 1 1023 ? 9.126 -21.173 -52.734 1.00 53.91 1023 VAL A CA 1
ATOM 8195 C C . VAL A 1 1023 ? 7.651 -20.955 -53.077 1.00 53.91 1023 VAL A C 1
ATOM 8197 O O . VAL A 1 1023 ? 7.217 -19.831 -53.333 1.00 53.91 1023 VAL A O 1
ATOM 8200 N N . VAL A 1 1024 ? 6.857 -22.023 -53.006 1.00 55.94 1024 VAL A N 1
ATOM 8201 C CA . VAL A 1 1024 ? 5.413 -22.018 -53.259 1.00 55.94 1024 VAL A CA 1
ATOM 8202 C C . VAL A 1 1024 ? 4.645 -22.024 -51.930 1.00 55.94 1024 VAL A C 1
ATOM 8204 O O . VAL A 1 1024 ? 4.872 -22.848 -51.039 1.00 55.94 1024 VAL A O 1
ATOM 8207 N N . GLN A 1 1025 ? 3.692 -21.101 -51.772 1.00 49.59 1025 GLN A N 1
ATOM 8208 C CA . GLN A 1 1025 ? 2.828 -21.057 -50.587 1.00 49.59 1025 GLN A CA 1
ATOM 8209 C C . GLN A 1 1025 ? 1.705 -22.096 -50.679 1.00 49.59 1025 GLN A C 1
ATOM 8211 O O . GLN A 1 1025 ? 0.616 -21.817 -51.181 1.00 49.59 1025 GLN A O 1
ATOM 8216 N N . SER A 1 1026 ? 1.935 -23.282 -50.115 1.00 48.44 1026 SER A N 1
ATOM 8217 C CA . SER A 1 1026 ? 0.857 -24.239 -49.860 1.00 48.44 1026 SER A CA 1
ATOM 8218 C C . SER A 1 1026 ? -0.131 -23.664 -48.835 1.00 48.44 1026 SER A C 1
ATOM 8220 O O . SER A 1 1026 ? 0.249 -23.096 -47.805 1.00 48.44 1026 SER A O 1
ATOM 8222 N N . VAL A 1 1027 ? -1.430 -23.803 -49.101 1.00 55.19 1027 VAL A N 1
ATOM 8223 C CA . VAL A 1 1027 ? -2.492 -23.304 -48.222 1.00 55.19 1027 VAL A CA 1
ATOM 8224 C C . VAL A 1 1027 ? -3.363 -24.468 -47.775 1.00 55.19 1027 VAL A C 1
ATOM 8226 O O . VAL A 1 1027 ? -4.237 -24.927 -48.506 1.00 55.19 1027 VAL A O 1
ATOM 8229 N N . SER A 1 1028 ? -3.165 -24.914 -46.536 1.00 50.16 1028 SER A N 1
ATOM 8230 C CA . SER A 1 1028 ? -4.051 -25.896 -45.911 1.00 50.16 1028 SER A CA 1
ATOM 8231 C C . SER A 1 1028 ? -5.202 -25.200 -45.178 1.00 50.16 1028 SER A C 1
ATOM 8233 O O . SER A 1 1028 ? -5.005 -24.200 -44.485 1.00 50.16 1028 SER A O 1
ATOM 8235 N N . TYR A 1 1029 ? -6.419 -25.726 -45.311 1.00 55.12 1029 TYR A N 1
ATOM 8236 C CA . TYR A 1 1029 ? -7.588 -25.275 -44.555 1.00 55.12 1029 TYR A CA 1
ATOM 8237 C C . TYR A 1 1029 ? -8.030 -26.399 -43.620 1.00 55.12 1029 TYR A C 1
ATOM 8239 O O . TYR A 1 1029 ? -8.659 -27.362 -44.056 1.00 55.12 1029 TYR A O 1
ATOM 8247 N N . ARG A 1 1030 ? -7.706 -26.300 -42.326 1.00 52.56 1030 ARG A N 1
ATOM 8248 C CA . ARG A 1 1030 ? -8.164 -27.302 -41.351 1.00 52.56 1030 ARG A CA 1
ATOM 8249 C C . ARG A 1 1030 ? -9.639 -27.076 -41.021 1.00 52.56 1030 ARG A C 1
ATOM 8251 O O . ARG A 1 1030 ? -10.068 -25.933 -40.821 1.00 52.56 1030 ARG A O 1
ATOM 8258 N N . LYS A 1 1031 ? -10.399 -28.173 -40.898 1.00 49.03 1031 LYS A N 1
ATOM 8259 C CA . LYS A 1 1031 ? -11.744 -28.138 -40.309 1.00 49.03 1031 LYS A CA 1
ATOM 8260 C C . LYS A 1 1031 ? -11.618 -27.572 -38.889 1.00 49.03 1031 LYS A C 1
ATOM 8262 O O . LYS A 1 1031 ? -10.931 -28.159 -38.056 1.00 49.03 1031 LYS A O 1
ATOM 8267 N N . SER A 1 1032 ? -12.267 -26.441 -38.605 1.00 52.16 1032 SER A N 1
ATOM 8268 C CA . SER A 1 1032 ? -12.523 -26.063 -37.210 1.00 52.16 1032 SER A CA 1
ATOM 8269 C C . SER A 1 1032 ? -13.453 -27.111 -36.598 1.00 52.16 1032 SER A C 1
ATOM 8271 O O . SER A 1 1032 ? -14.319 -27.628 -37.309 1.00 52.16 1032 SER A O 1
ATOM 8273 N N . ARG A 1 1033 ? -13.319 -27.394 -35.295 1.00 50.97 1033 ARG A N 1
ATOM 8274 C CA . ARG A 1 1033 ? -14.350 -28.148 -34.564 1.00 50.97 1033 ARG A CA 1
ATOM 8275 C C . ARG A 1 1033 ? -15.690 -27.430 -34.767 1.00 50.97 1033 ARG A C 1
ATOM 8277 O O . ARG A 1 1033 ? -15.759 -26.204 -34.638 1.00 50.97 1033 ARG A O 1
ATOM 8284 N N . SER A 1 1034 ? -16.703 -28.176 -35.199 1.00 51.31 1034 SER A N 1
ATOM 8285 C CA . SER A 1 1034 ? -17.987 -27.645 -35.667 1.00 51.31 1034 SER A CA 1
ATOM 8286 C C . SER A 1 1034 ? -18.717 -26.896 -34.548 1.00 51.31 1034 SER A C 1
ATOM 8288 O O . SER A 1 1034 ? -18.728 -27.337 -33.404 1.00 51.31 1034 SER A O 1
ATOM 8290 N N . GLY A 1 1035 ? -19.279 -25.725 -34.862 1.00 53.72 1035 GLY A N 1
ATOM 8291 C CA . GLY A 1 1035 ? -20.018 -24.870 -33.920 1.00 53.72 1035 GLY A CA 1
ATOM 8292 C C . GLY A 1 1035 ? -19.194 -24.116 -32.857 1.00 53.72 1035 GLY A C 1
ATOM 8293 O O . GLY A 1 1035 ? -19.603 -23.036 -32.448 1.00 53.72 1035 GLY A O 1
ATOM 8294 N N . GLN A 1 1036 ? -18.020 -24.605 -32.441 1.00 62.88 1036 GLN A N 1
ATOM 8295 C CA . GLN A 1 1036 ? -17.287 -24.110 -31.253 1.00 62.88 1036 GLN A CA 1
ATOM 8296 C C . GLN A 1 1036 ? -16.524 -22.772 -31.417 1.00 62.88 1036 GLN A C 1
ATOM 8298 O O . GLN A 1 1036 ? -15.727 -22.400 -30.556 1.00 62.88 1036 GLN A O 1
ATOM 8303 N N . ILE A 1 1037 ? -16.730 -22.030 -32.508 1.00 71.75 1037 ILE A N 1
ATOM 8304 C CA . ILE A 1 1037 ? -16.072 -20.736 -32.760 1.00 71.75 1037 ILE A CA 1
ATOM 8305 C C . ILE A 1 1037 ? -16.970 -19.574 -32.307 1.00 71.75 1037 ILE A C 1
ATOM 8307 O O . ILE A 1 1037 ? -18.164 -19.547 -32.610 1.00 71.75 1037 ILE A O 1
ATOM 8311 N N . SER A 1 1038 ? -16.405 -18.603 -31.577 1.00 82.19 1038 SER A N 1
ATOM 8312 C CA . SER A 1 1038 ? -17.191 -17.477 -31.047 1.00 82.19 1038 SER A CA 1
ATOM 8313 C C . SER A 1 1038 ? -17.724 -16.574 -32.164 1.00 82.19 1038 SER A C 1
ATOM 8315 O O . SER A 1 1038 ? -17.016 -16.323 -33.145 1.00 82.19 1038 SER A O 1
ATOM 8317 N N . ALA A 1 1039 ? -18.929 -16.023 -31.999 1.00 80.00 1039 ALA A N 1
ATOM 8318 C CA . ALA A 1 1039 ? -19.556 -15.139 -32.987 1.00 80.00 1039 ALA A CA 1
ATOM 8319 C C . ALA A 1 1039 ? -18.681 -13.912 -33.316 1.00 80.00 1039 ALA A C 1
ATOM 8321 O O . ALA A 1 1039 ? -18.564 -13.509 -34.471 1.00 80.00 1039 ALA A O 1
ATOM 8322 N N . ARG A 1 1040 ? -17.948 -13.381 -32.326 1.00 83.12 1040 ARG A N 1
ATOM 8323 C CA . ARG A 1 1040 ? -16.972 -12.295 -32.525 1.00 83.12 1040 ARG A CA 1
ATOM 8324 C C . ARG A 1 1040 ? -15.772 -12.713 -33.387 1.00 83.12 1040 ARG A C 1
ATOM 8326 O O . ARG A 1 1040 ? -15.214 -11.895 -34.115 1.00 83.12 1040 ARG A O 1
ATOM 8333 N N . THR A 1 1041 ? -15.357 -13.978 -33.324 1.00 81.75 1041 THR A N 1
ATOM 8334 C CA . THR A 1 1041 ? -14.326 -14.515 -34.226 1.00 81.75 1041 THR A CA 1
ATOM 8335 C C . THR A 1 1041 ? -14.876 -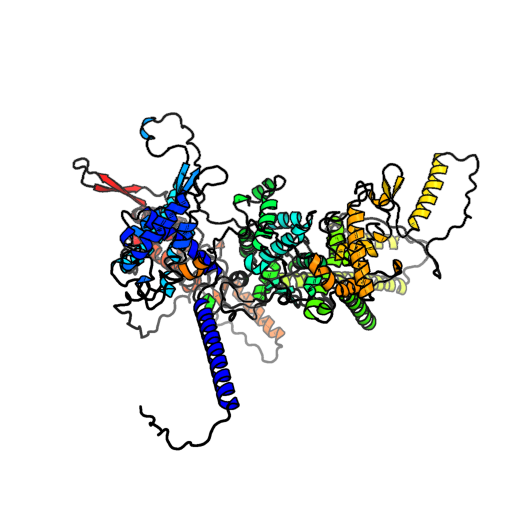14.694 -35.642 1.00 81.75 1041 THR A C 1
ATOM 8337 O O . THR A 1 1041 ? -14.141 -14.445 -36.593 1.00 81.75 1041 THR A O 1
ATOM 8340 N N . VAL A 1 1042 ? -16.154 -15.067 -35.793 1.00 80.06 1042 VAL A N 1
ATOM 8341 C CA . VAL A 1 1042 ? -16.831 -15.121 -37.102 1.00 80.06 1042 VAL A CA 1
ATOM 8342 C C . VAL A 1 1042 ? -16.904 -13.725 -37.728 1.00 80.06 1042 VAL A C 1
ATOM 8344 O O . VAL A 1 1042 ? -16.430 -13.569 -38.848 1.00 80.06 1042 VAL A O 1
ATOM 8347 N N . TYR A 1 1043 ? -17.355 -12.701 -36.989 1.00 85.38 1043 TYR A N 1
ATOM 8348 C CA . TYR A 1 1043 ? -17.327 -11.296 -37.432 1.00 85.38 1043 TYR A CA 1
ATOM 8349 C C . TYR A 1 1043 ? -15.952 -10.889 -37.985 1.00 85.38 1043 TYR A C 1
ATOM 8351 O O . TYR A 1 1043 ? -15.844 -10.402 -39.110 1.00 85.38 1043 TYR A O 1
ATOM 8359 N N . ASN A 1 1044 ? -14.877 -11.146 -37.227 1.00 83.19 1044 ASN A N 1
ATOM 8360 C CA . ASN A 1 1044 ? -13.521 -10.801 -37.661 1.00 83.19 1044 ASN A CA 1
ATOM 8361 C C . ASN A 1 1044 ? -13.136 -11.511 -38.971 1.00 83.19 1044 ASN A C 1
ATOM 8363 O O . ASN A 1 1044 ? -12.558 -10.876 -39.848 1.00 83.19 1044 ASN A O 1
ATOM 8367 N N . LYS A 1 1045 ? -13.473 -12.800 -39.126 1.00 81.56 1045 LYS A N 1
ATOM 8368 C CA . LYS A 1 1045 ? -13.177 -13.568 -40.348 1.00 81.56 1045 LYS A CA 1
ATOM 8369 C C . LYS A 1 1045 ? -14.016 -13.121 -41.552 1.00 81.56 1045 LYS A C 1
ATOM 8371 O O . LYS A 1 1045 ? -13.502 -13.125 -42.664 1.00 81.56 1045 LYS A O 1
ATOM 8376 N N . LEU A 1 1046 ? -15.265 -12.698 -41.346 1.00 79.31 1046 LEU A N 1
ATOM 8377 C CA . LEU A 1 1046 ? -16.105 -12.105 -42.395 1.00 79.31 1046 LEU A CA 1
ATOM 8378 C C . LEU A 1 1046 ? -15.566 -10.739 -42.846 1.00 79.31 1046 LEU A C 1
ATOM 8380 O O . LEU A 1 1046 ? -15.521 -10.461 -44.043 1.00 79.31 1046 LEU A O 1
ATOM 8384 N N . GLY A 1 1047 ? -15.070 -9.924 -41.908 1.00 78.81 1047 GLY A N 1
ATOM 8385 C CA . GLY A 1 1047 ? -14.351 -8.684 -42.212 1.00 78.81 1047 GLY A CA 1
ATOM 8386 C C . GLY A 1 1047 ? -13.027 -8.919 -42.953 1.00 78.81 1047 GLY A C 1
ATOM 8387 O O . GLY A 1 1047 ? -12.736 -8.223 -43.920 1.00 78.81 1047 GLY A O 1
ATOM 8388 N N . GLU A 1 1048 ? -12.244 -9.934 -42.564 1.00 77.12 1048 GLU A N 1
ATOM 8389 C CA . GLU A 1 1048 ? -11.028 -10.350 -43.291 1.00 77.12 1048 GLU A CA 1
ATOM 8390 C C . GLU A 1 1048 ? -11.329 -10.912 -44.692 1.00 77.12 1048 GLU A C 1
ATOM 8392 O O . GLU A 1 1048 ? -10.491 -10.793 -45.586 1.00 77.12 1048 GLU A O 1
ATOM 8397 N N . ALA A 1 1049 ? -12.515 -11.491 -44.898 1.00 72.00 1049 ALA A N 1
ATOM 8398 C CA . ALA A 1 1049 ? -13.001 -11.958 -46.196 1.00 72.00 1049 ALA A CA 1
ATOM 8399 C C . ALA A 1 1049 ? -13.669 -10.857 -47.049 1.00 72.00 1049 ALA A C 1
ATOM 8401 O O . ALA A 1 1049 ? -14.038 -11.131 -48.187 1.00 72.00 1049 ALA A O 1
ATOM 8402 N N . GLY A 1 1050 ? -13.827 -9.634 -46.525 1.00 74.25 1050 GLY A N 1
ATOM 8403 C CA . GLY A 1 1050 ? -14.449 -8.510 -47.236 1.00 74.25 1050 GLY A CA 1
ATOM 8404 C C . GLY A 1 1050 ? -15.971 -8.602 -47.401 1.00 74.25 1050 GLY A C 1
ATOM 8405 O O . GLY A 1 1050 ? -16.522 -7.898 -48.236 1.00 74.25 1050 GLY A O 1
ATOM 8406 N N . VAL A 1 1051 ? -16.648 -9.459 -46.628 1.00 73.38 1051 VAL A N 1
ATOM 8407 C CA . VAL A 1 1051 ? -18.090 -9.762 -46.775 1.00 73.38 1051 VAL A CA 1
ATOM 8408 C C . VAL A 1 1051 ? -18.977 -8.795 -45.971 1.00 73.38 1051 VAL A C 1
ATOM 8410 O O . VAL A 1 1051 ? -20.182 -8.743 -46.182 1.00 73.38 1051 VAL A O 1
ATOM 8413 N N . LEU A 1 1052 ? -18.396 -8.026 -45.043 1.00 71.12 1052 LEU A N 1
ATOM 8414 C CA . LEU A 1 1052 ? -19.132 -7.081 -44.196 1.00 71.12 1052 LEU A CA 1
ATOM 8415 C C . LEU A 1 1052 ? -19.079 -5.658 -44.759 1.00 71.12 1052 LEU A C 1
ATOM 8417 O O . LEU A 1 1052 ? -18.011 -5.041 -44.815 1.00 71.12 1052 LEU A O 1
ATOM 8421 N N . GLU A 1 1053 ? -20.243 -5.124 -45.115 1.00 55.00 1053 GLU A N 1
ATOM 8422 C CA . GLU A 1 1053 ? -20.397 -3.754 -45.601 1.00 55.00 1053 GLU A CA 1
ATOM 8423 C C . GLU A 1 1053 ? -20.104 -2.704 -44.510 1.00 55.00 1053 GLU A C 1
ATOM 8425 O O . GLU A 1 1053 ? -20.080 -2.981 -43.308 1.00 55.00 1053 GLU A O 1
ATOM 8430 N N . GLY A 1 1054 ? -19.779 -1.479 -44.934 1.00 49.81 1054 GLY A N 1
ATOM 8431 C CA . GLY A 1 1054 ? -19.365 -0.382 -44.046 1.00 49.81 1054 GLY A CA 1
ATOM 8432 C C . GLY A 1 1054 ? -17.950 -0.513 -43.457 1.00 49.81 1054 GLY A C 1
ATOM 8433 O O . GLY A 1 1054 ? -17.384 0.473 -42.978 1.00 49.81 1054 GLY A O 1
ATOM 8434 N N . ASN A 1 1055 ? -17.317 -1.686 -43.544 1.00 41.41 1055 ASN A N 1
ATOM 8435 C CA . ASN A 1 1055 ? -15.967 -1.931 -43.042 1.00 41.41 1055 ASN A CA 1
ATOM 8436 C C . ASN A 1 1055 ? -14.907 -1.330 -43.995 1.00 41.41 1055 ASN A C 1
ATOM 8438 O O . ASN A 1 1055 ? -14.195 -2.053 -44.692 1.00 41.41 1055 ASN A O 1
ATOM 8442 N N . LYS A 1 1056 ? -14.806 0.015 -44.043 1.00 38.59 1056 LYS A N 1
ATOM 8443 C CA . LYS A 1 1056 ? -13.777 0.760 -44.800 1.00 38.59 1056 LYS A CA 1
ATOM 8444 C C . LYS A 1 1056 ? -12.406 0.168 -44.479 1.00 38.59 1056 LYS A C 1
ATOM 8446 O O . LYS A 1 1056 ? -11.861 0.406 -43.399 1.00 38.59 1056 LYS A O 1
ATOM 8451 N N . ALA A 1 1057 ? -11.866 -0.619 -45.412 1.00 35.50 1057 ALA A N 1
ATOM 8452 C CA . ALA A 1 1057 ? -10.706 -1.465 -45.174 1.00 35.50 1057 ALA A CA 1
ATOM 8453 C C . ALA A 1 1057 ? -9.517 -0.615 -44.717 1.00 35.50 1057 ALA A C 1
ATOM 8455 O O . ALA A 1 1057 ? -8.865 0.057 -45.521 1.00 35.50 1057 ALA A O 1
ATOM 8456 N N . ARG A 1 1058 ? -9.231 -0.636 -43.407 1.00 37.25 1058 ARG A N 1
ATOM 8457 C CA . ARG A 1 1058 ? -8.165 0.159 -42.790 1.00 37.25 1058 ARG A CA 1
ATOM 8458 C C . ARG A 1 1058 ? -6.819 -0.447 -43.178 1.00 37.25 1058 ARG A C 1
ATOM 8460 O O . ARG A 1 1058 ? -6.227 -1.199 -42.402 1.00 37.25 1058 ARG A O 1
ATOM 8467 N N . LYS A 1 1059 ? -6.395 -0.162 -44.421 1.00 33.28 1059 LYS A N 1
ATOM 8468 C CA . LYS A 1 1059 ? -5.216 -0.713 -45.101 1.00 33.28 1059 LYS A CA 1
ATOM 8469 C C . LYS A 1 1059 ? -4.072 -0.800 -44.104 1.00 33.28 1059 LYS A C 1
ATOM 8471 O O . LYS A 1 1059 ? -3.573 0.211 -43.616 1.00 33.28 1059 LYS A O 1
ATOM 8476 N N . ARG A 1 1060 ? -3.676 -2.034 -43.792 1.00 35.66 1060 ARG A N 1
ATOM 8477 C CA . ARG A 1 1060 ? -2.664 -2.358 -42.783 1.00 35.66 1060 ARG A CA 1
ATOM 8478 C C . ARG A 1 1060 ? -1.264 -2.087 -43.340 1.00 35.66 1060 ARG A C 1
ATOM 8480 O O . ARG A 1 1060 ? -0.462 -3.000 -43.524 1.00 35.66 1060 ARG A O 1
ATOM 8487 N N . GLN A 1 1061 ? -1.004 -0.818 -43.647 1.00 29.48 1061 GLN A N 1
ATOM 8488 C CA . GLN A 1 1061 ? 0.286 -0.305 -44.092 1.00 29.48 1061 GLN A CA 1
ATOM 8489 C C . GLN A 1 1061 ? 1.346 -0.707 -43.054 1.00 29.48 1061 GLN A C 1
ATOM 8491 O O . GLN A 1 1061 ? 1.165 -0.508 -41.851 1.00 29.48 1061 GLN A O 1
ATOM 8496 N N . LYS A 1 1062 ? 2.418 -1.368 -43.504 1.00 33.59 1062 LYS A N 1
ATOM 8497 C CA . LYS A 1 1062 ? 3.399 -2.020 -42.622 1.00 33.59 1062 LYS A CA 1
ATOM 8498 C C . LYS A 1 1062 ? 4.189 -0.992 -41.789 1.00 33.59 1062 LYS A C 1
ATOM 8500 O O . LYS A 1 1062 ? 5.116 -0.380 -42.317 1.00 33.59 1062 LYS A O 1
ATOM 8505 N N . ARG A 1 1063 ? 3.913 -0.894 -40.480 1.00 32.22 1063 ARG A N 1
ATOM 8506 C CA . ARG A 1 1063 ? 4.855 -0.424 -39.438 1.00 32.22 1063 ARG A CA 1
ATOM 8507 C C . ARG A 1 1063 ? 4.732 -1.237 -38.134 1.00 32.22 1063 ARG A C 1
ATOM 8509 O O . ARG A 1 1063 ? 3.603 -1.554 -37.689 1.00 32.22 1063 ARG A O 1
#

InterPro domains:
  IPR011010 DNA breaking-rejoining enzyme, catalytic core [SSF56349] (245-438)
  IPR013762 Integrase-like, catalytic domain superfamily [G3DSA:1.10.443.10] (245-439)